Protein AF-0000000084488620 (afdb_homodimer)

Solvent-accessible surface area (backbone atoms only — not comparable to full-atom values): 46274 Å² total; per-residue (Å²): 108,64,58,58,51,51,50,51,43,54,19,39,55,40,74,36,52,63,47,24,88,81,45,62,66,43,64,34,74,31,69,89,40,56,80,92,70,37,57,90,45,51,56,57,44,77,42,56,80,78,36,83,65,42,43,78,69,72,46,50,58,40,67,31,62,44,63,39,71,42,82,42,85,89,68,52,88,70,80,76,39,71,24,59,72,49,39,42,39,83,68,44,23,36,60,42,26,84,44,70,53,58,30,36,53,45,35,49,75,50,63,23,26,62,51,59,29,59,86,39,43,91,76,74,44,73,65,43,52,24,52,28,49,60,54,46,61,38,39,30,64,65,91,48,94,80,49,62,27,62,42,62,24,28,73,62,37,23,47,30,38,66,44,34,50,50,46,35,51,54,46,50,48,27,35,52,45,6,50,53,48,43,71,76,35,73,83,59,50,34,63,56,29,26,52,53,18,48,51,50,44,30,49,50,53,50,45,46,42,55,69,49,49,42,40,53,43,41,6,66,67,52,27,54,75,51,67,48,66,74,73,93,70,87,82,87,78,66,59,34,93,84,42,71,24,59,75,47,65,61,32,73,37,23,42,65,50,49,54,64,28,33,52,60,58,53,49,48,28,16,41,96,84,72,39,83,73,51,70,42,48,40,45,68,24,41,22,35,55,63,65,56,76,40,87,68,39,58,57,18,41,53,36,13,68,73,65,55,78,78,54,65,78,39,82,61,59,44,56,41,38,48,41,25,27,82,34,52,90,91,50,93,53,38,38,40,50,63,60,49,41,54,48,44,26,56,73,62,60,55,66,30,28,42,58,46,25,45,74,65,72,40,81,68,47,87,42,56,74,59,44,57,83,48,26,54,64,69,55,43,53,50,46,57,74,74,38,93,45,46,66,66,35,45,36,46,65,45,35,53,40,29,46,50,37,88,68,21,65,32,9,66,52,30,36,46,47,48,43,49,48,54,32,27,23,55,25,31,38,91,120,107,66,59,58,52,52,52,50,42,53,20,39,54,40,75,36,52,64,48,25,88,82,44,61,67,42,64,37,74,33,68,88,40,57,80,93,69,38,57,89,47,53,58,58,47,78,42,58,80,78,37,83,66,43,44,79,70,72,48,51,58,40,68,31,65,45,63,39,71,44,82,42,84,90,67,52,89,71,81,79,37,71,25,60,72,49,38,43,40,83,68,43,23,39,59,42,26,84,44,70,52,58,31,37,54,44,35,50,75,48,64,22,24,61,51,60,30,58,85,39,44,90,76,73,44,73,64,42,52,26,52,28,49,61,54,48,61,39,39,32,64,63,92,46,93,79,50,63,27,64,42,64,25,27,73,63,38,24,48,29,38,66,45,34,50,52,46,36,51,55,47,50,48,27,35,51,44,5,50,53,49,42,70,77,37,74,84,60,50,34,63,55,30,27,52,54,18,49,51,50,46,29,49,48,55,50,46,46,42,54,68,51,50,42,43,56,43,43,6,66,67,54,29,54,76,52,69,49,66,75,73,92,71,87,84,87,80,66,60,35,93,83,44,70,24,61,77,47,64,60,35,73,38,24,44,66,51,51,52,64,28,34,53,60,60,52,48,46,29,16,41,97,83,72,40,84,73,51,71,43,49,38,45,67,25,43,22,36,53,64,67,56,76,41,88,66,41,57,56,18,42,54,38,13,67,73,67,53,78,76,55,65,79,40,81,62,59,45,58,42,38,49,40,26,27,82,34,52,91,89,50,93,52,37,38,39,50,63,60,49,42,54,50,46,26,57,74,63,60,56,69,30,28,44,58,46,26,46,74,65,74,40,82,71,49,87,43,59,73,59,45,60,85,50,28,55,65,68,54,47,55,52,45,60,74,74,38,94,46,49,69,67,36,47,38,47,65,45,36,55,42,30,48,53,38,88,70,21,66,31,9,67,54,32,38,47,47,50,46,49,48,54,35,28,24,57,25,32,38,90,120

Secondary structure (DSSP, 8-state):
-HHHHHHHHHHH--B---B-TTTSSSBPP-TTS-GGGS-TTB-PEEPPTT-TTGGGGT--EE--BPPPBPPPGGG---S--BPBSS-SS-S-HHHH-SSHHHHHHTB-SSTTPBP-B-TTGGGTPPPBPPB--SSTTSSS--SSTT---B--SSGGGGSBHHHHHHHHHHHHHHHHHHHHHHHH-TT--HHHHHHHHHHHHHHHHHHHIIIIIHHHHHHHHHHHHTT-PPPSSS------TT---SPPHHHHHTGGGGGGGS--SEEEEE-TTS-EEEEEEGGGTBT-GGGGGSTTHHHHHHHHHHHSPPPP--SPPPHHHHT-BTPPTT-S--B-HHHHHHHHHHHHT---HHHHHHHTTPPP-SSGGGGBTTB-HHHHHHHHHH-SSGGG--HHHHHHHSPPPTT-SS-HHHHHHHHHHHHHHHHH---/-HHHHHHHHHHH--B---B-TTTSSSBPP-TTS-GGGS-TTB-PEEPPTT-TTGGGGT--EE--BPPPBPPPGGG---S--BPBSS-SS-S-HHHH-SSHHHHHHTB-SSTTPBP-B-TTGGGTPPPBPPB--SSTTSSS--SSTT---B--SSGGGGSBHHHHHHHHHHHHHHHHHHHHHHHH-TT--HHHHHHHHHHHHHHHHHHHIIIIIHHHHHHHHHHHHTT-PPPSSS------TT---SPPHHHHHTGGGGGGGS--SEEEEE-TTS-EEEEEEGGGTBT-GGGGGSTTHHHHHHHHHHHSPPPP--SPPPHHHHT-BTPPTT-S--B-HHHHHHHHHHHHT---HHHHHHHTTPPP-SSGGGGBTTB-HHHHHHHHHH-SSGGG--HHHHHHHSPPPTT-SS-HHHHHHHHHHHHHHHHH---

Foldseek 3Di:
DLLLLVQQLLQAFDFAWDADPQQRAHHDDAPPDDPVPHDPFWDKDAADCVDPFCVVVPDGIGTDGFTDFDQDVVNDDDAGDTDGPHHLFQQNLQAQAHDPVVNVVQPPQFLLAGDFACPCVVVVDDTAAAFDDVNFSFQFDDPDPVDGHGDHSGRNCQQFQSSVLVSRVLNSQLRVQSNVVCVVCVPDTNVRSNVVSSVVSSVVSLCCCLPPVLCQAQNDVLCVVLVSDDDPDDDDDLADQVFDSHFDLCCSLALSCLSQQFDDQWFWFADPVGHTDDIDGRLCRGRCNCLVVDPPRSVRSVSRVVNPDIGAQDPDGDCSQQFRNPNDVPGPTDHGVVVSSQVSLVSSVHFAQQVLCVVLVHDGDFALVVCPPQFDPVLSVVCVVVDVTNRPHHNRSSFSRGDADVSHSGGSSSSSSVSNSVSSNVNNDPD/DLLLLVQQLLQAFDFAWDADPQQRAHHDDAPPDDPVPHDPFWDKDAADCVDPFCVVVPDGIGTDGFTDFDQDVVNDDDAGDTDGPHHLAQQNLQAQAHDPVVNVVQPPQFLLAGDWACPCVVVVDDTAAAFDDVNFSYQFDDPDPVDGHGDHSGRNCQQFQSSVLVSRVLNSQLRVQSNVVCVVCVPDTNVRSNVVSSVVSSVVSVCCCLPPVLCQAQNDVLCVVLVSDDDPDDDDDLADQVFDSHFDLCCSLALSCLSQQFDDQWFWFADPVRHTDDIDGRLCRGRCNCLVVDPPRSVRSVSSVVNPDIGAQDPDGDCSQQWRNPNDVPHPTDHGVVVSSQVSCVSSVHFAQQVLCVVLVHDGDFALVVCPPQFDPVLSVVCVVVDVTNRPHHNRSSFSRGDADVSHSGGSSSSSSVSNSVSSNVNNDPD

Organism: NCBI:txid1629725

Nearest PDB structures (foldseek):
  7oih-assembly3_E  TM=9.020E-01  e=3.795E-30  Homo sapiens
  6azp-assembly1_A  TM=8.711E-01  e=2.900E-30  Homo sapiens
  7qzr-assembly1_B  TM=9.041E-01  e=2.496E-29  Homo sapiens
  4c1m-assembly1_D  TM=8.986E-01  e=1.555E-28  Homo sapiens
  7qzr-assembly2_D  TM=8.890E-01  e=2.811E-28  Homo sapiens

Radius of gyration: 33.89 Å; Cα contacts (8 Å, |Δi|>4): 1562; chains: 2; bounding box: 60×106×75 Å

Sequence (862 aa):
IIAWGQFIDHDFTLTGTPLDAINRNDPEECCHRPAHLKHPYCNEILIPEDDYFYRLFHVRCMDFVRAFPAVRPGCRLGSRVPFNTLTGVLDANTVYGVTEKFARKLRTGYGGLLRMNSVFRDYGLKDLLPLKLDVPDEGCTRPNSSMYCFEAGEIRVNEQLVLTCMHTLTAREHNRAAEALAQINPHWDDETLFQEARRINIAEIQHVTYNEFLPILLGKDVMQKFGLLLQKDGYWDGYDSTVNPNVIDAFAAAAYRFGHSLLPTAVERWSKAHKFIASKRLSDLIRRPYDLYRAGVLDEYFMGLMNQVAQAMDDSITQEVTNHLFKKAKARYGMDLVSFNMQRGREFGLPGYMEFRKFCGLPDAHTFDGLFGSMPNETVRKYSTIFEHPLDVDLWSGGVSERPLPGSMLGPTFACIIATQFSYARRGDRFIIAWGQFIDHDFTLTGTPLDAINRNDPEECCHRPAHLKHPYCNEILIPEDDYFYRLFHVRCMDFVRAFPAVRPGCRLGSRVPFNTLTGVLDANTVYGVTEKFARKLRTGYGGLLRMNSVFRDYGLKDLLPLKLDVPDEGCTRPNSSMYCFEAGEIRVNEQLVLTCMHTLTAREHNRAAEALAQINPHWDDETLFQEARRINIAEIQHVTYNEFLPILLGKDVMQKFGLLLQKDGYWDGYDSTVNPNVIDAFAAAAYRFGHSLLPTAVERWSKAHKFIASKRLSDLIRRPYDLYRAGVLDEYFMGLMNQVAQAMDDSITQEVTNHLFKKAKARYGMDLVSFNMQRGREFGLPGYMEFRKFCGLPDAHTFDGLFGSMPNETVRKYSTIFEHPLDVDLWSGGVSERPLPGSMLGPTFACIIATQFSYARRGDRF

InterPro domains:
  IPR010255 Haem peroxidase superfamily [SSF48113] (2-431)
  IPR019791 Haem peroxidase, animal-type [PF03098] (2-431)
  IPR019791 Haem peroxidase, animal-type [PR00457] (150-168)
  IPR019791 Haem peroxidase, animal-type [PR00457] (168-188)
  IPR019791 Haem peroxidase, animal-type [PR00457] (193-219)
  IPR019791 Haem peroxidase, animal-type [PR00457] (253-263)
  IPR019791 Haem peroxidase, animal-type [PR00457] (376-396)
  IPR019791 Haem peroxidase, animal-type [PS50292] (1-431)
  IPR037120 Haem peroxidase domain superfamily, animal type [G3DSA:1.10.640.10] (1-431)

pLDDT: mean 92.04, std 6.62, range [63.59, 98.81]

Structure (mmCIF, N/CA/C/O backbone):
data_AF-0000000084488620-model_v1
#
loop_
_entity.id
_entity.type
_entity.pdbx_description
1 polymer Peroxidase
#
loop_
_atom_site.group_PDB
_atom_site.id
_atom_site.type_symbol
_atom_site.label_atom_id
_atom_site.label_alt_id
_atom_site.label_comp_id
_atom_site.label_asym_id
_atom_site.label_entity_id
_atom_site.label_seq_id
_atom_site.pdbx_PDB_ins_code
_atom_site.Cartn_x
_atom_site.Cartn_y
_atom_site.Cartn_z
_atom_site.occupancy
_atom_site.B_iso_or_equiv
_atom_site.auth_seq_id
_atom_site.auth_comp_id
_atom_site.auth_asym_id
_atom_site.auth_atom_id
_atom_site.pdbx_PDB_model_num
ATOM 1 N N . ILE A 1 1 ? 3.27 -32.125 -4.273 1 88 1 ILE A N 1
ATOM 2 C CA . ILE A 1 1 ? 3.895 -31.984 -5.582 1 88 1 ILE A CA 1
ATOM 3 C C . ILE A 1 1 ? 3.158 -30.906 -6.383 1 88 1 ILE A C 1
ATOM 5 O O . ILE A 1 1 ? 3.779 -29.984 -6.918 1 88 1 ILE A O 1
ATOM 9 N N . ILE A 1 2 ? 1.864 -30.953 -6.367 1 88.88 2 ILE A N 1
ATOM 10 C CA . ILE A 1 2 ? 1.102 -29.984 -7.152 1 88.88 2 ILE A CA 1
ATOM 11 C C . ILE A 1 2 ? 1.21 -28.594 -6.512 1 88.88 2 ILE A C 1
ATOM 13 O O . ILE A 1 2 ? 1.305 -27.594 -7.211 1 88.88 2 ILE A O 1
ATOM 17 N N . ALA A 1 3 ? 1.218 -28.625 -5.227 1 93.62 3 ALA A N 1
ATOM 18 C CA . ALA A 1 3 ? 1.299 -27.344 -4.52 1 93.62 3 ALA A CA 1
ATOM 19 C C . ALA A 1 3 ? 2.611 -26.625 -4.828 1 93.62 3 ALA A C 1
ATOM 21 O O . ALA A 1 3 ? 2.611 -25.453 -5.184 1 93.62 3 ALA A O 1
ATOM 22 N N . TRP A 1 4 ? 3.689 -27.344 -4.742 1 95.88 4 TRP A N 1
ATOM 23 C CA . TRP A 1 4 ? 4.988 -26.734 -5.016 1 95.88 4 TRP A CA 1
ATOM 24 C C . TRP A 1 4 ? 5.137 -26.406 -6.496 1 95.88 4 TRP A C 1
ATOM 26 O O . TRP A 1 4 ? 5.699 -25.359 -6.848 1 95.88 4 TRP A O 1
ATOM 36 N N . GLY A 1 5 ? 4.664 -27.281 -7.32 1 95.56 5 GLY A N 1
ATOM 37 C CA . GLY A 1 5 ? 4.703 -27.016 -8.75 1 95.56 5 GLY A CA 1
ATOM 38 C C . GLY A 1 5 ? 4.004 -25.734 -9.148 1 95.56 5 GLY A C 1
ATOM 39 O O . GLY A 1 5 ? 4.535 -24.953 -9.938 1 95.56 5 GLY A O 1
ATOM 40 N N . GLN A 1 6 ? 2.855 -25.578 -8.594 1 95.88 6 GLN A N 1
ATOM 41 C CA . GLN A 1 6 ? 2.105 -24.359 -8.898 1 95.88 6 GLN A CA 1
ATOM 42 C C . GLN A 1 6 ? 2.803 -23.125 -8.328 1 95.88 6 GLN A C 1
ATOM 44 O O . GLN A 1 6 ? 2.836 -22.078 -8.969 1 95.88 6 GLN A O 1
ATOM 49 N N . PHE A 1 7 ? 3.332 -23.281 -7.125 1 97 7 PHE A N 1
ATOM 50 C CA . PHE A 1 7 ? 4.059 -22.188 -6.484 1 97 7 PHE A CA 1
ATOM 51 C C . PHE A 1 7 ? 5.227 -21.734 -7.352 1 97 7 PHE A C 1
ATOM 53 O O . PHE A 1 7 ? 5.445 -20.531 -7.523 1 97 7 PHE A O 1
ATOM 60 N N . ILE A 1 8 ? 5.93 -22.656 -7.953 1 97.06 8 ILE A N 1
ATOM 61 C CA . ILE A 1 8 ? 7.086 -22.375 -8.797 1 97.06 8 ILE A CA 1
ATOM 62 C C . ILE A 1 8 ? 6.629 -21.781 -10.125 1 97.06 8 ILE A C 1
ATOM 64 O O . ILE A 1 8 ? 7.281 -20.875 -10.664 1 97.06 8 ILE A O 1
ATOM 68 N N . ASP A 1 9 ? 5.547 -22.297 -10.594 1 96.31 9 ASP A N 1
ATOM 69 C CA . ASP A 1 9 ? 5.004 -21.719 -11.82 1 96.31 9 ASP A CA 1
ATOM 70 C C . ASP A 1 9 ? 4.703 -20.234 -11.633 1 96.31 9 ASP A C 1
ATOM 72 O O . ASP A 1 9 ? 4.984 -19.422 -12.523 1 96.31 9 ASP A O 1
ATOM 76 N N . HIS A 1 10 ? 4.188 -19.922 -10.469 1 95.81 10 HIS A N 1
ATOM 77 C CA . HIS A 1 10 ? 3.795 -18.547 -10.18 1 95.81 10 HIS A CA 1
ATOM 78 C C . HIS A 1 10 ? 5.016 -17.672 -9.93 1 95.81 10 HIS A C 1
ATOM 80 O O . HIS A 1 10 ? 4.898 -16.438 -9.875 1 95.81 10 HIS A O 1
ATOM 86 N N . ASP A 1 11 ? 6.113 -18.297 -9.805 1 96.19 11 ASP A N 1
ATOM 87 C CA . ASP A 1 11 ? 7.363 -17.547 -9.711 1 96.19 11 ASP A CA 1
ATOM 88 C C . ASP A 1 11 ? 7.922 -17.234 -11.102 1 96.19 11 ASP A C 1
ATOM 90 O O . ASP A 1 11 ? 8.562 -16.203 -11.305 1 96.19 11 ASP A O 1
ATOM 94 N N . PHE A 1 12 ? 7.59 -18.109 -12.109 1 91.38 12 PHE A N 1
ATOM 95 C CA . PHE A 1 12 ? 8.211 -18.078 -13.43 1 91.38 12 PHE A CA 1
ATOM 96 C C . PHE A 1 12 ? 7.355 -17.297 -14.414 1 91.38 12 PHE A C 1
ATOM 98 O O . PHE A 1 12 ? 7.875 -16.547 -15.234 1 91.38 12 PHE A O 1
ATOM 105 N N . THR A 1 13 ? 6.074 -17.641 -14.266 1 93.25 13 THR A N 1
ATOM 106 C CA . THR A 1 13 ? 5.348 -17.281 -15.477 1 93.25 13 THR A CA 1
ATOM 107 C C . THR A 1 13 ? 4.031 -16.594 -15.141 1 93.25 13 THR A C 1
ATOM 109 O O . THR A 1 13 ? 3.309 -17.016 -14.242 1 93.25 13 THR A O 1
ATOM 112 N N . LEU A 1 14 ? 3.799 -15.531 -15.742 1 93.19 14 LEU A N 1
ATOM 113 C CA . LEU A 1 14 ? 2.506 -14.867 -15.852 1 93.19 14 LEU A CA 1
ATOM 114 C C . LEU A 1 14 ? 2.379 -14.156 -17.188 1 93.19 14 LEU A C 1
ATOM 116 O O . LEU A 1 14 ? 2.975 -13.094 -17.391 1 93.19 14 LEU A O 1
ATOM 120 N N . THR A 1 15 ? 1.613 -14.758 -18.016 1 92.69 15 THR A N 1
ATOM 121 C CA . THR A 1 15 ? 1.463 -14.195 -19.359 1 92.69 15 THR A CA 1
ATOM 122 C C . THR A 1 15 ? 0.667 -12.898 -19.312 1 92.69 15 THR A C 1
ATOM 124 O O . THR A 1 15 ? -0.415 -12.844 -18.719 1 92.69 15 THR A O 1
ATOM 127 N N . GLY A 1 16 ? 1.222 -11.844 -19.922 1 91.94 16 GLY A N 1
ATOM 128 C CA . GLY A 1 16 ? 0.491 -10.586 -20.016 1 91.94 16 GLY A CA 1
ATOM 129 C C . GLY A 1 16 ? -0.674 -10.648 -21 1 91.94 16 GLY A C 1
ATOM 130 O O . GLY A 1 16 ? -0.499 -11.008 -22.156 1 91.94 16 GLY A O 1
ATOM 131 N N . THR A 1 17 ? -1.882 -10.367 -20.5 1 93.19 17 THR A N 1
ATOM 132 C CA . THR A 1 17 ? -3.094 -10.359 -21.312 1 93.19 17 THR A CA 1
ATOM 133 C C . THR A 1 17 ? -3.959 -9.148 -20.984 1 93.19 17 THR A C 1
ATOM 135 O O . THR A 1 17 ? -3.768 -8.508 -19.953 1 93.19 17 THR A O 1
ATOM 138 N N . PRO A 1 18 ? -4.848 -8.797 -21.906 1 90.81 18 PRO A N 1
ATOM 139 C CA . PRO A 1 18 ? -5.844 -7.805 -21.516 1 90.81 18 PRO A CA 1
ATOM 140 C C . PRO A 1 18 ? -6.727 -8.281 -20.359 1 90.81 18 PRO A C 1
ATOM 142 O O . PRO A 1 18 ? -7.215 -9.414 -20.391 1 90.81 18 PRO A O 1
ATOM 145 N N . LEU A 1 19 ? -6.793 -7.43 -19.406 1 86.06 19 LEU A N 1
ATOM 146 C CA . LEU A 1 19 ? -7.574 -7.789 -18.234 1 86.06 19 LEU A CA 1
ATOM 147 C C . LEU A 1 19 ? -8.867 -6.98 -18.172 1 86.06 19 LEU A C 1
ATOM 149 O O . LEU A 1 19 ? -8.977 -5.926 -18.797 1 86.06 19 LEU A O 1
ATOM 153 N N . ASP A 1 20 ? -9.789 -7.648 -17.484 1 80.12 20 ASP A N 1
ATOM 154 C CA . ASP A 1 20 ? -11.016 -6.906 -17.188 1 80.12 20 ASP A CA 1
ATOM 155 C C . ASP A 1 20 ? -10.703 -5.582 -16.5 1 80.12 20 ASP A C 1
ATOM 157 O O . ASP A 1 20 ? -9.867 -5.535 -15.594 1 80.12 20 ASP A O 1
ATOM 161 N N . ALA A 1 21 ? -11.328 -4.543 -16.938 1 73 21 ALA A N 1
ATOM 162 C CA . ALA A 1 21 ? -11 -3.199 -16.453 1 73 21 ALA A CA 1
ATOM 163 C C . ALA A 1 21 ? -11.414 -3.02 -15 1 73 21 ALA A C 1
ATOM 165 O O . ALA A 1 21 ? -10.859 -2.184 -14.289 1 73 21 ALA A O 1
ATOM 166 N N . ILE A 1 22 ? -12.352 -3.85 -14.594 1 67.12 22 ILE A N 1
ATOM 167 C CA . ILE A 1 22 ? -12.922 -3.654 -13.258 1 67.12 22 ILE A CA 1
ATOM 168 C C . ILE A 1 22 ? -12.156 -4.496 -12.242 1 67.12 22 ILE A C 1
ATOM 170 O O . ILE A 1 22 ? -11.594 -3.965 -11.281 1 67.12 22 ILE A O 1
ATOM 174 N N . ASN A 1 23 ? -12.039 -5.816 -12.438 1 66.62 23 ASN A N 1
ATOM 175 C CA . ASN A 1 23 ? -11.453 -6.684 -11.422 1 66.62 23 ASN A CA 1
ATOM 176 C C . ASN A 1 23 ? -9.977 -6.938 -11.68 1 66.62 23 ASN A C 1
ATOM 178 O O . ASN A 1 23 ? -9.234 -7.316 -10.773 1 66.62 23 ASN A O 1
ATOM 182 N N . ARG A 1 24 ? -9.531 -6.758 -12.797 1 69.44 24 ARG A N 1
ATOM 183 C CA . ARG A 1 24 ? -8.141 -6.898 -13.219 1 69.44 24 ARG A CA 1
ATOM 184 C C . ARG A 1 24 ? -7.625 -8.305 -12.922 1 69.44 24 ARG A C 1
ATOM 186 O O . ARG A 1 24 ? -6.414 -8.508 -12.82 1 69.44 24 ARG A O 1
ATOM 193 N N . ASN A 1 25 ? -8.531 -9.227 -12.648 1 71.31 25 ASN A N 1
ATOM 194 C CA . ASN A 1 25 ? -8.156 -10.609 -12.375 1 71.31 25 ASN A CA 1
ATOM 195 C C . ASN A 1 25 ? -8.664 -11.555 -13.453 1 71.31 25 ASN A C 1
ATOM 197 O O . ASN A 1 25 ? -8.141 -12.656 -13.617 1 71.31 25 ASN A O 1
ATOM 201 N N . ASP A 1 26 ? -9.664 -11.078 -14.07 1 77.44 26 ASP A N 1
ATOM 202 C CA . ASP A 1 26 ? -10.258 -11.875 -15.141 1 77.44 26 ASP A CA 1
ATOM 203 C C . ASP A 1 26 ? -9.828 -11.367 -16.516 1 77.44 26 ASP A C 1
ATOM 205 O O . ASP A 1 26 ? -9.484 -10.188 -16.672 1 77.44 26 ASP A O 1
ATOM 209 N N . PRO A 1 27 ? -9.812 -12.383 -17.375 1 82.44 27 PRO A N 1
ATOM 210 C CA . PRO A 1 27 ? -9.555 -11.906 -18.734 1 82.44 27 PRO A CA 1
ATOM 211 C C . PRO A 1 27 ? -10.641 -10.969 -19.25 1 82.44 27 PRO A C 1
ATOM 213 O O . PRO A 1 27 ? -11.781 -11.008 -18.766 1 82.44 27 PRO A O 1
ATOM 216 N N . GLU A 1 28 ? -10.258 -10.219 -20.172 1 87.81 28 GLU A N 1
ATOM 217 C CA . GLU A 1 28 ? -11.203 -9.375 -20.891 1 87.81 28 GLU A CA 1
ATOM 218 C C . GLU A 1 28 ? -12.406 -10.18 -21.375 1 87.81 28 GLU A C 1
ATOM 220 O O . GLU A 1 28 ? -12.25 -11.312 -21.828 1 87.81 28 GLU A O 1
ATOM 225 N N . GLU A 1 29 ? -13.586 -9.547 -21.234 1 89.62 29 GLU A N 1
ATOM 226 C CA . GLU A 1 29 ? -14.812 -10.195 -21.719 1 89.62 29 GLU A CA 1
ATOM 227 C C . GLU A 1 29 ? -14.883 -10.164 -23.234 1 89.62 29 GLU A C 1
ATOM 229 O O . GLU A 1 29 ? -14.711 -9.117 -23.859 1 89.62 29 GLU A O 1
ATOM 234 N N . CYS A 1 30 ? -15.141 -11.352 -23.734 1 93.25 30 CYS A N 1
ATOM 235 C CA . CYS A 1 30 ? -15.203 -11.484 -25.188 1 93.25 30 CYS A CA 1
ATOM 236 C C . CYS A 1 30 ? -16.578 -11.984 -25.625 1 93.25 30 CYS A C 1
ATOM 238 O O . CYS A 1 30 ? -17.156 -11.438 -26.562 1 93.25 30 CYS A O 1
ATOM 240 N N . CYS A 1 31 ? -17.125 -12.906 -25 1 93.25 31 CYS A N 1
ATOM 241 C CA . CYS A 1 31 ? -18.281 -13.672 -25.438 1 93.25 31 CYS A CA 1
ATOM 242 C C . CYS A 1 31 ? -19.531 -12.805 -25.469 1 93.25 31 CYS A C 1
ATOM 244 O O . CYS A 1 31 ? -20.375 -12.961 -26.344 1 93.25 31 CYS A O 1
ATOM 246 N N . HIS A 1 32 ? -19.672 -11.836 -24.578 1 89.5 32 HIS A N 1
ATOM 247 C CA . HIS A 1 32 ? -20.906 -11.07 -24.469 1 89.5 32 HIS A CA 1
ATOM 248 C C . HIS A 1 32 ? -20.734 -9.664 -25.031 1 89.5 32 HIS A C 1
ATOM 250 O O . HIS A 1 32 ? -21.547 -8.773 -24.75 1 89.5 32 HIS A O 1
ATOM 256 N N . ARG A 1 33 ? -19.766 -9.508 -25.75 1 90.5 33 ARG A N 1
ATOM 257 C CA . ARG A 1 33 ? -19.547 -8.219 -26.406 1 90.5 33 ARG A CA 1
ATOM 258 C C . ARG A 1 33 ? -19.875 -8.289 -27.891 1 90.5 33 ARG A C 1
ATOM 260 O O . ARG A 1 33 ? -19.547 -9.273 -28.562 1 90.5 33 ARG A O 1
ATOM 267 N N . PRO A 1 34 ? -20.562 -7.211 -28.266 1 92 34 PRO A N 1
ATOM 268 C CA . PRO A 1 34 ? -20.75 -7.156 -29.719 1 92 34 PRO A CA 1
ATOM 269 C C . PRO A 1 34 ? -19.422 -7.039 -30.469 1 92 34 PRO A C 1
ATOM 271 O O . PRO A 1 34 ? -18.438 -6.535 -29.922 1 92 34 PRO A O 1
ATOM 274 N N . ALA A 1 35 ? -19.5 -7.508 -31.719 1 88.5 35 ALA A N 1
ATOM 275 C CA . ALA A 1 35 ? -18.297 -7.637 -32.531 1 88.5 35 ALA A CA 1
ATOM 276 C C . ALA A 1 35 ? -17.531 -6.316 -32.594 1 88.5 35 ALA A C 1
ATOM 278 O O . ALA A 1 35 ? -16.297 -6.301 -32.5 1 88.5 35 ALA A O 1
ATOM 279 N N . HIS A 1 36 ? -18.25 -5.215 -32.688 1 90.88 36 HIS A N 1
ATOM 280 C CA . HIS A 1 36 ? -17.578 -3.93 -32.906 1 90.88 36 HIS A CA 1
ATOM 281 C C . HIS A 1 36 ? -17.016 -3.396 -31.578 1 90.88 36 HIS A C 1
ATOM 283 O O . HIS A 1 36 ? -16.203 -2.467 -31.578 1 90.88 36 HIS A O 1
ATOM 289 N N . LEU A 1 37 ? -17.297 -4.02 -30.484 1 91.25 37 LEU A N 1
ATOM 290 C CA . LEU A 1 37 ? -16.828 -3.578 -29.172 1 91.25 37 LEU A CA 1
ATOM 291 C C . LEU A 1 37 ? -15.883 -4.609 -28.562 1 91.25 37 LEU A C 1
ATOM 293 O O . LEU A 1 37 ? -15.383 -4.422 -27.453 1 91.25 37 LEU A O 1
ATOM 297 N N . LYS A 1 38 ? -15.633 -5.621 -29.281 1 90.69 38 LYS A N 1
ATOM 298 C CA . LYS A 1 38 ? -14.742 -6.668 -28.797 1 90.69 38 LYS A CA 1
ATOM 299 C C . LYS A 1 38 ? -13.281 -6.223 -28.844 1 90.69 38 LYS A C 1
ATOM 301 O O . LYS A 1 38 ? -12.859 -5.594 -29.828 1 90.69 38 LYS A O 1
ATOM 306 N N . HIS A 1 39 ? -12.656 -6.457 -27.75 1 91.38 39 HIS A N 1
ATOM 307 C CA . HIS A 1 39 ? -11.227 -6.18 -27.734 1 91.38 39 HIS A CA 1
ATOM 308 C C . HIS A 1 39 ? -10.516 -6.926 -28.859 1 91.38 39 HIS A C 1
ATOM 310 O O . HIS A 1 39 ? -10.844 -8.078 -29.156 1 91.38 39 HIS A O 1
ATOM 316 N N . PRO A 1 40 ? -9.523 -6.328 -29.5 1 92.38 40 PRO A N 1
ATOM 317 C CA . PRO A 1 40 ? -8.836 -6.953 -30.625 1 92.38 40 PRO A CA 1
ATOM 318 C C . PRO A 1 40 ? -8.109 -8.242 -30.234 1 92.38 40 PRO A C 1
ATOM 320 O O . PRO A 1 40 ? -7.812 -9.07 -31.094 1 92.38 40 PRO A O 1
ATOM 323 N N . TYR A 1 41 ? -7.934 -8.477 -29.047 1 93.75 41 TYR A N 1
ATOM 324 C CA . TYR A 1 41 ? -7.184 -9.648 -28.609 1 93.75 41 TYR A CA 1
ATOM 325 C C . TYR A 1 41 ? -8.117 -10.789 -28.234 1 93.75 41 TYR A C 1
ATOM 327 O O . TYR A 1 41 ? -7.672 -11.852 -27.797 1 93.75 41 TYR A O 1
ATOM 335 N N . CYS A 1 42 ? -9.344 -10.594 -28.422 1 94.38 42 CYS A N 1
ATOM 336 C CA . CYS A 1 42 ? -10.297 -11.664 -28.141 1 94.38 42 CYS A CA 1
ATOM 337 C C . CYS A 1 42 ? -10.07 -12.844 -29.078 1 94.38 42 CYS A C 1
ATOM 339 O O . CYS A 1 42 ? -9.875 -12.672 -30.281 1 94.38 42 CYS A O 1
ATOM 341 N N . ASN A 1 43 ? -9.977 -13.984 -28.547 1 94.25 43 ASN A N 1
ATOM 342 C CA . ASN A 1 43 ? -9.852 -15.281 -29.203 1 94.25 43 ASN A CA 1
ATOM 343 C C . ASN A 1 43 ? -10.688 -16.344 -28.516 1 94.25 43 ASN A C 1
ATOM 345 O O . ASN A 1 43 ? -10.172 -17.391 -28.125 1 94.25 43 ASN A O 1
ATOM 349 N N . GLU A 1 44 ? -11.945 -16.062 -28.453 1 94.81 44 GLU A N 1
ATOM 350 C CA . GLU A 1 44 ? -12.867 -16.859 -27.641 1 94.81 44 GLU A CA 1
ATOM 351 C C . GLU A 1 44 ? -12.953 -18.297 -28.156 1 94.81 44 GLU A C 1
ATOM 353 O O . GLU A 1 44 ? -12.664 -18.562 -29.328 1 94.81 44 GLU A O 1
ATOM 358 N N . ILE A 1 45 ? -13.266 -19.172 -27.234 1 95.38 45 ILE A N 1
ATOM 359 C CA . ILE A 1 45 ? -13.445 -20.594 -27.547 1 95.38 45 ILE A CA 1
ATOM 360 C C . ILE A 1 45 ? -14.93 -20.875 -27.781 1 95.38 45 ILE A C 1
ATOM 362 O O . ILE A 1 45 ? -15.75 -20.75 -26.859 1 95.38 45 ILE A O 1
ATOM 366 N N . LEU A 1 46 ? -15.242 -21.297 -28.984 1 94.88 46 LEU A N 1
ATOM 367 C CA . LEU A 1 46 ? -16.625 -21.641 -29.312 1 94.88 46 LEU A CA 1
ATOM 368 C C . LEU A 1 46 ? -16.969 -23.047 -28.828 1 94.88 46 LEU A C 1
ATOM 370 O O . LEU A 1 46 ? -16.234 -24 -29.094 1 94.88 46 LEU A O 1
ATOM 374 N N . ILE A 1 47 ? -18.062 -23.125 -28.109 1 95.12 47 ILE A N 1
ATOM 375 C CA . ILE A 1 47 ? -18.516 -24.391 -27.562 1 95.12 47 ILE A CA 1
ATOM 376 C C . ILE A 1 47 ? -19.547 -25.016 -28.484 1 95.12 47 ILE A C 1
ATOM 378 O O . ILE A 1 47 ? -20.562 -24.391 -28.812 1 95.12 47 ILE A O 1
ATOM 382 N N . PRO A 1 48 ? -19.281 -26.219 -28.797 1 93.44 48 PRO A N 1
ATOM 383 C CA . PRO A 1 48 ? -20.234 -26.875 -29.688 1 93.44 48 PRO A CA 1
ATOM 384 C C . PRO A 1 48 ? -21.625 -27 -29.078 1 93.44 48 PRO A C 1
ATOM 386 O O . PRO A 1 48 ? -21.75 -27.172 -27.859 1 93.44 48 PRO A O 1
ATOM 389 N N . GLU A 1 49 ? -22.609 -27.047 -29.953 1 92.44 49 GLU A N 1
ATOM 390 C CA . GLU A 1 49 ? -23.984 -27.094 -29.516 1 92.44 49 GLU A CA 1
ATOM 391 C C . GLU A 1 49 ? -24.297 -28.422 -28.812 1 92.44 49 GLU A C 1
ATOM 393 O O . GLU A 1 49 ? -25.156 -28.484 -27.938 1 92.44 49 GLU A O 1
ATOM 398 N N . ASP A 1 50 ? -23.562 -29.359 -29.156 1 92.31 50 ASP A N 1
ATOM 399 C CA . ASP A 1 50 ? -23.859 -30.688 -28.641 1 92.31 50 ASP A CA 1
ATOM 400 C C . ASP A 1 50 ? -22.922 -31.047 -27.484 1 92.31 50 ASP A C 1
ATOM 402 O O . ASP A 1 50 ? -22.766 -32.219 -27.141 1 92.31 50 ASP A O 1
ATOM 406 N N . ASP A 1 51 ? -22.328 -30.047 -27.016 1 92.19 51 ASP A N 1
ATOM 407 C CA . ASP A 1 51 ? -21.5 -30.328 -25.844 1 92.19 51 ASP A CA 1
ATOM 408 C C . ASP A 1 51 ? -22.328 -30.891 -24.703 1 92.19 51 ASP A C 1
ATOM 410 O O . ASP A 1 51 ? -23.391 -30.359 -24.375 1 92.19 51 ASP A O 1
ATOM 414 N N . TYR A 1 52 ? -21.859 -31.891 -24.094 1 90.31 52 TYR A N 1
ATOM 415 C CA . TYR A 1 52 ? -22.656 -32.656 -23.141 1 90.31 52 TYR A CA 1
ATOM 416 C C . TYR A 1 52 ? -22.906 -31.875 -21.875 1 90.31 52 TYR A C 1
ATOM 418 O O . TYR A 1 52 ? -23.953 -32.031 -21.219 1 90.31 52 TYR A O 1
ATOM 426 N N . PHE A 1 53 ? -22.062 -31.094 -21.469 1 92.31 53 PHE A N 1
ATOM 427 C CA . PHE A 1 53 ? -22.172 -30.375 -20.203 1 92.31 53 PHE A CA 1
ATOM 428 C C . PHE A 1 53 ? -22.703 -28.953 -20.422 1 92.31 53 PHE A C 1
ATOM 430 O O . PHE A 1 53 ? -23.719 -28.578 -19.844 1 92.31 53 PHE A O 1
ATOM 437 N N . TYR A 1 54 ? -22.156 -28.188 -21.281 1 93.62 54 TYR A N 1
ATOM 438 C CA . TYR A 1 54 ? -22.422 -26.766 -21.438 1 93.62 54 TYR A CA 1
ATOM 439 C C . TYR A 1 54 ? -23.781 -26.531 -22.094 1 93.62 54 TYR A C 1
ATOM 441 O O . TYR A 1 54 ? -24.391 -25.484 -21.938 1 93.62 54 TYR A O 1
ATOM 449 N N . ARG A 1 55 ? -24.203 -27.578 -22.797 1 93.25 55 ARG A N 1
ATOM 450 C CA . ARG A 1 55 ? -25.516 -27.453 -23.438 1 93.25 55 ARG A CA 1
ATOM 451 C C . ARG A 1 55 ? -26.625 -27.297 -22.406 1 93.25 55 ARG A C 1
ATOM 453 O O . ARG A 1 55 ? -27.625 -26.625 -22.641 1 93.25 55 ARG A O 1
ATOM 460 N N . LEU A 1 56 ? -26.375 -27.891 -21.281 1 93.81 56 LEU A N 1
ATOM 461 C CA . LEU A 1 56 ? -27.375 -27.859 -20.219 1 93.81 56 LEU A CA 1
ATOM 462 C C . LEU A 1 56 ? -27.562 -26.438 -19.703 1 93.81 56 LEU A C 1
ATOM 464 O O . LEU A 1 56 ? -28.609 -26.125 -19.125 1 93.81 56 LEU A O 1
ATOM 468 N N . PHE A 1 57 ? -26.578 -25.656 -19.906 1 93.38 57 PHE A N 1
ATOM 469 C CA . PHE A 1 57 ? -26.625 -24.297 -19.359 1 93.38 57 PHE A CA 1
ATOM 470 C C . PHE A 1 57 ? -26.672 -23.266 -20.484 1 93.38 57 PHE A C 1
ATOM 472 O O . PHE A 1 57 ? -26.531 -22.062 -20.219 1 93.38 57 PHE A O 1
ATOM 479 N N . HIS A 1 58 ? -26.75 -23.656 -21.641 1 92 58 HIS A N 1
ATOM 480 C CA . HIS A 1 58 ? -26.859 -22.812 -22.828 1 92 58 HIS A CA 1
ATOM 481 C C . HIS A 1 58 ? -25.641 -21.922 -22.984 1 92 58 HIS A C 1
ATOM 483 O O . HIS A 1 58 ? -25.766 -20.734 -23.297 1 92 58 HIS A O 1
ATOM 489 N N . VAL A 1 59 ? -24.5 -22.531 -22.641 1 92.38 59 VAL A N 1
ATOM 490 C CA . VAL A 1 59 ? -23.234 -21.828 -22.812 1 92.38 59 VAL A CA 1
ATOM 491 C C . VAL A 1 59 ? -22.594 -22.219 -24.141 1 92.38 59 VAL A C 1
ATOM 493 O O . VAL A 1 59 ? -22.375 -23.391 -24.406 1 92.38 59 VAL A O 1
ATOM 496 N N . ARG A 1 60 ? -22.297 -21.125 -24.953 1 93.88 60 ARG A N 1
ATOM 497 C CA . ARG A 1 60 ? -21.812 -21.422 -26.297 1 93.88 60 ARG A CA 1
ATOM 498 C C . ARG A 1 60 ? -20.453 -20.797 -26.531 1 93.88 60 ARG A C 1
ATOM 500 O O . ARG A 1 60 ? -19.875 -20.938 -27.625 1 93.88 60 ARG A O 1
ATOM 507 N N . CYS A 1 61 ? -20.031 -20.141 -25.562 1 94.44 61 CYS A N 1
ATOM 508 C CA . CYS A 1 61 ? -18.781 -19.391 -25.734 1 94.44 61 CYS A CA 1
ATOM 509 C C . CYS A 1 61 ? -18.031 -19.266 -24.406 1 94.44 61 CYS A C 1
ATOM 511 O O . CYS A 1 61 ? -18.656 -19.125 -23.359 1 94.44 61 CYS A O 1
ATOM 513 N N . MET A 1 62 ? -16.703 -19.422 -24.5 1 93.69 62 MET A N 1
ATOM 514 C CA . MET A 1 62 ? -15.844 -19.188 -23.344 1 93.69 62 MET A CA 1
ATOM 515 C C . MET A 1 62 ? -14.852 -18.062 -23.609 1 93.69 62 MET A C 1
ATOM 517 O O . MET A 1 62 ? -14.203 -18.047 -24.672 1 93.69 62 MET A O 1
ATOM 521 N N . ASP A 1 63 ? -14.734 -17.172 -22.594 1 92.44 63 ASP A N 1
ATOM 522 C CA . ASP A 1 63 ? -13.836 -16.031 -22.75 1 92.44 63 ASP A CA 1
ATOM 523 C C . ASP A 1 63 ? -12.383 -16.484 -22.781 1 92.44 63 ASP A C 1
ATOM 525 O O . ASP A 1 63 ? -11.953 -17.281 -21.953 1 92.44 63 ASP A O 1
ATOM 529 N N . PHE A 1 64 ? -11.688 -16.078 -23.766 1 94.44 64 PHE A N 1
ATOM 530 C CA . PHE A 1 64 ? -10.258 -16.297 -23.953 1 94.44 64 PHE A CA 1
ATOM 531 C C . PHE A 1 64 ? -9.625 -15.141 -24.703 1 94.44 64 PHE A C 1
ATOM 533 O O . PHE A 1 64 ? -10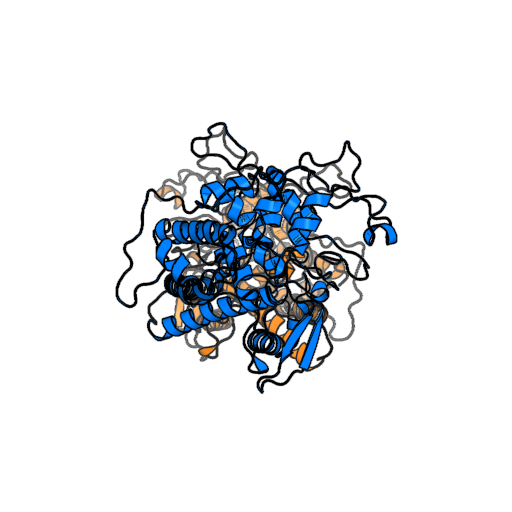.211 -14.602 -25.641 1 94.44 64 PHE A O 1
ATOM 540 N N . VAL A 1 65 ? -8.445 -14.695 -24.172 1 95.19 65 VAL A N 1
ATOM 541 C CA . VAL A 1 65 ? -7.789 -13.555 -24.797 1 95.19 65 VAL A CA 1
ATOM 542 C C . VAL A 1 65 ? -6.348 -13.914 -25.156 1 95.19 65 VAL A C 1
ATOM 544 O O . VAL A 1 65 ? -5.711 -14.711 -24.453 1 95.19 65 VAL A O 1
ATOM 547 N N . ARG A 1 66 ? -5.84 -13.336 -26.172 1 94.62 66 ARG A N 1
ATOM 548 C CA . ARG A 1 66 ? -4.465 -13.523 -26.625 1 94.62 66 ARG A CA 1
ATOM 549 C C . ARG A 1 66 ? -3.484 -12.805 -25.703 1 94.62 66 ARG A C 1
ATOM 551 O O . ARG A 1 66 ? -3.838 -11.805 -25.062 1 94.62 66 ARG A O 1
ATOM 558 N N . ALA A 1 67 ? -2.297 -13.352 -25.734 1 94.69 67 ALA A N 1
ATOM 559 C CA . ALA A 1 67 ? -1.226 -12.727 -24.953 1 94.69 67 ALA A CA 1
ATOM 560 C C . ALA A 1 67 ? -0.684 -11.492 -25.672 1 94.69 67 ALA A C 1
ATOM 562 O O . ALA A 1 67 ? -0.683 -11.422 -26.906 1 94.69 67 ALA A O 1
ATOM 563 N N . PHE A 1 68 ? -0.215 -10.508 -24.875 1 92.25 68 PHE A N 1
ATOM 564 C CA . PHE A 1 68 ? 0.515 -9.383 -25.453 1 92.25 68 PHE A CA 1
ATOM 565 C C . PHE A 1 68 ? 1.843 -9.844 -26.031 1 92.25 68 PHE A C 1
ATOM 567 O O . PHE A 1 68 ? 2.508 -10.719 -25.469 1 92.25 68 PHE A O 1
ATOM 574 N N . PRO A 1 69 ? 2.172 -9.25 -27.156 1 89.25 69 PRO A N 1
ATOM 575 C CA . PRO A 1 69 ? 3.477 -9.586 -27.734 1 89.25 69 PRO A CA 1
ATOM 576 C C . PRO A 1 69 ? 4.633 -8.898 -27 1 89.25 69 PRO A C 1
ATOM 578 O O . PRO A 1 69 ? 4.504 -7.754 -26.578 1 89.25 69 PRO A O 1
ATOM 581 N N . ALA A 1 70 ? 5.68 -9.609 -26.828 1 87.38 70 ALA A N 1
ATOM 582 C CA . ALA A 1 70 ? 6.906 -9.047 -26.266 1 87.38 70 ALA A CA 1
ATOM 583 C C . ALA A 1 70 ? 7.82 -8.523 -27.375 1 87.38 70 ALA A C 1
ATOM 585 O O . ALA A 1 70 ? 7.684 -8.906 -28.531 1 87.38 70 ALA A O 1
ATOM 586 N N . VAL A 1 71 ? 8.695 -7.594 -26.922 1 79.44 71 VAL A N 1
ATOM 587 C CA . VAL A 1 71 ? 9.672 -7.055 -27.859 1 79.44 71 VAL A CA 1
ATOM 588 C C . VAL A 1 71 ? 10.859 -8.008 -27.969 1 79.44 71 VAL A C 1
ATOM 590 O O . VAL A 1 71 ? 11.336 -8.539 -26.969 1 79.44 71 VAL A O 1
ATOM 593 N N . ARG A 1 72 ? 11.172 -8.383 -29.125 1 77.31 72 ARG A N 1
ATOM 594 C CA . ARG A 1 72 ? 12.359 -9.211 -29.344 1 77.31 72 ARG A CA 1
ATOM 595 C C . ARG A 1 72 ? 13.633 -8.398 -29.156 1 77.31 72 ARG A C 1
ATOM 597 O O . ARG A 1 72 ? 13.641 -7.184 -29.359 1 77.31 72 ARG A O 1
ATOM 604 N N . PRO A 1 73 ? 14.602 -9.18 -28.688 1 69.44 73 PRO A N 1
ATOM 605 C CA . PRO A 1 73 ? 15.867 -8.445 -28.641 1 69.44 73 PRO A CA 1
ATOM 606 C C . PRO A 1 73 ? 16.188 -7.734 -29.953 1 69.44 73 PRO A C 1
ATOM 608 O O . PRO A 1 73 ? 16.047 -8.32 -31.031 1 69.44 73 PRO A O 1
ATOM 611 N N . GLY A 1 74 ? 16.516 -6.496 -29.859 1 72.69 74 GLY A N 1
ATOM 612 C CA . GLY A 1 74 ? 16.891 -5.711 -31.031 1 72.69 74 GLY A CA 1
ATOM 613 C C . GLY A 1 74 ? 15.695 -5.242 -31.844 1 72.69 74 GLY A C 1
ATOM 614 O O . GLY A 1 74 ? 15.859 -4.754 -32.969 1 72.69 74 GLY A O 1
ATOM 615 N N . CYS A 1 75 ? 14.547 -5.523 -31.297 1 72.31 75 CYS A N 1
ATOM 616 C CA . CYS A 1 75 ? 13.297 -5.102 -31.922 1 72.31 75 CYS A CA 1
ATOM 617 C C . CYS A 1 75 ? 13.141 -5.715 -33.312 1 72.31 75 CYS A C 1
ATOM 619 O O . CYS A 1 75 ? 12.688 -5.047 -34.25 1 72.31 75 CYS A O 1
ATOM 621 N N . ARG A 1 76 ? 13.672 -6.945 -33.469 1 72.88 76 ARG A N 1
ATOM 622 C CA . ARG A 1 76 ? 13.609 -7.613 -34.781 1 72.88 76 ARG A CA 1
ATOM 623 C C . ARG A 1 76 ? 12.219 -8.188 -35.031 1 72.88 76 ARG A C 1
ATOM 625 O O . ARG A 1 76 ? 11.492 -8.516 -34.094 1 72.88 76 ARG A O 1
ATOM 632 N N . LEU A 1 77 ? 11.898 -8.148 -36.344 1 75.69 77 LEU A N 1
ATOM 633 C CA . LEU A 1 77 ? 10.633 -8.773 -36.719 1 75.69 77 LEU A CA 1
ATOM 634 C C . LEU A 1 77 ? 10.727 -10.297 -36.625 1 75.69 77 LEU A C 1
ATOM 636 O O . LEU A 1 77 ? 11.812 -10.867 -36.688 1 75.69 77 LEU A O 1
ATOM 640 N N . GLY A 1 78 ? 9.742 -10.969 -36.188 1 73.56 78 GLY A N 1
ATOM 641 C CA . GLY A 1 78 ? 9.695 -12.422 -36.094 1 73.56 78 GLY A CA 1
ATOM 642 C C . GLY A 1 78 ? 8.398 -12.93 -35.5 1 73.56 78 GLY A C 1
ATOM 643 O O . GLY A 1 78 ? 7.398 -12.211 -35.438 1 73.56 78 GLY A O 1
ATOM 644 N N . SER A 1 79 ? 8.492 -14.211 -35.188 1 77.25 79 SER A N 1
ATOM 645 C CA . SER A 1 79 ? 7.324 -14.844 -34.594 1 77.25 79 SER A CA 1
ATOM 646 C C . SER A 1 79 ? 6.93 -14.141 -33.281 1 77.25 79 SER A C 1
ATOM 648 O O . SER A 1 79 ? 7.785 -13.602 -32.594 1 77.25 79 SER A O 1
ATOM 650 N N . ARG A 1 80 ? 5.703 -14.172 -33.125 1 83.12 80 ARG A N 1
ATOM 651 C CA . ARG A 1 80 ? 5.145 -13.555 -31.938 1 83.12 80 ARG A CA 1
ATOM 652 C C . ARG A 1 80 ? 5.598 -14.289 -30.672 1 83.12 80 ARG A C 1
ATOM 654 O O . ARG A 1 80 ? 5.586 -15.516 -30.625 1 83.12 80 ARG A O 1
ATOM 661 N N . VAL A 1 81 ? 6.156 -13.492 -29.781 1 85.06 81 VAL A N 1
ATOM 662 C CA . VAL A 1 81 ? 6.562 -14.055 -28.484 1 85.06 81 VAL A CA 1
ATOM 663 C C . VAL A 1 81 ? 5.711 -13.453 -27.375 1 85.06 81 VAL A C 1
ATOM 665 O O . VAL A 1 81 ? 5.57 -12.234 -27.266 1 85.06 81 VAL A O 1
ATOM 668 N N . PRO A 1 82 ? 5.133 -14.344 -26.578 1 91 82 PRO A N 1
ATOM 669 C CA . PRO A 1 82 ? 4.285 -13.82 -25.5 1 91 82 PRO A CA 1
ATOM 670 C C . PRO A 1 82 ? 5.082 -13.078 -24.422 1 91 82 PRO A C 1
ATOM 672 O O . PRO A 1 82 ? 6.215 -13.453 -24.125 1 91 82 PRO A O 1
ATOM 675 N N . PHE A 1 83 ? 4.453 -12.094 -23.875 1 90.62 83 PHE A N 1
ATOM 676 C CA . PHE A 1 83 ? 5.059 -11.281 -22.828 1 90.62 83 PHE A CA 1
ATOM 677 C C . PHE A 1 83 ? 4.879 -11.922 -21.469 1 90.62 83 PHE A C 1
ATOM 679 O O . PHE A 1 83 ? 3.752 -12.172 -21.031 1 90.62 83 PHE A O 1
ATOM 686 N N . ASN A 1 84 ? 5.988 -12.273 -20.859 1 92.31 84 ASN A N 1
ATOM 687 C CA . ASN A 1 84 ? 5.984 -12.758 -19.484 1 92.31 84 ASN A CA 1
ATOM 688 C C . ASN A 1 84 ? 6.195 -11.625 -18.484 1 92.31 84 ASN A C 1
ATOM 690 O O . ASN A 1 84 ? 7.23 -10.953 -18.516 1 92.31 84 ASN A O 1
ATOM 694 N N . THR A 1 85 ? 5.262 -11.391 -17.547 1 91.81 85 THR A N 1
ATOM 695 C CA . THR A 1 85 ? 5.316 -10.25 -16.656 1 91.81 85 THR A CA 1
ATOM 696 C C . THR A 1 85 ? 6.199 -10.547 -15.445 1 91.81 85 THR A C 1
ATOM 698 O O . THR A 1 85 ? 6.465 -9.664 -14.625 1 91.81 85 THR A O 1
ATOM 701 N N . LEU A 1 86 ? 6.66 -11.789 -15.367 1 94.06 86 LEU A N 1
ATOM 702 C CA . LEU A 1 86 ? 7.527 -12.172 -14.258 1 94.06 86 LEU A CA 1
ATOM 703 C C . LEU A 1 86 ? 8.969 -12.344 -14.727 1 94.06 86 LEU A C 1
ATOM 705 O O . LEU A 1 86 ? 9.445 -11.586 -15.57 1 94.06 86 LEU A O 1
ATOM 709 N N . THR A 1 87 ? 9.727 -13.195 -14 1 88.5 87 THR A N 1
ATOM 710 C CA . THR A 1 87 ? 11.133 -13.328 -14.344 1 88.5 87 THR A CA 1
ATOM 711 C C . THR A 1 87 ? 11.453 -14.758 -14.781 1 88.5 87 THR A C 1
ATOM 713 O O . THR A 1 87 ? 10.766 -15.703 -14.383 1 88.5 87 THR A O 1
ATOM 716 N N . GLY A 1 88 ? 12.461 -14.906 -15.586 1 87.06 88 GLY A N 1
ATOM 717 C CA . GLY A 1 88 ? 12.844 -16.219 -16.094 1 87.06 88 GLY A CA 1
ATOM 718 C C . GLY A 1 88 ? 13.703 -17 -15.117 1 87.06 88 GLY A C 1
ATOM 719 O O . GLY A 1 88 ? 14.242 -18.062 -15.469 1 87.06 88 GLY A O 1
ATOM 720 N N . VAL A 1 89 ? 13.828 -16.453 -13.914 1 91.69 89 VAL A N 1
ATOM 721 C CA . VAL A 1 89 ? 14.648 -17.141 -12.914 1 91.69 89 VAL A CA 1
ATOM 722 C C . VAL A 1 89 ? 13.828 -17.359 -11.641 1 91.69 89 VAL A C 1
ATOM 724 O O . VAL A 1 89 ? 12.75 -16.781 -11.484 1 91.69 89 VAL A O 1
ATOM 727 N N . LEU A 1 90 ? 14.352 -18.297 -10.828 1 94.62 90 LEU A N 1
ATOM 728 C CA . LEU A 1 90 ? 13.688 -18.562 -9.555 1 94.62 90 LEU A CA 1
ATOM 729 C C . LEU A 1 90 ? 14.148 -17.578 -8.484 1 94.62 90 LEU A C 1
ATOM 731 O O . LEU A 1 90 ? 15.062 -17.875 -7.719 1 94.62 90 LEU A O 1
ATOM 735 N N . ASP A 1 91 ? 13.5 -16.5 -8.414 1 95 91 ASP A N 1
ATOM 736 C CA . ASP A 1 91 ? 13.922 -15.461 -7.473 1 95 91 ASP A CA 1
ATOM 737 C C . ASP A 1 91 ? 12.781 -15.102 -6.52 1 95 91 ASP A C 1
ATOM 739 O O . ASP A 1 91 ? 12.758 -14 -5.961 1 95 91 ASP A O 1
ATOM 743 N N . ALA A 1 92 ? 11.812 -15.969 -6.406 1 97.06 92 ALA A N 1
ATOM 744 C CA . ALA A 1 92 ? 10.742 -15.891 -5.418 1 97.06 92 ALA A CA 1
ATOM 745 C C . ALA A 1 92 ? 9.883 -14.648 -5.629 1 97.06 92 ALA A C 1
ATOM 747 O O . ALA A 1 92 ? 9.594 -13.922 -4.676 1 97.06 92 ALA A O 1
ATOM 748 N N . ASN A 1 93 ? 9.469 -14.406 -6.832 1 96 93 ASN A N 1
ATOM 749 C CA . ASN A 1 93 ? 8.5 -13.344 -7.109 1 96 93 ASN A CA 1
ATOM 750 C C . ASN A 1 93 ? 7.215 -13.539 -6.316 1 96 93 ASN A C 1
ATOM 752 O O . ASN A 1 93 ? 6.523 -12.562 -6 1 96 93 ASN A O 1
ATOM 756 N N . THR A 1 94 ? 6.938 -14.742 -5.973 1 96.69 94 THR A N 1
ATOM 757 C CA . THR A 1 94 ? 5.738 -15.094 -5.211 1 96.69 94 THR A CA 1
ATOM 758 C C . THR A 1 94 ? 5.758 -14.422 -3.84 1 96.69 94 THR A C 1
ATOM 760 O O . THR A 1 94 ? 4.703 -14.172 -3.25 1 96.69 94 THR A O 1
ATOM 763 N N . VAL A 1 95 ? 6.926 -14.109 -3.387 1 97.19 95 VAL A N 1
ATOM 764 C CA . VAL A 1 95 ? 7.078 -13.531 -2.055 1 97.19 95 VAL A CA 1
ATOM 765 C C . VAL A 1 95 ? 7.422 -12.047 -2.168 1 97.19 95 VAL A C 1
ATOM 767 O O . VAL A 1 95 ? 6.883 -11.219 -1.427 1 97.19 95 VAL A O 1
ATOM 770 N N . TYR A 1 96 ? 8.234 -11.695 -3.164 1 97.19 96 TYR A N 1
ATOM 771 C CA . TYR A 1 96 ? 8.883 -10.391 -3.119 1 97.19 96 TYR A CA 1
ATOM 772 C C . TYR A 1 96 ? 8.359 -9.484 -4.227 1 97.19 96 TYR A C 1
ATOM 774 O O . TYR A 1 96 ? 8.594 -8.273 -4.199 1 97.19 96 TYR A O 1
ATOM 782 N N . GLY A 1 97 ? 7.684 -10.016 -5.148 1 93.81 97 GLY A N 1
ATOM 783 C CA . GLY A 1 97 ? 7.219 -9.234 -6.285 1 93.81 97 GLY A CA 1
ATOM 784 C C . GLY A 1 97 ? 8.281 -9.039 -7.348 1 93.81 97 GLY A C 1
ATOM 785 O O . GLY A 1 97 ? 9.414 -9.5 -7.195 1 93.81 97 GLY A O 1
ATOM 786 N N . VAL A 1 98 ? 7.895 -8.328 -8.43 1 90.75 98 VAL A N 1
ATOM 787 C CA . VAL A 1 98 ? 8.781 -8.188 -9.586 1 90.75 98 VAL A CA 1
ATOM 788 C C . VAL A 1 98 ? 9.406 -6.793 -9.586 1 90.75 98 VAL A C 1
ATOM 790 O O . VAL A 1 98 ? 10.531 -6.613 -10.062 1 90.75 98 VAL A O 1
ATOM 793 N N . THR A 1 99 ? 8.672 -5.844 -9.031 1 91.38 99 THR A N 1
ATOM 794 C CA . THR A 1 99 ? 9.195 -4.48 -9.047 1 91.38 99 THR A CA 1
ATOM 795 C C . THR A 1 99 ? 9.688 -4.074 -7.664 1 91.38 99 THR A C 1
ATOM 797 O O . THR A 1 99 ? 9.148 -4.523 -6.652 1 91.38 99 THR A O 1
ATOM 800 N N . GLU A 1 100 ? 10.602 -3.184 -7.73 1 90.06 100 GLU A N 1
ATOM 801 C CA . GLU A 1 100 ? 11.156 -2.693 -6.473 1 90.06 100 GLU A CA 1
ATOM 802 C C . GLU A 1 100 ? 10.094 -1.961 -5.652 1 90.06 100 GLU A C 1
ATOM 804 O O . GLU A 1 100 ? 10.039 -2.104 -4.43 1 90.06 100 GLU A O 1
ATOM 809 N N . LYS A 1 101 ? 9.297 -1.188 -6.297 1 89.06 101 LYS A N 1
ATOM 810 C CA . LYS A 1 101 ? 8.242 -0.438 -5.621 1 89.06 101 LYS A CA 1
ATOM 811 C C . LYS A 1 101 ? 7.281 -1.374 -4.898 1 89.06 101 LYS A C 1
ATOM 813 O O . LYS A 1 101 ? 6.953 -1.154 -3.73 1 89.06 101 LYS A O 1
ATOM 818 N N . PHE A 1 102 ? 6.895 -2.377 -5.594 1 92.38 102 PHE A N 1
ATOM 819 C CA . PHE A 1 102 ? 5.953 -3.316 -4.992 1 92.38 102 PHE A CA 1
ATOM 820 C C . PHE A 1 102 ? 6.621 -4.102 -3.869 1 92.38 102 PHE A C 1
ATOM 822 O O . PHE A 1 102 ? 6.012 -4.344 -2.826 1 92.38 102 PHE A O 1
ATOM 829 N N . ALA A 1 103 ? 7.852 -4.504 -4.102 1 94.25 103 ALA A N 1
ATOM 830 C CA . ALA A 1 103 ? 8.594 -5.227 -3.072 1 94.25 103 ALA A CA 1
ATOM 831 C C . ALA A 1 103 ? 8.68 -4.41 -1.785 1 94.25 103 ALA A C 1
ATOM 833 O O . ALA A 1 103 ? 8.516 -4.953 -0.688 1 94.25 103 ALA A O 1
ATOM 834 N N . ARG A 1 104 ? 8.914 -3.168 -1.861 1 92.62 104 ARG A N 1
ATOM 835 C CA . ARG A 1 104 ? 9.016 -2.293 -0.698 1 92.62 104 AR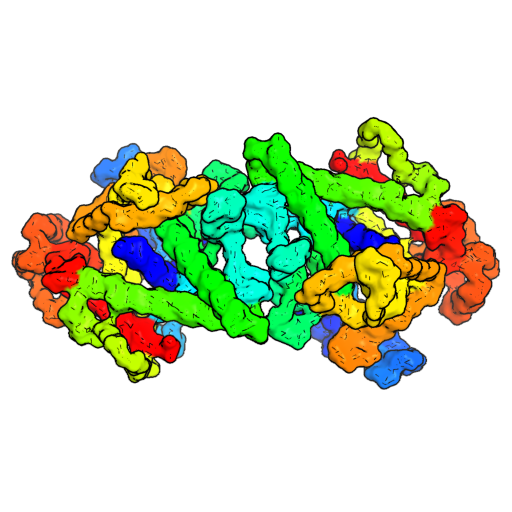G A CA 1
ATOM 836 C C . ARG A 1 104 ? 7.68 -2.203 0.035 1 92.62 104 ARG A C 1
ATOM 838 O O . ARG A 1 104 ? 7.645 -2.17 1.267 1 92.62 104 ARG A O 1
ATOM 845 N N . LYS A 1 105 ? 6.66 -2.152 -0.755 1 91.44 105 LYS A N 1
ATOM 846 C CA . LYS A 1 105 ? 5.316 -2.064 -0.193 1 91.44 105 LYS A CA 1
ATOM 847 C C . LYS A 1 105 ? 5.016 -3.264 0.702 1 91.44 105 LYS A C 1
ATOM 849 O O . LYS A 1 105 ? 4.207 -3.166 1.627 1 91.44 105 LYS A O 1
ATOM 854 N N . LEU A 1 106 ? 5.691 -4.395 0.46 1 95.5 106 LEU A N 1
ATOM 855 C CA . LEU A 1 106 ? 5.418 -5.637 1.174 1 95.5 106 LEU A CA 1
ATOM 856 C C . LEU A 1 106 ? 6.211 -5.699 2.477 1 95.5 106 LEU A C 1
ATOM 858 O O . LEU A 1 106 ? 6.008 -6.605 3.287 1 95.5 106 LEU A O 1
ATOM 862 N N . ARG A 1 107 ? 7.043 -4.734 2.732 1 96 107 ARG A N 1
ATOM 863 C CA . ARG A 1 107 ? 7.945 -4.766 3.881 1 96 107 ARG A CA 1
ATOM 864 C C . ARG A 1 107 ? 7.367 -3.975 5.051 1 96 107 ARG A C 1
ATOM 866 O O . ARG A 1 107 ? 6.469 -3.15 4.863 1 96 107 ARG A O 1
ATOM 873 N N . THR A 1 108 ? 7.906 -4.254 6.207 1 93.81 108 THR A N 1
ATOM 874 C CA . THR A 1 108 ? 7.578 -3.457 7.383 1 93.81 108 THR A CA 1
ATOM 875 C C . THR A 1 108 ? 8.43 -2.189 7.43 1 93.81 108 THR A C 1
ATOM 877 O O . THR A 1 108 ? 8.039 -1.198 8.055 1 93.81 108 THR A O 1
ATOM 880 N N . GLY A 1 109 ? 9.633 -2.295 6.82 1 90.56 109 GLY A N 1
ATOM 881 C CA . GLY A 1 109 ? 10.578 -1.193 6.883 1 90.56 109 GLY A CA 1
ATOM 882 C C . GLY A 1 109 ? 11.523 -1.284 8.07 1 90.56 109 GLY A C 1
ATOM 883 O O . GLY A 1 109 ? 12.383 -0.419 8.258 1 90.56 109 GLY A O 1
ATOM 884 N N . TYR A 1 110 ? 11.344 -2.252 8.922 1 90.38 110 TYR A N 1
ATOM 885 C CA . TYR A 1 110 ? 12.234 -2.504 10.047 1 90.38 110 TYR A CA 1
ATOM 886 C C . TYR A 1 110 ? 12.453 -4 10.242 1 90.38 110 TYR A C 1
ATOM 888 O O . TYR A 1 110 ? 11.555 -4.805 9.984 1 90.38 110 TYR A O 1
ATOM 896 N N . GLY A 1 111 ? 13.68 -4.355 10.664 1 93.12 111 GLY A N 1
ATOM 897 C CA . GLY A 1 111 ? 14.008 -5.73 11.008 1 93.12 111 GLY A CA 1
ATOM 898 C C . GLY A 1 111 ? 14.133 -6.633 9.789 1 93.12 111 GLY A C 1
ATOM 899 O O . GLY A 1 111 ? 14.227 -7.855 9.93 1 93.12 111 GLY A O 1
ATOM 900 N N . GLY A 1 112 ? 14.047 -6.02 8.625 1 96.38 112 GLY A N 1
ATOM 901 C CA . GLY A 1 112 ? 14.109 -6.789 7.391 1 96.38 112 GLY A CA 1
ATOM 902 C C . GLY A 1 112 ? 12.883 -7.648 7.168 1 96.38 112 GLY A C 1
ATOM 903 O O . GLY A 1 112 ? 12.938 -8.648 6.449 1 96.38 112 GLY A O 1
ATOM 904 N N . LEU A 1 113 ? 11.789 -7.266 7.816 1 97.38 113 LEU A N 1
ATOM 905 C CA . LEU A 1 113 ? 10.617 -8.141 7.871 1 97.38 113 LEU A CA 1
ATOM 906 C C . LEU A 1 113 ? 9.625 -7.789 6.77 1 97.38 113 LEU A C 1
ATOM 908 O O . LEU A 1 113 ? 9.531 -6.629 6.363 1 97.38 113 LEU A O 1
ATOM 912 N N . LEU A 1 114 ? 8.906 -8.82 6.293 1 97.88 114 LEU A N 1
ATOM 913 C CA . LEU A 1 114 ? 7.695 -8.625 5.5 1 97.88 114 LEU A CA 1
ATOM 914 C C . LEU A 1 114 ? 6.508 -8.281 6.391 1 97.88 114 LEU A C 1
ATOM 916 O O . LEU A 1 114 ? 6.418 -8.758 7.527 1 97.88 114 LEU A O 1
ATOM 920 N N . ARG A 1 115 ? 5.637 -7.469 5.828 1 94.88 115 ARG A N 1
ATOM 921 C CA . ARG A 1 115 ? 4.383 -7.207 6.523 1 94.88 115 ARG A CA 1
ATOM 922 C C . ARG A 1 115 ? 3.514 -8.461 6.574 1 94.88 115 ARG A C 1
ATOM 924 O O . ARG A 1 115 ? 3.318 -9.133 5.555 1 94.88 115 ARG A O 1
ATOM 931 N N . MET A 1 116 ? 3.02 -8.773 7.746 1 96.25 116 MET A N 1
ATOM 932 C CA . MET A 1 116 ? 2.166 -9.945 7.941 1 96.25 116 MET A CA 1
ATOM 933 C C . MET A 1 116 ? 0.965 -9.602 8.812 1 96.25 116 MET A C 1
ATOM 935 O O . MET A 1 116 ? 0.92 -8.531 9.422 1 96.25 116 MET A O 1
ATOM 939 N N . ASN A 1 117 ? -0.029 -10.43 8.727 1 94.69 117 ASN A N 1
ATOM 940 C CA . ASN A 1 117 ? -1.251 -10.336 9.523 1 94.69 117 ASN A CA 1
ATOM 941 C C . ASN A 1 117 ? -1.172 -11.211 10.773 1 94.69 117 ASN A C 1
ATOM 943 O O . ASN A 1 117 ? -1.243 -12.438 10.688 1 94.69 117 ASN A O 1
ATOM 947 N N . SER A 1 118 ? -1.124 -10.555 11.969 1 92.38 118 SER A N 1
ATOM 948 C CA . SER A 1 118 ? -0.912 -11.281 13.219 1 92.38 118 SER A CA 1
ATOM 949 C C . SER A 1 118 ? -2.225 -11.484 13.969 1 92.38 118 SER A C 1
ATOM 951 O O . SER A 1 118 ? -2.25 -11.484 15.203 1 92.38 118 SER A O 1
ATOM 953 N N . VAL A 1 119 ? -3.277 -11.695 13.297 1 90.5 119 VAL A N 1
ATOM 954 C CA . VAL A 1 119 ? -4.621 -11.75 13.867 1 90.5 119 VAL A CA 1
ATOM 955 C C . VAL A 1 119 ? -4.719 -12.914 14.852 1 90.5 119 VAL A C 1
ATOM 957 O O . VAL A 1 119 ? -5.477 -12.852 15.82 1 90.5 119 VAL A O 1
ATOM 960 N N . PHE A 1 120 ? -3.928 -13.953 14.703 1 92.44 120 PHE A N 1
ATOM 961 C CA . PHE A 1 120 ? -4.051 -15.141 15.531 1 92.44 120 PHE A CA 1
ATOM 962 C C . PHE A 1 120 ? -2.912 -15.219 16.531 1 92.44 120 PHE A C 1
ATOM 964 O O . PHE A 1 120 ? -2.66 -16.281 17.109 1 92.44 120 PHE A O 1
ATOM 971 N N . ARG A 1 121 ? -2.217 -14.156 16.703 1 88.81 121 ARG A N 1
ATOM 972 C CA . ARG A 1 121 ? -1.052 -14.141 17.578 1 88.81 121 ARG A CA 1
ATOM 973 C C . ARG A 1 121 ? -1.437 -14.516 19 1 88.81 121 ARG A C 1
ATOM 975 O O . ARG A 1 121 ? -0.708 -15.25 19.672 1 88.81 121 ARG A O 1
ATOM 982 N N . ASP A 1 122 ? -2.551 -14.047 19.453 1 86.38 122 ASP A N 1
ATOM 983 C CA . ASP A 1 122 ? -2.98 -14.273 20.828 1 86.38 122 ASP A CA 1
ATOM 984 C C . ASP A 1 122 ? -3.342 -15.742 21.062 1 86.38 122 ASP A C 1
ATOM 986 O O . ASP A 1 122 ? -3.428 -16.188 22.203 1 86.38 122 ASP A O 1
ATOM 990 N N . TYR A 1 123 ? -3.586 -16.469 20 1 91.31 123 TYR A N 1
ATOM 991 C CA . TYR A 1 123 ? -3.875 -17.891 20.109 1 91.31 123 TYR A CA 1
ATOM 992 C C . TYR A 1 123 ? -2.6 -18.719 19.984 1 91.31 123 TYR A C 1
ATOM 994 O O . TYR A 1 123 ? -2.652 -19.953 19.922 1 91.31 123 TYR A O 1
ATOM 1002 N N . GLY A 1 124 ? -1.498 -18 19.859 1 93.06 124 GLY A N 1
ATOM 1003 C CA . GLY A 1 124 ? -0.224 -18.688 19.734 1 93.06 124 GLY A CA 1
ATOM 1004 C C . GLY A 1 124 ? 0.028 -19.234 18.344 1 93.06 124 GLY A C 1
ATOM 1005 O O . GLY A 1 124 ? 0.85 -20.125 18.156 1 93.06 124 GLY A O 1
ATOM 1006 N N . LEU A 1 125 ? -0.704 -18.766 17.375 1 94.56 125 LEU A N 1
ATOM 1007 C CA . LEU A 1 125 ? -0.568 -19.219 15.992 1 94.56 125 LEU A CA 1
ATOM 1008 C C . LEU A 1 125 ? 0.279 -18.25 15.172 1 94.56 125 LEU A C 1
ATOM 1010 O O . LEU A 1 125 ? 0.506 -17.125 15.586 1 94.56 125 LEU A O 1
ATOM 1014 N N . LYS A 1 126 ? 0.779 -18.688 14.094 1 95.81 126 LYS A N 1
ATOM 1015 C CA . LYS A 1 126 ? 1.671 -17.906 13.242 1 95.81 126 LYS A CA 1
ATOM 1016 C C . LYS A 1 126 ? 0.885 -16.922 12.375 1 95.81 126 LYS A C 1
ATOM 1018 O O . LYS A 1 126 ? -0.325 -17.078 12.195 1 95.81 126 LYS A O 1
ATOM 1023 N N . ASP A 1 127 ? 1.582 -15.992 11.875 1 96.31 127 ASP A N 1
ATOM 1024 C CA . ASP A 1 127 ? 0.965 -14.906 11.109 1 96.31 127 ASP A CA 1
ATOM 1025 C C . ASP A 1 127 ? 0.424 -15.422 9.773 1 96.31 127 ASP A C 1
ATOM 1027 O O . ASP A 1 127 ? 0.885 -16.438 9.266 1 96.31 127 ASP A O 1
ATOM 1031 N N . LEU A 1 128 ? -0.593 -14.703 9.242 1 97.62 128 LEU A N 1
ATOM 1032 C CA . LEU A 1 128 ? -1.101 -14.891 7.883 1 97.62 128 LEU A CA 1
ATOM 1033 C C . LEU A 1 128 ? -0.564 -13.805 6.953 1 97.62 128 LEU A C 1
ATOM 1035 O O . LEU A 1 128 ? 0.116 -12.875 7.398 1 97.62 128 LEU A O 1
ATOM 1039 N N . LEU A 1 129 ? -0.759 -13.992 5.684 1 97.81 129 LEU A N 1
ATOM 1040 C CA . LEU A 1 129 ? -0.474 -12.922 4.738 1 97.81 129 LEU A CA 1
ATOM 1041 C C . LEU A 1 129 ? -1.337 -11.695 5.031 1 97.81 129 LEU A C 1
ATOM 1043 O O . LEU A 1 129 ? -2.445 -11.828 5.559 1 97.81 129 LEU A O 1
ATOM 1047 N N . PRO A 1 130 ? -0.781 -10.523 4.738 1 95.5 130 PRO A N 1
ATOM 1048 C CA . PRO A 1 130 ? -1.619 -9.328 4.902 1 95.5 130 PRO A CA 1
ATOM 1049 C C . PRO A 1 130 ? -2.799 -9.297 3.934 1 95.5 130 PRO A C 1
ATOM 1051 O O . PRO A 1 130 ? -2.787 -10.008 2.922 1 95.5 130 PRO A O 1
ATOM 1054 N N . LEU A 1 131 ? -3.82 -8.539 4.309 1 94.38 131 LEU A N 1
ATOM 1055 C CA . LEU A 1 131 ? -4.996 -8.398 3.455 1 94.38 131 LEU A CA 1
ATOM 1056 C C . LEU A 1 131 ? -4.781 -7.312 2.406 1 94.38 131 LEU A C 1
ATOM 1058 O O . LEU A 1 131 ? -4.066 -6.336 2.652 1 94.38 131 LEU A O 1
ATOM 1062 N N . LYS A 1 132 ? -5.316 -7.578 1.255 1 93.62 132 LYS A N 1
ATOM 1063 C CA . LYS A 1 132 ? -5.281 -6.578 0.191 1 93.62 132 LYS A CA 1
ATOM 1064 C C . LYS A 1 132 ? -6.391 -5.547 0.364 1 93.62 132 LYS A C 1
ATOM 1066 O O . LYS A 1 132 ? -7.465 -5.676 -0.232 1 93.62 132 LYS A O 1
ATOM 1071 N N . LEU A 1 133 ? -6.059 -4.43 0.971 1 89.5 133 LEU A N 1
ATOM 1072 C CA . LEU A 1 133 ? -7.098 -3.482 1.363 1 89.5 133 LEU A CA 1
ATOM 1073 C C . LEU A 1 133 ? -7.203 -2.342 0.356 1 89.5 133 LEU A C 1
ATOM 1075 O O . LEU A 1 133 ? -8.266 -1.734 0.21 1 89.5 133 LEU A O 1
ATOM 1079 N N . ASP A 1 134 ? -6.168 -2.012 -0.329 1 84.31 134 ASP A N 1
ATOM 1080 C CA . ASP A 1 134 ? -6.137 -0.863 -1.229 1 84.31 134 ASP A CA 1
ATOM 1081 C C . ASP A 1 134 ? -6.887 -1.163 -2.525 1 84.31 134 ASP A C 1
ATOM 1083 O O . ASP A 1 134 ? -7.492 -0.268 -3.119 1 84.31 134 ASP A O 1
ATOM 1087 N N . VAL A 1 135 ? -6.832 -2.418 -2.994 1 85.44 135 VAL A N 1
ATOM 1088 C CA . VAL A 1 135 ? -7.609 -2.873 -4.141 1 85.44 135 VAL A CA 1
ATOM 1089 C C . VAL A 1 135 ? -8.359 -4.156 -3.783 1 85.44 135 VAL A C 1
ATOM 1091 O O . VAL A 1 135 ? -8 -5.242 -4.242 1 85.44 135 VAL A O 1
ATOM 1094 N N . PRO A 1 136 ? -9.438 -3.986 -3.086 1 83.12 136 PRO A N 1
ATOM 1095 C CA . PRO A 1 136 ? -10.062 -5.133 -2.428 1 83.12 136 PRO A CA 1
ATOM 1096 C C . PRO A 1 136 ? -10.57 -6.176 -3.422 1 83.12 136 PRO A C 1
ATOM 1098 O O . PRO A 1 136 ? -10.641 -7.363 -3.094 1 83.12 136 PRO A O 1
ATOM 1101 N N . ASP A 1 137 ? -10.891 -5.789 -4.605 1 79.56 137 ASP A N 1
ATOM 1102 C CA . ASP A 1 137 ? -11.57 -6.699 -5.523 1 79.56 137 ASP A CA 1
ATOM 1103 C C . ASP A 1 137 ? -10.57 -7.422 -6.422 1 79.56 137 ASP A C 1
ATOM 1105 O O . ASP A 1 137 ? -10.961 -8.172 -7.316 1 79.56 137 ASP A O 1
ATOM 1109 N N . GLU A 1 138 ? -9.352 -7.246 -6.109 1 83.81 138 GLU A N 1
ATOM 1110 C CA . GLU A 1 138 ? -8.328 -7.898 -6.926 1 83.81 138 GLU A CA 1
ATOM 1111 C C . GLU A 1 138 ? -7.871 -9.211 -6.293 1 83.81 138 GLU A C 1
ATOM 1113 O O . GLU A 1 138 ? -7.621 -9.266 -5.086 1 83.81 138 GLU A O 1
ATOM 1118 N N . GLY A 1 139 ? -7.855 -10.289 -7.086 1 82.81 139 GLY A N 1
ATOM 1119 C CA . GLY A 1 139 ? -7.148 -11.492 -6.695 1 82.81 139 GLY A CA 1
ATOM 1120 C C . GLY A 1 139 ? -8.078 -12.625 -6.285 1 82.81 139 GLY A C 1
ATOM 1121 O O . GLY A 1 139 ? -7.715 -13.797 -6.391 1 82.81 139 GLY A O 1
ATOM 1122 N N . CYS A 1 140 ? -9.242 -12.273 -5.641 1 89.19 140 CYS A N 1
ATOM 1123 C CA . CYS A 1 140 ? -10.172 -13.312 -5.211 1 89.19 140 CYS A CA 1
ATOM 1124 C C . CYS A 1 140 ? -11.617 -12.812 -5.285 1 89.19 140 CYS A C 1
ATOM 1126 O O . CYS A 1 140 ? -11.859 -11.656 -5.629 1 89.19 140 CYS A O 1
ATOM 1128 N N . THR A 1 141 ? -12.492 -13.742 -5.164 1 87.5 141 THR A N 1
ATOM 1129 C CA . THR A 1 141 ? -13.914 -13.414 -5.113 1 87.5 141 THR A CA 1
ATOM 1130 C C . THR A 1 141 ? -14.359 -13.148 -3.68 1 87.5 141 THR A C 1
ATOM 1132 O O . THR A 1 141 ? -14.391 -14.062 -2.852 1 87.5 141 THR A O 1
ATOM 1135 N N . ARG A 1 142 ? -14.789 -11.961 -3.369 1 87.19 142 ARG A N 1
ATOM 1136 C CA . ARG A 1 142 ? -15.18 -11.594 -2.014 1 87.19 142 ARG A CA 1
ATOM 1137 C C . ARG A 1 142 ? -16.656 -11.883 -1.777 1 87.19 142 ARG A C 1
ATOM 1139 O O . ARG A 1 142 ? -17.516 -11.43 -2.535 1 87.19 142 ARG A O 1
ATOM 1146 N N . PRO A 1 143 ? -16.938 -12.586 -0.727 1 84.75 143 PRO A N 1
ATOM 1147 C CA . PRO A 1 143 ? -18.344 -12.883 -0.435 1 84.75 143 PRO A CA 1
ATOM 1148 C C . PRO A 1 143 ? -19.094 -11.664 0.1 1 84.75 143 PRO A C 1
ATOM 1150 O O . PRO A 1 143 ? -20.328 -11.594 -0.024 1 84.75 143 PRO A O 1
ATOM 1153 N N . ASN A 1 144 ? -18.438 -10.758 0.766 1 84.12 144 ASN A N 1
ATOM 1154 C CA . ASN A 1 144 ? -19 -9.523 1.288 1 84.12 144 ASN A CA 1
ATOM 1155 C C . ASN A 1 144 ? -17.938 -8.43 1.423 1 84.12 144 ASN A C 1
ATOM 1157 O O . ASN A 1 144 ? -16.75 -8.68 1.168 1 84.12 144 ASN A O 1
ATOM 1161 N N . SER A 1 145 ? -18.359 -7.281 1.783 1 78.25 145 SER A N 1
ATOM 1162 C CA . SER A 1 145 ? -17.484 -6.113 1.771 1 78.25 145 SER A CA 1
ATOM 1163 C C . SER A 1 145 ? -16.5 -6.152 2.924 1 78.25 145 SER A C 1
ATOM 1165 O O . SER A 1 145 ? -15.5 -5.426 2.916 1 78.25 145 SER A O 1
ATOM 1167 N N . SER A 1 146 ? -16.656 -7.02 3.873 1 79 146 SER A N 1
ATOM 1168 C CA . SER A 1 146 ? -15.805 -7.051 5.059 1 79 146 SER A CA 1
ATOM 1169 C C . SER A 1 146 ? -14.695 -8.078 4.91 1 79 146 SER A C 1
ATOM 1171 O O . SER A 1 146 ? -13.773 -8.133 5.734 1 79 146 SER A O 1
ATOM 1173 N N . MET A 1 147 ? -14.812 -8.852 3.848 1 87.62 147 MET A N 1
ATOM 1174 C CA . MET A 1 147 ? -13.797 -9.875 3.625 1 87.62 147 MET A CA 1
ATOM 1175 C C . MET A 1 147 ? -12.859 -9.484 2.486 1 87.62 147 MET A C 1
ATOM 1177 O O . MET A 1 147 ? -13.305 -8.93 1.479 1 87.62 147 MET A O 1
ATOM 1181 N N . TYR A 1 148 ? -11.578 -9.672 2.734 1 91.44 148 TYR A N 1
ATOM 1182 C CA . TYR A 1 148 ? -10.57 -9.227 1.773 1 91.44 148 TYR A CA 1
ATOM 1183 C C . TYR A 1 148 ? -9.68 -10.391 1.345 1 91.44 148 TYR A C 1
ATOM 1185 O O . TYR A 1 148 ? -9.539 -11.375 2.078 1 91.44 148 TYR A O 1
ATOM 1193 N N . CYS A 1 149 ? -9.148 -10.273 0.115 1 93.81 149 CYS A N 1
ATOM 1194 C CA . CYS A 1 149 ? -8.133 -11.211 -0.362 1 93.81 149 CYS A CA 1
ATOM 1195 C C . CYS A 1 149 ? -6.805 -10.984 0.348 1 93.81 149 CYS A C 1
ATOM 1197 O O . CYS A 1 149 ? -6.586 -9.93 0.946 1 93.81 149 CYS A O 1
ATOM 1199 N N . PHE A 1 150 ? -5.996 -12.016 0.35 1 96.19 150 PHE A N 1
ATOM 1200 C CA . PHE A 1 150 ? -4.645 -11.867 0.877 1 96.19 150 PHE A CA 1
ATOM 1201 C C . PHE A 1 150 ? -3.736 -11.188 -0.14 1 96.19 150 PHE A C 1
ATOM 1203 O O . PHE A 1 150 ? -4.016 -11.211 -1.341 1 96.19 150 PHE A O 1
ATOM 1210 N N . GLU A 1 151 ? -2.727 -10.523 0.376 1 94.88 151 GLU A N 1
ATOM 1211 C CA . GLU A 1 151 ? -1.729 -9.883 -0.475 1 94.88 151 GLU A CA 1
ATOM 1212 C C . GLU A 1 151 ? -0.362 -10.539 -0.314 1 94.88 151 GLU A C 1
ATOM 1214 O O . GLU A 1 151 ? 0.04 -10.883 0.799 1 94.88 151 GLU A O 1
ATOM 1219 N N . ALA A 1 152 ? 0.347 -10.797 -1.381 1 96 152 ALA A N 1
ATOM 1220 C CA . ALA A 1 152 ? 1.708 -11.32 -1.423 1 96 152 ALA A CA 1
ATOM 1221 C C . ALA A 1 152 ? 2.461 -10.805 -2.646 1 96 152 ALA A C 1
ATOM 1223 O O . ALA A 1 152 ? 2.07 -9.797 -3.242 1 96 152 ALA A O 1
ATOM 1224 N N . GLY A 1 153 ? 3.604 -11.367 -2.93 1 95.06 153 GLY A N 1
ATOM 1225 C CA . GLY A 1 153 ? 4.461 -10.883 -4 1 95.06 153 GLY A CA 1
ATOM 1226 C C . GLY A 1 153 ? 3.84 -11.039 -5.379 1 95.06 153 GLY A C 1
ATOM 1227 O O . GLY A 1 153 ? 4.164 -10.281 -6.297 1 95.06 153 GLY A O 1
ATOM 1228 N N . GLU A 1 154 ? 2.953 -11.953 -5.461 1 93.38 154 GLU A N 1
ATOM 1229 C CA . GLU A 1 154 ? 2.373 -12.234 -6.77 1 93.38 154 GLU A CA 1
ATOM 1230 C C . GLU A 1 154 ? 0.849 -12.227 -6.715 1 93.38 154 GLU A C 1
ATOM 1232 O O . GLU A 1 154 ? 0.254 -12.742 -5.766 1 93.38 154 GLU A O 1
ATOM 1237 N N . ILE A 1 155 ? 0.214 -11.68 -7.715 1 89.31 155 ILE A N 1
ATOM 1238 C CA . ILE A 1 155 ? -1.191 -11.289 -7.711 1 89.31 155 ILE A CA 1
ATOM 1239 C C . ILE A 1 155 ? -2.074 -12.531 -7.641 1 89.31 155 ILE A C 1
ATOM 1241 O O . ILE A 1 155 ? -3.219 -12.469 -7.188 1 89.31 155 ILE A O 1
ATOM 1245 N N . ARG A 1 156 ? -1.602 -13.773 -7.965 1 94.38 156 ARG A N 1
ATOM 1246 C CA . ARG A 1 156 ? -2.428 -14.977 -8 1 94.38 156 ARG A CA 1
ATOM 1247 C C . ARG A 1 156 ? -2.352 -15.734 -6.676 1 94.38 156 ARG A C 1
ATOM 1249 O O . ARG A 1 156 ? -2.734 -16.906 -6.598 1 94.38 156 ARG A O 1
ATOM 1256 N N . VAL A 1 157 ? -1.923 -15.047 -5.656 1 96.19 157 VAL A N 1
ATOM 1257 C CA . VAL A 1 157 ? -1.761 -15.648 -4.332 1 96.19 157 VAL A CA 1
ATOM 1258 C C . VAL A 1 157 ? -3.072 -16.297 -3.895 1 96.19 157 VAL A C 1
ATOM 1260 O O . VAL A 1 157 ? -3.068 -17.297 -3.176 1 96.19 157 VAL A O 1
ATOM 1263 N N . ASN A 1 158 ? -4.184 -15.812 -4.387 1 95 158 ASN A N 1
ATOM 1264 C CA . ASN A 1 158 ? -5.488 -16.297 -3.951 1 95 158 ASN A CA 1
ATOM 1265 C C . ASN A 1 158 ? -6.141 -17.188 -5.008 1 95 158 ASN A C 1
ATOM 1267 O O . ASN A 1 158 ? -7.328 -17.5 -4.918 1 95 158 ASN A O 1
ATOM 1271 N N . GLU A 1 159 ? -5.418 -17.578 -6.043 1 93 159 GLU A N 1
ATOM 1272 C CA . GLU A 1 159 ? -5.992 -18.344 -7.137 1 93 159 GLU A CA 1
ATOM 1273 C C . GLU A 1 159 ? -6.566 -19.672 -6.633 1 93 159 GLU A C 1
ATOM 1275 O O . GLU A 1 159 ? -7.59 -20.141 -7.133 1 93 159 GLU A O 1
ATOM 1280 N N . GLN A 1 160 ? -5.914 -20.234 -5.773 1 93.75 160 GLN A N 1
ATOM 1281 C CA . GLN A 1 160 ? -6.352 -21.438 -5.078 1 93.75 160 GLN A CA 1
ATOM 1282 C C . GLN A 1 160 ? -5.816 -21.469 -3.646 1 93.75 160 GLN A C 1
ATOM 1284 O O . GLN A 1 160 ? -4.691 -21.047 -3.391 1 93.75 160 GLN A O 1
ATOM 1289 N N . LEU A 1 161 ? -6.598 -22 -2.773 1 96.44 161 LEU A N 1
ATOM 1290 C CA . LEU A 1 161 ? -6.332 -21.891 -1.346 1 96.44 161 LEU A CA 1
ATOM 1291 C C . LEU A 1 161 ? -4.977 -22.5 -0.994 1 96.44 161 LEU A C 1
ATOM 1293 O O . LEU A 1 161 ? -4.238 -21.953 -0.175 1 96.44 161 LEU A O 1
ATOM 1297 N N . VAL A 1 162 ? -4.645 -23.594 -1.592 1 95.88 162 VAL A N 1
ATOM 1298 C CA . VAL A 1 162 ? -3.385 -24.266 -1.287 1 95.88 162 VAL A CA 1
ATOM 1299 C C . VAL A 1 162 ? -2.213 -23.375 -1.7 1 95.88 162 VAL A C 1
ATOM 1301 O O . VAL A 1 162 ? -1.173 -23.359 -1.036 1 95.88 162 VAL A O 1
ATOM 1304 N N . LEU A 1 163 ? -2.359 -22.672 -2.785 1 96.56 163 LEU A N 1
ATOM 1305 C CA . LEU A 1 163 ? -1.34 -21.719 -3.213 1 96.56 163 LEU A CA 1
ATOM 1306 C C . LEU A 1 163 ? -1.155 -20.625 -2.174 1 96.56 163 LEU A C 1
ATOM 1308 O O . LEU A 1 163 ? -0.028 -20.203 -1.901 1 96.56 163 LEU A O 1
ATOM 1312 N N . THR A 1 164 ? -2.23 -20.141 -1.609 1 97.94 164 THR A N 1
ATOM 1313 C CA . THR A 1 164 ? -2.168 -19.156 -0.543 1 97.94 164 THR A CA 1
ATOM 1314 C C . THR A 1 164 ? -1.354 -19.672 0.636 1 97.94 164 THR A C 1
ATOM 1316 O O . THR A 1 164 ? -0.57 -18.938 1.233 1 97.94 164 THR A O 1
ATOM 1319 N N . CYS A 1 165 ? -1.567 -20.938 0.893 1 98.19 165 CYS A N 1
ATOM 1320 C CA . CYS A 1 165 ? -0.818 -21.562 1.977 1 98.19 165 CYS A CA 1
ATOM 1321 C C . CYS A 1 165 ? 0.677 -21.562 1.681 1 98.19 165 CYS A C 1
ATOM 1323 O O . CYS A 1 165 ? 1.486 -21.266 2.561 1 98.19 165 CYS A O 1
ATOM 1325 N N . MET A 1 166 ? 1.025 -21.828 0.495 1 97.94 166 MET A N 1
ATOM 1326 C CA . MET A 1 166 ? 2.436 -21.891 0.121 1 97.94 166 MET A CA 1
ATOM 1327 C C . MET A 1 166 ? 3.084 -20.516 0.17 1 97.94 166 MET A C 1
ATOM 1329 O O . MET A 1 166 ? 4.219 -20.375 0.628 1 97.94 166 MET A O 1
ATOM 1333 N N . HIS A 1 167 ? 2.34 -19.516 -0.341 1 98.19 167 HIS A N 1
ATOM 1334 C CA . HIS A 1 167 ? 2.828 -18.156 -0.226 1 98.19 167 HIS A CA 1
ATOM 1335 C C . HIS A 1 167 ? 3.057 -17.766 1.232 1 98.19 167 HIS A C 1
ATOM 1337 O O . HIS A 1 167 ? 4.07 -17.156 1.565 1 98.19 167 HIS A O 1
ATOM 1343 N N . THR A 1 168 ? 2.139 -18.141 2.068 1 98.5 168 THR A N 1
ATOM 1344 C CA . THR A 1 168 ? 2.211 -17.828 3.488 1 98.5 168 THR A CA 1
ATOM 1345 C C . THR A 1 168 ? 3.428 -18.484 4.133 1 98.5 168 THR A C 1
ATOM 1347 O O . THR A 1 168 ? 4.16 -17.844 4.887 1 98.5 168 THR A O 1
ATOM 1350 N N . LEU A 1 169 ? 3.619 -19.719 3.803 1 98.31 169 LEU A N 1
ATOM 1351 C CA . LEU A 1 169 ? 4.738 -20.484 4.359 1 98.31 169 LEU A CA 1
ATOM 1352 C C . LEU A 1 169 ? 6.066 -19.812 4.023 1 98.31 169 LEU A C 1
ATOM 1354 O O . LEU A 1 169 ? 6.926 -19.656 4.895 1 98.31 169 LEU A O 1
ATOM 1358 N N . THR A 1 170 ? 6.234 -19.422 2.832 1 98.5 170 THR A N 1
ATOM 1359 C CA . THR A 1 170 ? 7.504 -18.859 2.371 1 98.5 170 THR A CA 1
ATOM 1360 C C . THR A 1 170 ? 7.711 -17.453 2.928 1 98.5 170 THR A C 1
ATOM 1362 O O . THR A 1 170 ? 8.844 -17.062 3.201 1 98.5 170 THR A O 1
ATOM 1365 N N . ALA A 1 171 ? 6.625 -16.75 3.068 1 98.62 171 ALA A N 1
ATOM 1366 C CA . ALA A 1 171 ? 6.719 -15.43 3.707 1 98.62 171 ALA A CA 1
ATOM 1367 C C . ALA A 1 171 ? 7.117 -15.562 5.176 1 98.62 171 ALA A C 1
ATOM 1369 O O . ALA A 1 171 ? 7.941 -14.797 5.672 1 98.62 171 ALA A O 1
ATOM 1370 N N . ARG A 1 172 ? 6.484 -16.547 5.852 1 98.5 172 ARG A N 1
ATOM 1371 C CA . ARG A 1 172 ? 6.867 -16.844 7.23 1 98.5 172 ARG A CA 1
ATOM 1372 C C . ARG A 1 172 ? 8.352 -17.172 7.332 1 98.5 172 ARG A C 1
ATOM 1374 O O . ARG A 1 172 ? 9.023 -16.734 8.273 1 98.5 172 ARG A O 1
ATOM 1381 N N . GLU A 1 173 ? 8.797 -17.938 6.379 1 98.75 173 GLU A N 1
ATOM 1382 C CA . GLU A 1 173 ? 10.203 -18.344 6.383 1 98.75 173 GLU A CA 1
ATOM 1383 C C . GLU A 1 173 ? 11.125 -17.141 6.234 1 98.75 173 GLU A C 1
ATOM 1385 O O . GLU A 1 173 ? 12.156 -17.062 6.906 1 98.75 173 GLU A O 1
ATOM 1390 N N . HIS A 1 174 ? 10.781 -16.266 5.371 1 98.81 174 HIS A N 1
ATOM 1391 C CA . HIS A 1 174 ? 11.57 -15.039 5.262 1 98.81 174 HIS A CA 1
ATOM 1392 C C . HIS A 1 174 ? 11.688 -14.336 6.613 1 98.81 174 HIS A C 1
ATOM 1394 O O . HIS A 1 174 ? 12.789 -13.953 7.023 1 98.81 174 HIS A O 1
ATOM 1400 N N . ASN A 1 175 ? 10.555 -14.094 7.215 1 98.5 175 ASN A N 1
ATOM 1401 C CA . ASN A 1 175 ? 10.555 -13.359 8.477 1 98.5 175 ASN A CA 1
ATOM 1402 C C . ASN A 1 175 ? 11.312 -14.125 9.562 1 98.5 175 ASN A C 1
ATOM 1404 O O . ASN A 1 175 ? 12 -13.516 10.391 1 98.5 175 ASN A O 1
ATOM 1408 N N . ARG A 1 176 ? 11.188 -15.445 9.578 1 98.5 176 ARG A N 1
ATOM 1409 C CA . ARG A 1 176 ? 11.961 -16.266 10.508 1 98.5 176 ARG A CA 1
ATOM 1410 C C . ARG A 1 176 ? 13.453 -16.047 10.312 1 98.5 176 ARG A C 1
ATOM 1412 O O . ARG A 1 176 ? 14.195 -15.844 11.281 1 98.5 176 ARG A O 1
ATOM 1419 N N . ALA A 1 177 ? 13.891 -16.125 9.086 1 98.75 177 ALA A N 1
ATOM 1420 C CA . ALA A 1 177 ? 15.297 -15.938 8.758 1 98.75 177 ALA A CA 1
ATOM 1421 C C . ALA A 1 177 ? 15.766 -14.539 9.141 1 98.75 177 ALA A C 1
ATOM 1423 O O . ALA A 1 177 ? 16.844 -14.367 9.719 1 98.75 177 ALA A O 1
ATOM 1424 N N . ALA A 1 178 ? 14.961 -13.539 8.812 1 98.56 178 ALA A N 1
ATOM 1425 C CA . ALA A 1 178 ? 15.312 -12.148 9.117 1 98.56 178 ALA A CA 1
ATOM 1426 C C . ALA A 1 178 ? 15.477 -11.945 10.617 1 98.56 178 ALA A C 1
ATOM 1428 O O . ALA A 1 178 ? 16.438 -11.312 11.062 1 98.56 178 ALA A O 1
ATOM 1429 N N . GLU A 1 179 ? 14.562 -12.492 11.375 1 97.56 179 GLU A N 1
ATOM 1430 C CA . GLU A 1 179 ? 14.625 -12.375 12.828 1 97.56 179 GLU A CA 1
ATOM 1431 C C . GLU A 1 179 ? 15.883 -13.047 13.375 1 97.56 179 GLU A C 1
ATOM 1433 O O . GLU A 1 179 ? 16.547 -12.5 14.258 1 97.56 179 GLU A O 1
ATOM 1438 N N . ALA A 1 180 ? 16.188 -14.195 12.891 1 98.44 180 ALA A N 1
ATOM 1439 C CA . ALA A 1 180 ? 17.375 -14.922 13.32 1 98.44 180 ALA A CA 1
ATOM 1440 C C . ALA A 1 180 ? 18.641 -14.141 12.984 1 98.44 180 ALA A C 1
ATOM 1442 O O . ALA A 1 180 ? 19.562 -14.039 13.805 1 98.44 180 ALA A O 1
ATOM 1443 N N . LEU A 1 181 ? 18.688 -13.602 11.805 1 98.5 181 LEU A N 1
ATOM 1444 C CA . LEU A 1 181 ? 19.844 -12.828 11.367 1 98.5 181 LEU A CA 1
ATOM 1445 C C . LEU A 1 181 ? 20 -11.562 12.203 1 98.5 181 LEU A C 1
ATOM 1447 O O . LEU A 1 181 ? 21.109 -11.148 12.508 1 98.5 181 LEU A O 1
ATOM 1451 N N . ALA A 1 182 ? 18.859 -10.992 12.523 1 96.56 182 ALA A N 1
ATOM 1452 C CA . ALA A 1 182 ? 18.891 -9.781 13.344 1 96.56 182 ALA A CA 1
ATOM 1453 C C . ALA A 1 182 ? 19.469 -10.062 14.727 1 96.56 182 ALA A C 1
ATOM 1455 O O . ALA A 1 182 ? 20.156 -9.219 15.297 1 96.56 182 ALA A O 1
ATOM 1456 N N . GLN A 1 183 ? 19.219 -11.203 15.258 1 96.38 183 GLN A N 1
ATOM 1457 C CA . GLN A 1 183 ? 19.734 -11.602 16.562 1 96.38 183 GLN A CA 1
ATOM 1458 C C . GLN A 1 183 ? 21.234 -11.828 16.516 1 96.38 183 GLN A C 1
ATOM 1460 O O . GLN A 1 183 ? 21.969 -11.445 17.438 1 96.38 183 GLN A O 1
ATOM 1465 N N . ILE A 1 184 ? 21.719 -12.359 15.469 1 97.31 184 ILE A N 1
ATOM 1466 C CA . ILE A 1 184 ? 23.125 -12.688 15.305 1 97.31 184 ILE A CA 1
ATOM 1467 C C . ILE A 1 184 ? 23.906 -11.438 14.914 1 97.31 184 ILE A C 1
ATOM 1469 O O . ILE A 1 184 ? 25.062 -11.281 15.305 1 97.31 184 ILE A O 1
ATOM 1473 N N . ASN A 1 185 ? 23.234 -10.562 14.141 1 96.81 185 ASN A N 1
ATOM 1474 C CA . ASN A 1 185 ? 23.891 -9.359 13.625 1 96.81 185 ASN A CA 1
ATOM 1475 C C . ASN A 1 185 ? 23.125 -8.102 14.023 1 96.81 185 ASN A C 1
ATOM 1477 O O . ASN A 1 185 ? 22.594 -7.395 13.172 1 96.81 185 ASN A O 1
ATOM 1481 N N . PRO A 1 186 ? 23.219 -7.703 15.242 1 92.75 186 PRO A N 1
ATOM 1482 C CA . PRO A 1 186 ? 22.438 -6.562 15.719 1 92.75 186 PRO A CA 1
ATOM 1483 C C . PRO A 1 186 ? 22.828 -5.25 15.039 1 92.75 186 PRO A C 1
ATOM 1485 O O . PRO A 1 186 ? 22.062 -4.285 15.062 1 92.75 186 PRO A O 1
ATOM 1488 N N . HIS A 1 187 ? 23.969 -5.258 14.344 1 93.81 187 HIS A N 1
ATOM 1489 C CA . HIS A 1 187 ? 24.453 -4.035 13.711 1 93.81 187 HIS A CA 1
ATOM 1490 C C . HIS A 1 187 ? 23.922 -3.908 12.289 1 93.81 187 HIS A C 1
ATOM 1492 O O . HIS A 1 187 ? 24.094 -2.863 11.648 1 93.81 187 HIS A O 1
ATOM 1498 N N . TRP A 1 188 ? 23.297 -4.965 11.711 1 95 188 TRP A N 1
ATOM 1499 C CA . TRP A 1 188 ? 22.766 -4.895 10.352 1 95 188 TRP A CA 1
ATOM 1500 C C . TRP A 1 188 ? 21.547 -3.979 10.297 1 95 188 TRP A C 1
ATOM 1502 O O . TRP A 1 188 ? 20.703 -3.99 11.211 1 95 188 TRP A O 1
ATOM 1512 N N . ASP A 1 189 ? 21.5 -3.156 9.211 1 92.25 189 ASP A N 1
ATOM 1513 C CA . ASP A 1 189 ? 20.328 -2.307 9.023 1 92.25 189 ASP A CA 1
ATOM 1514 C C . ASP A 1 189 ? 19.188 -3.076 8.352 1 92.25 189 ASP A C 1
ATOM 1516 O O . ASP A 1 189 ? 19.344 -4.246 8 1 92.25 189 ASP A O 1
ATOM 1520 N N . ASP A 1 190 ? 18.078 -2.48 8.266 1 93.38 190 ASP A N 1
ATOM 1521 C CA . ASP A 1 190 ? 16.859 -3.092 7.73 1 93.38 190 ASP A CA 1
ATOM 1522 C C . ASP A 1 190 ? 17.109 -3.664 6.336 1 93.38 190 ASP A C 1
ATOM 1524 O O . ASP A 1 190 ? 16.703 -4.797 6.047 1 93.38 190 ASP A O 1
ATOM 1528 N N . GLU A 1 191 ? 17.734 -2.883 5.48 1 94.12 191 GLU A N 1
ATOM 1529 C CA . GLU A 1 191 ? 17.984 -3.299 4.102 1 94.12 191 GLU A CA 1
ATOM 1530 C C . GLU A 1 191 ? 18.875 -4.535 4.043 1 94.12 191 GLU A C 1
ATOM 1532 O O . GLU A 1 191 ? 18.594 -5.473 3.295 1 94.12 191 GLU A O 1
ATOM 1537 N N . THR A 1 192 ? 19.875 -4.492 4.863 1 96.94 192 THR A N 1
ATOM 1538 C CA . THR A 1 192 ? 20.797 -5.625 4.891 1 96.94 192 THR A CA 1
ATOM 1539 C C . THR A 1 192 ? 20.078 -6.887 5.371 1 96.94 192 THR A C 1
ATOM 1541 O O . THR A 1 192 ? 20.203 -7.949 4.762 1 96.94 192 THR A O 1
ATOM 1544 N N . LEU A 1 193 ? 19.328 -6.758 6.457 1 97.62 193 LEU A N 1
ATOM 1545 C CA . LEU A 1 193 ? 18.578 -7.895 6.992 1 97.62 193 LEU A CA 1
ATOM 1546 C C . LEU A 1 193 ? 17.609 -8.445 5.957 1 97.62 193 LEU A C 1
ATOM 1548 O O . LEU A 1 193 ? 17.516 -9.664 5.777 1 97.62 193 LEU A O 1
ATOM 1552 N N . PHE A 1 194 ? 16.938 -7.57 5.297 1 97.69 194 PHE A N 1
ATOM 1553 C CA . PHE A 1 194 ? 15.938 -7.969 4.305 1 97.69 194 PHE A CA 1
ATOM 1554 C C . PHE A 1 194 ? 16.594 -8.727 3.156 1 97.69 194 PHE A C 1
ATOM 1556 O O . PHE A 1 194 ? 16.141 -9.805 2.777 1 97.69 194 PHE A O 1
ATOM 1563 N N . GLN A 1 195 ? 17.672 -8.172 2.625 1 97.44 195 GLN A N 1
ATOM 1564 C CA . GLN A 1 195 ? 18.312 -8.766 1.456 1 97.44 195 GLN A CA 1
ATOM 1565 C C . GLN A 1 195 ? 18.969 -10.102 1.801 1 97.44 195 GLN A C 1
ATOM 1567 O O . GLN A 1 195 ? 18.922 -11.039 1.004 1 97.44 195 GLN A O 1
ATOM 1572 N N . GLU A 1 196 ? 19.531 -10.148 2.951 1 98.5 196 GLU A N 1
ATOM 1573 C CA . GLU A 1 196 ? 20.156 -11.414 3.344 1 98.5 196 GLU A CA 1
ATOM 1574 C C . GLU A 1 196 ? 19.094 -12.492 3.584 1 98.5 196 GLU A C 1
ATOM 1576 O O . GLU A 1 196 ? 19.281 -13.648 3.197 1 98.5 196 GLU A O 1
ATOM 1581 N N . ALA A 1 197 ? 18.016 -12.117 4.234 1 98.69 197 ALA A N 1
ATOM 1582 C CA . ALA A 1 197 ? 16.906 -13.062 4.41 1 98.69 197 ALA A CA 1
ATOM 1583 C C . ALA A 1 197 ? 16.344 -13.492 3.064 1 98.69 197 ALA A C 1
ATOM 1585 O O . ALA A 1 197 ? 16.016 -14.672 2.867 1 98.69 197 ALA A O 1
ATOM 1586 N N . ARG A 1 198 ? 16.203 -12.531 2.174 1 98.19 198 ARG A N 1
ATOM 1587 C CA . ARG A 1 198 ? 15.727 -12.797 0.823 1 98.19 198 ARG A CA 1
ATOM 1588 C C . ARG A 1 198 ? 16.625 -13.797 0.105 1 98.19 198 ARG A C 1
ATOM 1590 O O . ARG A 1 198 ? 16.141 -14.734 -0.525 1 98.19 198 ARG A O 1
ATOM 1597 N N . ARG A 1 199 ? 17.922 -13.609 0.265 1 97.44 199 ARG A N 1
ATOM 1598 C CA . ARG A 1 199 ? 18.891 -14.508 -0.352 1 97.44 199 ARG A CA 1
ATOM 1599 C C . ARG A 1 199 ? 18.719 -15.93 0.181 1 97.44 199 ARG A C 1
ATOM 1601 O O . ARG A 1 199 ? 18.75 -16.891 -0.588 1 97.44 199 ARG A O 1
ATOM 1608 N N . ILE A 1 200 ? 18.547 -16.031 1.415 1 98.06 200 ILE A N 1
ATOM 1609 C CA . ILE A 1 200 ? 18.406 -17.328 2.049 1 98.06 200 ILE A CA 1
ATOM 1610 C C . ILE A 1 200 ? 17.109 -17.984 1.6 1 98.06 200 ILE A C 1
ATOM 1612 O O . ILE A 1 200 ? 17.078 -19.172 1.25 1 98.06 200 ILE A O 1
ATOM 1616 N N . ASN A 1 201 ? 16.047 -17.234 1.635 1 98.38 201 ASN A N 1
ATOM 1617 C CA . ASN A 1 201 ? 14.734 -17.75 1.241 1 98.38 201 ASN A CA 1
ATOM 1618 C C . ASN A 1 201 ? 14.734 -18.219 -0.21 1 98.38 201 ASN A C 1
ATOM 1620 O O . ASN A 1 201 ? 14.203 -19.281 -0.521 1 98.38 201 ASN A O 1
ATOM 1624 N N . ILE A 1 202 ? 15.336 -17.391 -1.079 1 97.38 202 ILE A N 1
ATOM 1625 C CA . ILE A 1 202 ? 15.438 -17.766 -2.488 1 97.38 202 ILE A CA 1
ATOM 1626 C C . ILE A 1 202 ? 16.25 -19.047 -2.635 1 97.38 202 ILE A C 1
ATOM 1628 O O . ILE A 1 202 ? 15.875 -19.953 -3.379 1 97.38 202 ILE A O 1
ATOM 1632 N N . ALA A 1 203 ? 17.312 -19.125 -1.9 1 95.94 203 ALA A N 1
ATOM 1633 C CA . ALA A 1 203 ? 18.156 -20.312 -1.943 1 95.94 203 ALA A CA 1
ATOM 1634 C C . ALA A 1 203 ? 17.375 -21.547 -1.481 1 95.94 203 ALA A C 1
ATOM 1636 O O . ALA A 1 203 ? 17.547 -22.641 -2.041 1 95.94 203 ALA A O 1
ATOM 1637 N N . GLU A 1 204 ? 16.609 -21.375 -0.484 1 97.5 204 GLU A N 1
ATOM 1638 C CA . GLU A 1 204 ? 15.789 -22.484 0.005 1 97.5 204 GLU A CA 1
ATOM 1639 C C . GLU A 1 204 ? 14.797 -22.938 -1.054 1 97.5 204 GLU A C 1
ATOM 1641 O O . GLU A 1 204 ? 14.617 -24.141 -1.27 1 97.5 204 GLU A O 1
ATOM 1646 N N . ILE A 1 205 ? 14.172 -22.016 -1.707 1 97.56 205 ILE A N 1
ATOM 1647 C CA . ILE A 1 205 ? 13.203 -22.344 -2.752 1 97.56 205 ILE A CA 1
ATOM 1648 C C . ILE A 1 205 ? 13.898 -23.078 -3.896 1 97.56 205 ILE A C 1
ATOM 1650 O O . ILE A 1 205 ? 13.406 -24.078 -4.391 1 97.56 205 ILE A O 1
ATOM 1654 N N . GLN A 1 206 ? 15.047 -22.562 -4.254 1 96.25 206 GLN A N 1
ATOM 1655 C CA . GLN A 1 206 ? 15.82 -23.203 -5.316 1 96.25 206 GLN A CA 1
ATOM 1656 C C . GLN A 1 206 ? 16.25 -24.609 -4.902 1 96.25 206 GLN A C 1
ATOM 1658 O O . GLN A 1 206 ? 16.141 -25.562 -5.688 1 96.25 206 GLN A O 1
ATOM 1663 N N . HIS A 1 207 ? 16.656 -24.734 -3.693 1 95.56 207 HIS A N 1
ATOM 1664 C CA . HIS A 1 207 ? 17.125 -26.016 -3.211 1 95.56 207 HIS A CA 1
ATOM 1665 C C . HIS A 1 207 ? 16 -27.047 -3.178 1 95.56 207 HIS A C 1
ATOM 1667 O O . HIS A 1 207 ? 16.188 -28.188 -3.6 1 95.56 207 HIS A O 1
ATOM 1673 N N . VAL A 1 208 ? 14.891 -26.641 -2.682 1 97.12 208 VAL A N 1
ATOM 1674 C CA . VAL A 1 208 ? 13.742 -27.547 -2.639 1 97.12 208 VAL A CA 1
ATOM 1675 C C . VAL A 1 208 ? 13.336 -27.938 -4.059 1 97.12 208 VAL A C 1
ATOM 1677 O O . VAL A 1 208 ? 12.992 -29.094 -4.32 1 97.12 208 VAL A O 1
ATOM 1680 N N . THR A 1 209 ? 13.383 -27 -4.98 1 97.56 209 THR A N 1
ATOM 1681 C CA . THR A 1 209 ? 12.977 -27.234 -6.359 1 97.56 209 THR A CA 1
ATOM 1682 C C . THR A 1 209 ? 13.906 -28.25 -7.027 1 97.56 209 THR A C 1
ATOM 1684 O O . THR A 1 209 ? 13.445 -29.25 -7.574 1 97.56 209 THR A O 1
ATOM 1687 N N . TYR A 1 210 ? 15.203 -28.094 -6.887 1 96.56 210 TYR A N 1
ATOM 1688 C CA . TYR A 1 210 ? 16.156 -28.906 -7.641 1 96.56 210 TYR A CA 1
ATOM 1689 C C . TYR A 1 210 ? 16.484 -30.188 -6.895 1 96.56 210 TYR A C 1
ATOM 1691 O O . TYR A 1 210 ? 16.797 -31.203 -7.516 1 96.56 210 TYR A O 1
ATOM 1699 N N . ASN A 1 211 ? 16.328 -30.156 -5.633 1 95.88 211 ASN A N 1
ATOM 1700 C CA . ASN A 1 211 ? 16.766 -31.312 -4.855 1 95.88 211 ASN A CA 1
ATOM 1701 C C . ASN A 1 211 ? 15.602 -32.219 -4.484 1 95.88 211 ASN A C 1
ATOM 1703 O O . ASN A 1 211 ? 15.805 -33.406 -4.184 1 95.88 211 ASN A O 1
ATOM 1707 N N . GLU A 1 212 ? 14.445 -31.672 -4.426 1 95.69 212 GLU A N 1
ATOM 1708 C CA . GLU A 1 212 ? 13.312 -32.469 -3.961 1 95.69 212 GLU A CA 1
ATOM 1709 C C . GLU A 1 212 ? 12.227 -32.562 -5.031 1 95.69 212 GLU A C 1
ATOM 1711 O O . GLU A 1 212 ? 11.836 -33.656 -5.426 1 95.69 212 GLU A O 1
ATOM 1716 N N . PHE A 1 213 ? 11.859 -31.547 -5.617 1 96.69 213 PHE A N 1
ATOM 1717 C CA . PHE A 1 213 ? 10.711 -31.484 -6.508 1 96.69 213 PHE A CA 1
ATOM 1718 C C . PHE A 1 213 ? 11.031 -32.125 -7.855 1 96.69 213 PHE A C 1
ATOM 1720 O O . PHE A 1 213 ? 10.32 -33.031 -8.312 1 96.69 213 PHE A O 1
ATOM 1727 N N . LEU A 1 214 ? 12.117 -31.672 -8.453 1 97.75 214 LEU A N 1
ATOM 1728 C CA . LEU A 1 214 ? 12.43 -32.094 -9.805 1 97.75 214 LEU A CA 1
ATOM 1729 C C . LEU A 1 214 ? 12.797 -33.594 -9.836 1 97.75 214 LEU A C 1
ATOM 1731 O O . LEU A 1 214 ? 12.445 -34.281 -10.781 1 97.75 214 LEU A O 1
ATOM 1735 N N . PRO A 1 215 ? 13.484 -34.094 -8.82 1 96.69 215 PRO A N 1
ATOM 1736 C CA . PRO A 1 215 ? 13.766 -35.531 -8.836 1 96.69 215 PRO A CA 1
ATOM 1737 C C . PRO A 1 215 ? 12.492 -36.375 -8.836 1 96.69 215 PRO A C 1
ATOM 1739 O O . PRO A 1 215 ? 12.461 -37.438 -9.438 1 96.69 215 PRO A O 1
ATOM 1742 N N . ILE A 1 216 ? 11.508 -35.875 -8.195 1 93.31 216 ILE A N 1
ATOM 1743 C CA . ILE A 1 216 ? 10.242 -36.594 -8.188 1 93.31 216 ILE A CA 1
ATOM 1744 C C . ILE A 1 216 ? 9.578 -36.5 -9.562 1 93.31 216 ILE A C 1
ATOM 1746 O O . ILE A 1 216 ? 9.047 -37.469 -10.078 1 93.31 216 ILE A O 1
ATOM 1750 N N . LEU A 1 217 ? 9.688 -35.406 -10.203 1 94.56 217 LEU A N 1
ATOM 1751 C CA . LEU A 1 217 ? 9.008 -35.125 -11.469 1 94.56 217 LEU A CA 1
ATOM 1752 C C . LEU A 1 217 ? 9.742 -35.781 -12.633 1 94.56 217 LEU A C 1
ATOM 1754 O O . LEU A 1 217 ? 9.117 -36.406 -13.5 1 94.56 217 LEU A O 1
ATOM 1758 N N . LEU A 1 218 ? 11.07 -35.688 -12.648 1 97.06 218 LEU A N 1
ATOM 1759 C CA . LEU A 1 218 ? 11.867 -36.031 -13.828 1 97.06 218 LEU A CA 1
ATOM 1760 C C . LEU A 1 218 ? 12.578 -37.344 -13.641 1 97.06 218 LEU A C 1
ATOM 1762 O O . LEU A 1 218 ? 12.938 -38 -14.625 1 97.06 218 LEU A O 1
ATOM 1766 N N . GLY A 1 219 ? 12.789 -37.719 -12.43 1 95.81 219 GLY A N 1
ATOM 1767 C CA . GLY A 1 219 ? 13.648 -38.875 -12.172 1 95.81 219 GLY A CA 1
ATOM 1768 C C . GLY A 1 219 ? 15.125 -38.562 -12.289 1 95.81 219 GLY A C 1
ATOM 1769 O O . GLY A 1 219 ? 15.508 -37.562 -12.945 1 95.81 219 GLY A O 1
ATOM 1770 N N . LYS A 1 220 ? 15.938 -39.438 -11.773 1 95.06 220 LYS A N 1
ATOM 1771 C CA . LYS A 1 220 ? 17.375 -39.188 -11.664 1 95.06 220 LYS A CA 1
ATOM 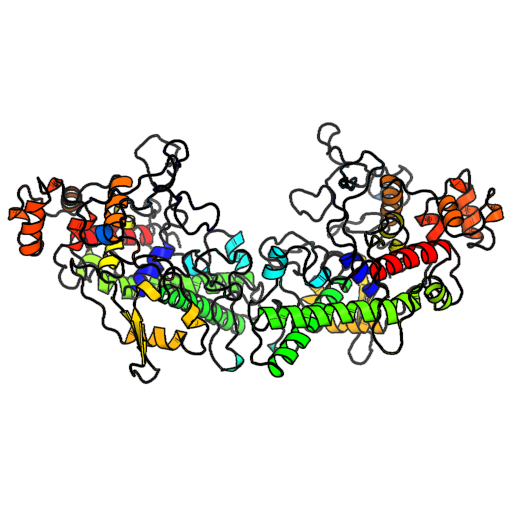1772 C C . LYS A 1 220 ? 18.047 -39.281 -13.023 1 95.06 220 LYS A C 1
ATOM 1774 O O . LYS A 1 220 ? 19 -38.562 -13.305 1 95.06 220 LYS A O 1
ATOM 1779 N N . ASP A 1 221 ? 17.578 -40.125 -13.805 1 95.81 221 ASP A N 1
ATOM 1780 C CA . ASP A 1 221 ? 18.203 -40.344 -15.109 1 95.81 221 ASP A CA 1
ATOM 1781 C C . ASP A 1 221 ? 18.047 -39.094 -15.992 1 95.81 221 ASP A C 1
ATOM 1783 O O . ASP A 1 221 ? 19.031 -38.625 -16.594 1 95.81 221 ASP A O 1
ATOM 1787 N N . VAL A 1 222 ? 16.828 -38.594 -16.047 1 96.75 222 VAL A N 1
ATOM 1788 C CA . VAL A 1 222 ? 16.594 -37.375 -16.828 1 96.75 222 VAL A CA 1
ATOM 1789 C C . VAL A 1 222 ? 17.359 -36.188 -16.234 1 96.75 222 VAL A C 1
ATOM 1791 O O . VAL A 1 222 ? 17.953 -35.406 -16.969 1 96.75 222 VAL A O 1
ATOM 1794 N N . MET A 1 223 ? 17.422 -36.125 -14.961 1 97.44 223 MET A N 1
ATOM 1795 C CA . MET A 1 223 ? 18.141 -35.062 -14.289 1 97.44 223 MET A CA 1
ATOM 1796 C C . MET A 1 223 ? 19.625 -35.094 -14.633 1 97.44 223 MET A C 1
ATOM 1798 O O . MET A 1 223 ? 20.234 -34.062 -14.883 1 97.44 223 MET A O 1
ATOM 1802 N N . GLN A 1 224 ? 20.109 -36.281 -14.648 1 96.06 224 GLN A N 1
ATOM 1803 C CA . GLN A 1 224 ? 21.516 -36.438 -14.992 1 96.06 224 GLN A CA 1
ATOM 1804 C C . GLN A 1 224 ? 21.781 -36.031 -16.438 1 96.06 224 GLN A C 1
ATOM 1806 O O . GLN A 1 224 ? 22.734 -35.312 -16.719 1 96.06 224 GLN A O 1
ATOM 1811 N N . LYS A 1 225 ? 20.969 -36.438 -17.25 1 95.62 225 LYS A N 1
ATOM 1812 C CA . LYS A 1 225 ? 21.109 -36.188 -18.672 1 95.62 225 LYS A CA 1
ATOM 1813 C C . LYS A 1 225 ? 21.125 -34.688 -18.938 1 95.62 225 LYS A C 1
ATOM 1815 O O . LYS A 1 225 ? 21.828 -34.188 -19.828 1 95.62 225 LYS A O 1
ATOM 1820 N N . PHE A 1 226 ? 20.391 -33.938 -18.188 1 96.06 226 PHE A N 1
ATOM 1821 C CA . PHE A 1 226 ? 20.219 -32.5 -18.469 1 96.06 226 PHE A CA 1
ATOM 1822 C C . PHE A 1 226 ? 21.047 -31.672 -17.484 1 96.06 226 PHE A C 1
ATOM 1824 O O . PHE A 1 226 ? 20.891 -30.453 -17.422 1 96.06 226 PHE A O 1
ATOM 1831 N N . GLY A 1 227 ? 21.875 -32.281 -16.656 1 93.31 227 GLY A N 1
ATOM 1832 C CA . GLY A 1 227 ? 22.797 -31.562 -15.781 1 93.31 227 GLY A CA 1
ATOM 1833 C C . GLY A 1 227 ? 22.094 -30.875 -14.625 1 93.31 227 GLY A C 1
ATOM 1834 O O . GLY A 1 227 ? 22.453 -29.766 -14.234 1 93.31 227 GLY A O 1
ATOM 1835 N N . LEU A 1 228 ? 21.062 -31.5 -14.102 1 96 228 LEU A N 1
ATOM 1836 C CA . LEU A 1 228 ? 20.25 -30.859 -13.086 1 96 228 LEU A CA 1
ATOM 1837 C C . LEU A 1 228 ? 20.562 -31.406 -11.695 1 96 228 LEU A C 1
ATOM 1839 O O . LEU A 1 228 ? 20.094 -30.875 -10.695 1 96 228 LEU A O 1
ATOM 1843 N N . LEU A 1 229 ? 21.438 -32.438 -11.648 1 94.12 229 LEU A N 1
ATOM 1844 C CA . LEU A 1 229 ? 21.797 -33 -10.352 1 94.12 229 LEU A CA 1
ATOM 1845 C C . LEU A 1 229 ? 22.688 -32.031 -9.578 1 94.12 229 LEU A C 1
ATOM 1847 O O . LEU A 1 229 ? 23.609 -31.438 -10.141 1 94.12 229 LEU A O 1
ATOM 1851 N N . LEU A 1 230 ? 22.344 -31.891 -8.32 1 91.75 230 LEU A N 1
ATOM 1852 C CA . LEU A 1 230 ? 23.109 -30.984 -7.469 1 91.75 230 LEU A CA 1
ATOM 1853 C C . LEU A 1 230 ? 24.359 -31.672 -6.934 1 91.75 230 LEU A C 1
ATOM 1855 O O . LEU A 1 230 ? 24.344 -32.875 -6.672 1 91.75 230 LEU A O 1
ATOM 1859 N N . GLN A 1 231 ? 25.328 -30.859 -6.781 1 88.5 231 GLN A N 1
ATOM 1860 C CA . GLN A 1 231 ? 26.531 -31.359 -6.137 1 88.5 231 GLN A CA 1
ATOM 1861 C C . GLN A 1 231 ? 26.344 -31.516 -4.633 1 88.5 231 GLN A C 1
ATOM 1863 O O . GLN A 1 231 ? 25.625 -30.719 -4.012 1 88.5 231 GLN A O 1
ATOM 1868 N N . LYS A 1 232 ? 26.969 -32.531 -4.137 1 85.56 232 LYS A N 1
ATOM 1869 C CA . LYS A 1 232 ? 26.828 -32.781 -2.707 1 85.56 232 LYS A CA 1
ATOM 1870 C C . LYS A 1 232 ? 27.562 -31.734 -1.886 1 85.56 232 LYS A C 1
ATOM 1872 O O . LYS A 1 232 ? 27.094 -31.344 -0.809 1 85.56 232 LYS A O 1
ATOM 1877 N N . ASP A 1 233 ? 28.703 -31.344 -2.373 1 86.56 233 ASP A N 1
ATOM 1878 C CA . ASP A 1 233 ? 29.516 -30.359 -1.656 1 86.56 233 ASP A CA 1
ATOM 1879 C C . ASP A 1 233 ? 30.109 -29.328 -2.617 1 86.56 233 ASP A C 1
ATOM 1881 O O . ASP A 1 233 ? 30.125 -29.547 -3.83 1 86.56 233 ASP A O 1
ATOM 1885 N N . GLY A 1 234 ? 30.344 -28.156 -2.041 1 84.5 234 GLY A N 1
ATOM 1886 C CA . GLY A 1 234 ? 31.047 -27.125 -2.805 1 84.5 234 GLY A CA 1
ATOM 1887 C C . GLY A 1 234 ? 30.109 -26.141 -3.482 1 84.5 234 GLY A C 1
ATOM 1888 O O . GLY A 1 234 ? 28.938 -26.031 -3.109 1 84.5 234 GLY A O 1
ATOM 1889 N N . TYR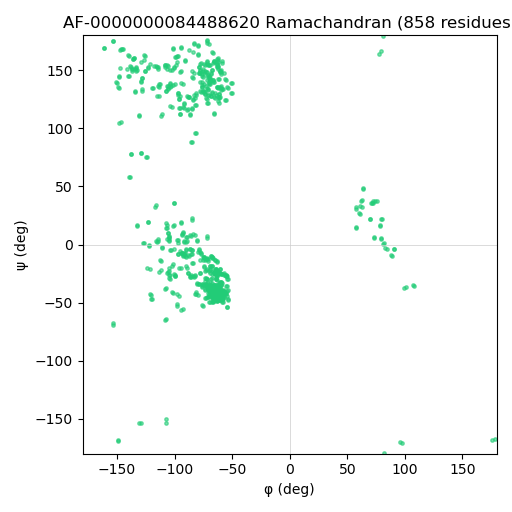 A 1 235 ? 30.734 -25.266 -4.402 1 84.56 235 TYR A N 1
ATOM 1890 C CA . TYR A 1 235 ? 30.031 -24.203 -5.113 1 84.56 235 TYR A CA 1
ATOM 1891 C C . TYR A 1 235 ? 29.781 -24.594 -6.566 1 84.56 235 TYR A C 1
ATOM 1893 O O . TYR A 1 235 ? 30.594 -25.281 -7.18 1 84.56 235 TYR A O 1
ATOM 1901 N N . TRP A 1 236 ? 28.625 -24.281 -7.012 1 87.19 236 TRP A N 1
ATOM 1902 C CA . TRP A 1 236 ? 28.281 -24.516 -8.406 1 87.19 236 TRP A CA 1
ATOM 1903 C C . TRP A 1 236 ? 28.766 -23.375 -9.289 1 87.19 236 TRP A C 1
ATOM 1905 O O . TRP A 1 236 ? 28.516 -22.203 -9 1 87.19 236 TRP A O 1
ATOM 1915 N N . ASP A 1 237 ? 29.547 -23.656 -10.32 1 87.62 237 ASP A N 1
ATOM 1916 C CA . ASP A 1 237 ? 30.109 -22.656 -11.227 1 87.62 237 ASP A CA 1
ATOM 1917 C C . ASP A 1 237 ? 29.594 -22.844 -12.648 1 87.62 237 ASP A C 1
ATOM 1919 O O . ASP A 1 237 ? 30.328 -22.609 -13.617 1 87.62 237 ASP A O 1
ATOM 1923 N N . GLY A 1 238 ? 28.469 -23.266 -12.789 1 89.88 238 GLY A N 1
ATOM 1924 C CA . GLY A 1 238 ? 27.953 -23.625 -14.102 1 89.88 238 GLY A CA 1
ATOM 1925 C C . GLY A 1 238 ? 27.219 -22.484 -14.789 1 89.88 238 GLY A C 1
ATOM 1926 O O . GLY A 1 238 ? 26.547 -22.688 -15.805 1 89.88 238 GLY A O 1
ATOM 1927 N N . TYR A 1 239 ? 27.359 -21.281 -14.203 1 93.12 239 TYR A N 1
ATOM 1928 C CA . TYR A 1 239 ? 26.75 -20.125 -14.867 1 93.12 239 TYR A CA 1
ATOM 1929 C C . TYR A 1 239 ? 27.297 -19.953 -16.281 1 93.12 239 TYR A C 1
ATOM 1931 O O . TYR A 1 239 ? 28.516 -20.062 -16.5 1 93.12 239 TYR A O 1
ATOM 1939 N N . ASP A 1 240 ? 26.406 -19.734 -17.219 1 95.25 240 ASP A N 1
ATOM 1940 C CA . ASP A 1 240 ? 26.734 -19.5 -18.625 1 95.25 240 ASP A CA 1
ATOM 1941 C C . ASP A 1 240 ? 26.016 -18.281 -19.172 1 95.25 240 ASP A C 1
ATOM 1943 O O . ASP A 1 240 ? 24.797 -18.297 -19.391 1 95.25 240 ASP A O 1
ATOM 1947 N N . SER A 1 241 ? 26.781 -17.281 -19.438 1 93.19 241 SER A N 1
ATOM 1948 C CA . SER A 1 241 ? 26.219 -16 -19.859 1 93.19 241 SER A CA 1
ATOM 1949 C C . SER A 1 241 ? 25.562 -16.109 -21.234 1 93.19 241 SER A C 1
ATOM 1951 O O . SER A 1 241 ? 24.812 -15.211 -21.641 1 93.19 241 SER A O 1
ATOM 1953 N N . THR A 1 242 ? 25.781 -17.172 -21.875 1 94.5 242 THR A N 1
ATOM 1954 C CA . THR A 1 242 ? 25.219 -17.312 -23.219 1 94.5 242 THR A CA 1
ATOM 1955 C C . THR A 1 242 ? 23.859 -18 -23.172 1 94.5 242 THR A C 1
ATOM 1957 O O . THR A 1 242 ? 23.141 -18.047 -24.172 1 94.5 242 THR A O 1
ATOM 1960 N N . VAL A 1 243 ? 23.531 -18.5 -22.016 1 94.62 243 VAL A N 1
ATOM 1961 C CA . VAL A 1 243 ? 22.25 -19.203 -21.859 1 94.62 243 VAL A CA 1
ATOM 1962 C C . VAL A 1 243 ? 21.156 -18.203 -21.516 1 94.62 243 VAL A C 1
ATOM 1964 O O . VAL A 1 243 ? 21.297 -17.406 -20.594 1 94.62 243 VAL A O 1
ATOM 1967 N N . ASN A 1 244 ? 20.078 -18.219 -22.281 1 91.06 244 ASN A N 1
ATOM 1968 C CA . ASN A 1 244 ? 18.906 -17.406 -22.016 1 91.06 244 ASN A CA 1
ATOM 1969 C C . ASN A 1 244 ? 17.938 -18.094 -21.062 1 91.06 244 ASN A C 1
ATOM 1971 O O . ASN A 1 244 ? 17.312 -19.094 -21.422 1 91.06 244 ASN A O 1
ATOM 1975 N N . PRO A 1 245 ? 17.828 -17.547 -19.875 1 92.81 245 PRO A N 1
ATOM 1976 C CA . PRO A 1 245 ? 16.984 -18.219 -18.891 1 92.81 245 PRO A CA 1
ATOM 1977 C C . PRO A 1 245 ? 15.492 -17.938 -19.078 1 92.81 245 PRO A C 1
ATOM 1979 O O . PRO A 1 245 ? 14.656 -18.438 -18.328 1 92.81 245 PRO A O 1
ATOM 1982 N N . ASN A 1 246 ? 15.141 -17.219 -20.094 1 90.88 246 ASN A N 1
ATOM 1983 C CA . ASN A 1 246 ? 13.734 -16.875 -20.297 1 90.88 246 ASN A CA 1
ATOM 1984 C C . ASN A 1 246 ? 12.859 -18.109 -20.438 1 90.88 246 ASN A C 1
ATOM 1986 O O . ASN A 1 246 ? 13.344 -19.172 -20.812 1 90.88 246 ASN A O 1
ATOM 1990 N N . VAL A 1 247 ? 11.609 -17.969 -20.156 1 93.81 247 VAL A N 1
ATOM 1991 C CA . VAL A 1 247 ? 10.68 -19.094 -20.141 1 93.81 247 VAL A CA 1
ATOM 1992 C C . VAL A 1 247 ? 10.367 -19.531 -21.562 1 93.81 247 VAL A C 1
ATOM 1994 O O . VAL A 1 247 ? 9.977 -18.719 -22.391 1 93.81 247 VAL A O 1
ATOM 1997 N N . ILE A 1 248 ? 10.492 -20.781 -21.781 1 94.06 248 ILE A N 1
ATOM 1998 C CA . ILE A 1 248 ? 10.164 -21.375 -23.062 1 94.06 248 ILE A CA 1
ATOM 1999 C C . ILE A 1 248 ? 8.648 -21.438 -23.234 1 94.06 248 ILE A C 1
ATOM 2001 O O . ILE A 1 248 ? 7.93 -21.812 -22.312 1 94.06 248 ILE A O 1
ATOM 2005 N N . ASP A 1 249 ? 8.203 -21.109 -24.422 1 94.69 249 ASP A N 1
ATOM 2006 C CA . ASP A 1 249 ? 6.766 -21.094 -24.672 1 94.69 249 ASP A CA 1
ATOM 2007 C C . ASP A 1 249 ? 6.145 -22.469 -24.438 1 94.69 249 ASP A C 1
ATOM 2009 O O . ASP A 1 249 ? 5.066 -22.578 -23.859 1 94.69 249 ASP A O 1
ATOM 2013 N N . ALA A 1 250 ? 6.848 -23.484 -24.891 1 97 250 ALA A N 1
ATOM 2014 C CA . ALA A 1 250 ? 6.32 -24.844 -24.766 1 97 250 ALA A CA 1
ATOM 2015 C C . ALA A 1 250 ? 6.262 -25.266 -23.297 1 97 250 ALA A C 1
ATOM 2017 O O . ALA A 1 250 ? 5.414 -26.078 -22.906 1 97 250 ALA A O 1
ATOM 2018 N N . PHE A 1 251 ? 7.148 -24.719 -22.531 1 96.94 251 PHE A N 1
ATOM 2019 C CA . PHE A 1 251 ? 7.125 -24.953 -21.094 1 96.94 251 PHE A CA 1
ATOM 2020 C C . PHE A 1 251 ? 5.895 -24.328 -20.453 1 96.94 251 PHE A C 1
ATOM 2022 O O . PHE A 1 251 ? 5.148 -24.984 -19.734 1 96.94 251 PHE A O 1
ATOM 2029 N N . ALA A 1 252 ? 5.668 -23.094 -20.766 1 96.19 252 ALA A N 1
ATOM 2030 C CA . ALA A 1 252 ? 4.629 -22.312 -20.109 1 96.19 252 ALA A CA 1
ATOM 2031 C C . ALA A 1 252 ? 3.244 -22.688 -20.625 1 96.19 252 ALA A C 1
ATOM 2033 O O . ALA A 1 252 ? 2.273 -22.688 -19.859 1 96.19 252 ALA A O 1
ATOM 2034 N N . ALA A 1 253 ? 3.146 -22.984 -21.891 1 96.69 253 ALA A N 1
ATOM 2035 C CA . ALA A 1 253 ? 1.824 -23.125 -22.484 1 96.69 253 ALA A CA 1
ATOM 2036 C C . ALA A 1 253 ? 1.465 -24.594 -22.719 1 96.69 253 ALA A C 1
ATOM 2038 O O . ALA A 1 253 ? 0.4 -24.906 -23.25 1 96.69 253 ALA A O 1
ATOM 2039 N N . ALA A 1 254 ? 2.371 -25.5 -22.219 1 97.19 254 ALA A N 1
ATOM 2040 C CA . ALA A 1 254 ? 2.01 -26.906 -22.406 1 97.19 254 ALA A CA 1
ATOM 2041 C C . ALA A 1 254 ? 2.645 -27.781 -21.328 1 97.19 254 ALA A C 1
ATOM 2043 O O . ALA A 1 254 ? 1.967 -28.219 -20.391 1 97.19 254 ALA A O 1
ATOM 2044 N N . ALA A 1 255 ? 3.928 -27.922 -21.375 1 97.62 255 ALA A N 1
ATOM 2045 C CA . ALA A 1 255 ? 4.602 -28.969 -20.609 1 97.62 255 ALA A CA 1
ATOM 2046 C C . ALA A 1 255 ? 4.359 -28.812 -19.125 1 97.62 255 ALA A C 1
ATOM 2048 O O . ALA A 1 255 ? 4.027 -29.781 -18.438 1 97.62 255 ALA A O 1
ATOM 2049 N N . TYR A 1 256 ? 4.512 -27.609 -18.625 1 97 256 TYR A N 1
ATOM 2050 C CA . TYR A 1 256 ? 4.418 -27.438 -17.188 1 97 256 TYR A CA 1
ATOM 2051 C C . TYR A 1 256 ? 2.965 -27.422 -16.734 1 97 256 TYR A C 1
ATOM 2053 O O . TYR A 1 256 ? 2.684 -27.453 -15.531 1 97 256 TYR A O 1
ATOM 2061 N N . ARG A 1 257 ? 2.098 -27.469 -17.656 1 94.81 257 ARG A N 1
ATOM 2062 C CA . ARG A 1 257 ? 0.676 -27.594 -17.344 1 94.81 257 ARG A CA 1
ATOM 2063 C C . ARG A 1 257 ? 0.273 -29.047 -17.156 1 94.81 257 ARG A C 1
ATOM 2065 O O . ARG A 1 257 ? -0.914 -29.359 -17.031 1 94.81 257 ARG A O 1
ATOM 2072 N N . PHE A 1 258 ? 1.237 -29.906 -17.141 1 92.5 258 PHE A N 1
ATOM 2073 C CA . PHE A 1 258 ? 0.974 -31.312 -16.812 1 92.5 258 PHE A CA 1
ATOM 2074 C C . PHE A 1 258 ? 0.26 -31.422 -15.469 1 92.5 258 PHE A C 1
ATOM 2076 O O . PHE A 1 258 ? -0.524 -32.344 -15.25 1 92.5 258 PHE A O 1
ATOM 2083 N N . GLY A 1 259 ? 0.54 -30.453 -14.602 1 90.56 259 GLY A N 1
ATOM 2084 C CA . GLY A 1 259 ? -0.013 -30.438 -13.258 1 90.56 259 GLY A CA 1
ATOM 2085 C C . GLY A 1 259 ? -1.528 -30.391 -13.234 1 90.56 259 GLY A C 1
ATOM 2086 O O . GLY A 1 259 ? -2.156 -30.812 -12.266 1 90.56 259 GLY A O 1
ATOM 2087 N N . HIS A 1 260 ? -2.072 -29.891 -14.266 1 89.12 260 HIS A N 1
ATOM 2088 C CA . HIS A 1 260 ? -3.525 -29.797 -14.352 1 89.12 260 HIS A CA 1
ATOM 2089 C C . HIS A 1 260 ? -4.176 -31.172 -14.367 1 89.12 260 HIS A C 1
ATOM 2091 O O . HIS A 1 260 ? -5.344 -31.312 -14 1 89.12 260 HIS A O 1
ATOM 2097 N N . SER A 1 261 ? -3.449 -32.156 -14.719 1 86.25 261 SER A N 1
ATOM 2098 C CA . SER A 1 261 ? -3.957 -33.531 -14.742 1 86.25 261 SER A CA 1
ATOM 2099 C C . SER A 1 261 ? -3.834 -34.188 -13.367 1 86.25 261 SER A C 1
ATOM 2101 O O . SER A 1 261 ? -4.402 -35.25 -13.133 1 86.25 261 SER A O 1
ATOM 2103 N N . LEU A 1 262 ? -3.168 -33.5 -12.469 1 87.06 262 LEU A N 1
ATOM 2104 C CA . LEU A 1 262 ? -2.898 -34.094 -11.156 1 87.06 262 LEU A CA 1
ATOM 2105 C C . LEU A 1 262 ? -3.789 -33.438 -10.094 1 87.06 262 LEU A C 1
ATOM 2107 O O . LEU A 1 262 ? -3.74 -33.844 -8.922 1 87.06 262 LEU A O 1
ATOM 2111 N N . LEU A 1 263 ? -4.609 -32.625 -10.484 1 87.69 263 LEU A N 1
ATOM 2112 C CA . LEU A 1 263 ? -5.422 -31.891 -9.516 1 87.69 263 LEU A CA 1
ATOM 2113 C C . LEU A 1 263 ? -6.449 -32.812 -8.867 1 87.69 263 LEU A C 1
ATOM 2115 O O . LEU A 1 263 ? -7.133 -33.562 -9.555 1 87.69 263 LEU A O 1
ATOM 2119 N N . PRO A 1 264 ? -6.539 -32.719 -7.578 1 87.56 264 PRO A N 1
ATOM 2120 C CA . PRO A 1 264 ? -7.555 -33.531 -6.898 1 87.56 264 PRO A CA 1
ATOM 2121 C C . PRO A 1 264 ? -8.953 -32.938 -7.016 1 87.56 264 PRO A C 1
ATOM 2123 O O . PRO A 1 264 ? -9.102 -31.734 -7.27 1 87.56 264 PRO A O 1
ATOM 2126 N N . THR A 1 265 ? -9.898 -33.844 -6.887 1 88.44 265 THR A N 1
ATOM 2127 C CA . THR A 1 265 ? -11.273 -33.375 -6.859 1 88.44 265 THR A CA 1
ATOM 2128 C C . THR A 1 265 ? -11.555 -32.562 -5.59 1 88.44 265 THR A C 1
ATOM 2130 O O . THR A 1 265 ? -12.297 -31.578 -5.617 1 88.44 265 THR A O 1
ATOM 2133 N N . ALA A 1 266 ? -10.906 -33.062 -4.57 1 92.56 266 ALA A N 1
ATOM 2134 C CA . ALA A 1 266 ? -11.109 -32.406 -3.285 1 92.56 266 ALA A CA 1
ATOM 2135 C C . ALA A 1 266 ? -9.789 -32.25 -2.533 1 92.56 266 ALA A C 1
ATOM 2137 O O . ALA A 1 266 ? -8.867 -33.062 -2.709 1 92.56 266 ALA A O 1
ATOM 2138 N N . VAL A 1 267 ? -9.75 -31.203 -1.723 1 94.44 267 VAL A N 1
ATOM 2139 C CA . VAL A 1 267 ? -8.602 -30.953 -0.864 1 94.44 267 VAL A CA 1
ATOM 2140 C C . VAL A 1 267 ? -8.961 -31.25 0.588 1 94.44 267 VAL A C 1
ATOM 2142 O O . VAL A 1 267 ? -10.008 -30.812 1.076 1 94.44 267 VAL A O 1
ATOM 2145 N N . GLU A 1 268 ? -8.086 -31.969 1.161 1 96.19 268 GLU A N 1
ATOM 2146 C CA . GLU A 1 268 ? -8.398 -32.469 2.498 1 96.19 268 GLU A CA 1
ATOM 2147 C C . GLU A 1 268 ? -7.715 -31.625 3.572 1 96.19 268 GLU A C 1
ATOM 2149 O O . GLU A 1 268 ? -6.637 -31.078 3.344 1 96.19 268 GLU A O 1
ATOM 2154 N N . ARG A 1 269 ? -8.328 -31.594 4.754 1 97.5 269 ARG A N 1
ATOM 2155 C CA . ARG A 1 269 ? -7.781 -31.047 5.992 1 97.5 269 ARG A CA 1
ATOM 2156 C C . ARG A 1 269 ? -7.551 -32.156 7.02 1 97.5 269 ARG A C 1
ATOM 2158 O O . ARG A 1 269 ? -8.367 -33.062 7.145 1 97.5 269 ARG A O 1
ATOM 2165 N N . TRP A 1 270 ? -6.426 -32 7.645 1 97.62 270 TRP A N 1
ATOM 2166 C CA . TRP A 1 270 ? -6.055 -33 8.641 1 97.62 270 TRP A CA 1
ATOM 2167 C C . TRP A 1 270 ? -5.566 -32.312 9.922 1 97.62 270 TRP A C 1
ATOM 2169 O O . TRP A 1 270 ? -5.082 -31.188 9.891 1 97.62 270 TRP A O 1
ATOM 2179 N N . SER A 1 271 ? -5.746 -33.031 11.07 1 96.56 271 SER A N 1
ATOM 2180 C CA . SER A 1 271 ? -5.285 -32.531 12.352 1 96.56 271 SER A CA 1
ATOM 2181 C C . SER A 1 271 ? -3.787 -32.75 12.539 1 96.56 271 SER A C 1
ATOM 2183 O O . SER A 1 271 ? -3.17 -33.5 11.766 1 96.56 271 SER A O 1
ATOM 2185 N N . LYS A 1 272 ? -3.232 -32.188 13.562 1 93.75 272 LYS A N 1
ATOM 2186 C CA . LYS A 1 272 ? -1.822 -32.375 13.891 1 93.75 272 LYS A CA 1
ATOM 2187 C C . LYS A 1 272 ? -1.519 -33.812 14.227 1 93.75 272 LYS A C 1
ATOM 2189 O O . LYS A 1 272 ? -0.383 -34.281 14.078 1 93.75 272 LYS A O 1
ATOM 2194 N N . ALA A 1 273 ? -2.508 -34.5 14.633 1 96.25 273 ALA A N 1
ATOM 2195 C CA . ALA A 1 273 ? -2.369 -35.906 14.977 1 96.25 273 ALA A CA 1
ATOM 2196 C C . ALA A 1 273 ? -2.598 -36.812 13.758 1 96.25 273 ALA A C 1
ATOM 2198 O O . ALA A 1 273 ? -2.75 -38.031 13.891 1 96.25 273 ALA A O 1
ATOM 2199 N N . HIS A 1 274 ? -2.748 -36.25 12.625 1 95.81 274 HIS A N 1
ATOM 2200 C CA . HIS A 1 274 ? -2.902 -36.969 11.359 1 95.81 274 HIS A CA 1
ATOM 2201 C C . HIS A 1 274 ? -4.266 -37.656 11.273 1 95.81 274 HIS A C 1
ATOM 2203 O O . HIS A 1 274 ? -4.363 -38.781 10.836 1 95.81 274 HIS A O 1
ATOM 2209 N N . LYS A 1 275 ? -5.148 -36.938 11.836 1 97 275 LYS A N 1
ATOM 2210 C CA . LYS A 1 275 ? -6.527 -37.375 11.695 1 97 275 LYS A CA 1
ATOM 2211 C C . LYS A 1 275 ? -7.285 -36.531 10.672 1 97 275 LYS A C 1
ATOM 2213 O O . LYS A 1 275 ? -7.191 -35.312 10.68 1 97 275 LYS A O 1
ATOM 2218 N N . PHE A 1 276 ? -8.031 -37.312 9.836 1 96.38 276 PHE A N 1
ATOM 2219 C CA . PHE A 1 276 ? -8.852 -36.625 8.836 1 96.38 276 PHE A CA 1
ATOM 2220 C C . PHE A 1 276 ? -9.898 -35.75 9.492 1 96.38 276 PHE A C 1
ATOM 2222 O O . PHE A 1 276 ? -10.57 -36.156 10.445 1 96.38 276 PHE A O 1
ATOM 2229 N N . ILE A 1 277 ? -10.094 -34.5 9.047 1 96.62 277 ILE A N 1
ATOM 2230 C CA . ILE A 1 277 ? -11.086 -33.562 9.578 1 96.62 277 ILE A CA 1
ATOM 2231 C C . ILE A 1 277 ? -12.234 -33.406 8.586 1 96.62 277 ILE A C 1
ATOM 2233 O O . ILE A 1 277 ? -13.383 -33.719 8.906 1 96.62 277 ILE A O 1
ATOM 2237 N N . ALA A 1 278 ? -11.867 -32.844 7.383 1 96.5 278 ALA A N 1
ATOM 2238 C CA . ALA A 1 278 ? -12.867 -32.594 6.352 1 96.5 278 ALA A CA 1
ATOM 2239 C C . ALA A 1 278 ? -12.211 -32.406 4.988 1 96.5 278 ALA A C 1
ATOM 2241 O O . ALA A 1 278 ? -10.984 -32.469 4.867 1 96.5 278 ALA A O 1
ATOM 2242 N N . SER A 1 279 ? -13.023 -32.406 3.969 1 95 279 SER A N 1
ATOM 2243 C CA . SER A 1 279 ? -12.547 -32.094 2.627 1 95 279 SER A CA 1
ATOM 2244 C C . SER A 1 279 ? -13.469 -31.094 1.929 1 95 279 SER A C 1
ATOM 2246 O O . SER A 1 279 ? -14.641 -30.953 2.293 1 95 279 SER A O 1
ATOM 2248 N N . LYS A 1 280 ? -12.898 -30.344 1.082 1 94.75 280 LYS A N 1
ATOM 2249 C CA . LYS A 1 280 ? -13.641 -29.406 0.257 1 94.75 280 LYS A CA 1
ATOM 2250 C C . LYS A 1 280 ? -13.305 -29.578 -1.221 1 94.75 280 LYS A C 1
ATOM 2252 O O . LYS A 1 280 ? -12.164 -29.875 -1.572 1 94.75 280 LYS A O 1
ATOM 2257 N N . ARG A 1 281 ? -14.344 -29.406 -2.029 1 92.38 281 ARG A N 1
ATOM 2258 C CA . ARG A 1 281 ? -14.133 -29.5 -3.471 1 92.38 281 ARG A CA 1
ATOM 2259 C C . ARG A 1 281 ? -13.164 -28.422 -3.949 1 92.38 281 ARG A C 1
ATOM 2261 O O . ARG A 1 281 ? -13.188 -27.297 -3.459 1 92.38 281 ARG A O 1
ATOM 2268 N N . LEU A 1 282 ? -12.359 -28.797 -4.879 1 91.44 282 LEU A N 1
ATOM 2269 C CA . LEU A 1 282 ? -11.359 -27.875 -5.414 1 91.44 282 LEU A CA 1
ATOM 2270 C C . LEU A 1 282 ? -12.023 -26.609 -5.969 1 91.44 282 LEU A C 1
ATOM 2272 O O . LEU A 1 282 ? -11.539 -25.5 -5.746 1 91.44 282 LEU A O 1
ATOM 2276 N N . SER A 1 283 ? -13.133 -26.781 -6.664 1 90.12 283 SER A N 1
ATOM 2277 C CA . SER A 1 283 ? -13.836 -25.656 -7.27 1 90.12 283 SER A CA 1
ATOM 2278 C C . SER A 1 283 ? -14.289 -24.656 -6.215 1 90.12 283 SER A C 1
ATOM 2280 O O . SER A 1 283 ? -14.422 -23.453 -6.504 1 90.12 283 SER A O 1
ATOM 2282 N N . ASP A 1 284 ? -14.383 -25.141 -4.969 1 91.31 284 ASP A N 1
ATOM 2283 C CA . ASP A 1 284 ? -14.828 -24.266 -3.881 1 91.31 284 ASP A CA 1
ATOM 2284 C C . ASP A 1 284 ? -13.648 -23.562 -3.217 1 91.31 284 ASP A C 1
ATOM 2286 O O . ASP A 1 284 ? -13.844 -22.703 -2.35 1 91.31 284 ASP A O 1
ATOM 2290 N N . LEU A 1 285 ? -12.508 -23.906 -3.646 1 93.25 285 LEU A N 1
ATOM 2291 C CA . LEU A 1 285 ? -11.305 -23.328 -3.049 1 93.25 285 LEU A CA 1
ATOM 2292 C C . LEU A 1 285 ? -10.609 -22.391 -4.031 1 93.25 285 LEU A C 1
ATOM 2294 O O . LEU A 1 285 ? -9.609 -21.766 -3.686 1 93.25 285 LEU A O 1
ATOM 2298 N N . ILE A 1 286 ? -11.141 -22.312 -5.184 1 92.12 286 ILE A N 1
ATOM 2299 C CA . ILE A 1 286 ? -10.555 -21.453 -6.211 1 92.12 286 ILE A CA 1
ATOM 2300 C C . ILE A 1 286 ? -11 -20 -5.992 1 92.12 286 ILE A C 1
ATOM 2302 O O . ILE A 1 286 ? -12.195 -19.719 -5.938 1 92.12 286 ILE A O 1
ATOM 2306 N N . ARG A 1 287 ? -10.086 -19.125 -5.793 1 91.88 287 ARG A N 1
ATOM 2307 C CA . ARG A 1 287 ? -10.281 -17.703 -5.566 1 91.88 287 ARG A CA 1
ATOM 2308 C C . ARG A 1 287 ? -11.125 -17.453 -4.32 1 91.88 287 ARG A C 1
ATOM 2310 O O . ARG A 1 287 ? -11.891 -16.484 -4.262 1 91.88 287 ARG A O 1
ATOM 2317 N N . ARG A 1 288 ? -11.086 -18.359 -3.387 1 93.12 288 ARG A N 1
ATOM 2318 C CA . ARG A 1 288 ? -11.82 -18.281 -2.127 1 93.12 288 ARG A CA 1
ATOM 2319 C C . ARG A 1 288 ? -10.953 -18.734 -0.959 1 93.12 288 ARG A C 1
ATOM 2321 O O . ARG A 1 288 ? -11.188 -19.812 -0.392 1 93.12 288 ARG A O 1
ATOM 2328 N N . PRO A 1 289 ? -10.047 -17.828 -0.528 1 95 289 PRO A N 1
ATOM 2329 C CA . PRO A 1 289 ? -9.094 -18.234 0.506 1 95 289 PRO A CA 1
ATOM 2330 C C . PRO A 1 289 ? -9.656 -18.094 1.918 1 95 289 PRO A C 1
ATOM 2332 O O . PRO A 1 289 ? -8.906 -18.188 2.896 1 95 289 PRO A O 1
ATOM 2335 N N . TYR A 1 290 ? -10.93 -18.062 2.141 1 94.25 290 TYR A N 1
ATOM 2336 C CA . TYR A 1 290 ? -11.539 -17.516 3.346 1 94.25 290 TYR A CA 1
ATOM 2337 C C . TYR A 1 290 ? -11.562 -18.547 4.469 1 94.25 290 TYR A C 1
ATOM 2339 O O . TYR A 1 290 ? -11.773 -18.203 5.633 1 94.25 290 TYR A O 1
ATOM 2347 N N . ASP A 1 291 ? -11.352 -19.859 4.102 1 96.06 291 ASP A N 1
ATOM 2348 C CA . ASP A 1 291 ? -11.156 -20.828 5.172 1 96.06 291 ASP A CA 1
ATOM 2349 C C . ASP A 1 291 ? -10.008 -20.422 6.09 1 96.06 291 ASP A C 1
ATOM 2351 O O . ASP A 1 291 ? -10.016 -20.734 7.281 1 96.06 291 ASP A O 1
ATOM 2355 N N . LEU A 1 292 ? -9.133 -19.703 5.547 1 97 292 LEU A N 1
ATOM 2356 C CA . LEU A 1 292 ? -7.914 -19.359 6.273 1 97 292 LEU A CA 1
ATOM 2357 C C . LEU A 1 292 ? -8.18 -18.266 7.293 1 97 292 LEU A C 1
ATOM 2359 O O . LEU A 1 292 ? -7.32 -17.969 8.125 1 97 292 LEU A O 1
ATOM 2363 N N . TYR A 1 293 ? -9.352 -17.719 7.266 1 93.75 293 TYR A N 1
ATOM 2364 C CA . TYR A 1 293 ? -9.734 -16.719 8.258 1 93.75 293 TYR A CA 1
ATOM 2365 C C . TYR A 1 293 ? -9.984 -17.375 9.609 1 93.75 293 TYR A C 1
ATOM 2367 O O . TYR A 1 293 ? -10.07 -16.672 10.633 1 93.75 293 TYR A O 1
ATOM 2375 N N . ARG A 1 294 ? -10.094 -18.641 9.641 1 94.94 294 ARG A N 1
ATOM 2376 C CA . ARG A 1 294 ? -10.312 -19.375 10.891 1 94.94 294 ARG A CA 1
ATOM 2377 C C . ARG A 1 294 ? -9 -19.828 11.508 1 94.94 294 ARG A C 1
ATOM 2379 O O . ARG A 1 294 ? -8.117 -20.328 10.797 1 94.94 294 ARG A O 1
ATOM 2386 N N . ALA A 1 295 ? -8.898 -19.703 12.789 1 95.06 295 ALA A N 1
ATOM 2387 C CA . ALA A 1 295 ? -7.68 -20.031 13.523 1 95.06 295 ALA A CA 1
ATOM 2388 C C . ALA A 1 295 ? -7.32 -21.5 13.359 1 95.06 295 ALA A C 1
ATOM 2390 O O . ALA A 1 295 ? -8.172 -22.375 13.516 1 95.06 295 ALA A O 1
ATOM 2391 N N . GLY A 1 296 ? -6.129 -21.703 12.961 1 95.69 296 GLY A N 1
ATOM 2392 C CA . GLY A 1 296 ? -5.598 -23.062 12.938 1 95.69 296 GLY A CA 1
ATOM 2393 C C . GLY A 1 296 ? -5.887 -23.797 11.633 1 95.69 296 GLY A C 1
ATOM 2394 O O . GLY A 1 296 ? -5.297 -24.828 11.359 1 95.69 296 GLY A O 1
ATOM 2395 N N . VAL A 1 297 ? -6.691 -23.266 10.773 1 97.25 297 VAL A N 1
ATOM 2396 C CA . VAL A 1 297 ? -7.145 -23.969 9.578 1 97.25 297 VAL A CA 1
ATOM 2397 C C . VAL A 1 297 ? -5.996 -24.078 8.578 1 97.25 297 VAL A C 1
ATOM 2399 O O . VAL A 1 297 ? -5.875 -25.094 7.871 1 97.25 297 VAL A O 1
ATOM 2402 N N . LEU A 1 298 ? -5.164 -23.031 8.531 1 97.88 298 LEU A N 1
ATOM 2403 C CA . LEU A 1 298 ? -4.012 -23.094 7.637 1 97.88 298 LEU A CA 1
ATOM 2404 C C . LEU A 1 298 ? -3.146 -24.312 7.949 1 97.88 298 LEU A C 1
ATOM 2406 O O . LEU A 1 298 ? -2.691 -25.016 7.039 1 97.88 298 LEU A O 1
ATOM 2410 N N . ASP A 1 299 ? -2.965 -24.594 9.195 1 97.5 299 ASP A N 1
ATOM 2411 C CA . ASP A 1 299 ? -2.18 -25.75 9.609 1 97.5 299 ASP A CA 1
ATOM 2412 C C . ASP A 1 299 ? -2.855 -27.062 9.188 1 97.5 299 ASP A C 1
ATOM 2414 O O . ASP A 1 299 ? -2.18 -28.031 8.836 1 97.5 299 ASP A O 1
ATOM 2418 N N . GLU A 1 300 ? -4.141 -27.047 9.234 1 97.94 300 GLU A N 1
ATOM 2419 C CA . GLU A 1 300 ? -4.887 -28.234 8.82 1 97.94 300 GLU A CA 1
ATOM 2420 C C . GLU A 1 300 ? -4.691 -28.516 7.332 1 97.94 300 GLU A C 1
ATOM 2422 O O . GLU A 1 300 ? -4.645 -29.688 6.914 1 97.94 300 GLU A O 1
ATOM 2427 N N . TYR A 1 301 ? -4.652 -27.469 6.551 1 97.88 301 TYR A N 1
ATOM 2428 C CA . TYR A 1 301 ? -4.402 -27.656 5.125 1 97.88 301 TYR A CA 1
ATOM 2429 C C . TYR A 1 301 ? -2.984 -28.156 4.879 1 97.88 301 TYR A C 1
ATOM 2431 O O . TYR A 1 301 ? -2.756 -29 4.012 1 97.88 301 TYR A O 1
ATOM 2439 N N . PHE A 1 302 ? -1.971 -27.656 5.688 1 97.25 302 PHE A N 1
ATOM 2440 C CA . PHE A 1 302 ? -0.612 -28.172 5.578 1 97.25 302 PHE A CA 1
ATOM 2441 C C . PHE A 1 302 ? -0.576 -29.672 5.879 1 97.25 302 PHE A C 1
ATOM 2443 O O . PHE A 1 302 ? 0.051 -30.438 5.152 1 97.25 302 PHE A O 1
ATOM 2450 N N . MET A 1 303 ? -1.294 -30.016 6.898 1 97.06 303 MET A N 1
ATOM 2451 C CA . MET A 1 303 ? -1.359 -31.422 7.254 1 97.06 303 MET A CA 1
ATOM 2452 C C . MET A 1 303 ? -2.061 -32.219 6.164 1 97.06 303 MET A C 1
ATOM 2454 O O . MET A 1 303 ? -1.699 -33.375 5.91 1 97.06 303 MET A O 1
ATOM 2458 N N . GLY A 1 304 ? -3.02 -31.594 5.566 1 96.06 304 GLY A N 1
ATOM 2459 C CA . GLY A 1 304 ? -3.67 -32.219 4.438 1 96.06 304 GLY A CA 1
ATOM 2460 C C . GLY A 1 304 ? -2.729 -32.5 3.275 1 96.06 304 GLY A C 1
ATOM 2461 O O . GLY A 1 304 ? -2.748 -33.562 2.682 1 96.06 304 GLY A O 1
ATOM 2462 N N . LEU A 1 305 ? -1.867 -31.547 2.984 1 94.06 305 LEU A N 1
ATOM 2463 C CA . LEU A 1 305 ? -0.913 -31.672 1.888 1 94.06 305 LEU A CA 1
ATOM 2464 C C . LEU A 1 305 ? 0.103 -32.781 2.176 1 94.06 305 LEU A C 1
ATOM 2466 O O . LEU A 1 305 ? 0.619 -33.406 1.251 1 94.06 305 LEU A O 1
ATOM 2470 N N . MET A 1 306 ? 0.293 -33.094 3.439 1 93.06 306 MET A N 1
ATOM 2471 C CA . MET A 1 306 ? 1.257 -34.125 3.842 1 93.06 306 MET A CA 1
ATOM 2472 C C . MET A 1 306 ? 0.622 -35.5 3.822 1 93.06 306 MET A C 1
ATOM 2474 O O . MET A 1 306 ? 1.301 -36.5 3.564 1 93.06 306 MET A O 1
ATOM 2478 N N . ASN A 1 307 ? -0.68 -35.5 4.027 1 93.38 307 ASN A N 1
ATOM 2479 C CA . ASN A 1 307 ? -1.317 -36.781 4.258 1 93.38 307 ASN A CA 1
ATOM 2480 C C . ASN A 1 307 ? -2.096 -37.25 3.029 1 93.38 307 ASN A C 1
ATOM 2482 O O . ASN A 1 307 ? -2.289 -38.438 2.828 1 93.38 307 ASN A O 1
ATOM 2486 N N . GLN A 1 308 ? -2.512 -36.312 2.25 1 90.25 308 GLN A N 1
ATOM 2487 C CA . GLN A 1 308 ? -3.307 -36.688 1.083 1 90.25 308 GLN A CA 1
ATOM 2488 C C . GLN A 1 308 ? -2.422 -37.219 -0.039 1 90.25 308 GLN A C 1
ATOM 2490 O O . GLN A 1 308 ? -1.436 -36.562 -0.416 1 90.25 308 GLN A O 1
ATOM 2495 N N . VAL A 1 309 ? -2.82 -38.312 -0.564 1 79.81 309 VAL A N 1
ATOM 2496 C CA . VAL A 1 309 ? -2.039 -38.969 -1.619 1 79.81 309 VAL A CA 1
ATOM 2497 C C . VAL A 1 309 ? -2.244 -38.219 -2.936 1 79.81 309 VAL A C 1
ATOM 2499 O O . VAL A 1 309 ? -3.369 -37.844 -3.279 1 79.81 309 VAL A O 1
ATOM 2502 N N . ALA A 1 310 ? -1.147 -38.031 -3.57 1 75.88 310 ALA A N 1
ATOM 2503 C CA . ALA A 1 310 ? -1.201 -37.344 -4.863 1 75.88 310 ALA A CA 1
ATOM 2504 C C . ALA A 1 310 ? -1.878 -38.219 -5.914 1 75.88 310 ALA A C 1
ATOM 2506 O O . ALA A 1 310 ? -1.705 -39.438 -5.918 1 75.88 310 ALA A O 1
ATOM 2507 N N . GLN A 1 311 ? -2.625 -37.5 -6.691 1 71.12 311 GLN A N 1
ATOM 2508 C CA . GLN A 1 311 ? -3.23 -38.219 -7.809 1 71.12 311 GLN A CA 1
ATOM 2509 C C . GLN A 1 311 ? -2.182 -38.625 -8.844 1 71.12 311 GLN A C 1
ATOM 2511 O O . GLN A 1 311 ? -1.177 -37.938 -9.008 1 71.12 311 GLN A O 1
ATOM 2516 N N . ALA A 1 312 ? -2.439 -39.75 -9.398 1 66.75 312 ALA A N 1
ATOM 2517 C CA . ALA A 1 312 ? -1.555 -40.156 -10.477 1 66.75 312 ALA A CA 1
ATOM 2518 C C . ALA A 1 312 ? -1.845 -39.375 -11.758 1 66.75 312 ALA A C 1
ATOM 2520 O O . ALA A 1 312 ? -2.961 -38.906 -11.953 1 66.75 312 ALA A O 1
ATOM 2521 N N . MET A 1 313 ? -0.777 -39.219 -12.461 1 65.31 313 MET A N 1
ATOM 2522 C CA . MET A 1 313 ? -0.946 -38.594 -13.766 1 65.31 313 MET A CA 1
ATOM 2523 C C . MET A 1 313 ? -1.767 -39.469 -14.695 1 65.31 313 MET A C 1
ATOM 2525 O O . MET A 1 313 ? -1.484 -40.656 -14.836 1 65.31 313 MET A O 1
ATOM 2529 N N . ASP A 1 314 ? -2.91 -39.031 -15.016 1 63.72 314 ASP A N 1
ATOM 2530 C CA . ASP A 1 314 ? -3.662 -39.688 -16.062 1 63.72 314 ASP A CA 1
ATOM 2531 C C . ASP A 1 314 ? -4.383 -38.688 -16.969 1 63.72 314 ASP A C 1
ATOM 2533 O O . ASP A 1 314 ? -4.293 -37.5 -16.75 1 63.72 314 ASP A O 1
ATOM 2537 N N . ASP A 1 315 ? -4.742 -39.219 -18.078 1 65.94 315 ASP A N 1
ATOM 2538 C CA . ASP A 1 315 ? -5.355 -38.375 -19.094 1 65.94 315 ASP A CA 1
ATOM 2539 C C . ASP A 1 315 ? -6.773 -37.969 -18.688 1 65.94 315 ASP A C 1
ATOM 2541 O O . ASP A 1 315 ? -7.477 -37.312 -19.453 1 65.94 315 ASP A O 1
ATOM 2545 N N . SER A 1 316 ? -7.09 -38.312 -17.484 1 70.12 316 SER A N 1
ATOM 2546 C CA . SER A 1 316 ? -8.406 -37.875 -17.031 1 70.12 316 SER A CA 1
ATOM 2547 C C . SER A 1 316 ? -8.297 -36.688 -16.078 1 70.12 316 SER A C 1
ATOM 2549 O O . SER A 1 316 ? -7.527 -36.75 -15.109 1 70.12 316 SER A O 1
ATOM 2551 N N . ILE A 1 317 ? -8.891 -35.656 -16.5 1 76.25 317 ILE A N 1
ATOM 2552 C CA . ILE A 1 317 ? -8.852 -34.438 -15.711 1 76.25 317 ILE A CA 1
ATOM 2553 C C . ILE A 1 317 ? -10.172 -34.281 -14.953 1 76.25 317 ILE A C 1
ATOM 2555 O O . ILE A 1 317 ? -11.25 -34.531 -15.5 1 76.25 317 ILE A O 1
ATOM 2559 N N . THR A 1 318 ? -10.102 -33.906 -13.75 1 79.5 318 THR A N 1
ATOM 2560 C CA . THR A 1 318 ? -11.281 -33.75 -12.898 1 79.5 318 THR A CA 1
ATOM 2561 C C . THR A 1 318 ? -12.234 -32.719 -13.461 1 79.5 318 THR A C 1
ATOM 2563 O O . THR A 1 318 ? -11.805 -31.703 -14 1 79.5 318 THR A O 1
ATOM 2566 N N . GLN A 1 319 ? -13.469 -32.938 -13.188 1 82.62 319 GLN A N 1
ATOM 2567 C CA . GLN A 1 319 ? -14.508 -32 -13.625 1 82.62 319 GLN A CA 1
ATOM 2568 C C . GLN A 1 319 ? -14.438 -30.703 -12.844 1 82.62 319 GLN A C 1
ATOM 2570 O O . GLN A 1 319 ? -15.023 -29.688 -13.258 1 82.62 319 GLN A O 1
ATOM 2575 N N . GLU A 1 320 ? -13.688 -30.719 -11.797 1 82.56 320 GLU A N 1
ATOM 2576 C CA . GLU A 1 320 ? -13.523 -29.516 -10.984 1 82.56 320 GLU A CA 1
ATOM 2577 C C . GLU A 1 320 ? -12.828 -28.406 -11.781 1 82.56 320 GLU A C 1
ATOM 2579 O O . GLU A 1 320 ? -13.023 -27.219 -11.5 1 82.56 320 GLU A O 1
ATOM 2584 N N . VAL A 1 321 ? -12.109 -28.828 -12.836 1 85 321 VAL A N 1
ATOM 2585 C CA . VAL A 1 321 ? -11.398 -27.812 -13.602 1 85 321 VAL A CA 1
ATOM 2586 C C . VAL A 1 321 ? -11.758 -27.922 -15.078 1 85 321 VAL A C 1
ATOM 2588 O O . VAL A 1 321 ? -11.273 -27.141 -15.906 1 85 321 VAL A O 1
ATOM 2591 N N . THR A 1 322 ? -12.641 -28.859 -15.422 1 88.25 322 THR A N 1
ATOM 2592 C CA . THR A 1 322 ? -13.086 -28.922 -16.812 1 88.25 322 THR A CA 1
ATOM 2593 C C . THR A 1 322 ? -14.5 -28.359 -16.938 1 88.25 322 THR A C 1
ATOM 2595 O O . THR A 1 322 ? -14.93 -28 -18.047 1 88.25 322 THR A O 1
ATOM 2598 N N . ASN A 1 323 ? -15.188 -28.391 -15.773 1 87.44 323 ASN A N 1
ATOM 2599 C CA . ASN A 1 323 ? -16.578 -27.938 -15.805 1 87.44 323 ASN A CA 1
ATOM 2600 C C . ASN A 1 323 ? -16.812 -26.766 -14.844 1 87.44 323 ASN A C 1
ATOM 2602 O O . ASN A 1 323 ? -17.734 -25.969 -15.039 1 87.44 323 ASN A O 1
ATOM 2606 N N . HIS A 1 324 ? -15.906 -26.641 -13.859 1 83 324 HIS A N 1
ATOM 2607 C CA . HIS A 1 324 ? -16.266 -25.75 -12.773 1 83 324 HIS A CA 1
ATOM 2608 C C . HIS A 1 324 ? -15.117 -24.797 -12.445 1 83 324 HIS A C 1
ATOM 2610 O O . HIS A 1 324 ? -15.094 -24.188 -11.367 1 83 324 HIS A O 1
ATOM 2616 N N . LEU A 1 325 ? -14.211 -24.719 -13.359 1 83.19 325 LEU A N 1
ATOM 2617 C CA . LEU A 1 325 ? -13.094 -23.797 -13.141 1 83.19 325 LEU A CA 1
ATOM 2618 C C . LEU A 1 325 ? -13.594 -22.359 -13.023 1 83.19 325 LEU A C 1
ATOM 2620 O O . LEU A 1 325 ? -14.328 -21.875 -13.898 1 83.19 325 LEU A O 1
ATOM 2624 N N . PHE A 1 326 ? -13.227 -21.656 -11.922 1 76.06 326 PHE A N 1
ATOM 2625 C CA . PHE A 1 326 ? -13.539 -20.25 -11.656 1 76.06 326 PHE A CA 1
ATOM 2626 C C . PHE A 1 326 ? -15.047 -20.031 -11.68 1 76.06 326 PHE A C 1
ATOM 2628 O O . PHE A 1 326 ? -15.523 -19 -12.156 1 76.06 326 PHE A O 1
ATOM 2635 N N . LYS A 1 327 ? -15.719 -20.953 -11.312 1 82 327 LYS A N 1
ATOM 2636 C CA . LYS A 1 327 ? -17.172 -20.781 -11.25 1 82 327 LYS A CA 1
ATOM 2637 C C . LYS A 1 327 ? -17.547 -19.703 -10.234 1 82 327 LYS A C 1
ATOM 2639 O O . LYS A 1 327 ? -16.922 -19.594 -9.172 1 82 327 LYS A O 1
ATOM 2644 N N . LYS A 1 328 ? -18.484 -18.844 -10.656 1 74.5 328 LYS A N 1
ATOM 2645 C CA . LYS A 1 328 ? -19 -17.828 -9.742 1 74.5 328 LYS A CA 1
ATOM 2646 C C . LYS A 1 328 ? -19.797 -18.469 -8.609 1 74.5 328 LYS A C 1
ATOM 2648 O O . LYS A 1 328 ? -20.234 -19.609 -8.719 1 74.5 328 LYS A O 1
ATOM 2653 N N . ALA A 1 329 ? -19.984 -17.609 -7.676 1 70.38 329 ALA A N 1
ATOM 2654 C CA . ALA A 1 329 ? -20.766 -18.109 -6.551 1 70.38 329 ALA A CA 1
ATOM 2655 C C . ALA A 1 329 ? -22.172 -18.5 -6.996 1 70.38 329 ALA A C 1
ATOM 2657 O O . ALA A 1 329 ? -22.828 -17.75 -7.719 1 70.38 329 ALA A O 1
ATOM 2658 N N . LYS A 1 330 ? -22.594 -19.641 -6.797 1 73.25 330 LYS A N 1
ATOM 2659 C CA . LYS A 1 330 ? -23.938 -20.156 -7.051 1 73.25 330 LYS A CA 1
ATOM 2660 C C . LYS A 1 330 ? -24.094 -20.562 -8.508 1 73.25 330 LYS A C 1
ATOM 2662 O O . LYS A 1 330 ? -25.156 -21.078 -8.898 1 73.25 330 LYS A O 1
ATOM 2667 N N . ALA A 1 331 ? -23 -20.312 -9.266 1 81.06 331 ALA A N 1
ATOM 2668 C CA . ALA A 1 331 ? -23.078 -20.766 -10.648 1 81.06 331 ALA A CA 1
ATOM 2669 C C . ALA A 1 331 ? -22.906 -22.266 -10.742 1 81.06 331 ALA A C 1
ATOM 2671 O O . ALA A 1 331 ? -22.281 -22.891 -9.867 1 81.06 331 ALA A O 1
ATOM 2672 N N . ARG A 1 332 ? -23.531 -22.812 -11.766 1 87.06 332 ARG A N 1
ATOM 2673 C CA . ARG A 1 332 ? -23.484 -24.25 -11.914 1 87.06 332 ARG A CA 1
ATOM 2674 C C . ARG A 1 332 ? -22.453 -24.672 -12.953 1 87.06 332 ARG A C 1
ATOM 2676 O O . ARG A 1 332 ? -22.312 -25.859 -13.242 1 87.06 332 ARG A O 1
ATOM 2683 N N . TYR A 1 333 ? -21.844 -23.781 -13.578 1 89.25 333 TYR A N 1
ATOM 2684 C CA . TYR A 1 333 ? -20.797 -24.078 -14.555 1 89.25 333 TYR A CA 1
ATOM 2685 C C . TYR A 1 333 ? -19.656 -23.078 -14.461 1 89.25 333 TYR A C 1
ATOM 2687 O O . TYR A 1 333 ? -19.844 -21.969 -13.977 1 89.25 333 TYR A O 1
ATOM 2695 N N . GLY A 1 334 ? -18.5 -23.531 -14.805 1 90.12 334 GLY A N 1
ATOM 2696 C CA . GLY A 1 334 ? -17.312 -22.703 -14.922 1 90.12 334 GLY A CA 1
ATOM 2697 C C . GLY A 1 334 ? -16.594 -22.891 -16.25 1 90.12 334 GLY A C 1
ATOM 2698 O O . GLY A 1 334 ? -17.234 -23.141 -17.281 1 90.12 334 GLY A O 1
ATOM 2699 N N . MET A 1 335 ? -15.391 -22.641 -16.188 1 90.12 335 MET A N 1
ATOM 2700 C CA . MET A 1 335 ? -14.602 -22.734 -17.406 1 90.12 335 MET A CA 1
ATOM 2701 C C . MET A 1 335 ? -13.953 -24.109 -17.516 1 90.12 335 MET A C 1
ATOM 2703 O O . MET A 1 335 ? -14.07 -24.938 -16.609 1 90.12 335 MET A O 1
ATOM 2707 N N . ASP A 1 336 ? -13.414 -24.312 -18.688 1 92.88 336 ASP A N 1
ATOM 2708 C CA . ASP A 1 336 ? -12.742 -25.578 -18.984 1 92.88 336 ASP A CA 1
ATOM 2709 C C . ASP A 1 336 ? -11.234 -25.375 -19.141 1 92.88 336 ASP A C 1
ATOM 2711 O O . ASP A 1 336 ? -10.773 -24.953 -20.203 1 92.88 336 ASP A O 1
ATOM 2715 N N . LEU A 1 337 ? -10.516 -25.891 -18.172 1 92.5 337 LEU A N 1
ATOM 2716 C CA . LEU A 1 337 ? -9.07 -25.672 -18.125 1 92.5 337 LEU A CA 1
ATOM 2717 C C . LEU A 1 337 ? -8.375 -26.391 -19.281 1 92.5 337 LEU A C 1
ATOM 2719 O O . LEU A 1 337 ? -7.375 -25.891 -19.797 1 92.5 337 LEU A O 1
ATOM 2723 N N . VAL A 1 338 ? -8.852 -27.484 -19.641 1 91.81 338 VAL A N 1
ATOM 2724 C CA . VAL A 1 338 ? -8.227 -28.281 -20.703 1 91.81 338 VAL A CA 1
ATOM 2725 C C . VAL A 1 338 ? -8.328 -27.531 -22.031 1 91.81 338 VAL A C 1
ATOM 2727 O O . VAL A 1 338 ? -7.352 -27.453 -22.781 1 91.81 338 VAL A O 1
ATOM 2730 N N . SER A 1 339 ? -9.5 -27 -22.25 1 93.06 339 SER A N 1
ATOM 2731 C CA . SER A 1 339 ? -9.672 -26.203 -23.453 1 93.06 339 SER A CA 1
ATOM 2732 C C . SER A 1 339 ? -8.742 -24.984 -23.438 1 93.06 339 SER A C 1
ATOM 2734 O O . SER A 1 339 ? -8.195 -24.609 -24.484 1 93.06 339 SER A O 1
ATOM 2736 N N . PHE A 1 340 ? -8.562 -24.422 -22.281 1 93.94 340 PHE A N 1
ATOM 2737 C CA . PHE A 1 340 ? -7.664 -23.281 -22.125 1 93.94 340 PHE A CA 1
ATOM 2738 C C . PHE A 1 340 ? -6.23 -23.688 -22.469 1 93.94 340 PHE A C 1
ATOM 2740 O O . PHE A 1 340 ? -5.512 -22.938 -23.141 1 93.94 340 PHE A O 1
ATOM 2747 N N . ASN A 1 341 ? -5.855 -24.812 -22.016 1 94.44 341 ASN A N 1
ATOM 2748 C CA . ASN A 1 341 ? -4.504 -25.297 -22.266 1 94.44 341 ASN A CA 1
ATOM 2749 C C . ASN A 1 341 ? -4.23 -25.453 -23.75 1 94.44 341 ASN A C 1
ATOM 2751 O O . ASN A 1 341 ? -3.203 -24.984 -24.25 1 94.44 341 ASN A O 1
ATOM 2755 N N . MET A 1 342 ? -5.152 -26.047 -24.375 1 93.38 342 MET A N 1
ATOM 2756 C CA . MET A 1 342 ? -4.98 -26.312 -25.797 1 93.38 342 MET A CA 1
ATOM 2757 C C . MET A 1 342 ? -5.004 -25.016 -26.594 1 93.38 342 MET A C 1
ATOM 2759 O O . MET A 1 342 ? -4.152 -24.797 -27.469 1 93.38 342 MET A O 1
ATOM 2763 N N . GLN A 1 343 ? -5.961 -24.203 -26.219 1 95.38 343 GLN A N 1
ATOM 2764 C CA . GLN A 1 343 ? -6.09 -22.938 -26.938 1 95.38 343 GLN A CA 1
ATOM 2765 C C . GLN A 1 343 ? -4.855 -22.062 -26.75 1 95.38 343 GLN A C 1
ATOM 2767 O O . GLN A 1 343 ? -4.414 -21.391 -27.688 1 95.38 343 GLN A O 1
ATOM 2772 N N . ARG A 1 344 ? -4.328 -22.047 -25.609 1 95.81 344 ARG A N 1
ATOM 2773 C CA . ARG A 1 344 ? -3.139 -21.234 -25.328 1 95.81 344 ARG A CA 1
ATOM 2774 C C . ARG A 1 344 ? -1.944 -21.734 -26.141 1 95.81 344 ARG A C 1
ATOM 2776 O O . ARG A 1 344 ? -1.166 -20.938 -26.672 1 95.81 344 ARG A O 1
ATOM 2783 N N . GLY A 1 345 ? -1.777 -23.062 -26.203 1 95.88 345 GLY A N 1
ATOM 2784 C CA . GLY A 1 345 ? -0.723 -23.609 -27.031 1 95.88 345 GLY A CA 1
ATOM 2785 C C . GLY A 1 345 ? -0.843 -23.203 -28.5 1 95.88 345 GLY A C 1
ATOM 2786 O O . GLY A 1 345 ? 0.152 -22.844 -29.125 1 95.88 345 GLY A O 1
ATOM 2787 N N . ARG A 1 346 ? -2.027 -23.188 -28.984 1 94.19 346 ARG A N 1
ATOM 2788 C CA . ARG A 1 346 ? -2.285 -22.812 -30.359 1 94.19 346 ARG A CA 1
ATOM 2789 C C . ARG A 1 346 ? -2.035 -21.328 -30.578 1 94.19 346 ARG A C 1
ATOM 2791 O O . ARG A 1 346 ? -1.424 -20.938 -31.578 1 94.19 346 ARG A O 1
ATOM 2798 N N . GLU A 1 347 ? -2.564 -20.594 -29.625 1 94.31 347 GLU A N 1
ATOM 2799 C CA . GLU A 1 347 ? -2.398 -19.141 -29.703 1 94.31 347 GLU A CA 1
ATOM 2800 C C . GLU A 1 347 ? -0.924 -18.75 -29.688 1 94.31 347 GLU A C 1
ATOM 2802 O O . GLU A 1 347 ? -0.523 -17.797 -30.344 1 94.31 347 GLU A O 1
ATOM 2807 N N . PHE A 1 348 ? -0.096 -19.516 -28.922 1 94.44 348 PHE A N 1
ATOM 2808 C CA . PHE A 1 348 ? 1.339 -19.266 -28.844 1 94.44 348 PHE A CA 1
ATOM 2809 C C . PHE A 1 348 ? 2.035 -19.75 -30.109 1 94.44 348 PHE A C 1
ATOM 2811 O O . PHE A 1 348 ? 3.201 -19.422 -30.344 1 94.44 348 PHE A O 1
ATOM 2818 N N . GLY A 1 349 ? 1.345 -20.516 -30.906 1 93.5 349 GLY A N 1
ATOM 2819 C CA . GLY A 1 349 ? 1.942 -21.078 -32.094 1 93.5 349 GLY A CA 1
ATOM 2820 C C . GLY A 1 349 ? 2.9 -22.219 -31.812 1 93.5 349 GLY A C 1
ATOM 2821 O O . GLY A 1 349 ? 3.92 -22.375 -32.5 1 93.5 349 GLY A O 1
ATOM 2822 N N . LEU A 1 350 ? 2.586 -23.047 -30.844 1 95.62 350 LEU A N 1
ATOM 2823 C CA . LEU A 1 350 ? 3.459 -24.172 -30.516 1 95.62 350 LEU A CA 1
ATOM 2824 C C . LEU A 1 350 ? 3.426 -25.219 -31.625 1 95.62 350 LEU A C 1
ATOM 2826 O O . LEU A 1 350 ? 2.355 -25.547 -32.156 1 95.62 350 LEU A O 1
ATOM 2830 N N . PRO A 1 351 ? 4.625 -25.719 -31.875 1 95.25 351 PRO A N 1
ATOM 2831 C CA . PRO A 1 351 ? 4.602 -26.906 -32.719 1 95.25 351 PRO A CA 1
ATOM 2832 C C . PRO A 1 351 ? 3.854 -28.078 -32.094 1 95.25 351 PRO A C 1
ATOM 2834 O O . PRO A 1 351 ? 3.686 -28.109 -30.875 1 95.25 351 PRO A O 1
ATOM 2837 N N . GLY A 1 352 ? 3.43 -29 -32.938 1 95.94 352 GLY A N 1
ATOM 2838 C CA . GLY A 1 352 ? 2.66 -30.141 -32.469 1 95.94 352 GLY A CA 1
ATOM 2839 C C . GLY A 1 352 ? 3.492 -31.125 -31.688 1 95.94 352 GLY A C 1
ATOM 2840 O O . GLY A 1 352 ? 4.711 -30.969 -31.562 1 95.94 352 GLY A O 1
ATOM 2841 N N . TYR A 1 353 ? 2.803 -32.125 -31.156 1 97.31 353 TYR A N 1
ATOM 2842 C CA . TYR A 1 353 ? 3.398 -33.156 -30.328 1 97.31 353 TYR A CA 1
ATOM 2843 C C . TYR A 1 353 ? 4.508 -33.875 -31.078 1 97.31 353 TYR A C 1
ATOM 2845 O O . TYR A 1 353 ? 5.609 -34.062 -30.562 1 97.31 353 TYR A O 1
ATOM 2853 N N . MET A 1 354 ? 4.367 -34.156 -32.281 1 97.06 354 MET A N 1
ATOM 2854 C CA . MET A 1 354 ? 5.344 -34.938 -33.062 1 97.06 354 MET A CA 1
ATOM 2855 C C . MET A 1 354 ? 6.609 -34.125 -33.312 1 97.06 354 MET A C 1
ATOM 2857 O O . MET A 1 354 ? 7.711 -34.656 -33.344 1 97.06 354 MET A O 1
ATOM 2861 N N . GLU A 1 355 ? 6.43 -32.875 -33.5 1 96.81 355 GLU A N 1
ATOM 2862 C CA . GLU A 1 355 ? 7.59 -32 -33.719 1 96.81 355 GLU A CA 1
ATOM 2863 C C . GLU A 1 355 ? 8.469 -31.969 -32.469 1 96.81 355 GLU A C 1
ATOM 2865 O O . GLU A 1 355 ? 9.695 -31.938 -32.562 1 96.81 355 GLU A O 1
ATOM 2870 N N . PHE A 1 356 ? 7.855 -32 -31.359 1 97.25 356 PHE A N 1
ATOM 2871 C CA . PHE A 1 356 ? 8.633 -31.938 -30.125 1 97.25 356 PHE A CA 1
ATOM 2872 C C . PHE A 1 356 ? 9.234 -33.312 -29.812 1 97.25 356 PHE A C 1
ATOM 2874 O O . PHE A 1 356 ? 10.305 -33.375 -29.203 1 97.25 356 PHE A O 1
ATOM 2881 N N . ARG A 1 357 ? 8.523 -34.344 -30.141 1 96.88 357 ARG A N 1
ATOM 2882 C CA . ARG A 1 357 ? 9.156 -35.656 -30.016 1 96.88 357 ARG A CA 1
ATOM 2883 C C . ARG A 1 357 ? 10.477 -35.719 -30.781 1 96.88 357 ARG A C 1
ATOM 2885 O O . ARG A 1 357 ? 11.492 -36.156 -30.25 1 96.88 357 ARG A O 1
ATOM 2892 N N . LYS A 1 358 ? 10.43 -35.188 -31.984 1 95.94 358 LYS A N 1
ATOM 2893 C CA . LYS A 1 358 ? 11.641 -35.125 -32.812 1 95.94 358 LYS A CA 1
ATOM 2894 C C . LYS A 1 358 ? 12.719 -34.281 -32.125 1 95.94 358 LYS A C 1
ATOM 2896 O O . LYS A 1 358 ? 13.883 -34.688 -32.062 1 95.94 358 LYS A O 1
ATOM 2901 N N . PHE A 1 359 ? 12.297 -33.188 -31.688 1 95.38 359 PHE A N 1
ATOM 2902 C CA . PHE A 1 359 ? 13.211 -32.281 -30.984 1 95.38 359 PHE A CA 1
ATOM 2903 C C . PHE A 1 359 ? 13.875 -33 -29.812 1 95.38 359 PHE A C 1
ATOM 2905 O O . PHE A 1 359 ? 15.055 -32.781 -29.531 1 95.38 359 PHE A O 1
ATOM 2912 N N . CYS A 1 360 ? 13.156 -33.906 -29.125 1 97 360 CYS A N 1
ATOM 2913 C CA . CYS A 1 360 ? 13.641 -34.594 -27.922 1 97 360 CYS A CA 1
ATOM 2914 C C . CYS A 1 360 ? 14.367 -35.875 -28.281 1 97 360 CYS A C 1
ATOM 2916 O O . CYS A 1 360 ? 14.727 -36.656 -27.406 1 97 360 CYS A O 1
ATOM 2918 N N . GLY A 1 361 ? 14.5 -36.125 -29.578 1 95.81 361 GLY A N 1
ATOM 2919 C CA . GLY A 1 361 ? 15.211 -37.312 -30.031 1 95.81 361 GLY A CA 1
ATOM 2920 C C . GLY A 1 361 ? 14.375 -38.594 -29.953 1 95.81 361 GLY A C 1
ATOM 2921 O O . GLY A 1 361 ? 14.914 -39.688 -29.844 1 95.81 361 GLY A O 1
ATOM 2922 N N . LEU A 1 362 ? 13.109 -38.469 -29.938 1 95.69 362 LEU A N 1
ATOM 2923 C CA . LEU A 1 362 ? 12.18 -39.594 -29.875 1 95.69 362 LEU A CA 1
ATOM 2924 C C . LEU A 1 362 ? 11.648 -39.938 -31.266 1 95.69 362 LEU A C 1
ATOM 2926 O O . LEU A 1 362 ? 11.625 -39.062 -32.156 1 95.69 362 LEU A O 1
ATOM 2930 N N . PRO A 1 363 ? 11.281 -41.125 -31.391 1 92.44 363 PRO A N 1
ATOM 2931 C CA . PRO A 1 363 ? 10.758 -41.469 -32.719 1 92.44 363 PRO A CA 1
ATOM 2932 C C . 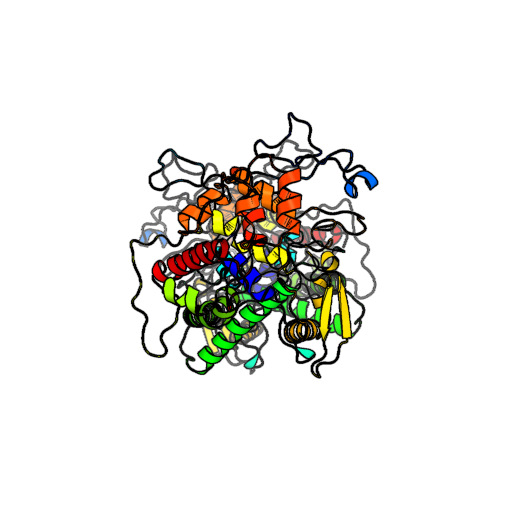PRO A 1 363 ? 9.422 -40.812 -33.031 1 92.44 363 PRO A C 1
ATOM 2934 O O . PRO A 1 363 ? 8.578 -40.656 -32.125 1 92.44 363 PRO A O 1
ATOM 2937 N N . ASP A 1 364 ? 9.367 -40.438 -34.281 1 88.44 364 ASP A N 1
ATOM 2938 C CA . ASP A 1 364 ? 8.086 -39.906 -34.75 1 88.44 364 ASP A CA 1
ATOM 2939 C C . ASP A 1 364 ? 7.137 -41 -35.156 1 88.44 364 ASP A C 1
ATOM 2941 O O . ASP A 1 364 ? 7.516 -42.188 -35.156 1 88.44 364 ASP A O 1
ATOM 2945 N N . ALA A 1 365 ? 5.852 -40.594 -35.312 1 92.88 365 ALA A N 1
ATOM 2946 C CA . ALA A 1 365 ? 4.836 -41.531 -35.781 1 92.88 365 ALA A CA 1
ATOM 2947 C C . ALA A 1 365 ? 4.062 -40.938 -36.969 1 92.88 365 ALA A C 1
ATOM 2949 O O . ALA A 1 365 ? 3.6 -39.812 -36.906 1 92.88 365 ALA A O 1
ATOM 2950 N N . HIS A 1 366 ? 3.936 -41.781 -38 1 93.44 366 HIS A N 1
ATOM 2951 C CA . HIS A 1 366 ? 3.199 -41.344 -39.188 1 93.44 366 HIS A CA 1
ATOM 2952 C C . HIS A 1 366 ? 1.791 -41.906 -39.219 1 93.44 366 HIS A C 1
ATOM 2954 O O . HIS A 1 366 ? 0.942 -41.469 -40 1 93.44 366 HIS A O 1
ATOM 2960 N N . THR A 1 367 ? 1.624 -42.875 -38.438 1 95.56 367 THR A N 1
ATOM 2961 C CA . THR A 1 367 ? 0.299 -43.469 -38.219 1 95.56 367 THR A CA 1
ATOM 2962 C C . THR A 1 367 ? 0.012 -43.562 -36.719 1 95.56 367 THR A C 1
ATOM 2964 O O . THR A 1 367 ? 0.936 -43.562 -35.906 1 95.56 367 THR A O 1
ATOM 2967 N N . PHE A 1 368 ? -1.236 -43.625 -36.438 1 96.25 368 PHE A N 1
ATOM 2968 C CA . PHE A 1 368 ? -1.607 -43.688 -35.031 1 96.25 368 PHE A CA 1
ATOM 2969 C C . PHE A 1 368 ? -1.098 -45 -34.406 1 96.25 368 PHE A C 1
ATOM 2971 O O . PHE A 1 368 ? -0.787 -45.031 -33.219 1 96.25 368 PHE A O 1
ATOM 2978 N N . ASP A 1 369 ? -0.905 -46 -35.156 1 94.69 369 ASP A N 1
ATOM 2979 C CA . ASP A 1 369 ? -0.383 -47.281 -34.656 1 94.69 369 ASP A CA 1
ATOM 2980 C C . ASP A 1 369 ? 1.033 -47.094 -34.125 1 94.69 369 ASP A C 1
ATOM 2982 O O . ASP A 1 369 ? 1.441 -47.812 -33.188 1 94.69 369 ASP A O 1
ATOM 2986 N N . GLY A 1 370 ? 1.669 -46.188 -34.688 1 94.19 370 GLY A N 1
ATOM 2987 C CA . GLY A 1 370 ? 3.031 -45.906 -34.25 1 94.19 370 GLY A CA 1
ATOM 2988 C C . GLY A 1 370 ? 3.107 -45.344 -32.844 1 94.19 370 GLY A C 1
ATOM 2989 O O . GLY A 1 370 ? 4.18 -45.312 -32.25 1 94.19 370 GLY A O 1
ATOM 2990 N N . LEU A 1 371 ? 2.01 -44.969 -32.281 1 94.81 371 LEU A N 1
ATOM 2991 C CA . LEU A 1 371 ? 1.98 -44.375 -30.953 1 94.81 371 LEU A CA 1
ATOM 2992 C C . LEU A 1 371 ? 1.741 -45.406 -29.891 1 94.81 371 LEU A C 1
ATOM 2994 O O . LEU A 1 371 ? 1.854 -45.156 -28.688 1 94.81 371 LEU A O 1
ATOM 2998 N N . PHE A 1 372 ? 1.447 -46.656 -30.375 1 93.31 372 PHE A N 1
ATOM 2999 C CA . PHE A 1 372 ? 1.292 -47.719 -29.422 1 93.31 372 PHE A CA 1
ATOM 3000 C C . PHE A 1 372 ? 2.58 -47.938 -28.625 1 93.31 372 PHE A C 1
ATOM 3002 O O . PHE A 1 372 ? 3.672 -47.938 -29.203 1 93.31 372 PHE A O 1
ATOM 3009 N N . GLY A 1 373 ? 2.484 -48.094 -27.328 1 91.31 373 GLY A N 1
ATOM 3010 C CA . GLY A 1 373 ? 3.646 -48.219 -26.469 1 91.31 373 GLY A CA 1
ATOM 3011 C C . GLY A 1 373 ? 4.027 -46.938 -25.766 1 91.31 373 GLY A C 1
ATOM 3012 O O . GLY A 1 373 ? 4.504 -46.938 -24.641 1 91.31 373 GLY A O 1
ATOM 3013 N N . SER A 1 374 ? 3.861 -45.812 -26.531 1 92.81 374 SER A N 1
ATOM 3014 C CA . SER A 1 374 ? 4.223 -44.531 -25.969 1 92.81 374 SER A CA 1
ATOM 3015 C C . SER A 1 374 ? 3.109 -43.969 -25.078 1 92.81 374 SER A C 1
ATOM 3017 O O . SER A 1 374 ? 3.363 -43.156 -24.188 1 92.81 374 SER A O 1
ATOM 3019 N N . MET A 1 375 ? 1.895 -44.375 -25.375 1 93.38 375 MET A N 1
ATOM 3020 C CA . MET A 1 375 ? 0.715 -44 -24.594 1 93.38 375 MET A CA 1
ATOM 3021 C C . MET A 1 375 ? -0.295 -45.156 -24.547 1 93.38 375 MET A C 1
ATOM 3023 O O . MET A 1 375 ? -0.142 -46.125 -25.25 1 93.38 375 MET A O 1
ATOM 3027 N N . PRO A 1 376 ? -1.309 -45.062 -23.688 1 92.12 376 PRO A N 1
ATOM 3028 C CA . PRO A 1 376 ? -2.295 -46.125 -23.594 1 92.12 376 PRO A CA 1
ATOM 3029 C C . PRO A 1 376 ? -3.02 -46.375 -24.922 1 92.12 376 PRO A C 1
ATOM 3031 O O . PRO A 1 376 ? -3.35 -45.438 -25.625 1 92.12 376 PRO A O 1
ATOM 3034 N N . ASN A 1 377 ? -3.381 -47.625 -25.078 1 94.12 377 ASN A N 1
ATOM 3035 C CA . ASN A 1 377 ? -4.039 -48.031 -26.328 1 94.12 377 ASN A CA 1
ATOM 3036 C C . ASN A 1 377 ? -5.379 -47.312 -26.484 1 94.12 377 ASN A C 1
ATOM 3038 O O . ASN A 1 377 ? -5.746 -46.938 -27.594 1 94.12 377 ASN A O 1
ATOM 3042 N N . GLU A 1 378 ? -6.023 -47.188 -25.453 1 92.62 378 GLU A N 1
ATOM 3043 C CA . GLU A 1 378 ? -7.32 -46.5 -25.5 1 92.62 378 GLU A CA 1
ATOM 3044 C C . GLU A 1 378 ? -7.184 -45.062 -25.969 1 92.62 378 GLU A C 1
ATOM 3046 O O . GLU A 1 378 ? -8.023 -44.562 -26.719 1 92.62 378 GLU A O 1
ATOM 3051 N N . THR A 1 379 ? -6.145 -44.469 -25.562 1 92.88 379 THR A N 1
ATOM 3052 C CA . THR A 1 379 ? -5.883 -43.094 -25.953 1 92.88 379 THR A CA 1
ATOM 3053 C C . THR A 1 379 ? -5.559 -43 -27.453 1 92.88 379 THR A C 1
ATOM 3055 O O . THR A 1 379 ? -6.051 -42.125 -28.141 1 92.88 379 THR A O 1
ATOM 3058 N N . VAL A 1 380 ? -4.809 -43.875 -27.891 1 94.62 380 VAL A N 1
ATOM 3059 C CA . VAL A 1 380 ? -4.445 -43.906 -29.312 1 94.62 380 VAL A CA 1
ATOM 3060 C C . VAL A 1 380 ? -5.699 -44.094 -30.156 1 94.62 380 VAL A C 1
ATOM 3062 O O . VAL A 1 380 ? -5.863 -43.406 -31.172 1 94.62 380 VAL A O 1
ATOM 3065 N N . ARG A 1 381 ? -6.57 -44.938 -29.734 1 94.88 381 ARG A N 1
ATOM 3066 C CA . ARG A 1 381 ? -7.812 -45.156 -30.469 1 94.88 381 ARG A CA 1
ATOM 3067 C C . ARG A 1 381 ? -8.672 -43.906 -30.484 1 94.88 381 ARG A C 1
ATOM 3069 O O . ARG A 1 381 ? -9.242 -43.562 -31.516 1 94.88 381 ARG A O 1
ATOM 3076 N N . LYS A 1 382 ? -8.703 -43.281 -29.406 1 93.06 382 LYS A N 1
ATOM 3077 C CA . LYS A 1 382 ? -9.477 -42.062 -29.328 1 93.06 382 LYS A CA 1
ATOM 3078 C C . LYS A 1 382 ? -8.898 -41 -30.234 1 93.06 382 LYS A C 1
ATOM 3080 O O . LYS A 1 382 ? -9.633 -40.281 -30.922 1 93.06 382 LYS A O 1
ATOM 3085 N N . TYR A 1 383 ? -7.566 -40.844 -30.219 1 94.56 383 TYR A N 1
ATOM 3086 C CA . TYR A 1 383 ? -6.91 -39.875 -31.062 1 94.56 383 TYR A CA 1
ATOM 3087 C C . TYR A 1 383 ? -7.188 -40.125 -32.531 1 94.56 383 TYR A C 1
ATOM 3089 O O . TYR A 1 383 ? -7.359 -39.188 -33.312 1 94.56 383 TYR A O 1
ATOM 3097 N N . SER A 1 384 ? -7.328 -41.344 -32.875 1 94.62 384 SER A N 1
ATOM 3098 C CA . SER A 1 384 ? -7.559 -41.719 -34.25 1 94.62 384 SER A CA 1
ATOM 3099 C C . SER A 1 384 ? -8.961 -41.312 -34.719 1 94.62 384 SER A C 1
ATOM 3101 O O . SER A 1 384 ? -9.219 -41.188 -35.906 1 94.62 384 SER A O 1
ATOM 3103 N N . THR A 1 385 ? -9.797 -41.156 -33.781 1 94.12 385 THR A N 1
ATOM 3104 C CA . THR A 1 385 ? -11.164 -40.75 -34.094 1 94.12 385 THR A CA 1
ATOM 3105 C C . THR A 1 385 ? -11.297 -39.25 -34.125 1 94.12 385 THR A C 1
ATOM 3107 O O . THR A 1 385 ? -12.211 -38.688 -34.75 1 94.12 385 THR A O 1
ATOM 3110 N N . ILE A 1 386 ? -10.375 -38.594 -33.5 1 91.62 386 ILE A N 1
ATOM 3111 C CA . ILE A 1 386 ? -10.477 -37.125 -33.312 1 91.62 386 ILE A CA 1
ATOM 3112 C C . ILE A 1 386 ? -9.578 -36.438 -34.344 1 91.62 386 ILE A C 1
ATOM 3114 O O . ILE A 1 386 ? -9.953 -35.375 -34.875 1 91.62 386 ILE A O 1
ATOM 3118 N N . PHE A 1 387 ? -8.469 -37 -34.5 1 93.75 387 PHE A N 1
ATOM 3119 C CA . PHE A 1 387 ? -7.477 -36.375 -35.344 1 93.75 387 PHE A CA 1
ATOM 3120 C C . PHE A 1 387 ? -7.336 -37.125 -36.656 1 93.75 387 PHE A C 1
ATOM 3122 O O . PHE A 1 387 ? -7.555 -38.344 -36.719 1 93.75 387 PHE A O 1
ATOM 3129 N N . GLU A 1 388 ? -6.957 -36.375 -37.688 1 94.88 388 GLU A N 1
ATOM 3130 C CA . GLU A 1 388 ? -6.746 -37 -39 1 94.88 388 GLU A CA 1
ATOM 3131 C C . GLU A 1 388 ? -5.379 -37.656 -39.094 1 94.88 388 GLU A C 1
ATOM 3133 O O . GLU A 1 388 ? -5.227 -38.688 -39.719 1 94.88 388 GLU A O 1
ATOM 3138 N N . HIS A 1 389 ? -4.414 -36.969 -38.562 1 95.06 389 HIS A N 1
ATOM 3139 C CA . HIS A 1 389 ? -3.029 -37.438 -38.594 1 95.06 389 HIS A CA 1
ATOM 3140 C C . HIS A 1 389 ? -2.355 -37.219 -37.25 1 95.06 389 HIS A C 1
ATOM 3142 O O . HIS A 1 389 ? -2.682 -36.281 -36.531 1 95.06 389 HIS A O 1
ATOM 3148 N N . PRO A 1 390 ? -1.394 -38.094 -36.906 1 94.75 390 PRO A N 1
ATOM 3149 C CA . PRO A 1 390 ? -0.674 -37.906 -35.656 1 94.75 390 PRO A CA 1
ATOM 3150 C C . PRO A 1 390 ? -0.03 -36.5 -35.562 1 94.75 390 PRO A C 1
ATOM 3152 O O . PRO A 1 390 ? 0.134 -35.969 -34.469 1 94.75 390 PRO A O 1
ATOM 3155 N N . LEU A 1 391 ? 0.272 -35.938 -36.688 1 94.62 391 LEU A N 1
ATOM 3156 C CA . LEU A 1 391 ? 0.893 -34.594 -36.719 1 94.62 391 LEU A CA 1
ATOM 3157 C C . LEU A 1 391 ? -0.071 -33.531 -36.25 1 94.62 391 LEU A C 1
ATOM 3159 O O . LEU A 1 391 ? 0.345 -32.406 -35.938 1 94.62 391 LEU A O 1
ATOM 3163 N N . ASP A 1 392 ? -1.298 -33.875 -36.094 1 94.88 392 ASP A N 1
ATOM 3164 C CA . ASP A 1 392 ? -2.326 -32.906 -35.688 1 94.88 392 ASP A CA 1
ATOM 3165 C C . ASP A 1 392 ? -2.479 -32.875 -34.156 1 94.88 392 ASP A C 1
ATOM 3167 O O . ASP A 1 392 ? -3.133 -31.969 -33.625 1 94.88 392 ASP A O 1
ATOM 3171 N N . VAL A 1 393 ? -1.829 -33.781 -33.5 1 95.31 393 VAL A N 1
ATOM 3172 C CA . VAL A 1 393 ? -1.963 -33.844 -32.062 1 95.31 393 VAL A CA 1
ATOM 3173 C C . VAL A 1 393 ? -1.229 -32.656 -31.406 1 95.31 393 VAL A C 1
ATOM 3175 O O . VAL A 1 393 ? -0.041 -32.438 -31.672 1 95.31 393 VAL A O 1
ATOM 3178 N N . ASP A 1 394 ? -1.956 -31.891 -30.578 1 95.44 394 ASP A N 1
ATOM 3179 C CA . ASP A 1 394 ? -1.35 -30.75 -29.875 1 95.44 394 ASP A CA 1
ATOM 3180 C C . ASP A 1 394 ? -0.306 -31.234 -28.859 1 95.44 394 ASP A C 1
ATOM 3182 O O . ASP A 1 394 ? -0.397 -32.344 -28.344 1 95.44 394 ASP A O 1
ATOM 3186 N N . LEU A 1 395 ? 0.572 -30.375 -28.562 1 97.25 395 LEU A N 1
ATOM 3187 C CA . LEU A 1 395 ? 1.66 -30.719 -27.656 1 97.25 395 LEU A CA 1
ATOM 3188 C C . LEU A 1 395 ? 1.12 -31.141 -26.281 1 97.25 395 LEU A C 1
ATOM 3190 O O . LEU A 1 395 ? 1.555 -32.125 -25.719 1 97.25 395 LEU A O 1
ATOM 3194 N N . TRP A 1 396 ? 0.202 -30.375 -25.781 1 95.94 396 TRP A N 1
ATOM 3195 C CA . TRP A 1 396 ? -0.284 -30.656 -24.438 1 95.94 396 TRP A CA 1
ATOM 3196 C C . TRP A 1 396 ? -0.976 -32.031 -24.391 1 95.94 396 TRP A C 1
ATOM 3198 O O . TRP A 1 396 ? -0.703 -32.844 -23.5 1 95.94 396 TRP A O 1
ATOM 3208 N N . SER A 1 397 ? -1.843 -32.312 -25.391 1 93.38 397 SER A N 1
ATOM 3209 C CA . SER A 1 397 ? -2.582 -33.562 -25.438 1 93.38 397 SER A CA 1
ATOM 3210 C C . SER A 1 397 ? -1.636 -34.75 -25.547 1 93.38 397 SER A C 1
ATOM 3212 O O . SER A 1 397 ? -1.796 -35.75 -24.828 1 93.38 397 SER A O 1
ATOM 3214 N N . GLY A 1 398 ? -0.726 -34.594 -26.422 1 94.31 398 GLY A N 1
ATOM 3215 C CA . GLY A 1 398 ? 0.227 -35.656 -26.594 1 94.31 398 GLY A CA 1
ATOM 3216 C C . GLY A 1 398 ? 1.106 -35.875 -25.375 1 94.31 398 GLY A C 1
ATOM 3217 O O . GLY A 1 398 ? 1.3 -37.031 -24.938 1 94.31 398 GLY A O 1
ATOM 3218 N N . GLY A 1 399 ? 1.618 -34.844 -24.828 1 94.75 399 GLY A N 1
ATOM 3219 C CA . GLY A 1 399 ? 2.543 -34.906 -23.703 1 94.75 399 GLY A CA 1
ATOM 3220 C C . GLY A 1 399 ? 1.917 -35.5 -22.453 1 94.75 399 GLY A C 1
ATOM 3221 O O . GLY A 1 399 ? 2.547 -36.281 -21.766 1 94.75 399 GLY A O 1
ATOM 3222 N N . VAL A 1 400 ? 0.711 -35.156 -22.172 1 92.62 400 VAL A N 1
ATOM 3223 C CA . VAL A 1 400 ? 0.054 -35.594 -20.953 1 92.62 400 VAL A CA 1
ATOM 3224 C C . VAL A 1 400 ? -0.324 -37.062 -21.078 1 92.62 400 VAL A C 1
ATOM 3226 O O . VAL A 1 400 ? -0.491 -37.781 -20.078 1 92.62 400 VAL A O 1
ATOM 3229 N N . SER A 1 401 ? -0.382 -37.562 -22.297 1 92.94 401 SER A N 1
ATOM 3230 C CA . SER A 1 401 ? -0.858 -38.938 -22.547 1 92.94 401 SER A CA 1
ATOM 3231 C C . SER A 1 401 ? 0.301 -39.938 -22.609 1 92.94 401 SER A C 1
ATOM 3233 O O . SER A 1 401 ? 0.086 -41.125 -22.641 1 92.94 401 SER A O 1
ATOM 3235 N N . GLU A 1 402 ? 1.485 -39.438 -22.594 1 93.94 402 GLU A N 1
ATOM 3236 C CA . GLU A 1 402 ? 2.641 -40.312 -22.672 1 93.94 402 GLU A CA 1
ATOM 3237 C C . GLU A 1 402 ? 2.803 -41.125 -21.391 1 93.94 402 GLU A C 1
ATOM 3239 O O . GLU A 1 402 ? 2.555 -40.625 -20.297 1 93.94 402 GLU A O 1
ATOM 3244 N N . ARG A 1 403 ? 3.234 -42.312 -21.641 1 92.94 403 ARG A N 1
ATOM 3245 C CA . ARG A 1 403 ? 3.6 -43.094 -20.469 1 92.94 403 ARG A CA 1
ATOM 3246 C C . ARG A 1 403 ? 4.805 -42.5 -19.75 1 92.94 403 ARG A C 1
ATOM 3248 O O . ARG A 1 403 ? 5.754 -42.062 -20.391 1 92.94 403 ARG A O 1
ATOM 3255 N N . PRO A 1 404 ? 4.723 -42.531 -18.438 1 92.75 404 PRO A N 1
ATOM 3256 C CA . PRO A 1 404 ? 5.836 -41.938 -17.688 1 92.75 404 PRO A CA 1
ATOM 3257 C C . PRO A 1 404 ? 7.133 -42.75 -17.859 1 92.75 404 PRO A C 1
ATOM 3259 O O . PRO A 1 404 ? 7.102 -43.969 -18.031 1 92.75 404 PRO A O 1
ATOM 3262 N N . LEU A 1 405 ? 8.211 -42.031 -17.781 1 93.81 405 LEU A N 1
ATOM 3263 C CA . LEU A 1 405 ? 9.523 -42.656 -17.75 1 93.81 405 LEU A CA 1
ATOM 3264 C C . LEU A 1 405 ? 9.758 -43.375 -16.422 1 93.81 405 LEU A C 1
ATOM 3266 O O . LEU A 1 405 ? 9.133 -43 -15.414 1 93.81 405 LEU A O 1
ATOM 3270 N N . PRO A 1 406 ? 10.625 -44.375 -16.484 1 91.5 406 PRO A N 1
ATOM 3271 C CA . PRO A 1 406 ? 10.945 -45 -15.203 1 91.5 406 PRO A CA 1
ATOM 3272 C C . PRO A 1 406 ? 11.453 -44 -14.164 1 91.5 406 PRO A C 1
ATOM 3274 O O . PRO A 1 406 ? 12.414 -43.281 -14.422 1 91.5 406 PRO A O 1
ATOM 3277 N N . GLY A 1 407 ? 10.789 -44 -13.062 1 91.19 407 GLY A N 1
ATOM 3278 C CA . GLY A 1 407 ? 11.203 -43.156 -11.977 1 91.19 407 GLY A CA 1
ATOM 3279 C C . GLY A 1 407 ? 10.727 -41.719 -12.141 1 91.19 407 GLY A C 1
ATOM 3280 O O . GLY A 1 407 ? 11.102 -40.844 -11.359 1 91.19 407 GLY A O 1
ATOM 3281 N N . SER A 1 408 ? 10.047 -41.5 -13.172 1 92.12 408 SER A N 1
ATOM 3282 C CA . SER A 1 408 ? 9.547 -40.156 -13.484 1 92.12 408 SER A CA 1
ATOM 3283 C C . SER A 1 408 ? 8.016 -40.125 -13.453 1 92.12 408 SER A C 1
ATOM 3285 O O . SER A 1 408 ? 7.367 -41.156 -13.633 1 92.12 408 SER A O 1
ATOM 3287 N N . MET A 1 409 ? 7.512 -38.938 -13.156 1 91.94 409 MET A N 1
ATOM 3288 C CA . MET A 1 409 ? 6.066 -38.75 -13.25 1 91.94 409 MET A CA 1
ATOM 3289 C C . MET A 1 409 ? 5.668 -38.344 -14.664 1 91.94 409 MET A C 1
ATOM 3291 O O . MET A 1 409 ? 4.492 -38.406 -15.031 1 91.94 409 MET A O 1
ATOM 3295 N N . LEU A 1 410 ? 6.641 -38.031 -15.477 1 94.38 410 LEU A N 1
ATOM 3296 C CA . LEU A 1 410 ? 6.379 -37.438 -16.797 1 94.38 410 LEU A CA 1
ATOM 3297 C C . LEU A 1 410 ? 6.809 -38.406 -17.906 1 94.38 410 LEU A C 1
ATOM 3299 O O . LEU A 1 410 ? 7.699 -39.25 -17.703 1 94.38 410 LEU A O 1
ATOM 3303 N N . GLY A 1 411 ? 6.098 -38.25 -19 1 95.06 411 GLY A N 1
ATOM 3304 C CA . GLY A 1 411 ? 6.586 -38.875 -20.219 1 95.06 411 GLY A CA 1
ATOM 3305 C C . GLY A 1 411 ? 7.832 -38.219 -20.766 1 95.06 411 GLY A C 1
ATOM 3306 O O . GLY A 1 411 ? 8.25 -37.156 -20.297 1 95.06 411 GLY A O 1
ATOM 3307 N N . PRO A 1 412 ? 8.391 -38.844 -21.766 1 97.06 412 PRO A N 1
ATOM 3308 C CA . PRO A 1 412 ? 9.695 -38.406 -22.25 1 97.06 412 PRO A CA 1
ATOM 3309 C C . PRO A 1 412 ? 9.648 -37 -22.859 1 97.06 412 PRO A C 1
ATOM 3311 O O . PRO A 1 412 ? 10.586 -36.219 -22.703 1 97.06 412 PRO A O 1
ATOM 3314 N N . THR A 1 413 ? 8.594 -36.625 -23.562 1 97.81 413 THR A N 1
ATOM 3315 C CA . THR A 1 413 ? 8.539 -35.344 -24.219 1 97.81 413 THR A CA 1
ATOM 3316 C C . THR A 1 413 ? 8.445 -34.219 -23.203 1 97.81 413 THR A C 1
ATOM 3318 O O . THR A 1 413 ? 9.195 -33.25 -23.266 1 97.81 413 THR A O 1
ATOM 3321 N N . PHE A 1 414 ? 7.523 -34.344 -22.266 1 97.5 414 PHE A N 1
ATOM 3322 C CA . PHE A 1 414 ? 7.375 -33.312 -21.234 1 97.5 414 PHE A CA 1
ATOM 3323 C C . PHE A 1 414 ? 8.609 -33.25 -20.344 1 97.5 414 PHE A C 1
ATOM 3325 O O . PHE A 1 414 ? 9.047 -32.188 -19.938 1 97.5 414 PHE A O 1
ATOM 3332 N N . ALA A 1 415 ? 9.164 -34.438 -20.047 1 98.19 415 ALA A N 1
ATOM 3333 C CA . ALA A 1 415 ? 10.398 -34.469 -19.266 1 98.19 415 ALA A CA 1
ATOM 3334 C C . ALA A 1 415 ? 11.508 -33.688 -19.953 1 98.19 415 ALA A C 1
ATOM 3336 O O . ALA A 1 415 ? 12.242 -32.938 -19.312 1 98.19 415 ALA A O 1
ATOM 3337 N N . CYS A 1 416 ? 11.578 -33.875 -21.219 1 98.31 416 CYS A N 1
ATOM 3338 C CA . CYS A 1 416 ? 12.57 -33.188 -22.047 1 98.31 416 CYS A CA 1
ATOM 3339 C C . CYS A 1 416 ? 12.391 -31.672 -21.984 1 98.31 416 CYS A C 1
ATOM 3341 O O . CYS A 1 416 ? 13.352 -30.938 -21.734 1 98.31 416 CYS A O 1
ATOM 3343 N N . ILE A 1 417 ? 11.234 -31.156 -22.109 1 98.38 417 ILE A N 1
ATOM 3344 C CA . ILE A 1 417 ? 10.953 -29.734 -22.172 1 98.38 417 ILE A CA 1
ATOM 3345 C C . ILE A 1 417 ? 11.164 -29.109 -20.797 1 98.38 417 ILE A C 1
ATOM 3347 O O . ILE A 1 417 ? 11.812 -28.062 -20.672 1 98.38 417 ILE A O 1
ATOM 3351 N N . ILE A 1 418 ? 10.656 -29.75 -19.781 1 98.38 418 ILE A N 1
ATOM 3352 C CA . ILE A 1 418 ? 10.742 -29.234 -18.422 1 98.38 418 ILE A CA 1
ATOM 3353 C C . ILE A 1 418 ? 12.195 -29.25 -17.953 1 98.38 418 ILE A C 1
ATOM 3355 O O . ILE A 1 418 ? 12.672 -28.266 -17.375 1 98.38 418 ILE A O 1
ATOM 3359 N N . ALA A 1 419 ? 12.883 -30.344 -18.266 1 98.56 419 ALA A N 1
ATOM 3360 C CA . ALA A 1 419 ? 14.297 -30.422 -17.906 1 98.56 419 ALA A CA 1
ATOM 3361 C C . ALA A 1 419 ? 15.102 -29.328 -18.609 1 98.56 419 ALA A C 1
ATOM 3363 O O . ALA A 1 419 ? 16 -28.734 -18.016 1 98.56 419 ALA A O 1
ATOM 3364 N N . THR A 1 420 ? 14.781 -29.109 -19.828 1 98.06 420 THR A N 1
ATOM 3365 C CA . THR A 1 420 ? 15.461 -28.062 -20.578 1 98.06 420 THR A CA 1
ATOM 3366 C C . THR A 1 420 ? 15.242 -26.703 -19.938 1 98.06 420 THR A C 1
ATOM 3368 O O . THR A 1 420 ? 16.188 -25.938 -19.75 1 98.06 420 THR A O 1
ATOM 3371 N N . GLN A 1 421 ? 14.016 -26.406 -19.594 1 97.75 421 GLN A N 1
ATOM 3372 C CA . GLN A 1 421 ? 13.688 -25.109 -18.984 1 97.75 421 GLN A CA 1
ATOM 3373 C C . GLN A 1 421 ? 14.453 -24.922 -17.672 1 97.75 421 GLN A C 1
ATOM 3375 O O . GLN A 1 421 ? 15.047 -23.859 -17.453 1 97.75 421 GLN A O 1
ATOM 3380 N N . PHE A 1 422 ? 14.438 -25.906 -16.844 1 97.88 422 PHE A N 1
ATOM 3381 C CA . PHE A 1 422 ? 15.07 -25.766 -15.531 1 97.88 422 PHE A CA 1
ATOM 3382 C C . PHE A 1 422 ? 16.594 -25.75 -15.656 1 97.88 422 PHE A C 1
ATOM 3384 O O . PHE A 1 422 ? 17.281 -25.125 -14.844 1 97.88 422 PHE A O 1
ATOM 3391 N N . SER A 1 423 ? 17.094 -26.422 -16.672 1 97.06 423 SER A N 1
ATOM 3392 C CA . SER A 1 423 ? 18.516 -26.328 -16.953 1 97.06 423 SER A CA 1
ATOM 3393 C C . SER A 1 423 ? 18.906 -24.906 -17.359 1 97.06 423 SER A C 1
ATOM 3395 O O . SER A 1 423 ? 19.906 -24.375 -16.875 1 97.06 423 SER A O 1
ATOM 3397 N N . TYR A 1 424 ? 18.109 -24.359 -18.219 1 96.75 424 TYR A N 1
ATOM 3398 C CA . TYR A 1 424 ? 18.375 -22.984 -18.656 1 96.75 424 TYR A CA 1
ATOM 3399 C C . TYR A 1 424 ? 18.234 -22.016 -17.5 1 96.75 424 TYR A C 1
ATOM 3401 O O . TYR A 1 424 ? 19.047 -21.094 -17.359 1 96.75 424 TYR A O 1
ATOM 3409 N N . ALA A 1 425 ? 17.234 -22.234 -16.672 1 96 425 ALA A N 1
ATOM 3410 C CA . ALA A 1 425 ? 17.016 -21.344 -15.523 1 96 425 ALA A CA 1
ATOM 3411 C C . ALA A 1 425 ? 18.203 -21.375 -14.57 1 96 425 ALA A C 1
ATOM 3413 O O . ALA A 1 425 ? 18.609 -20.344 -14.031 1 96 425 ALA A O 1
ATOM 3414 N N . ARG A 1 426 ? 18.734 -22.531 -14.398 1 94.69 426 ARG A N 1
ATOM 3415 C CA . ARG A 1 426 ? 19.859 -22.688 -13.492 1 94.69 426 ARG A CA 1
ATOM 3416 C C . ARG A 1 426 ? 21.141 -22.109 -14.102 1 94.69 426 ARG A C 1
ATOM 3418 O O . ARG A 1 426 ? 21.844 -21.328 -13.453 1 94.69 426 ARG A O 1
ATOM 3425 N N . ARG A 1 427 ? 21.406 -22.391 -15.312 1 95.31 427 ARG A N 1
ATOM 3426 C CA . ARG A 1 427 ? 22.656 -22 -15.961 1 95.31 427 ARG A CA 1
ATOM 3427 C C . ARG A 1 427 ? 22.625 -20.531 -16.359 1 95.31 427 ARG A C 1
ATOM 3429 O O . ARG A 1 427 ? 23.672 -19.891 -16.5 1 95.31 427 ARG A O 1
ATOM 3436 N N . GLY A 1 428 ? 21.469 -20.062 -16.531 1 94.75 428 GLY A N 1
ATOM 3437 C CA . GLY A 1 428 ? 21.344 -18.688 -16.984 1 94.75 428 GLY A CA 1
ATOM 3438 C C . GLY A 1 428 ? 21.234 -17.688 -15.859 1 94.75 428 GLY A C 1
ATOM 3439 O O . GLY A 1 428 ? 21.234 -16.484 -16.094 1 94.75 428 GLY A O 1
ATOM 3440 N N . ASP A 1 429 ? 21.109 -18.125 -14.68 1 91.25 429 ASP A N 1
ATOM 3441 C CA . ASP A 1 429 ? 21.016 -17.25 -13.508 1 91.25 429 ASP A CA 1
ATOM 3442 C C . ASP A 1 429 ? 22.391 -17 -12.898 1 91.25 429 ASP A C 1
ATOM 3444 O O . ASP A 1 429 ? 23 -17.922 -12.344 1 91.25 429 ASP A O 1
ATOM 3448 N N . ARG A 1 430 ? 22.766 -15.742 -12.914 1 85.31 430 ARG A N 1
ATOM 3449 C CA . ARG A 1 430 ? 24.078 -15.367 -12.391 1 85.31 430 ARG A CA 1
ATOM 3450 C C . ARG A 1 430 ? 24.125 -15.5 -10.875 1 85.31 430 ARG A C 1
ATOM 3452 O O . ARG A 1 430 ? 25.203 -15.578 -10.289 1 85.31 430 ARG A O 1
ATOM 3459 N N . PHE A 1 431 ? 22.984 -15.633 -10.305 1 79.44 431 PHE A N 1
ATOM 3460 C CA . PHE A 1 431 ? 22.922 -15.578 -8.852 1 79.44 431 PHE A CA 1
ATOM 3461 C C . PHE A 1 431 ? 22.484 -16.922 -8.281 1 79.44 431 PHE A C 1
ATOM 3463 O O . PHE A 1 431 ? 22.672 -17.203 -7.098 1 79.44 431 PHE A O 1
ATOM 3470 N N . ILE B 1 1 ? -0.051 23.891 22.844 1 88.06 1 ILE B N 1
ATOM 3471 C CA . ILE B 1 1 ? -1.004 24.703 22.094 1 88.06 1 ILE B CA 1
ATOM 3472 C C . ILE B 1 1 ? -0.636 24.703 20.609 1 88.06 1 ILE B C 1
ATOM 3474 O O . ILE B 1 1 ? -1.485 24.453 19.75 1 88.06 1 ILE B O 1
ATOM 3478 N N . ILE B 1 2 ? 0.619 24.875 20.328 1 88.81 2 ILE B N 1
ATOM 3479 C CA . ILE B 1 2 ? 1.028 24.938 18.922 1 88.81 2 ILE B CA 1
ATOM 3480 C C . ILE B 1 2 ? 0.911 23.547 18.297 1 88.81 2 ILE B C 1
ATOM 3482 O O . ILE B 1 2 ? 0.519 23.422 17.125 1 88.81 2 ILE B O 1
ATOM 3486 N N . ALA B 1 3 ? 1.226 22.594 19.078 1 93.56 3 ALA B N 1
ATOM 3487 C CA . ALA B 1 3 ? 1.164 21.234 18.562 1 93.56 3 ALA B CA 1
ATOM 3488 C C . ALA B 1 3 ? -0.262 20.859 18.172 1 93.56 3 ALA B C 1
ATOM 3490 O O . ALA B 1 3 ? -0.501 20.375 17.062 1 93.56 3 ALA B O 1
ATOM 3491 N N . TRP B 1 4 ? -1.2 21.109 19.031 1 95.94 4 TRP B N 1
ATOM 3492 C CA . TRP B 1 4 ? -2.592 20.781 18.75 1 95.94 4 TRP B CA 1
ATOM 3493 C C . TRP B 1 4 ? -3.146 21.672 17.641 1 95.94 4 TRP B C 1
ATOM 3495 O O . TRP B 1 4 ? -3.908 21.203 16.781 1 95.94 4 TRP B O 1
ATOM 3505 N N . GLY B 1 5 ? -2.795 22.922 17.672 1 95.56 5 GLY B N 1
ATOM 3506 C CA . GLY B 1 5 ? -3.229 23.828 16.625 1 95.56 5 GLY B CA 1
ATOM 3507 C C . GLY B 1 5 ? -2.812 23.391 15.242 1 95.56 5 GLY B C 1
ATOM 3508 O O . GLY B 1 5 ? -3.617 23.422 14.305 1 95.56 5 GLY B O 1
ATOM 3509 N N . GLN B 1 6 ? -1.586 23 15.156 1 95.81 6 GLN B N 1
ATOM 3510 C CA . GLN B 1 6 ? -1.096 22.531 13.859 1 95.81 6 GLN B CA 1
ATOM 3511 C C . GLN B 1 6 ? -1.774 21.234 13.453 1 95.81 6 GLN B C 1
ATOM 3513 O O . GLN B 1 6 ? -2.094 21.031 12.281 1 95.81 6 GLN B O 1
ATOM 3518 N N . PHE B 1 7 ? -1.969 20.359 14.414 1 97 7 PHE B N 1
ATOM 3519 C CA . PHE B 1 7 ? -2.641 19.078 14.164 1 97 7 PHE B CA 1
ATOM 3520 C C . PHE B 1 7 ? -4.039 19.312 13.602 1 97 7 PHE B C 1
ATOM 3522 O O . PHE B 1 7 ? -4.441 18.656 12.641 1 97 7 PHE B O 1
ATOM 3529 N N . ILE B 1 8 ? -4.758 20.281 14.117 1 97.12 8 ILE B N 1
ATOM 3530 C CA . ILE B 1 8 ? -6.117 20.594 13.695 1 97.12 8 ILE B CA 1
ATOM 3531 C C . ILE B 1 8 ? -6.086 21.266 12.328 1 97.12 8 ILE B C 1
ATOM 3533 O O . ILE B 1 8 ? -6.961 21.031 11.492 1 97.12 8 ILE B O 1
ATOM 3537 N N . ASP B 1 9 ? -5.105 22.109 12.156 1 96.38 9 ASP B N 1
ATOM 3538 C CA . ASP B 1 9 ? -4.969 22.719 10.844 1 96.38 9 ASP B CA 1
ATOM 3539 C C . ASP B 1 9 ? -4.816 21.656 9.75 1 96.38 9 ASP B C 1
ATOM 3541 O O . ASP B 1 9 ? -5.41 21.781 8.68 1 96.38 9 ASP B O 1
ATOM 3545 N N . HIS B 1 10 ? -4.074 20.625 10.078 1 95.81 10 HIS B N 1
ATOM 3546 C CA . HIS B 1 10 ? -3.797 19.578 9.109 1 95.81 10 HIS B CA 1
ATOM 3547 C C . HIS B 1 10 ? -5.016 18.688 8.906 1 95.81 10 HIS B C 1
ATOM 3549 O O . HIS B 1 10 ? -5.043 17.859 7.984 1 95.81 10 HIS B O 1
ATOM 3555 N N . ASP B 1 11 ? -5.965 18.844 9.734 1 96.25 11 ASP B N 1
ATOM 3556 C CA . ASP B 1 11 ? -7.234 18.156 9.539 1 96.25 11 ASP B CA 1
ATOM 3557 C C . ASP B 1 11 ? -8.156 18.953 8.617 1 96.25 11 ASP B C 1
ATOM 3559 O O . ASP B 1 11 ? -8.961 18.359 7.887 1 96.25 11 ASP B O 1
ATOM 3563 N N . PHE B 1 12 ? -7.973 20.312 8.57 1 91.62 12 PHE B N 1
ATOM 3564 C CA . PHE B 1 12 ? -8.906 21.219 7.914 1 91.62 12 PHE B CA 1
ATOM 3565 C C . PHE B 1 12 ? -8.422 21.578 6.512 1 91.62 12 PHE B C 1
ATOM 3567 O O . PHE B 1 12 ? -9.227 21.641 5.574 1 91.62 12 PHE B O 1
ATOM 3574 N N . THR B 1 13 ? -7.109 21.828 6.52 1 93.5 13 THR B N 1
ATOM 3575 C CA . THR B 1 13 ? -6.758 22.609 5.336 1 93.5 13 THR B CA 1
ATOM 3576 C C . THR B 1 13 ? -5.504 22.047 4.672 1 93.5 13 THR B C 1
ATOM 3578 O O . THR B 1 13 ? -4.531 21.703 5.355 1 93.5 13 THR B O 1
ATOM 3581 N N . LEU B 1 14 ? -5.562 21.875 3.443 1 93.31 14 LEU B N 1
ATOM 3582 C CA . LEU B 1 14 ? -4.434 21.672 2.537 1 93.31 14 LEU B CA 1
ATOM 3583 C C . LEU B 1 14 ? -4.742 22.25 1.156 1 93.31 14 LEU B C 1
ATOM 3585 O O . LEU B 1 14 ? -5.492 21.641 0.384 1 93.31 14 LEU B O 1
ATOM 3589 N N . THR B 1 15 ? -4.133 23.359 0.912 1 92.81 15 THR B N 1
ATOM 3590 C CA . THR B 1 15 ? -4.398 24.031 -0.357 1 92.81 15 THR B CA 1
ATOM 3591 C C . THR B 1 15 ? -3.783 23.25 -1.517 1 92.81 15 THR B C 1
ATOM 3593 O O . THR B 1 15 ? -2.604 22.906 -1.48 1 92.81 15 THR B O 1
ATOM 3596 N N . GLY B 1 16 ? -4.605 22.969 -2.553 1 92.12 16 GLY B N 1
ATOM 3597 C CA . GLY B 1 16 ? -4.086 22.328 -3.748 1 92.12 16 GLY B CA 1
ATOM 3598 C C . GLY B 1 16 ? -3.203 23.234 -4.582 1 92.12 16 GLY B C 1
ATOM 3599 O O . GLY B 1 16 ? -3.621 24.328 -4.973 1 92.12 16 GLY B O 1
ATOM 3600 N N . THR B 1 17 ? -1.934 22.812 -4.809 1 93.38 17 THR B N 1
ATOM 3601 C CA . THR B 1 17 ? -0.978 23.562 -5.613 1 93.38 17 THR B CA 1
ATOM 3602 C C . THR B 1 17 ? -0.216 22.641 -6.555 1 93.38 17 THR B C 1
ATOM 3604 O O . THR B 1 17 ? -0.225 21.422 -6.375 1 93.38 17 THR B O 1
ATOM 3607 N N . PRO B 1 18 ? 0.365 23.219 -7.602 1 91 18 PRO B N 1
ATOM 3608 C CA . PRO B 1 18 ? 1.297 22.391 -8.367 1 91 18 PRO B CA 1
ATOM 3609 C C . PRO B 1 18 ? 2.49 21.922 -7.531 1 91 18 PRO B C 1
ATOM 3611 O O . PRO B 1 18 ? 3.098 22.719 -6.816 1 91 18 PRO B O 1
ATOM 3614 N N . LEU B 1 19 ? 2.678 20.656 -7.629 1 86.38 19 LEU B N 1
ATOM 3615 C CA . LEU B 1 19 ? 3.764 20.078 -6.848 1 86.38 19 LEU B CA 1
ATOM 3616 C C . LEU B 1 19 ? 4.914 19.656 -7.75 1 86.38 19 LEU B C 1
ATOM 3618 O O . LEU B 1 19 ? 4.727 19.453 -8.953 1 86.38 19 LEU B O 1
ATOM 3622 N N . ASP B 1 20 ? 6.066 19.656 -7.062 1 80.38 20 ASP B N 1
ATOM 3623 C CA . ASP B 1 20 ? 7.211 19.078 -7.758 1 80.38 20 ASP B CA 1
ATOM 3624 C C . ASP B 1 20 ? 6.91 17.672 -8.234 1 80.38 20 ASP B C 1
ATOM 3626 O O . ASP B 1 20 ? 6.324 16.875 -7.5 1 80.38 20 ASP B O 1
ATOM 3630 N N . ALA B 1 21 ? 7.273 17.375 -9.445 1 73.56 21 ALA B N 1
ATOM 3631 C CA . ALA B 1 21 ? 6.902 16.109 -10.062 1 73.56 21 ALA B CA 1
ATOM 3632 C C . ALA B 1 21 ? 7.637 14.938 -9.414 1 73.56 21 ALA B C 1
ATOM 3634 O O . ALA B 1 21 ? 7.164 13.797 -9.461 1 73.56 21 ALA B O 1
ATOM 3635 N N . ILE B 1 22 ? 8.727 15.258 -8.766 1 67.5 22 ILE B N 1
ATOM 3636 C CA . ILE B 1 22 ? 9.578 14.195 -8.25 1 67.5 22 ILE B CA 1
ATOM 3637 C C . ILE B 1 22 ? 9.211 13.906 -6.793 1 67.5 22 ILE B C 1
ATOM 3639 O O . ILE B 1 22 ? 8.844 12.781 -6.453 1 67.5 22 ILE B O 1
ATOM 3643 N N . ASN B 1 23 ? 9.25 14.906 -5.891 1 67.44 23 ASN B N 1
ATOM 3644 C CA . ASN B 1 23 ? 9.055 14.648 -4.465 1 67.44 23 ASN B CA 1
ATOM 3645 C C . ASN B 1 23 ? 7.605 14.859 -4.047 1 67.44 23 ASN B C 1
ATOM 3647 O O . ASN B 1 23 ? 7.168 14.344 -3.018 1 67.44 23 ASN B O 1
ATOM 3651 N N . ARG B 1 24 ? 6.883 15.539 -4.742 1 69.69 24 ARG B N 1
ATOM 3652 C CA . ARG B 1 24 ? 5.465 15.805 -4.527 1 69.69 24 ARG B CA 1
ATOM 3653 C C . ARG B 1 24 ? 5.23 16.438 -3.156 1 69.69 24 ARG B C 1
ATOM 3655 O O . ARG B 1 24 ? 4.125 16.359 -2.619 1 69.69 24 ARG B O 1
ATOM 3662 N N . ASN B 1 25 ? 6.309 16.906 -2.533 1 71.31 25 ASN B N 1
ATOM 3663 C CA . ASN B 1 25 ? 6.207 17.562 -1.231 1 71.31 25 ASN B CA 1
ATOM 3664 C C . ASN B 1 25 ? 6.539 19.047 -1.321 1 71.31 25 ASN B C 1
ATOM 36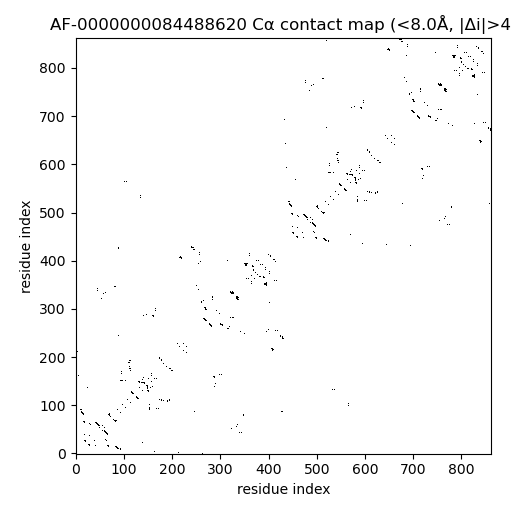66 O O . ASN B 1 25 ? 6.152 19.828 -0.449 1 71.31 25 ASN B O 1
ATOM 3670 N N . ASP B 1 26 ? 7.25 19.312 -2.35 1 77.56 26 ASP B N 1
ATOM 3671 C CA . ASP B 1 26 ? 7.652 20.703 -2.564 1 77.56 26 ASP B CA 1
ATOM 3672 C C . ASP B 1 26 ? 6.824 21.359 -3.674 1 77.56 26 ASP B C 1
ATOM 3674 O O . ASP B 1 26 ? 6.32 20.656 -4.559 1 77.56 26 ASP B O 1
ATOM 3678 N N . PRO B 1 27 ? 6.715 22.641 -3.447 1 82.69 27 PRO B N 1
ATOM 3679 C CA . PRO B 1 27 ? 6.059 23.328 -4.562 1 82.69 27 PRO B CA 1
ATOM 3680 C C . PRO B 1 27 ? 6.859 23.234 -5.859 1 82.69 27 PRO B C 1
ATOM 3682 O O . PRO B 1 27 ? 8.078 23.031 -5.828 1 82.69 27 PRO B O 1
ATOM 3685 N N . GLU B 1 28 ? 6.18 23.438 -6.895 1 87.75 28 GLU B N 1
ATOM 3686 C CA . GLU B 1 28 ? 6.801 23.562 -8.211 1 87.75 28 GLU B CA 1
ATOM 3687 C C . GLU B 1 28 ? 7.934 24.578 -8.195 1 87.75 28 GLU B C 1
ATOM 3689 O O . GLU B 1 28 ? 7.812 25.641 -7.57 1 87.75 28 GLU B O 1
ATOM 3694 N N . GLU B 1 29 ? 9.023 24.219 -8.898 1 89.56 29 GLU B N 1
ATOM 3695 C CA . GLU B 1 29 ? 10.148 25.141 -9.008 1 89.56 29 GLU B CA 1
ATOM 3696 C C . GLU B 1 29 ? 9.836 26.297 -9.961 1 89.56 29 GLU B C 1
ATOM 3698 O O . GLU B 1 29 ? 9.375 26.062 -11.086 1 89.56 29 GLU B O 1
ATOM 3703 N N . CYS B 1 30 ? 10.133 27.453 -9.438 1 93.25 30 CYS B N 1
ATOM 3704 C CA . CYS B 1 30 ? 9.844 28.656 -10.227 1 93.25 30 CYS B CA 1
ATOM 3705 C C . CYS B 1 30 ? 11.102 29.469 -10.469 1 93.25 30 CYS B C 1
ATOM 3707 O O . CYS B 1 30 ? 11.367 29.891 -11.594 1 93.25 30 CYS B O 1
ATOM 3709 N N . CYS B 1 31 ? 11.922 29.641 -9.531 1 93.25 31 CYS B N 1
ATOM 3710 C CA . CYS B 1 31 ? 13.016 30.609 -9.516 1 93.25 31 CYS B CA 1
ATOM 3711 C C . CYS B 1 31 ? 14.102 30.219 -10.508 1 93.25 31 CYS B C 1
ATOM 3713 O O . CYS B 1 31 ? 14.711 31.078 -11.141 1 93.25 31 CYS B O 1
ATOM 3715 N N . HIS B 1 32 ? 14.328 28.922 -10.75 1 89.38 32 HIS B N 1
ATOM 3716 C CA . HIS B 1 32 ? 15.445 28.5 -11.586 1 89.38 32 HIS B CA 1
ATOM 3717 C C . HIS B 1 32 ? 14.961 28 -12.945 1 89.38 32 HIS B C 1
ATOM 3719 O O . HIS B 1 32 ? 15.695 27.312 -13.656 1 89.38 32 HIS B O 1
ATOM 3725 N N . ARG B 1 33 ? 13.828 28.344 -13.258 1 90.56 33 ARG B N 1
ATOM 3726 C CA . ARG B 1 33 ? 13.281 27.984 -14.562 1 90.56 33 ARG B CA 1
ATOM 3727 C C . ARG B 1 33 ? 13.234 29.188 -15.484 1 90.56 33 ARG B C 1
ATOM 3729 O O . ARG B 1 33 ? 12.867 30.281 -15.062 1 90.56 33 ARG B O 1
ATOM 3736 N N . PRO B 1 34 ? 13.664 28.859 -16.719 1 91.88 34 PRO B N 1
ATOM 3737 C CA . PRO B 1 34 ? 13.461 29.953 -17.688 1 91.88 34 PRO B CA 1
ATOM 3738 C C . PRO B 1 34 ? 11.984 30.297 -17.891 1 91.88 34 PRO B C 1
ATOM 3740 O O . PRO B 1 34 ? 11.117 29.438 -17.688 1 91.88 34 PRO B O 1
ATOM 3743 N N . ALA B 1 35 ? 11.797 31.531 -18.312 1 88.31 35 ALA B N 1
ATOM 3744 C CA . ALA B 1 35 ? 10.445 32.094 -18.391 1 88.31 35 ALA B CA 1
ATOM 3745 C C . ALA B 1 35 ? 9.531 31.203 -19.219 1 88.31 35 ALA B C 1
ATOM 3747 O O . ALA B 1 35 ? 8.367 31 -18.859 1 88.31 35 ALA B O 1
ATOM 3748 N N . HIS B 1 36 ? 10.062 30.656 -20.312 1 90.81 36 HIS B N 1
ATOM 3749 C CA . HIS B 1 36 ? 9.211 29.891 -21.219 1 90.81 36 HIS B CA 1
ATOM 3750 C C . HIS B 1 36 ? 8.938 28.5 -20.688 1 90.81 36 HIS B C 1
ATOM 3752 O O . HIS B 1 36 ? 8.039 27.812 -21.188 1 90.81 36 HIS B O 1
ATOM 3758 N N . LEU B 1 37 ? 9.555 28.094 -19.625 1 91.19 37 LEU B N 1
ATOM 3759 C CA . LEU B 1 37 ? 9.375 26.766 -19.047 1 91.19 37 LEU B CA 1
ATOM 3760 C C . LEU B 1 37 ? 8.758 26.859 -17.656 1 91.19 37 LEU B C 1
ATOM 3762 O O . LEU B 1 37 ? 8.547 25.828 -17 1 91.19 37 LEU B O 1
ATOM 3766 N N . LYS B 1 38 ? 8.453 28.031 -17.266 1 90.69 38 LYS B N 1
ATOM 3767 C CA . LYS B 1 38 ? 7.859 28.234 -15.938 1 90.69 38 LYS B CA 1
ATOM 3768 C C . LYS B 1 38 ? 6.391 27.812 -15.938 1 90.69 38 LYS B C 1
ATOM 3770 O O . LYS B 1 38 ? 5.656 28.109 -16.891 1 90.69 38 LYS B O 1
ATOM 3775 N N . HIS B 1 39 ? 6.098 27.062 -14.93 1 91.38 39 HIS B N 1
ATOM 3776 C CA . HIS B 1 39 ? 4.691 26.719 -14.766 1 91.38 39 HIS B CA 1
ATOM 3777 C C . HIS B 1 39 ? 3.82 27.969 -14.688 1 91.38 39 HIS B C 1
ATOM 3779 O O . HIS B 1 39 ? 4.211 28.969 -14.07 1 91.38 39 HIS B O 1
ATOM 3785 N N . PRO B 1 40 ? 2.648 27.969 -15.25 1 92.5 40 PRO B N 1
ATOM 3786 C CA . PRO B 1 40 ? 1.781 29.141 -15.281 1 92.5 40 PRO B CA 1
ATOM 3787 C C . PRO B 1 40 ? 1.342 29.594 -13.883 1 92.5 40 PRO B C 1
ATOM 3789 O O . PRO B 1 40 ? 0.947 30.75 -13.695 1 92.5 40 PRO B O 1
ATOM 3792 N N . TYR B 1 41 ? 1.501 28.812 -12.945 1 93.81 41 TYR B N 1
ATOM 3793 C CA . TYR B 1 41 ? 1.034 29.156 -11.609 1 93.81 41 TYR B CA 1
ATOM 3794 C C . TYR B 1 41 ? 2.17 29.719 -10.758 1 93.81 41 TYR B C 1
ATOM 3796 O O . TYR B 1 41 ? 1.978 30.031 -9.578 1 93.81 41 TYR B O 1
ATOM 3804 N N . CYS B 1 42 ? 3.283 29.875 -11.336 1 94.44 42 CYS B N 1
ATOM 3805 C CA . CYS B 1 42 ? 4.402 30.469 -10.602 1 94.44 42 CYS B CA 1
ATOM 3806 C C . CYS B 1 42 ? 4.105 31.906 -10.203 1 94.44 42 CYS B C 1
ATOM 3808 O O . CYS B 1 42 ? 3.596 32.688 -11.016 1 94.44 42 CYS B O 1
ATOM 3810 N N . ASN B 1 43 ? 4.281 32.219 -8.984 1 94.25 43 ASN B N 1
ATOM 3811 C CA . ASN B 1 43 ? 4.16 33.562 -8.375 1 94.25 43 ASN B CA 1
ATOM 3812 C C . ASN B 1 43 ? 5.277 33.812 -7.367 1 94.25 43 ASN B C 1
ATOM 3814 O O . ASN B 1 43 ? 5.012 34.125 -6.207 1 94.25 43 ASN B O 1
ATOM 3818 N N . GLU B 1 44 ? 6.477 33.719 -7.863 1 94.88 44 GLU B N 1
ATOM 3819 C CA . GLU B 1 44 ? 7.668 33.719 -7.02 1 94.88 44 GLU B CA 1
ATOM 3820 C C . GLU B 1 44 ? 7.801 35.031 -6.262 1 94.88 44 GLU B C 1
ATOM 3822 O O . GLU B 1 44 ? 7.262 36.062 -6.688 1 94.88 44 GLU B O 1
ATOM 3827 N N . ILE B 1 45 ? 8.469 34.969 -5.113 1 95.31 45 ILE B N 1
ATOM 3828 C CA . ILE B 1 45 ? 8.75 36.125 -4.273 1 95.31 45 ILE B CA 1
ATOM 3829 C C . ILE B 1 45 ? 10.148 36.656 -4.578 1 95.31 45 ILE B C 1
ATOM 3831 O O . ILE B 1 45 ? 11.141 35.969 -4.336 1 95.31 45 ILE B O 1
ATOM 3835 N N . LEU B 1 46 ? 10.211 37.875 -5.055 1 94.81 46 LEU B N 1
ATOM 3836 C CA . LEU B 1 46 ? 11.5 38.5 -5.348 1 94.81 46 LEU B CA 1
ATOM 3837 C C . LEU B 1 46 ? 12.133 39.062 -4.082 1 94.81 46 LEU B C 1
ATOM 3839 O O . LEU B 1 46 ? 11.477 39.812 -3.336 1 94.81 46 LEU B O 1
ATOM 3843 N N . ILE B 1 47 ? 13.383 38.719 -3.885 1 95 47 ILE B N 1
ATOM 3844 C CA . ILE B 1 47 ? 14.125 39.188 -2.707 1 95 47 ILE B CA 1
ATOM 3845 C C . ILE B 1 47 ? 14.969 40.406 -3.057 1 95 47 ILE B C 1
ATOM 3847 O O . ILE B 1 47 ? 15.773 40.375 -3.99 1 95 47 ILE B O 1
ATOM 3851 N N . PRO B 1 48 ? 14.797 41.375 -2.27 1 93.31 48 PRO B N 1
ATOM 3852 C CA . PRO B 1 48 ? 15.578 42.594 -2.557 1 93.31 48 PRO B CA 1
ATOM 3853 C C . PRO B 1 48 ? 17.078 42.375 -2.457 1 93.31 48 PRO B C 1
ATOM 3855 O O . PRO B 1 48 ? 17.531 41.562 -1.629 1 93.31 48 PRO B O 1
ATOM 3858 N N . GLU B 1 49 ? 17.812 43.188 -3.197 1 92.38 49 GLU B N 1
ATOM 3859 C CA . GLU B 1 49 ? 19.25 43.031 -3.238 1 92.38 49 GLU B CA 1
ATOM 3860 C C . GLU B 1 49 ? 19.891 43.406 -1.897 1 92.38 49 GLU B C 1
ATOM 3862 O O . GLU B 1 49 ? 20.938 42.875 -1.54 1 92.38 49 GLU B O 1
ATOM 3867 N N . ASP B 1 50 ? 19.234 44.188 -1.205 1 92.12 50 ASP B N 1
ATOM 3868 C CA . ASP B 1 50 ? 19.812 44.656 0.039 1 92.12 50 ASP B CA 1
ATOM 3869 C C . ASP B 1 50 ? 19.25 43.906 1.243 1 92.12 50 ASP B C 1
ATOM 3871 O O . ASP B 1 50 ? 19.344 44.375 2.377 1 92.12 50 ASP B O 1
ATOM 3875 N N . ASP B 1 51 ? 18.672 42.844 0.93 1 91.94 51 ASP B N 1
ATOM 3876 C CA . ASP B 1 51 ? 18.203 42.031 2.057 1 91.94 51 ASP B CA 1
ATOM 3877 C C . ASP B 1 51 ? 19.375 41.625 2.959 1 91.94 51 ASP B C 1
ATOM 3879 O O . ASP B 1 51 ? 20.406 41.156 2.477 1 91.94 51 ASP B O 1
ATOM 3883 N N . TYR B 1 52 ? 19.203 41.719 4.195 1 90.12 52 TYR B N 1
ATOM 3884 C CA . TYR B 1 52 ? 20.312 41.594 5.125 1 90.12 52 TYR B CA 1
ATOM 3885 C C . TYR B 1 52 ? 20.766 40.156 5.238 1 90.12 52 TYR B C 1
ATOM 3887 O O . TYR B 1 52 ? 21.938 39.875 5.484 1 90.12 52 TYR B O 1
ATOM 3895 N N . PHE B 1 53 ? 19.938 39.25 5.094 1 92.12 53 PHE B N 1
ATOM 3896 C CA . PHE B 1 53 ? 20.25 37.844 5.289 1 92.12 53 PHE B CA 1
ATOM 3897 C C . PHE B 1 53 ? 20.531 37.156 3.953 1 92.12 53 PHE B C 1
ATOM 3899 O O . PHE B 1 53 ? 21.594 36.594 3.748 1 92.12 53 PHE B O 1
ATOM 3906 N N . TYR B 1 54 ? 19.672 37.25 2.992 1 93.5 54 TYR B N 1
ATOM 3907 C CA . TYR B 1 54 ? 19.719 36.5 1.756 1 93.5 54 TYR B CA 1
ATOM 3908 C C . TYR B 1 54 ? 20.828 37 0.837 1 93.5 54 TYR B C 1
ATOM 3910 O O . TYR B 1 54 ? 21.328 36.25 -0.019 1 93.5 54 TYR B O 1
ATOM 3918 N N . ARG B 1 55 ? 21.219 38.25 1.077 1 93.12 55 ARG B N 1
ATOM 3919 C CA . ARG B 1 55 ? 22.297 38.781 0.263 1 93.12 55 ARG B CA 1
ATOM 3920 C C . ARG B 1 55 ? 23.594 38.031 0.483 1 93.12 55 ARG B C 1
ATOM 3922 O O . ARG B 1 55 ? 24.406 37.875 -0.438 1 93.12 55 ARG B O 1
ATOM 3929 N N . LEU B 1 56 ? 23.719 37.531 1.667 1 93.62 56 LEU B N 1
ATOM 3930 C CA . LEU B 1 56 ? 24.922 36.812 2.029 1 93.62 56 LEU B CA 1
ATOM 3931 C C . LEU B 1 56 ? 25.062 35.531 1.213 1 93.62 56 LEU B C 1
ATOM 3933 O O . LEU B 1 56 ? 26.172 35 1.034 1 93.62 56 LEU B O 1
ATOM 3937 N N . PHE B 1 57 ? 23.969 35.062 0.746 1 93.25 57 PHE B N 1
ATOM 3938 C CA . PHE B 1 57 ? 23.969 33.781 0.046 1 93.25 57 PHE B CA 1
ATOM 3939 C C . PHE B 1 57 ? 23.609 33.969 -1.422 1 93.25 57 PHE B C 1
ATOM 3941 O O . PHE B 1 57 ? 23.406 33 -2.145 1 93.25 57 PHE B O 1
ATOM 3948 N N . HIS B 1 58 ? 23.422 35.125 -1.85 1 91.94 58 HIS B N 1
ATOM 3949 C CA . HIS B 1 58 ? 23.125 35.5 -3.229 1 91.94 58 HIS B CA 1
ATOM 3950 C C . HIS B 1 58 ? 21.797 34.906 -3.686 1 91.94 58 HIS B C 1
ATOM 3952 O O . HIS B 1 58 ? 21.703 34.375 -4.801 1 91.94 58 HIS B O 1
ATOM 3958 N N . VAL B 1 59 ? 20.859 34.906 -2.721 1 92.25 59 VAL B N 1
ATOM 3959 C CA . VAL B 1 59 ? 19.516 34.406 -3.029 1 92.25 59 VAL B CA 1
ATOM 3960 C C . VAL B 1 59 ? 18.609 35.594 -3.377 1 92.25 59 VAL B C 1
ATOM 3962 O O . VAL B 1 59 ? 18.484 36.562 -2.59 1 92.25 59 VAL B O 1
ATOM 3965 N N . ARG B 1 60 ? 17.969 35.5 -4.613 1 93.81 60 ARG B N 1
ATOM 3966 C CA . ARG B 1 60 ? 17.203 36.656 -5.074 1 93.81 60 ARG B CA 1
ATOM 3967 C C . ARG B 1 60 ? 15.75 36.281 -5.34 1 93.81 60 ARG B C 1
ATOM 3969 O O . ARG B 1 60 ? 14.945 37.125 -5.73 1 93.81 60 ARG B O 1
ATOM 3976 N N . CYS B 1 61 ? 15.492 35.062 -5.129 1 94.38 61 CYS B N 1
ATOM 3977 C CA . CYS B 1 61 ? 14.156 34.562 -5.469 1 94.38 61 CYS B CA 1
ATOM 3978 C C . CYS B 1 61 ? 13.758 33.406 -4.57 1 94.38 61 CYS B C 1
ATOM 3980 O O . CYS B 1 61 ? 14.602 32.562 -4.211 1 94.38 61 CYS B O 1
ATOM 3982 N N . MET B 1 62 ? 12.477 33.406 -4.164 1 93.69 62 MET B N 1
ATOM 3983 C CA . MET B 1 62 ? 11.906 32.281 -3.418 1 93.69 62 MET B CA 1
ATOM 3984 C C . MET B 1 62 ? 10.742 31.656 -4.176 1 93.69 62 MET B C 1
ATOM 3986 O O . MET B 1 62 ? 9.852 32.344 -4.652 1 93.69 62 MET B O 1
ATOM 3990 N N . ASP B 1 63 ? 10.766 30.281 -4.211 1 92.38 63 ASP B N 1
ATOM 3991 C CA . ASP B 1 63 ? 9.719 29.562 -4.934 1 92.38 63 ASP B CA 1
ATOM 3992 C C . ASP B 1 63 ? 8.367 29.719 -4.234 1 92.38 63 ASP B C 1
ATOM 3994 O O . ASP B 1 63 ? 8.273 29.562 -3.016 1 92.38 63 ASP B O 1
ATOM 3998 N N . PHE B 1 64 ? 7.398 30.125 -4.984 1 94.38 64 PHE B N 1
ATOM 3999 C CA . PHE B 1 64 ? 6.008 30.234 -4.555 1 94.38 64 PHE B CA 1
ATOM 4000 C C . PHE B 1 64 ? 5.059 29.984 -5.719 1 94.38 64 PHE B C 1
ATOM 4002 O O . PHE B 1 64 ? 5.32 30.438 -6.844 1 94.38 64 PHE B O 1
ATOM 4009 N N . VAL B 1 65 ? 3.998 29.156 -5.43 1 95.19 65 VAL B N 1
ATOM 4010 C CA . VAL B 1 65 ? 3.066 28.812 -6.5 1 95.19 65 VAL B CA 1
ATOM 4011 C C . VAL B 1 65 ? 1.641 29.156 -6.07 1 95.19 65 VAL B C 1
ATOM 4013 O O . VAL B 1 65 ? 1.302 29.062 -4.891 1 95.19 65 VAL B O 1
ATOM 4016 N N . ARG B 1 66 ? 0.817 29.5 -6.996 1 94.69 66 ARG B N 1
ATOM 4017 C CA . ARG B 1 66 ? -0.591 29.812 -6.77 1 94.69 66 ARG B CA 1
ATOM 4018 C C . ARG B 1 66 ? -1.396 28.531 -6.516 1 94.69 66 ARG B C 1
ATOM 4020 O O . ARG B 1 66 ? -1.023 27.453 -6.98 1 94.69 66 ARG B O 1
ATOM 4027 N N . ALA B 1 67 ? -2.484 28.75 -5.816 1 94.75 67 ALA B N 1
ATOM 4028 C CA . ALA B 1 67 ? -3.395 27.641 -5.547 1 94.75 67 ALA B CA 1
ATOM 4029 C C . ALA B 1 67 ? -4.25 27.328 -6.77 1 94.75 67 ALA B C 1
ATOM 4031 O O . ALA B 1 67 ? -4.57 28.219 -7.559 1 94.75 67 ALA B O 1
ATOM 4032 N N . PHE B 1 68 ? -4.641 26.047 -6.914 1 92.38 68 PHE B N 1
ATOM 4033 C CA . PHE B 1 68 ? -5.633 25.672 -7.918 1 92.38 68 PHE B CA 1
ATOM 4034 C C . PHE B 1 68 ? -6.996 26.266 -7.578 1 92.38 68 PHE B C 1
ATOM 4036 O O . PHE B 1 68 ? -7.379 26.328 -6.406 1 92.38 68 PHE B O 1
ATOM 4043 N N . PRO B 1 69 ? -7.676 26.688 -8.625 1 89.38 69 PRO B N 1
ATOM 4044 C CA . PRO B 1 69 ? -9.031 27.188 -8.375 1 89.38 69 PRO B CA 1
ATOM 4045 C C . PRO B 1 69 ? -10.047 26.078 -8.164 1 89.38 69 PRO B C 1
ATOM 4047 O O . PRO B 1 69 ? -9.961 25.031 -8.812 1 89.38 69 PRO B O 1
ATOM 4050 N N . ALA B 1 70 ? -10.93 26.266 -7.246 1 87.5 70 ALA B N 1
ATOM 4051 C CA . ALA B 1 70 ? -12.031 25.344 -7.027 1 87.5 70 ALA B CA 1
ATOM 4052 C C . ALA B 1 70 ? -13.258 25.75 -7.855 1 87.5 70 ALA B C 1
ATOM 4054 O O . ALA B 1 70 ? -13.367 26.891 -8.297 1 87.5 70 ALA B O 1
ATOM 4055 N N . VAL B 1 71 ? -14.109 24.719 -8.047 1 79.75 71 VAL B N 1
ATOM 4056 C CA . VAL B 1 71 ? -15.352 24.984 -8.766 1 79.75 71 VAL B CA 1
ATOM 4057 C C . VAL B 1 71 ? -16.391 25.547 -7.809 1 79.75 71 VAL B C 1
ATOM 4059 O O . VAL B 1 71 ? -16.531 25.062 -6.676 1 79.75 71 VAL B O 1
ATOM 4062 N N . ARG B 1 72 ? -16.953 26.609 -8.164 1 77.81 72 ARG B N 1
ATOM 4063 C CA . ARG B 1 72 ? -18.031 27.172 -7.367 1 77.81 72 ARG B CA 1
ATOM 4064 C C . ARG B 1 72 ? -19.312 26.359 -7.539 1 77.81 72 ARG B C 1
ATOM 4066 O O . ARG B 1 72 ? -19.531 25.734 -8.578 1 77.81 72 ARG B O 1
ATOM 4073 N N . PRO B 1 73 ? -20.031 26.406 -6.418 1 70.12 73 PRO B N 1
ATOM 4074 C CA . PRO B 1 73 ? -21.328 25.75 -6.621 1 70.12 73 PRO B CA 1
ATOM 4075 C C . PRO B 1 73 ? -22.062 26.25 -7.863 1 70.12 73 PRO B C 1
ATOM 4077 O O . PRO B 1 73 ? -22.109 27.469 -8.102 1 70.12 73 PRO B O 1
ATOM 4080 N N . GLY B 1 74 ? -22.5 25.359 -8.656 1 72.81 74 GLY B N 1
ATOM 4081 C CA . GLY B 1 74 ? -23.25 25.688 -9.852 1 72.81 74 GLY B CA 1
ATOM 4082 C C . GLY B 1 74 ? -22.375 26.141 -11.008 1 72.81 74 GLY B C 1
ATOM 4083 O O . GLY B 1 74 ? -22.875 26.641 -12.016 1 72.81 74 GLY B O 1
ATOM 4084 N N . CYS B 1 75 ? -21.094 26.062 -10.75 1 73.12 75 CYS B N 1
ATOM 4085 C CA . CYS B 1 75 ? -20.109 26.391 -11.766 1 73.12 75 CYS B CA 1
ATOM 4086 C C . CYS B 1 75 ? -20.219 27.859 -12.188 1 73.12 75 CYS B C 1
ATOM 4088 O O . CYS B 1 75 ? -20.109 28.172 -13.375 1 73.12 75 CYS B O 1
ATOM 4090 N N . ARG B 1 76 ? -20.609 28.703 -11.234 1 73.06 76 ARG B N 1
ATOM 4091 C CA . ARG B 1 76 ? -20.781 30.125 -11.523 1 73.06 76 ARG B CA 1
ATOM 4092 C C . ARG B 1 76 ? -19.438 30.844 -11.609 1 73.06 76 ARG B C 1
ATOM 4094 O O . ARG B 1 76 ? -18.469 30.422 -10.969 1 73.06 76 ARG B O 1
ATOM 4101 N N . LEU B 1 77 ? -19.469 31.844 -12.516 1 76.38 77 LEU B N 1
ATOM 4102 C CA . LEU B 1 77 ? -18.266 32.688 -12.602 1 76.38 77 LEU B CA 1
ATOM 4103 C C . LEU B 1 77 ? -18.125 33.562 -11.375 1 76.38 77 LEU B C 1
ATOM 4105 O O . LEU B 1 77 ? -19.125 33.875 -10.719 1 76.38 77 LEU B O 1
ATOM 4109 N N . GLY B 1 78 ? -17 33.812 -10.859 1 74.25 78 GLY B N 1
ATOM 4110 C CA . GLY B 1 78 ? -16.734 34.688 -9.719 1 74.25 78 GLY B CA 1
ATOM 4111 C C . GLY B 1 78 ? -15.281 34.688 -9.297 1 74.25 78 GLY B C 1
ATOM 4112 O O . GLY B 1 78 ? -14.406 34.312 -10.078 1 74.25 78 GLY B O 1
ATOM 4113 N N . SER B 1 79 ? -15.133 35.281 -8.125 1 77.75 79 SER B N 1
ATOM 4114 C CA . SER B 1 79 ? -13.781 35.344 -7.578 1 77.75 79 SER B CA 1
ATOM 4115 C C . SER B 1 79 ? -13.164 33.969 -7.426 1 77.75 79 SER B C 1
ATOM 4117 O O . SER B 1 79 ? -13.875 32.969 -7.184 1 77.75 79 SER B O 1
ATOM 4119 N N . ARG B 1 80 ? -11.945 34 -7.594 1 83.5 80 ARG B N 1
ATOM 4120 C CA . ARG B 1 80 ? -11.18 32.75 -7.48 1 83.5 80 ARG B CA 1
ATOM 4121 C C . ARG B 1 80 ? -11.211 32.219 -6.055 1 83.5 80 ARG B C 1
ATOM 4123 O O . ARG B 1 80 ? -11.031 32.969 -5.098 1 83.5 80 ARG B O 1
ATOM 4130 N N . VAL B 1 81 ? -11.602 30.953 -5.969 1 85.38 81 VAL B N 1
ATOM 4131 C CA . VAL B 1 81 ? -11.602 30.297 -4.664 1 85.38 81 VAL B CA 1
ATOM 4132 C C . VAL B 1 81 ? -10.578 29.156 -4.66 1 85.38 81 VAL B C 1
ATOM 4134 O O . VAL B 1 81 ? -10.578 28.312 -5.559 1 85.38 81 VAL B O 1
ATOM 4137 N N . PRO B 1 82 ? -9.711 29.188 -3.652 1 91.06 82 PRO B N 1
ATOM 4138 C CA . PRO B 1 82 ? -8.695 28.125 -3.615 1 91.06 82 PRO B CA 1
ATOM 4139 C C . PRO B 1 82 ? -9.289 26.75 -3.328 1 91.06 82 PRO B C 1
ATOM 4141 O O . PRO B 1 82 ? -10.234 26.641 -2.553 1 91.06 82 PRO B O 1
ATOM 4144 N N . PHE B 1 83 ? -8.672 25.766 -3.898 1 90.69 83 PHE B N 1
ATOM 4145 C CA . PHE B 1 83 ? -9.094 24.391 -3.729 1 90.69 83 PHE B CA 1
ATOM 4146 C C . PHE B 1 83 ? -8.492 23.781 -2.461 1 90.69 83 PHE B C 1
ATOM 4148 O O . PHE B 1 83 ? -7.273 23.766 -2.297 1 90.69 83 PHE B O 1
ATOM 4155 N N . ASN B 1 84 ? -9.375 23.406 -1.547 1 92.31 84 ASN B N 1
ATOM 4156 C CA . ASN B 1 84 ? -8.969 22.672 -0.35 1 92.31 84 ASN B CA 1
ATOM 4157 C C . ASN B 1 84 ? -9.055 21.172 -0.553 1 92.31 84 ASN B C 1
ATOM 4159 O O . ASN B 1 84 ? -10.141 20.641 -0.8 1 92.31 84 ASN B O 1
ATOM 4163 N N . THR B 1 85 ? -7.953 20.406 -0.397 1 91.81 85 THR B N 1
ATOM 4164 C CA . THR B 1 85 ? -7.922 18.984 -0.708 1 91.81 85 THR B CA 1
ATOM 4165 C C . THR B 1 85 ? -8.43 18.156 0.472 1 91.81 85 THR B C 1
ATOM 4167 O O . THR B 1 85 ? -8.602 16.938 0.362 1 91.81 85 THR B O 1
ATOM 4170 N N . LEU B 1 86 ? -8.711 18.828 1.58 1 94.06 86 LEU B N 1
ATOM 4171 C CA . LEU B 1 86 ? -9.211 18.125 2.758 1 94.06 86 LEU B CA 1
ATOM 4172 C C . LEU B 1 86 ? -10.688 18.422 2.975 1 94.06 86 LEU B C 1
ATOM 4174 O O . LEU B 1 86 ? -11.461 18.5 2.014 1 94.06 86 LEU B O 1
ATOM 4178 N N . THR B 1 87 ? -11.141 18.391 4.27 1 88.56 87 THR B N 1
ATOM 4179 C CA . THR B 1 87 ? -12.562 18.578 4.523 1 88.56 87 THR B CA 1
ATOM 4180 C C . THR B 1 87 ? -12.797 19.781 5.43 1 88.56 87 THR B C 1
ATOM 4182 O O . THR B 1 87 ? -11.914 20.172 6.199 1 88.56 87 THR B O 1
ATOM 4185 N N . GLY B 1 88 ? -13.961 20.344 5.336 1 87.38 88 GLY B N 1
ATOM 4186 C CA . GLY B 1 88 ? -14.297 21.516 6.125 1 87.38 88 GLY B CA 1
ATOM 4187 C C . GLY B 1 88 ? -14.781 21.188 7.523 1 87.38 88 GLY B C 1
ATOM 4188 O O . GLY B 1 88 ? -15.242 22.062 8.258 1 87.38 88 GLY B O 1
ATOM 4189 N N . VAL B 1 89 ? -14.641 19.891 7.871 1 91.94 89 VAL B N 1
ATOM 4190 C CA . VAL B 1 89 ? -15.086 19.469 9.195 1 91.94 89 VAL B CA 1
ATOM 4191 C C . VAL B 1 89 ? -13.953 18.734 9.914 1 91.94 89 VAL B C 1
ATOM 4193 O O . VAL B 1 89 ? -12.945 18.375 9.297 1 91.94 89 VAL B O 1
ATOM 4196 N N . LEU B 1 90 ? -14.141 18.641 11.234 1 94.75 90 LEU B N 1
ATOM 4197 C CA . LEU B 1 90 ? -13.148 17.938 12.031 1 94.75 90 LEU B CA 1
ATOM 4198 C C . LEU B 1 90 ? -13.445 16.438 12.047 1 94.75 90 LEU B C 1
ATOM 4200 O O . LEU B 1 90 ? -14.094 15.93 12.969 1 94.75 90 LEU B O 1
ATOM 4204 N N . ASP B 1 91 ? -12.93 15.758 11.102 1 95.06 91 ASP B N 1
ATOM 4205 C CA . ASP B 1 91 ? -13.211 14.328 10.992 1 95.06 91 ASP B CA 1
ATOM 4206 C C . ASP B 1 91 ? -11.922 13.508 11 1 95.06 91 ASP B C 1
ATOM 4208 O O . ASP B 1 91 ? -11.891 12.391 10.484 1 95.06 91 ASP B O 1
ATOM 4212 N N . ALA B 1 92 ? -10.859 14.086 11.484 1 97.06 92 ALA B N 1
ATOM 4213 C CA . ALA B 1 92 ? -9.586 13.414 11.75 1 97.06 92 ALA B CA 1
ATOM 4214 C C . ALA B 1 92 ? -8.969 12.883 10.461 1 97.06 92 ALA B C 1
ATOM 4216 O O . ALA B 1 92 ? -8.539 11.727 10.406 1 97.06 92 ALA B O 1
ATOM 4217 N N . ASN B 1 93 ? -8.898 13.695 9.445 1 96.06 93 ASN B N 1
ATOM 4218 C CA . ASN B 1 93 ? -8.18 13.336 8.227 1 96.06 93 ASN B CA 1
ATOM 4219 C C . ASN B 1 93 ? -6.715 13.016 8.523 1 96.06 93 ASN B C 1
ATOM 4221 O O . ASN B 1 93 ? -6.094 12.234 7.797 1 96.06 93 ASN B O 1
ATOM 4225 N N . THR B 1 94 ? -6.203 13.555 9.57 1 96.69 94 THR B N 1
ATOM 4226 C CA . THR B 1 94 ? -4.82 13.336 9.977 1 96.69 94 THR B CA 1
ATOM 4227 C C . THR B 1 94 ? -4.574 11.867 10.297 1 96.69 94 THR B C 1
ATOM 4229 O O . THR B 1 94 ? -3.445 11.383 10.18 1 96.69 94 THR B O 1
ATOM 4232 N N . VAL B 1 95 ? -5.625 11.18 10.617 1 97.12 95 VAL B N 1
ATOM 4233 C CA . VAL B 1 95 ? -5.5 9.781 11.016 1 97.12 95 VAL B CA 1
ATOM 4234 C C . VAL B 1 95 ? -6.047 8.883 9.914 1 97.12 95 VAL B C 1
ATOM 4236 O O . VAL B 1 95 ? -5.445 7.852 9.594 1 97.12 95 VAL B O 1
ATOM 4239 N N . TYR B 1 96 ? -7.129 9.305 9.273 1 97.19 96 TYR B N 1
ATOM 4240 C CA . TYR B 1 96 ? -7.906 8.367 8.477 1 97.19 96 TYR B CA 1
ATOM 4241 C C . TYR B 1 96 ? -7.797 8.688 6.988 1 97.19 96 TYR B C 1
ATOM 4243 O O . TYR B 1 96 ? -8.164 7.867 6.141 1 97.19 96 TYR B O 1
ATOM 4251 N N . GLY B 1 97 ? -7.324 9.812 6.656 1 93.75 97 GLY B N 1
ATOM 4252 C CA . GLY B 1 97 ? -7.258 10.234 5.262 1 93.75 97 GLY B CA 1
ATOM 4253 C C . GLY B 1 97 ? -8.57 10.789 4.742 1 93.75 97 GLY B C 1
ATOM 4254 O O . GLY B 1 97 ? -9.562 10.836 5.473 1 93.75 97 GLY B O 1
ATOM 4255 N N . VAL B 1 98 ? -8.562 11.188 3.447 1 90.56 98 VAL B N 1
ATOM 4256 C CA . VAL B 1 98 ? -9.719 11.867 2.877 1 90.56 98 VAL B CA 1
ATOM 4257 C C . VAL B 1 98 ? -10.492 10.906 1.975 1 90.56 98 VAL B C 1
ATOM 4259 O O . VAL B 1 98 ? -11.711 11.023 1.831 1 90.56 98 VAL B O 1
ATOM 4262 N N . THR B 1 99 ? -9.766 9.953 1.405 1 91.56 99 THR B N 1
ATOM 4263 C CA . THR B 1 99 ? -10.438 9.031 0.496 1 91.56 99 THR B CA 1
ATOM 4264 C C . THR B 1 99 ? -10.602 7.656 1.143 1 91.56 99 THR B C 1
ATOM 4266 O O . THR B 1 99 ? -9.773 7.246 1.958 1 91.56 99 THR B O 1
ATOM 4269 N N . GLU B 1 100 ? -11.594 7.023 0.649 1 90.19 100 GLU B N 1
ATOM 4270 C CA . GLU B 1 100 ? -11.859 5.684 1.17 1 90.19 100 GLU B CA 1
ATOM 4271 C C . GLU B 1 100 ? -10.719 4.727 0.832 1 90.19 100 GLU B C 1
ATOM 4273 O O . GLU B 1 100 ? -10.344 3.893 1.657 1 90.19 100 GLU B O 1
ATOM 4278 N N . LYS B 1 101 ? -10.219 4.816 -0.342 1 89.19 101 LYS B N 1
ATOM 4279 C CA . LYS B 1 101 ? -9.117 3.955 -0.776 1 89.19 101 LYS B CA 1
ATOM 4280 C C . LYS B 1 101 ? -7.898 4.121 0.125 1 89.19 101 LYS B C 1
ATOM 4282 O O . LYS B 1 101 ? -7.312 3.133 0.57 1 89.19 101 LYS B O 1
ATOM 4287 N N . PHE B 1 102 ? -7.578 5.344 0.383 1 92.5 102 PHE B N 1
ATOM 4288 C CA . PHE B 1 102 ? -6.414 5.598 1.221 1 92.5 102 PHE B CA 1
ATOM 4289 C C . PHE B 1 102 ? -6.676 5.168 2.658 1 92.5 102 PHE B C 1
ATOM 4291 O O . PHE B 1 102 ? -5.797 4.605 3.314 1 92.5 102 PHE B O 1
ATOM 4298 N N . ALA B 1 103 ? -7.875 5.445 3.133 1 94.31 103 ALA B N 1
ATOM 4299 C CA . ALA B 1 103 ? -8.234 5.035 4.488 1 94.31 103 ALA B CA 1
ATOM 4300 C C . ALA B 1 103 ? -8.086 3.527 4.66 1 94.31 103 ALA B C 1
ATOM 4302 O O . ALA B 1 103 ? -7.59 3.059 5.688 1 94.31 103 ALA B O 1
ATOM 4303 N N . ARG B 1 104 ? -8.477 2.764 3.729 1 92.75 104 ARG B N 1
ATOM 4304 C CA . ARG B 1 104 ? -8.383 1.31 3.785 1 92.75 104 ARG B CA 1
ATOM 4305 C C . ARG B 1 104 ? -6.926 0.859 3.818 1 92.75 104 ARG B C 1
ATOM 4307 O O . ARG B 1 104 ? -6.578 -0.09 4.523 1 92.75 104 ARG B O 1
ATOM 4314 N N . LYS B 1 105 ? -6.145 1.546 3.051 1 91.44 105 LYS B N 1
ATOM 4315 C CA . LYS B 1 105 ? -4.723 1.227 2.98 1 91.44 105 LYS B CA 1
ATOM 4316 C C . LYS B 1 105 ? -4.062 1.352 4.352 1 91.44 105 LYS B C 1
ATOM 4318 O O . LYS B 1 105 ? -3.062 0.686 4.629 1 91.44 105 LYS B O 1
ATOM 4323 N N . LEU B 1 106 ? -4.641 2.182 5.238 1 95.56 106 LEU B N 1
ATOM 4324 C CA . LEU B 1 106 ? -4.047 2.469 6.543 1 95.56 106 LEU B CA 1
ATOM 4325 C C . LEU B 1 106 ? -4.469 1.427 7.574 1 95.56 106 LEU B C 1
ATOM 4327 O O . LEU B 1 106 ? -3.959 1.417 8.695 1 95.56 106 LEU B O 1
ATOM 4331 N N . ARG B 1 107 ? -5.309 0.517 7.199 1 96 107 ARG B N 1
ATOM 4332 C CA . ARG B 1 107 ? -5.879 -0.444 8.141 1 96 107 ARG B CA 1
ATOM 4333 C C . ARG B 1 107 ? -5.121 -1.768 8.094 1 96 107 ARG B C 1
ATOM 4335 O O . ARG B 1 107 ? -4.406 -2.047 7.129 1 96 107 ARG B O 1
ATOM 4342 N N . THR B 1 108 ? -5.328 -2.535 9.148 1 93.81 108 THR B N 1
ATOM 4343 C CA . THR B 1 108 ? -4.805 -3.896 9.164 1 93.81 108 THR B CA 1
ATOM 4344 C C . THR B 1 108 ? -5.758 -4.852 8.453 1 93.81 108 THR B C 1
ATOM 4346 O O . THR B 1 108 ? -5.344 -5.914 7.98 1 93.81 108 THR B O 1
ATOM 4349 N N . GLY B 1 109 ? -7.055 -4.473 8.469 1 90.56 109 GLY B N 1
ATOM 4350 C CA . GLY B 1 109 ? -8.078 -5.348 7.914 1 90.56 109 GLY B CA 1
ATOM 4351 C C . GLY B 1 109 ? -8.664 -6.305 8.938 1 90.56 109 GLY B C 1
ATOM 4352 O O . GLY B 1 109 ? -9.547 -7.102 8.609 1 90.56 109 GLY B O 1
ATOM 4353 N N . TYR B 1 110 ? -8.148 -6.289 10.133 1 90.31 110 TYR B N 1
ATOM 4354 C CA . TYR B 1 110 ? -8.688 -7.09 11.227 1 90.31 110 TYR B CA 1
ATOM 4355 C C . TYR B 1 110 ? -8.664 -6.305 12.531 1 90.31 110 TYR B C 1
ATOM 4357 O O . TYR B 1 110 ? -7.773 -5.48 12.758 1 90.31 110 TYR B O 1
ATOM 4365 N N . GLY B 1 111 ? -9.695 -6.531 13.375 1 93.12 111 GLY B N 1
ATOM 4366 C CA . GLY B 1 111 ? -9.758 -5.949 14.703 1 93.12 111 GLY B CA 1
ATOM 4367 C C . GLY B 1 111 ? -10.078 -4.465 14.695 1 93.12 111 GLY B C 1
ATOM 4368 O O . GLY B 1 111 ? -9.992 -3.799 15.727 1 93.12 111 GLY B O 1
ATOM 4369 N N . GLY B 1 112 ? -10.375 -3.977 13.508 1 96.38 112 GLY B N 1
ATOM 4370 C CA . GLY B 1 112 ? -10.656 -2.557 13.367 1 96.38 112 GLY B CA 1
ATOM 4371 C C . GLY B 1 112 ? -9.43 -1.683 13.57 1 96.38 112 GLY B C 1
ATOM 4372 O O . GLY B 1 112 ? -9.555 -0.507 13.922 1 96.38 112 GLY B O 1
ATOM 4373 N N . LEU B 1 113 ? -8.258 -2.283 13.398 1 97.38 113 LEU B N 1
ATOM 4374 C CA . LEU B 1 113 ? -7.023 -1.622 13.797 1 97.38 113 LEU B CA 1
ATOM 4375 C C . LEU B 1 113 ? -6.391 -0.891 12.617 1 97.38 113 LEU B C 1
ATOM 4377 O O . LEU B 1 113 ? -6.535 -1.316 11.469 1 97.38 113 LEU B O 1
ATOM 4381 N N . LEU B 1 114 ? -5.691 0.214 12.914 1 97.88 114 LEU B N 1
ATOM 4382 C CA . LEU B 1 114 ? -4.762 0.839 11.984 1 97.88 114 LEU B CA 1
ATOM 4383 C C . LEU B 1 114 ? -3.434 0.086 11.961 1 97.88 114 LEU B C 1
ATOM 4385 O O . LEU B 1 114 ? -3.002 -0.458 12.977 1 97.88 114 LEU B O 1
ATOM 4389 N N . ARG B 1 115 ? -2.844 0.102 10.789 1 94.81 115 ARG B N 1
ATOM 4390 C CA . ARG B 1 115 ? -1.494 -0.443 10.68 1 94.81 115 ARG B CA 1
ATOM 4391 C C . ARG B 1 115 ? -0.492 0.424 11.438 1 94.81 115 ARG B C 1
ATOM 4393 O O . ARG B 1 115 ? -0.476 1.646 11.273 1 94.81 115 ARG B O 1
ATOM 4400 N N . MET B 1 116 ? 0.316 -0.202 12.258 1 96.31 116 MET B N 1
ATOM 4401 C CA . MET B 1 116 ? 1.327 0.503 13.047 1 96.31 116 MET B CA 1
ATOM 4402 C C . MET B 1 116 ? 2.66 -0.235 13 1 96.31 116 MET B C 1
ATOM 4404 O O . MET B 1 116 ? 2.729 -1.377 12.547 1 96.31 116 MET B O 1
ATOM 4408 N N . ASN B 1 117 ? 3.707 0.484 13.328 1 94.75 117 ASN B N 1
ATOM 4409 C CA . ASN B 1 117 ? 5.07 -0.03 13.414 1 94.75 117 ASN B CA 1
ATOM 4410 C C . ASN B 1 117 ? 5.422 -0.434 14.844 1 94.75 117 ASN B C 1
ATOM 4412 O O . ASN B 1 117 ? 5.625 0.424 15.703 1 94.75 117 ASN B O 1
ATOM 4416 N N . SER B 1 118 ? 5.602 -1.76 15.086 1 92.38 118 SER B N 1
ATOM 4417 C CA . SER B 1 118 ? 5.809 -2.273 16.438 1 92.38 118 SER B CA 1
ATOM 4418 C C . SER B 1 118 ? 7.281 -2.553 16.703 1 92.38 118 SER B C 1
ATOM 4420 O O . SER B 1 118 ? 7.621 -3.486 17.438 1 92.38 118 SER B O 1
ATOM 4422 N N . VAL B 1 119 ? 8.156 -1.787 16.188 1 90.5 119 VAL B N 1
ATOM 4423 C CA . VAL B 1 119 ? 9.602 -2.025 16.219 1 90.5 119 VAL B CA 1
ATOM 4424 C C . VAL B 1 119 ? 10.086 -2.014 17.672 1 90.5 119 VAL B C 1
ATOM 4426 O O . VAL B 1 119 ? 11.055 -2.699 18 1 90.5 119 VAL B O 1
ATOM 4429 N N . PHE B 1 120 ? 9.414 -1.335 18.578 1 92.38 120 PHE B N 1
ATOM 4430 C CA . PHE B 1 120 ? 9.891 -1.189 19.938 1 92.38 120 PHE B CA 1
ATOM 4431 C C . PHE B 1 120 ? 9.062 -2.039 20.906 1 92.38 120 PHE B C 1
ATOM 4433 O O . PHE B 1 120 ? 9.102 -1.827 22.109 1 92.38 120 PHE B O 1
ATOM 4440 N N . ARG B 1 121 ? 8.312 -2.93 20.375 1 88.75 121 ARG B N 1
ATOM 4441 C CA . ARG B 1 121 ? 7.418 -3.744 21.188 1 88.75 121 ARG B CA 1
ATOM 4442 C C . ARG B 1 121 ? 8.203 -4.543 22.234 1 88.75 121 ARG B C 1
ATOM 4444 O O . ARG B 1 121 ? 7.762 -4.668 23.375 1 88.75 121 ARG B O 1
ATOM 4451 N N . ASP B 1 122 ? 9.32 -5.039 21.844 1 86.44 122 ASP B N 1
ATOM 4452 C CA . ASP B 1 122 ? 10.109 -5.891 22.734 1 86.44 122 ASP B CA 1
ATOM 4453 C C . ASP B 1 122 ? 10.695 -5.086 23.891 1 86.44 122 ASP B C 1
ATOM 4455 O O . ASP B 1 122 ? 11.133 -5.66 24.891 1 86.44 122 ASP B O 1
ATOM 4459 N N . TYR B 1 123 ? 10.75 -3.787 23.75 1 91.19 123 TYR B N 1
ATOM 4460 C CA . TYR B 1 123 ? 11.227 -2.918 24.812 1 91.19 123 TYR B CA 1
ATOM 4461 C C . TYR B 1 123 ? 10.078 -2.445 25.688 1 91.19 123 TYR B C 1
ATOM 4463 O O . TYR B 1 123 ? 10.266 -1.605 26.578 1 91.19 123 TYR B O 1
ATOM 4471 N N . GLY B 1 124 ? 8.898 -2.949 25.375 1 93.06 124 GLY B N 1
ATOM 4472 C CA . GLY B 1 124 ? 7.73 -2.564 26.156 1 93.06 124 GLY B CA 1
ATOM 4473 C C . GLY B 1 124 ? 7.195 -1.192 25.781 1 93.06 124 GLY B C 1
ATOM 4474 O O . GLY B 1 124 ? 6.469 -0.576 26.562 1 93.06 124 GLY B O 1
ATOM 4475 N N . LEU B 1 125 ? 7.582 -0.672 24.656 1 94.56 125 LEU B N 1
ATOM 4476 C CA . LEU B 1 125 ? 7.156 0.654 24.219 1 94.56 125 LEU B CA 1
ATOM 4477 C C . LEU B 1 125 ? 6.016 0.557 23.219 1 94.56 125 LEU B C 1
ATOM 4479 O O . LEU B 1 125 ? 5.766 -0.513 22.656 1 94.56 125 LEU B O 1
ATOM 4483 N N . LYS B 1 126 ? 5.312 1.59 23.031 1 95.88 126 LYS B N 1
ATOM 4484 C CA . LYS B 1 126 ? 4.148 1.62 22.141 1 95.88 126 LYS B CA 1
ATOM 4485 C C . LYS B 1 126 ? 4.562 1.751 20.688 1 95.88 126 LYS B C 1
ATOM 4487 O O . LYS B 1 126 ? 5.699 2.131 20.391 1 95.88 126 LYS B O 1
ATOM 4492 N N . ASP B 1 127 ? 3.643 1.458 19.844 1 96.38 127 ASP B N 1
ATOM 4493 C CA . ASP B 1 127 ? 3.91 1.425 18.406 1 96.38 127 ASP B CA 1
ATOM 4494 C C . ASP B 1 127 ? 4.148 2.83 17.859 1 96.38 127 ASP B C 1
ATOM 4496 O O . ASP B 1 127 ? 3.701 3.816 18.453 1 96.38 127 ASP B O 1
ATOM 4500 N N . LEU B 1 128 ? 4.906 2.896 16.734 1 97.69 128 LEU B N 1
ATOM 4501 C CA . LEU B 1 128 ? 5.07 4.102 15.93 1 97.69 128 LEU B CA 1
ATOM 4502 C C . LEU B 1 128 ? 4.184 4.051 14.688 1 97.69 128 LEU B C 1
ATOM 4504 O O . LEU B 1 128 ? 3.533 3.037 14.43 1 97.69 128 LEU B O 1
ATOM 4508 N N . LEU B 1 129 ? 4.066 5.156 14.016 1 97.81 129 LEU B N 1
ATOM 4509 C CA . LEU B 1 129 ? 3.418 5.148 12.703 1 97.81 129 LEU B CA 1
ATOM 4510 C C . LEU B 1 129 ? 4.172 4.246 11.734 1 97.81 129 LEU B C 1
ATOM 4512 O O . LEU B 1 129 ? 5.383 4.066 11.859 1 97.81 129 LEU B O 1
ATOM 4516 N N . PRO B 1 130 ? 3.42 3.652 10.805 1 95.56 130 PRO B N 1
ATOM 4517 C CA . PRO B 1 130 ? 4.117 2.863 9.781 1 95.56 130 PRO B CA 1
ATOM 4518 C C . PRO B 1 130 ? 5 3.719 8.875 1 95.56 130 PRO B C 1
ATOM 4520 O O . PRO B 1 130 ? 4.816 4.938 8.805 1 95.56 130 PRO B O 1
ATOM 4523 N N . LEU B 1 131 ? 5.984 3.064 8.25 1 94.38 131 LEU B N 1
ATOM 4524 C CA . LEU B 1 131 ? 6.875 3.762 7.336 1 94.38 131 LEU B CA 1
ATOM 4525 C C . LEU B 1 131 ? 6.27 3.838 5.938 1 94.38 131 LEU B C 1
ATOM 4527 O O . LEU B 1 131 ? 5.523 2.943 5.531 1 94.38 131 LEU B O 1
ATOM 4531 N N . LYS B 1 132 ? 6.531 4.934 5.305 1 93.56 132 LYS B N 1
ATOM 4532 C CA . LYS B 1 132 ? 6.105 5.098 3.918 1 93.56 132 LYS B CA 1
ATOM 4533 C C . LYS B 1 132 ? 7.09 4.438 2.959 1 93.56 132 LYS B C 1
ATOM 4535 O O . LYS B 1 132 ? 7.988 5.098 2.432 1 93.56 132 LYS B O 1
ATOM 4540 N N . LEU B 1 133 ? 6.793 3.221 2.559 1 89.44 133 LEU B N 1
ATOM 4541 C CA . LEU B 1 133 ? 7.773 2.438 1.812 1 89.44 133 LEU B CA 1
ATOM 4542 C C . LEU B 1 133 ? 7.48 2.48 0.317 1 89.44 133 LEU B C 1
ATOM 4544 O O . LEU B 1 133 ? 8.383 2.326 -0.503 1 89.44 133 LEU B O 1
ATOM 4548 N N . ASP B 1 134 ? 6.262 2.662 -0.086 1 84.31 134 ASP B N 1
ATOM 4549 C CA . ASP B 1 134 ? 5.863 2.604 -1.489 1 84.31 134 ASP B CA 1
ATOM 4550 C C . ASP B 1 134 ? 6.289 3.863 -2.236 1 84.31 134 ASP B C 1
ATOM 4552 O O . ASP B 1 134 ? 6.613 3.809 -3.424 1 84.31 134 ASP B O 1
ATOM 4556 N N . VAL B 1 135 ? 6.277 5.016 -1.556 1 85.5 135 VAL B N 1
ATOM 4557 C CA . VAL B 1 135 ? 6.793 6.27 -2.102 1 85.5 135 VAL B CA 1
ATOM 4558 C C . VAL B 1 135 ? 7.758 6.91 -1.106 1 85.5 135 VAL B C 1
ATOM 4560 O O . VAL B 1 135 ? 7.426 7.918 -0.473 1 85.5 135 VAL B O 1
ATOM 4563 N N . PRO B 1 136 ? 8.945 6.391 -1.083 1 83.19 136 PRO B N 1
ATOM 4564 C CA . PRO B 1 136 ? 9.859 6.703 0.022 1 83.19 136 PRO B CA 1
ATOM 4565 C C . PRO B 1 136 ? 10.219 8.188 0.087 1 83.19 136 PRO B C 1
ATOM 4567 O O . PRO B 1 136 ? 10.5 8.711 1.167 1 83.19 136 PRO B O 1
ATOM 4570 N N . ASP B 1 137 ? 10.18 8.875 -0.998 1 79.62 137 ASP B N 1
ATOM 4571 C CA . ASP B 1 137 ? 10.711 10.242 -1.033 1 79.62 137 ASP B CA 1
ATOM 4572 C C . ASP B 1 137 ? 9.609 11.266 -0.777 1 79.62 137 ASP B C 1
ATOM 4574 O O . ASP B 1 137 ? 9.852 12.469 -0.85 1 79.62 137 ASP B O 1
ATOM 4578 N N . GLU B 1 138 ? 8.5 10.766 -0.408 1 84.19 138 GLU B N 1
ATOM 4579 C CA . GLU B 1 138 ? 7.391 11.68 -0.147 1 84.19 138 GLU B CA 1
ATOM 4580 C C . GLU B 1 138 ? 7.266 11.984 1.344 1 84.19 138 GLU B C 1
ATOM 4582 O O . GLU B 1 138 ? 7.336 11.07 2.174 1 84.19 138 GLU B O 1
ATOM 4587 N N . GLY B 1 139 ? 7.18 13.266 1.684 1 82.94 139 GLY B N 1
ATOM 4588 C CA . GLY B 1 139 ? 6.75 13.648 3.018 1 82.94 139 GLY B CA 1
ATOM 4589 C C . GLY B 1 139 ? 7.879 14.188 3.877 1 82.94 139 GLY B C 1
ATOM 4590 O O . GLY B 1 139 ? 7.652 14.992 4.781 1 82.94 139 GLY B O 1
ATOM 4591 N N . CYS B 1 140 ? 9.133 13.609 3.711 1 89.31 140 CYS B N 1
ATOM 4592 C CA . CYS B 1 140 ? 10.266 14.062 4.52 1 89.31 140 CYS B CA 1
ATOM 4593 C C . CYS B 1 140 ? 11.57 13.977 3.736 1 89.31 140 CYS B C 1
ATOM 4595 O O . CYS B 1 140 ? 11.578 13.516 2.592 1 89.31 140 CYS B O 1
ATOM 4597 N N . THR B 1 141 ? 12.562 14.586 4.293 1 87.62 141 THR B N 1
ATOM 4598 C CA . THR B 1 141 ? 13.898 14.508 3.709 1 87.62 141 THR B CA 1
ATOM 4599 C C . THR B 1 141 ? 14.656 13.305 4.254 1 87.62 141 THR B C 1
ATOM 4601 O O . THR B 1 141 ? 15.008 13.266 5.434 1 87.62 141 THR B O 1
ATOM 4604 N N . ARG B 1 142 ? 14.992 12.352 3.422 1 87.19 142 ARG B N 1
ATOM 4605 C CA . ARG B 1 142 ? 15.672 11.133 3.854 1 87.19 142 ARG B CA 1
ATOM 4606 C C . ARG B 1 142 ? 17.188 11.32 3.844 1 87.19 142 ARG B C 1
ATOM 4608 O O . ARG B 1 142 ? 17.766 11.703 2.824 1 87.19 142 ARG B O 1
ATOM 4615 N N . PRO B 1 143 ? 17.797 11.023 4.945 1 84.75 143 PRO B N 1
ATOM 4616 C CA . PRO B 1 143 ? 19.266 11.156 4.984 1 84.75 143 PRO B CA 1
ATOM 4617 C C . PRO B 1 143 ? 19.969 10.062 4.195 1 84.75 143 PRO B C 1
ATOM 4619 O O . PRO B 1 143 ? 21.109 10.258 3.75 1 84.75 143 PRO B O 1
ATOM 4622 N N . ASN B 1 144 ? 19.391 8.906 4.086 1 84.06 144 ASN B N 1
ATOM 4623 C CA . ASN B 1 144 ? 19.906 7.781 3.32 1 84.06 144 ASN B CA 1
ATOM 4624 C C . ASN B 1 144 ? 18.797 6.852 2.855 1 84.06 144 ASN B C 1
ATOM 4626 O O . ASN B 1 144 ? 17.625 7.059 3.191 1 84.06 144 ASN B O 1
ATOM 4630 N N . SER B 1 145 ? 19.156 5.887 2.094 1 78.12 145 SER B N 1
ATOM 4631 C CA . SER B 1 145 ? 18.172 5.043 1.424 1 78.12 145 SER B CA 1
ATOM 4632 C C . SER B 1 145 ? 17.516 4.074 2.402 1 78.12 145 SER B C 1
ATOM 4634 O O . SER B 1 145 ? 16.469 3.498 2.102 1 78.12 145 SER B O 1
ATOM 4636 N N . SER B 1 146 ? 18.016 3.932 3.59 1 78.69 146 SER B N 1
ATOM 4637 C CA . SER B 1 146 ? 17.5 2.955 4.543 1 78.69 146 SER B CA 1
ATOM 4638 C C . SER B 1 146 ? 16.516 3.6 5.516 1 78.69 146 SER B C 1
ATOM 4640 O O . SER B 1 146 ? 15.852 2.902 6.289 1 78.69 146 SER B O 1
ATOM 4642 N N . MET B 1 147 ? 16.453 4.914 5.43 1 87.5 147 MET B N 1
ATOM 4643 C CA . MET B 1 147 ? 15.555 5.625 6.328 1 87.5 147 MET B CA 1
ATOM 4644 C C . MET B 1 147 ? 14.32 6.121 5.578 1 87.5 147 MET B C 1
ATOM 4646 O O . MET B 1 147 ? 14.43 6.582 4.441 1 87.5 147 MET B O 1
ATOM 4650 N N . TYR B 1 148 ? 13.164 5.895 6.195 1 91.38 148 TYR B N 1
ATOM 4651 C CA . TYR B 1 148 ? 11.906 6.227 5.543 1 91.38 148 TYR B CA 1
ATOM 4652 C C . TYR B 1 148 ? 11.086 7.188 6.391 1 91.38 148 TYR B C 1
ATOM 4654 O O . TYR B 1 148 ? 11.242 7.238 7.613 1 91.38 148 TYR B O 1
ATOM 4662 N N . CYS B 1 149 ? 10.242 7.98 5.691 1 93.75 149 CYS B N 1
ATOM 4663 C CA . CYS B 1 149 ? 9.266 8.82 6.375 1 93.75 149 CYS B CA 1
ATOM 4664 C C . CYS B 1 149 ? 8.141 7.984 6.973 1 93.75 149 CYS B C 1
ATOM 4666 O O . CYS B 1 149 ? 7.957 6.828 6.59 1 93.75 149 CYS B O 1
ATOM 4668 N N . PHE B 1 150 ? 7.492 8.547 7.953 1 96.19 150 PHE B N 1
ATOM 4669 C CA . PHE B 1 150 ? 6.309 7.895 8.508 1 96.19 150 PHE B CA 1
ATOM 4670 C C . PHE B 1 150 ? 5.098 8.117 7.609 1 96.19 150 PHE B C 1
ATOM 4672 O O . PHE B 1 150 ? 5.062 9.07 6.828 1 96.19 150 PHE B O 1
ATOM 4679 N N . GLU B 1 151 ? 4.172 7.18 7.676 1 94.94 151 GLU B N 1
ATOM 4680 C CA . GLU B 1 151 ? 2.92 7.297 6.938 1 94.94 151 GLU B CA 1
ATOM 4681 C C . GLU B 1 151 ? 1.732 7.438 7.887 1 94.94 151 GLU B C 1
ATOM 4683 O O . GLU B 1 151 ? 1.673 6.766 8.922 1 94.94 151 GLU B O 1
ATOM 4688 N N . ALA B 1 152 ? 0.802 8.32 7.621 1 96.12 152 ALA B N 1
ATOM 4689 C CA . ALA B 1 152 ? -0.447 8.531 8.352 1 96.12 152 ALA B CA 1
ATOM 4690 C C . ALA B 1 152 ? -1.547 9.031 7.418 1 96.12 152 ALA B C 1
ATOM 4692 O O . ALA B 1 152 ? -1.451 8.891 6.199 1 96.12 152 ALA B O 1
ATOM 4693 N N . GLY B 1 153 ? -2.645 9.492 7.969 1 95.12 153 GLY B N 1
ATOM 4694 C CA . GLY B 1 153 ? -3.801 9.891 7.18 1 95.12 153 GLY B CA 1
ATOM 4695 C C . GLY B 1 153 ? -3.537 11.102 6.309 1 95.12 153 GLY B C 1
ATOM 4696 O O . GLY B 1 153 ? -4.172 11.273 5.262 1 95.12 153 GLY B O 1
ATOM 4697 N N . GLU B 1 154 ? -2.592 11.867 6.727 1 93.38 154 GLU B N 1
ATOM 4698 C CA . GLU B 1 154 ? -2.338 13.109 5.996 1 93.38 154 GLU B CA 1
ATOM 4699 C C . GLU B 1 154 ? -0.861 13.242 5.637 1 93.38 154 GLU B C 1
ATOM 4701 O O . GLU B 1 154 ? 0.012 12.93 6.449 1 93.38 154 GLU B O 1
ATOM 4706 N N . ILE B 1 155 ? -0.564 13.727 4.473 1 89.44 155 ILE B N 1
ATOM 4707 C CA . ILE B 1 155 ? 0.735 13.641 3.816 1 89.44 155 ILE B CA 1
ATOM 4708 C C . ILE B 1 155 ? 1.755 14.484 4.578 1 89.44 155 ILE B C 1
ATOM 4710 O O . ILE B 1 155 ? 2.959 14.234 4.504 1 89.44 155 ILE B O 1
ATOM 4714 N N . ARG B 1 156 ? 1.377 15.469 5.457 1 94.31 156 ARG B N 1
ATOM 4715 C CA . ARG B 1 156 ? 2.311 16.359 6.137 1 94.31 156 ARG B CA 1
ATOM 4716 C C . ARG B 1 156 ? 2.67 15.828 7.52 1 94.31 156 ARG B C 1
ATOM 4718 O O . ARG B 1 156 ? 3.207 16.562 8.352 1 94.31 156 ARG B O 1
ATOM 4725 N N . VAL B 1 157 ? 2.441 14.562 7.719 1 96.19 157 VAL B N 1
ATOM 4726 C CA . VAL B 1 157 ? 2.697 13.922 9.008 1 96.19 157 VAL B CA 1
ATOM 4727 C C . VAL B 1 157 ? 4.148 14.156 9.422 1 96.19 157 VAL B C 1
ATOM 4729 O O . VAL B 1 157 ? 4.457 14.242 10.609 1 96.19 157 VAL B O 1
ATOM 4732 N N . ASN B 1 158 ? 5.039 14.359 8.461 1 95 158 ASN B N 1
ATOM 4733 C CA . ASN B 1 158 ? 6.465 14.484 8.75 1 95 158 ASN B CA 1
ATOM 4734 C C . ASN B 1 158 ? 6.934 15.93 8.625 1 95 158 ASN B C 1
ATOM 4736 O O . ASN B 1 158 ? 8.133 16.203 8.625 1 95 158 ASN B O 1
ATOM 4740 N N . GLU B 1 159 ? 6.039 16.891 8.492 1 93 159 GLU B N 1
ATOM 4741 C CA . GLU B 1 159 ? 6.414 18.281 8.273 1 93 159 GLU B CA 1
ATOM 4742 C C . GLU B 1 159 ? 7.254 18.812 9.43 1 93 159 GLU B C 1
ATOM 4744 O O . GLU B 1 159 ? 8.172 19.609 9.227 1 93 159 GLU B O 1
ATOM 4749 N N . GLN B 1 160 ? 6.914 18.438 10.547 1 93.69 160 GLN B N 1
ATOM 4750 C CA . GLN B 1 160 ? 7.652 18.734 11.773 1 93.69 160 GLN B CA 1
ATOM 4751 C C . GLN B 1 160 ? 7.508 17.609 12.789 1 93.69 160 GLN B C 1
ATOM 4753 O O . GLN B 1 160 ? 6.441 17 12.906 1 93.69 160 GLN B O 1
ATOM 4758 N N . LEU B 1 161 ? 8.547 17.375 13.508 1 96.38 161 LEU B N 1
ATOM 4759 C CA . LEU B 1 161 ? 8.633 16.188 14.344 1 96.38 161 LEU B CA 1
ATOM 4760 C C . LEU B 1 161 ? 7.5 16.156 15.367 1 96.38 161 LEU B C 1
ATOM 4762 O O . LEU B 1 161 ? 6.93 15.094 15.633 1 96.38 161 LEU B O 1
ATOM 4766 N N . VAL B 1 162 ? 7.152 17.281 15.922 1 95.81 162 VAL B N 1
ATOM 4767 C CA . VAL B 1 162 ? 6.105 17.328 16.938 1 95.81 162 VAL B CA 1
ATOM 4768 C C . VAL B 1 162 ? 4.766 16.938 16.328 1 95.81 162 VAL B C 1
ATOM 4770 O O . VAL B 1 162 ? 3.936 16.297 16.984 1 95.81 162 VAL B O 1
ATOM 4773 N N . LEU B 1 163 ? 4.531 17.328 15.109 1 96.62 163 LEU B N 1
ATOM 4774 C CA . LEU B 1 163 ? 3.326 16.922 14.398 1 96.62 163 LEU B CA 1
ATOM 4775 C C . LEU B 1 163 ? 3.271 15.398 14.234 1 96.62 163 LEU B C 1
ATOM 4777 O O . LEU B 1 163 ? 2.207 14.797 14.375 1 96.62 163 LEU B O 1
ATOM 4781 N N . THR B 1 164 ? 4.387 14.789 13.93 1 97.94 164 THR B N 1
ATOM 4782 C CA . THR B 1 164 ? 4.473 13.336 13.836 1 97.94 164 THR B CA 1
ATOM 4783 C C . THR B 1 164 ? 4.055 12.688 15.148 1 97.94 164 THR B C 1
ATOM 4785 O O . THR B 1 164 ? 3.361 11.664 15.148 1 97.94 164 THR B O 1
ATOM 4788 N N . CYS B 1 165 ? 4.488 13.328 16.203 1 98.25 165 CYS B N 1
ATOM 4789 C CA . CYS B 1 165 ? 4.121 12.82 17.531 1 98.25 165 CYS B CA 1
ATOM 4790 C C . CYS B 1 165 ? 2.609 12.867 17.734 1 98.25 165 CYS B C 1
ATOM 4792 O O . CYS B 1 165 ? 2.018 11.922 18.234 1 98.25 165 CYS B O 1
ATOM 4794 N N . MET B 1 166 ? 1.992 13.891 17.297 1 97.94 166 MET B N 1
ATOM 4795 C CA . MET B 1 166 ? 0.555 14.062 17.5 1 97.94 166 MET B CA 1
ATOM 4796 C C . MET B 1 166 ? -0.228 13.062 16.656 1 97.94 166 MET B C 1
ATOM 4798 O O . MET B 1 166 ? -1.22 12.5 17.109 1 97.94 166 MET B O 1
ATOM 4802 N N . HIS B 1 167 ? 0.227 12.891 15.398 1 98.19 167 HIS B N 1
ATOM 4803 C CA . HIS B 1 167 ? -0.384 11.875 14.555 1 98.19 167 HIS B CA 1
ATOM 4804 C C . HIS B 1 167 ? -0.281 10.492 15.195 1 98.19 167 HIS B C 1
ATOM 4806 O O . HIS B 1 167 ? -1.247 9.727 15.188 1 98.19 167 HIS B O 1
ATOM 4812 N N . THR B 1 168 ? 0.873 10.211 15.742 1 98.5 168 THR B N 1
ATOM 4813 C CA . THR B 1 168 ? 1.123 8.914 16.375 1 98.5 168 THR B CA 1
ATOM 4814 C C . THR B 1 168 ? 0.201 8.703 17.562 1 98.5 168 THR B C 1
ATOM 4816 O O . THR B 1 168 ? -0.392 7.637 17.719 1 98.5 168 THR B O 1
ATOM 4819 N N . LEU B 1 169 ? 0.08 9.734 18.359 1 98.31 169 LEU B N 1
ATOM 4820 C CA . LEU B 1 169 ? -0.757 9.664 19.562 1 98.31 169 LEU B CA 1
ATOM 4821 C C . LEU B 1 169 ? -2.199 9.336 19.188 1 98.31 169 LEU B C 1
ATOM 4823 O O . LEU B 1 169 ? -2.824 8.477 19.812 1 98.31 169 LEU B O 1
ATOM 4827 N N . THR B 1 170 ? -2.719 9.969 18.25 1 98.5 170 THR B N 1
ATOM 4828 C CA . THR B 1 170 ? -4.121 9.812 17.875 1 98.5 170 THR B CA 1
ATOM 4829 C C . THR B 1 170 ? -4.355 8.469 17.188 1 98.5 170 THR B C 1
ATOM 4831 O O . THR B 1 170 ? -5.422 7.867 17.344 1 98.5 170 THR B O 1
ATOM 4834 N N . ALA B 1 171 ? -3.371 8.023 16.438 1 98.62 171 ALA B N 1
ATOM 4835 C CA . ALA B 1 171 ? -3.461 6.691 15.852 1 98.62 171 ALA B CA 1
ATOM 4836 C C . ALA B 1 171 ? -3.453 5.613 16.938 1 98.62 171 ALA B C 1
ATOM 4838 O O . ALA B 1 171 ? -4.211 4.645 16.859 1 98.62 171 ALA B O 1
ATOM 4839 N N . ARG B 1 172 ? -2.543 5.797 17.922 1 98.5 172 ARG B N 1
ATOM 4840 C CA . ARG B 1 172 ? -2.521 4.895 19.078 1 98.5 172 ARG B CA 1
ATOM 4841 C C . ARG B 1 172 ? -3.881 4.852 19.766 1 98.5 172 ARG B C 1
ATOM 4843 O O . ARG B 1 172 ? -4.34 3.783 20.172 1 98.5 172 ARG B O 1
ATOM 4850 N N . GLU B 1 173 ? -4.469 6.012 19.891 1 98.75 173 GLU B N 1
ATOM 4851 C CA . GLU B 1 173 ? -5.762 6.102 20.562 1 98.75 173 GLU B CA 1
ATOM 4852 C C . GLU B 1 173 ? -6.836 5.336 19.797 1 98.75 173 GLU B C 1
ATOM 4854 O O . GLU B 1 173 ? -7.664 4.648 20.406 1 98.75 173 GLU B O 1
ATOM 4859 N N . HIS B 1 174 ? -6.844 5.465 18.531 1 98.81 174 HIS B N 1
ATOM 4860 C CA . HIS B 1 174 ? -7.773 4.672 17.734 1 98.81 174 HIS B CA 1
ATOM 4861 C C . HIS B 1 174 ? -7.629 3.186 18.031 1 98.81 174 HIS B C 1
ATOM 4863 O O . HIS B 1 174 ? -8.625 2.496 18.281 1 98.81 174 HIS B O 1
ATOM 4869 N N . ASN B 1 175 ? -6.406 2.703 17.922 1 98.5 175 ASN B N 1
ATOM 4870 C CA . ASN B 1 175 ? -6.176 1.277 18.125 1 98.5 175 ASN B CA 1
ATOM 4871 C C . ASN B 1 175 ? -6.539 0.85 19.547 1 98.5 175 ASN B C 1
ATOM 4873 O O . ASN B 1 175 ? -7.062 -0.246 19.75 1 98.5 175 ASN B O 1
ATOM 4877 N N . ARG B 1 176 ? -6.25 1.698 20.516 1 98.5 176 ARG B N 1
ATOM 4878 C CA . ARG B 1 176 ? -6.656 1.417 21.891 1 98.5 176 ARG B CA 1
ATOM 4879 C C . ARG B 1 176 ? -8.164 1.252 22 1 98.5 176 ARG B C 1
ATOM 4881 O O . ARG B 1 176 ? -8.656 0.297 22.609 1 98.5 176 ARG B O 1
ATOM 4888 N N . ALA B 1 177 ? -8.891 2.189 21.453 1 98.75 177 ALA B N 1
ATOM 4889 C CA . ALA B 1 177 ? -10.352 2.145 21.469 1 98.75 177 ALA B CA 1
ATOM 4890 C C . ALA B 1 177 ? -10.867 0.902 20.75 1 98.75 177 ALA B C 1
ATOM 4892 O O . ALA B 1 177 ? -11.781 0.229 21.25 1 98.75 177 ALA B O 1
ATOM 4893 N N . ALA B 1 178 ? -10.305 0.605 19.578 1 98.56 178 ALA B N 1
ATOM 4894 C CA . ALA B 1 178 ? -10.727 -0.556 18.812 1 98.56 178 ALA B CA 1
ATOM 4895 C C . ALA B 1 178 ? -10.531 -1.847 19.594 1 98.56 178 ALA B C 1
ATOM 4897 O O . ALA B 1 178 ? -11.414 -2.707 19.625 1 98.56 178 ALA B O 1
ATOM 4898 N N . GLU B 1 179 ? -9.383 -1.961 20.219 1 97.56 179 GLU B N 1
ATOM 4899 C CA . GLU B 1 179 ? -9.094 -3.148 21.016 1 97.56 179 GLU B CA 1
ATOM 4900 C C . GLU B 1 179 ? -10.07 -3.287 22.172 1 97.56 179 GLU B C 1
ATOM 4902 O O . GLU B 1 179 ? -10.547 -4.387 22.469 1 97.56 179 GLU B O 1
ATOM 4907 N N . ALA B 1 180 ? -10.344 -2.203 22.844 1 98.44 180 ALA B N 1
ATOM 4908 C CA . ALA B 1 180 ? -11.297 -2.217 23.953 1 98.44 180 ALA B CA 1
ATOM 4909 C C . ALA B 1 180 ? -12.688 -2.613 23.484 1 98.44 180 ALA B C 1
ATOM 4911 O O . ALA B 1 180 ? -13.367 -3.41 24.125 1 98.44 180 ALA B O 1
ATOM 4912 N N . LEU B 1 181 ? -13.102 -2.068 22.391 1 98.5 181 LEU B N 1
ATOM 4913 C CA . LEU B 1 181 ? -14.414 -2.373 21.828 1 98.5 181 LEU B CA 1
ATOM 4914 C C . LEU B 1 181 ? -14.5 -3.838 21.406 1 98.5 181 LEU B C 1
ATOM 4916 O O . LEU B 1 181 ? -15.547 -4.469 21.562 1 98.5 181 LEU B O 1
ATOM 4920 N N . ALA B 1 182 ? -13.398 -4.316 20.859 1 96.69 182 ALA B N 1
ATOM 4921 C CA . ALA B 1 182 ? -13.367 -5.711 20.438 1 96.69 182 ALA B CA 1
ATOM 4922 C C . ALA B 1 182 ? -13.531 -6.648 21.641 1 96.69 182 ALA B C 1
ATOM 4924 O O . ALA B 1 182 ? -14.148 -7.711 21.516 1 96.69 182 ALA B O 1
ATOM 4925 N N . GLN B 1 183 ? -13.008 -6.289 22.766 1 96.44 183 GLN B N 1
ATOM 4926 C CA . GLN B 1 183 ? -13.125 -7.086 23.969 1 96.44 183 GLN B CA 1
ATOM 4927 C C . GLN B 1 183 ? -14.562 -7.086 24.5 1 96.44 183 GLN B C 1
ATOM 4929 O O . GLN B 1 183 ? -15.062 -8.117 24.953 1 96.44 183 GLN B O 1
ATOM 4934 N N . ILE B 1 184 ? -15.227 -6.004 24.391 1 97.38 184 ILE B N 1
ATOM 4935 C CA . ILE B 1 184 ? -16.578 -5.844 24.906 1 97.38 184 ILE B CA 1
ATOM 4936 C C . ILE B 1 184 ? -17.578 -6.445 23.938 1 97.38 184 ILE B C 1
ATOM 4938 O O . ILE B 1 184 ? -18.609 -6.98 24.344 1 97.38 184 ILE B O 1
ATOM 4942 N N . ASN B 1 185 ? -17.25 -6.352 22.641 1 96.88 185 ASN B N 1
ATOM 4943 C CA . ASN B 1 185 ? -18.156 -6.809 21.578 1 96.88 185 ASN B CA 1
ATOM 4944 C C . ASN B 1 185 ? -17.469 -7.824 20.672 1 96.88 185 ASN B C 1
ATOM 4946 O O . ASN B 1 185 ? -17.25 -7.559 19.484 1 96.88 185 ASN B O 1
ATOM 4950 N N . PRO B 1 186 ? -17.297 -9.023 21.109 1 92.81 186 PRO B N 1
ATOM 4951 C CA . PRO B 1 186 ? -16.562 -10.023 20.328 1 92.81 186 PRO B CA 1
ATOM 4952 C C . PRO B 1 186 ? -17.266 -10.391 19.016 1 92.81 186 PRO B C 1
ATOM 4954 O O . PRO B 1 186 ? -16.641 -10.938 18.109 1 92.81 186 PRO B O 1
ATOM 4957 N N . HIS B 1 187 ? -18.531 -10 18.891 1 93.81 187 HIS B N 1
ATOM 4958 C CA . HIS B 1 187 ? -19.297 -10.367 17.719 1 93.81 187 HIS B CA 1
ATOM 4959 C C . HIS B 1 187 ? -19.172 -9.297 16.625 1 93.81 187 HIS B C 1
ATOM 4961 O O . HIS B 1 187 ? -19.625 -9.508 15.492 1 93.81 187 HIS B O 1
ATOM 4967 N N . TRP B 1 188 ? -18.594 -8.125 16.922 1 95.06 188 TRP B N 1
ATOM 4968 C CA . TRP B 1 188 ? -18.422 -7.078 15.914 1 95.06 188 TRP B CA 1
ATOM 4969 C C . TRP B 1 188 ? -17.391 -7.477 14.883 1 95.06 188 TRP B C 1
ATOM 4971 O O . TRP B 1 188 ? -16.344 -8.055 15.227 1 95.06 188 TRP B O 1
ATOM 4981 N N . ASP B 1 189 ? -17.719 -7.164 13.594 1 92.44 189 ASP B N 1
ATOM 4982 C CA . ASP B 1 189 ? -16.734 -7.422 12.539 1 92.44 189 ASP B CA 1
ATOM 4983 C C . ASP B 1 189 ? -15.734 -6.281 12.438 1 92.44 189 ASP B C 1
ATOM 4985 O O . ASP B 1 189 ? -15.836 -5.285 13.156 1 92.44 189 ASP B O 1
ATOM 4989 N N . ASP B 1 190 ? -14.75 -6.469 11.641 1 93.5 190 ASP B N 1
ATOM 4990 C CA . ASP B 1 190 ? -13.656 -5.523 11.477 1 93.5 190 ASP B CA 1
ATOM 4991 C C . ASP B 1 190 ? -14.172 -4.129 11.141 1 93.5 190 ASP B C 1
ATOM 4993 O O . ASP B 1 190 ? -13.727 -3.137 11.719 1 93.5 190 ASP B O 1
ATOM 4997 N N . GLU B 1 191 ? -15.102 -4.051 10.195 1 94.19 191 GLU B N 1
ATOM 4998 C CA . GLU B 1 191 ? -15.641 -2.77 9.75 1 94.19 191 GLU B CA 1
ATOM 4999 C C . GLU B 1 191 ? -16.359 -2.045 10.883 1 94.19 191 GLU B C 1
ATOM 5001 O O . GLU B 1 191 ? -16.172 -0.841 11.07 1 94.19 191 GLU B O 1
ATOM 5006 N N . THR B 1 192 ? -17.109 -2.811 11.594 1 96.94 192 THR B N 1
ATOM 5007 C CA . THR B 1 192 ? -17.859 -2.219 12.711 1 96.94 192 THR B CA 1
ATOM 5008 C C . THR B 1 192 ? -16.891 -1.685 13.766 1 96.94 192 THR B C 1
ATOM 5010 O O . THR B 1 192 ? -17.047 -0.558 14.242 1 96.94 192 THR B O 1
ATOM 5013 N N . LEU B 1 193 ? -15.906 -2.49 14.125 1 97.69 193 LEU B N 1
ATOM 5014 C CA . LEU B 1 193 ? -14.922 -2.076 15.117 1 97.69 193 LEU B CA 1
ATOM 5015 C C . LEU B 1 193 ? -14.188 -0.817 14.664 1 97.69 193 LEU B C 1
ATOM 5017 O O . LEU B 1 193 ? -13.992 0.111 15.461 1 97.69 193 LEU B O 1
ATOM 5021 N N . PHE B 1 194 ? -13.82 -0.8 13.43 1 97.69 194 PHE B N 1
ATOM 5022 C CA . PHE B 1 194 ? -13.07 0.326 12.883 1 97.69 194 PHE B CA 1
ATOM 5023 C C . PHE B 1 194 ? -13.898 1.604 12.938 1 97.69 194 PHE B C 1
ATOM 5025 O O . PHE B 1 194 ? -13.43 2.637 13.414 1 97.69 194 PHE B O 1
ATOM 5032 N N . GLN B 1 195 ? -15.141 1.524 12.492 1 97.44 195 GLN B N 1
ATOM 5033 C CA . GLN B 1 195 ? -15.984 2.709 12.406 1 97.44 195 GLN B CA 1
ATOM 5034 C C . GLN B 1 195 ? -16.359 3.225 13.789 1 97.44 195 GLN B C 1
ATOM 5036 O O . GLN B 1 195 ? -16.422 4.438 14.016 1 97.44 195 GLN B O 1
ATOM 5041 N N . GLU B 1 196 ? -16.609 2.324 14.672 1 98.44 196 GLU B N 1
ATOM 5042 C CA . GLU B 1 196 ? -16.953 2.76 16.016 1 98.44 196 GLU B CA 1
ATOM 5043 C C . GLU B 1 196 ? -15.75 3.398 16.719 1 98.44 196 GLU B C 1
ATOM 5045 O O . GLU B 1 196 ? -15.891 4.406 17.406 1 98.44 196 GLU B O 1
ATOM 5050 N N . ALA B 1 197 ? -14.578 2.814 16.531 1 98.69 197 ALA B N 1
ATOM 5051 C CA . ALA B 1 197 ? -13.367 3.42 17.078 1 98.69 197 ALA B CA 1
ATOM 5052 C C . ALA B 1 197 ? -13.109 4.785 16.453 1 98.69 197 ALA B C 1
ATOM 5054 O O . ALA B 1 197 ? -12.703 5.727 17.141 1 98.69 197 ALA B O 1
ATOM 5055 N N . ARG B 1 198 ? -13.336 4.852 15.156 1 98.19 198 ARG B N 1
ATOM 5056 C CA . ARG B 1 198 ? -13.188 6.105 14.422 1 98.19 198 ARG B CA 1
ATOM 5057 C C . ARG B 1 198 ? -14.109 7.18 14.977 1 98.19 198 ARG B C 1
ATOM 5059 O O . ARG B 1 198 ? -13.688 8.32 15.188 1 98.19 198 ARG B O 1
ATOM 5066 N N . ARG B 1 199 ? -15.32 6.797 15.273 1 97.44 199 ARG B N 1
ATOM 5067 C CA . ARG B 1 199 ? -16.297 7.723 15.836 1 97.44 199 ARG B CA 1
ATOM 5068 C C . ARG B 1 199 ? -15.828 8.25 17.188 1 97.44 199 ARG B C 1
ATOM 5070 O O . ARG B 1 199 ? -15.93 9.445 17.469 1 97.44 199 ARG B O 1
ATOM 5077 N N . ILE B 1 200 ? -15.336 7.402 17.969 1 98.06 200 ILE B N 1
ATOM 5078 C CA . ILE B 1 200 ? -14.883 7.773 19.297 1 98.06 200 ILE B CA 1
ATOM 5079 C C . ILE B 1 200 ? -13.664 8.695 19.188 1 98.06 200 ILE B C 1
ATOM 5081 O O . ILE B 1 200 ? -13.594 9.719 19.875 1 98.06 200 ILE B O 1
ATOM 5085 N N . ASN B 1 201 ? -12.727 8.312 18.359 1 98.38 201 ASN B N 1
ATOM 5086 C CA . ASN B 1 201 ? -11.508 9.094 18.188 1 98.38 201 ASN B CA 1
ATOM 5087 C C . ASN B 1 201 ? -11.812 10.492 17.672 1 98.38 201 ASN B C 1
ATOM 5089 O O . ASN B 1 201 ? -11.25 11.477 18.156 1 98.38 201 ASN B O 1
ATOM 5093 N N . ILE B 1 202 ? -12.727 10.562 16.688 1 97.38 202 ILE B N 1
ATOM 5094 C CA . ILE B 1 202 ? -13.133 11.852 16.141 1 97.38 202 ILE B CA 1
ATOM 5095 C C . ILE B 1 202 ? -13.797 12.688 17.234 1 97.38 202 ILE B C 1
ATOM 5097 O O . ILE B 1 202 ? -13.508 13.883 17.375 1 97.38 202 ILE B O 1
ATOM 5101 N N . ALA B 1 203 ? -14.609 12.078 18.016 1 95.88 203 ALA B N 1
ATOM 5102 C CA . ALA B 1 203 ? -15.281 12.781 19.109 1 95.88 203 ALA B CA 1
ATOM 5103 C C . ALA B 1 203 ? -14.273 13.312 20.125 1 95.88 203 ALA B C 1
ATOM 5105 O O . ALA B 1 203 ? -14.438 14.414 20.641 1 95.88 203 ALA B O 1
ATOM 5106 N N . GLU B 1 204 ? -13.289 12.531 20.391 1 97.5 204 GLU B N 1
ATOM 5107 C CA . GLU B 1 204 ? -12.258 12.969 21.312 1 97.5 204 GLU B CA 1
ATOM 5108 C C . GLU B 1 204 ? -11.508 14.188 20.781 1 97.5 204 GLU B C 1
ATOM 5110 O O . GLU B 1 204 ? -11.25 15.141 21.516 1 97.5 204 GLU B O 1
ATOM 5115 N N . ILE B 1 205 ? -11.188 14.172 19.531 1 97.56 205 ILE B N 1
ATOM 5116 C CA . ILE B 1 205 ? -10.484 15.281 18.906 1 97.56 205 ILE B CA 1
ATOM 5117 C C . ILE B 1 205 ? -11.352 16.531 18.938 1 97.56 205 ILE B C 1
ATOM 5119 O O . ILE B 1 205 ? -10.875 17.609 19.281 1 97.56 205 ILE B O 1
ATOM 5123 N N . GLN B 1 206 ? -12.609 16.359 18.625 1 96.31 206 GLN B N 1
ATOM 5124 C CA . GLN B 1 206 ? -13.531 17.484 18.688 1 96.31 206 GLN B CA 1
ATOM 5125 C C . GLN B 1 206 ? -13.672 18.016 20.109 1 96.31 206 GLN B C 1
ATOM 5127 O O . GLN B 1 206 ? -13.656 19.234 20.312 1 96.31 206 GLN B O 1
ATOM 5132 N N . HIS B 1 207 ? -13.742 17.141 21.031 1 95.56 207 HIS B N 1
ATOM 5133 C CA . HIS B 1 207 ? -13.914 17.547 22.422 1 95.56 207 HIS B CA 1
ATOM 5134 C C . HIS B 1 207 ? -12.695 18.312 22.922 1 95.56 207 HIS B C 1
ATOM 5136 O O . HIS B 1 207 ? -12.836 19.344 23.594 1 95.56 207 HIS B O 1
ATOM 5142 N N . VAL B 1 208 ? -11.539 17.812 22.641 1 97.12 208 VAL B N 1
ATOM 5143 C CA . VAL B 1 208 ? -10.32 18.484 23.062 1 97.12 208 VAL B CA 1
ATOM 5144 C C . VAL B 1 208 ? -10.234 19.859 22.391 1 97.12 208 VAL B C 1
ATOM 5146 O O . VAL B 1 208 ? -9.836 20.828 23.016 1 97.12 208 VAL B O 1
ATOM 5149 N N . THR B 1 209 ? -10.641 19.953 21.141 1 97.62 209 THR B N 1
ATOM 5150 C CA . THR B 1 209 ? -10.562 21.203 20.406 1 97.62 209 THR B CA 1
ATOM 5151 C C . THR B 1 209 ? -11.5 22.25 21 1 97.62 209 THR B C 1
ATOM 5153 O O . THR B 1 209 ? -11.07 23.375 21.312 1 97.62 209 THR B O 1
ATOM 5156 N N . TYR B 1 210 ? -12.727 21.906 21.297 1 96.56 210 TYR B N 1
ATOM 5157 C CA . TYR B 1 210 ? -13.727 22.875 21.703 1 96.56 210 TYR B CA 1
ATOM 5158 C C . TYR B 1 210 ? -13.695 23.094 23.219 1 96.56 210 TYR B C 1
ATOM 5160 O O . TYR B 1 210 ? -14.023 24.188 23.703 1 96.56 210 TYR B O 1
ATOM 5168 N N . ASN B 1 211 ? -13.227 22.141 23.922 1 95.94 211 ASN B N 1
ATOM 5169 C CA . ASN B 1 211 ? -13.312 22.219 25.375 1 95.94 211 ASN B CA 1
ATOM 5170 C C . ASN B 1 211 ? -11.984 22.672 25.984 1 95.94 211 ASN B C 1
ATOM 5172 O O . ASN B 1 211 ? -11.961 23.172 27.109 1 95.94 211 ASN B O 1
ATOM 5176 N N . GLU B 1 212 ? -10.922 22.406 25.297 1 95.62 212 GLU B N 1
ATOM 5177 C CA . GLU B 1 212 ? -9.617 22.703 25.891 1 95.62 212 GLU B CA 1
ATOM 5178 C C . GLU B 1 212 ? -8.836 23.703 25.047 1 95.62 212 GLU B C 1
ATOM 5180 O O . GLU B 1 212 ? -8.422 24.75 25.547 1 95.62 212 GLU B O 1
ATOM 5185 N N . PHE B 1 213 ? -8.75 23.547 23.844 1 96.69 213 PHE B N 1
ATOM 5186 C CA . PHE B 1 213 ? -7.879 24.312 22.969 1 96.69 213 PHE B CA 1
ATOM 5187 C C . PHE B 1 213 ? -8.445 25.703 22.719 1 96.69 213 PHE B C 1
ATOM 5189 O O . PHE B 1 213 ? -7.766 26.719 22.938 1 96.69 213 PHE B O 1
ATOM 5196 N N . LEU B 1 214 ? -9.703 25.766 22.297 1 97.75 214 LEU B N 1
ATOM 5197 C CA . LEU B 1 214 ? -10.297 27.031 21.891 1 97.75 214 LEU B CA 1
ATOM 5198 C C . LEU B 1 214 ? -10.469 27.953 23.094 1 97.75 214 LEU B C 1
ATOM 5200 O O . LEU B 1 214 ? -10.289 29.172 22.969 1 97.75 214 LEU B O 1
ATOM 5204 N N . PRO B 1 215 ? -10.805 27.422 24.25 1 96.69 215 PRO B N 1
ATOM 5205 C CA . PRO B 1 215 ? -10.891 28.328 25.406 1 96.69 215 PRO B CA 1
ATOM 5206 C C . PRO B 1 215 ? -9.562 29.016 25.719 1 96.69 215 PRO B C 1
ATOM 5208 O O . PRO B 1 215 ? -9.555 30.172 26.172 1 96.69 215 PRO B O 1
ATOM 5211 N N . ILE B 1 216 ? -8.508 28.344 25.469 1 93.31 216 ILE B N 1
ATOM 5212 C CA . ILE B 1 216 ? -7.199 28.938 25.703 1 93.31 216 ILE B CA 1
ATOM 5213 C C . ILE B 1 216 ? -6.922 29.984 24.625 1 93.31 216 ILE B C 1
ATOM 5215 O O . ILE B 1 216 ? -6.41 31.062 24.938 1 93.31 216 ILE B O 1
ATOM 5219 N N . LEU B 1 217 ? -7.336 29.797 23.453 1 94.56 217 LEU B N 1
ATOM 5220 C CA . LEU B 1 217 ? -7.035 30.641 22.312 1 94.56 217 LEU B CA 1
ATOM 5221 C C . LEU B 1 217 ? -7.949 31.859 22.281 1 94.56 217 LEU B C 1
ATOM 5223 O O . LEU B 1 217 ? -7.488 33 22.078 1 94.56 217 LEU B O 1
ATOM 5227 N N . LEU B 1 218 ? -9.242 31.672 22.547 1 97 218 LEU B N 1
ATOM 5228 C CA . LEU B 1 218 ? -10.258 32.688 22.297 1 97 218 LEU B CA 1
ATOM 5229 C C . LEU B 1 218 ? -10.734 33.312 23.609 1 97 218 LEU B C 1
ATOM 5231 O O . LEU B 1 218 ? -11.227 34.438 23.609 1 97 218 LEU B O 1
ATOM 5235 N N . GLY B 1 219 ? -10.602 32.625 24.672 1 95.75 219 GLY B N 1
ATOM 5236 C CA . GLY B 1 219 ? -11.219 33.062 25.906 1 95.75 219 GLY B CA 1
ATOM 5237 C C . GLY B 1 219 ? -12.703 32.75 25.969 1 95.75 219 GLY B C 1
ATOM 5238 O O . GLY B 1 219 ? -13.352 32.594 24.938 1 95.75 219 GLY B O 1
ATOM 5239 N N . LYS B 1 220 ? -13.25 32.875 27.156 1 95.06 220 LYS B N 1
ATOM 5240 C CA . LYS B 1 220 ? -14.633 32.469 27.406 1 95.06 220 LYS B CA 1
ATOM 5241 C C . LYS B 1 220 ? -15.617 33.469 26.828 1 95.06 220 LYS B C 1
ATOM 5243 O O . LYS B 1 220 ? -16.688 33.125 26.359 1 95.06 220 LYS B O 1
ATOM 5248 N N . ASP B 1 221 ? -15.258 34.656 26.875 1 95.69 221 ASP B N 1
ATOM 5249 C CA . ASP B 1 221 ? -16.156 35.719 26.406 1 95.69 221 ASP B CA 1
ATOM 5250 C C . ASP B 1 221 ? -16.391 35.594 24.906 1 95.69 221 ASP B C 1
ATOM 5252 O O . ASP B 1 221 ? -17.531 35.656 24.438 1 95.69 221 ASP B O 1
ATOM 5256 N N . VAL B 1 222 ? -15.305 35.438 24.156 1 96.69 222 VAL B N 1
ATOM 5257 C CA . VAL B 1 222 ? -15.414 35.312 22.719 1 96.69 222 VAL B CA 1
ATOM 5258 C C . VAL B 1 222 ? -16.156 34 22.391 1 96.69 222 VAL B C 1
ATOM 5260 O O . VAL B 1 222 ? -17.016 33.969 21.5 1 96.69 222 VAL B O 1
ATOM 5263 N N . MET B 1 223 ? -15.898 32.969 23.094 1 97.44 223 MET B N 1
ATOM 5264 C CA . MET B 1 223 ? -16.547 31.703 22.875 1 97.44 223 MET B CA 1
ATOM 5265 C C . MET B 1 223 ? -18.062 31.812 23.078 1 97.44 223 MET B C 1
ATOM 5267 O O . MET B 1 223 ? -18.844 31.266 22.297 1 97.44 223 MET B O 1
ATOM 5271 N N . GLN B 1 224 ? -18.375 32.531 24.109 1 96 224 GLN B N 1
ATOM 5272 C CA . GLN B 1 224 ? -19.797 32.75 24.375 1 96 224 GLN B CA 1
ATOM 5273 C C . GLN B 1 224 ? -20.453 33.531 23.25 1 96 224 GLN B C 1
ATOM 5275 O O . GLN B 1 224 ? -21.531 33.188 22.781 1 96 224 GLN B O 1
ATOM 5280 N N . LYS B 1 225 ? -19.844 34.5 22.875 1 95.62 225 LYS B N 1
ATOM 5281 C CA . LYS B 1 225 ? -20.391 35.375 21.844 1 95.62 225 LYS B CA 1
ATOM 5282 C C . LYS B 1 225 ? -20.641 34.625 20.547 1 95.62 225 LYS B C 1
ATOM 5284 O O . LYS B 1 225 ? -21.609 34.906 19.828 1 95.62 225 LYS B O 1
ATOM 5289 N N . PHE B 1 226 ? -19.859 33.656 20.25 1 96 226 PHE B N 1
ATOM 5290 C CA . PHE B 1 226 ? -19.938 32.969 18.969 1 96 226 PHE B CA 1
ATOM 5291 C C . PHE B 1 226 ? -20.594 31.609 19.125 1 96 226 PHE B C 1
ATOM 5293 O O . PHE B 1 226 ? -20.578 30.781 18.203 1 96 226 PHE B O 1
ATOM 5300 N N . GLY B 1 227 ? -21.109 31.25 20.297 1 93.25 227 GLY B N 1
ATOM 5301 C CA . GLY B 1 227 ? -21.844 30.016 20.531 1 93.25 227 GLY B CA 1
ATOM 5302 C C . GLY B 1 227 ? -20.969 28.781 20.531 1 93.25 227 GLY B C 1
ATOM 5303 O O . GLY B 1 227 ? -21.359 27.734 20.016 1 93.25 227 GLY B O 1
ATOM 5304 N N . LEU B 1 228 ? -19.781 28.906 21.062 1 95.94 228 LEU B N 1
ATOM 5305 C CA . LEU B 1 228 ? -18.812 27.812 20.984 1 95.94 228 LEU B CA 1
ATOM 5306 C C . LEU B 1 228 ? -18.703 27.094 22.312 1 95.94 228 LEU B C 1
ATOM 5308 O O . LEU B 1 228 ? -18.062 26.031 22.406 1 95.94 228 LEU B O 1
ATOM 5312 N N . LEU B 1 229 ? -19.406 27.609 23.344 1 94.06 229 LEU B N 1
ATOM 5313 C CA . LEU B 1 229 ? -19.344 26.938 24.641 1 94.06 229 LEU B CA 1
ATOM 5314 C C . LEU B 1 229 ? -20.125 25.625 24.609 1 94.06 229 LEU B C 1
ATOM 5316 O O . LEU B 1 229 ? -21.234 25.578 24.062 1 94.06 229 LEU B O 1
ATOM 5320 N N . LEU B 1 230 ? -19.516 24.609 25.188 1 91.75 230 LEU B N 1
ATOM 5321 C CA . LEU B 1 230 ? -20.156 23.297 25.203 1 91.75 230 LEU B CA 1
ATOM 5322 C C . LEU B 1 230 ? -21.125 23.203 26.375 1 91.75 230 LEU B C 1
ATOM 5324 O O . LEU B 1 230 ? -20.891 23.781 27.438 1 91.75 230 LEU B O 1
ATOM 5328 N N . GLN B 1 231 ? -22.109 22.438 26.109 1 88.38 231 GLN B N 1
ATOM 5329 C CA . GLN B 1 231 ? -23.047 22.125 27.172 1 88.38 231 GLN B CA 1
ATOM 5330 C C . GLN B 1 231 ? -22.469 21.094 28.141 1 88.38 231 GLN B C 1
ATOM 5332 O O . GLN B 1 231 ? -21.719 20.203 27.719 1 88.38 231 GLN B O 1
ATOM 5337 N N . LYS B 1 232 ? -22.844 21.297 29.359 1 85.62 232 LYS B N 1
ATOM 5338 C CA . LYS B 1 232 ? -22.312 20.375 30.375 1 85.62 232 LYS B CA 1
ATOM 5339 C C . LYS B 1 232 ? -22.938 18.984 30.234 1 85.62 232 LYS B C 1
ATOM 5341 O O . LYS B 1 232 ? -22.266 17.984 30.453 1 85.62 232 LYS B O 1
ATOM 5346 N N . ASP B 1 233 ? -24.219 18.969 29.938 1 86.5 233 ASP B N 1
ATOM 5347 C CA . ASP B 1 233 ? -24.906 17.688 29.812 1 86.5 233 ASP B CA 1
ATOM 5348 C C . ASP B 1 233 ? -25.859 17.703 28.625 1 86.5 233 ASP B C 1
ATOM 5350 O O . ASP B 1 233 ? -26.156 18.766 28.062 1 86.5 233 ASP B O 1
ATOM 5354 N N . GLY B 1 234 ? -26.062 16.469 28.125 1 84.44 234 GLY B N 1
ATOM 5355 C CA . GLY B 1 234 ? -27.062 16.328 27.078 1 84.44 234 GLY B CA 1
ATOM 5356 C C . GLY B 1 234 ? -26.469 16.312 25.688 1 84.44 234 GLY B C 1
ATOM 5357 O O . GLY B 1 234 ? -25.266 16.109 25.516 1 84.44 234 GLY B O 1
ATOM 5358 N N . TYR B 1 235 ? -27.422 16.391 24.625 1 84.62 235 TYR B N 1
ATOM 5359 C CA . TYR B 1 235 ? -27.062 16.344 23.203 1 84.62 235 TYR B CA 1
ATOM 5360 C C . TYR B 1 235 ? -27.141 17.719 22.578 1 84.62 235 TYR B C 1
ATOM 5362 O O . TYR B 1 235 ? -27.969 18.547 22.969 1 84.62 235 TYR B O 1
ATOM 5370 N N . TRP B 1 236 ? -26.188 18 21.766 1 87.19 236 TRP B N 1
ATOM 5371 C CA . TRP B 1 236 ? -26.172 19.25 21.016 1 87.19 236 TRP B CA 1
ATOM 5372 C C . TRP B 1 236 ? -27 19.141 19.75 1 87.19 236 TRP B C 1
ATOM 5374 O O . TRP B 1 236 ? -26.828 18.203 18.969 1 87.19 236 TRP B O 1
ATOM 5384 N N . ASP B 1 237 ? -27.969 20.016 19.547 1 87.5 237 ASP B N 1
ATOM 5385 C CA . ASP B 1 237 ? -28.859 20 18.391 1 87.5 237 ASP B CA 1
ATOM 5386 C C . ASP B 1 237 ? -28.688 21.25 17.547 1 87.5 237 ASP B C 1
ATOM 5388 O O . ASP B 1 237 ? -29.656 21.766 16.984 1 87.5 237 ASP B O 1
ATOM 5392 N N . GLY B 1 238 ? -27.594 21.75 17.469 1 89.88 238 GLY B N 1
ATOM 5393 C CA . GLY B 1 238 ? -27.359 23.031 16.812 1 89.88 238 GLY B CA 1
ATOM 5394 C C . GLY B 1 238 ? -26.984 22.891 15.352 1 89.88 238 GLY B C 1
ATOM 5395 O O . GLY B 1 238 ? -26.562 23.875 14.727 1 89.88 238 GLY B O 1
ATOM 5396 N N . TYR B 1 239 ? -27.125 21.672 14.812 1 93.12 239 TYR B N 1
ATOM 5397 C CA . TYR B 1 239 ? -26.859 21.5 13.383 1 93.12 239 TYR B CA 1
ATOM 5398 C C . TYR B 1 239 ? -27.766 22.406 12.555 1 93.12 239 TYR B C 1
ATOM 5400 O O . TYR B 1 239 ? -28.969 22.5 12.812 1 93.12 239 TYR B O 1
ATOM 5408 N N . ASP B 1 240 ? -27.156 23.078 11.586 1 95.31 240 ASP B N 1
ATOM 5409 C CA . ASP B 1 240 ? -27.859 23.969 10.656 1 95.31 240 ASP B CA 1
ATOM 5410 C C . ASP B 1 240 ? -27.469 23.656 9.211 1 95.31 240 ASP B C 1
ATOM 5412 O O . ASP B 1 240 ? -26.344 23.984 8.789 1 95.31 240 ASP B O 1
ATOM 5416 N N . SER B 1 241 ? -28.406 23.141 8.484 1 93.31 241 SER B N 1
ATOM 5417 C CA . SER B 1 241 ? -28.125 22.703 7.121 1 93.31 241 SER B CA 1
ATOM 5418 C C . SER B 1 241 ? -27.828 23.891 6.207 1 93.31 241 SER B C 1
ATOM 5420 O O . SER B 1 241 ? -27.328 23.703 5.094 1 93.31 241 SER B O 1
ATOM 5422 N N . THR B 1 242 ? -28.047 25.047 6.684 1 94.5 242 THR B N 1
ATOM 5423 C CA . THR B 1 242 ? -27.828 26.219 5.84 1 94.5 242 THR B CA 1
ATOM 5424 C C . THR B 1 242 ? -26.422 26.766 6.031 1 94.5 242 THR B C 1
ATOM 5426 O O . THR B 1 242 ? -26 27.641 5.281 1 94.5 242 THR B O 1
ATOM 5429 N N . VAL B 1 243 ? -25.75 26.266 7.012 1 94.69 243 VAL B N 1
ATOM 5430 C CA . VAL B 1 243 ? -24.406 26.75 7.309 1 94.69 243 VAL B CA 1
ATOM 5431 C C . VAL B 1 243 ? -23.391 25.969 6.473 1 94.69 243 VAL B C 1
ATOM 5433 O O . VAL B 1 243 ? -23.391 24.734 6.461 1 94.69 243 VAL B O 1
ATOM 5436 N N . ASN B 1 244 ? -22.547 26.688 5.75 1 91.25 244 ASN B N 1
ATOM 5437 C CA . ASN B 1 244 ? -21.453 26.094 4.988 1 91.25 244 ASN B CA 1
ATOM 5438 C C . ASN B 1 244 ? -20.203 25.922 5.84 1 91.25 244 ASN B C 1
ATOM 5440 O O . ASN B 1 244 ? -19.562 26.906 6.207 1 91.25 244 ASN B O 1
ATOM 5444 N N . PRO B 1 245 ? -19.859 24.688 6.105 1 92.94 245 PRO B N 1
ATOM 5445 C CA . PRO B 1 245 ? -18.703 24.469 6.992 1 92.94 245 PRO B CA 1
ATOM 5446 C C . PRO B 1 245 ? -17.375 24.609 6.273 1 92.94 245 PRO B C 1
ATOM 5448 O O . PRO B 1 245 ? -16.312 24.453 6.891 1 92.94 245 PRO B O 1
ATOM 5451 N N . ASN B 1 246 ? -17.375 24.953 5.023 1 91.06 246 ASN B N 1
ATOM 5452 C CA . ASN B 1 246 ? -16.125 25.047 4.277 1 91.06 246 ASN B CA 1
ATOM 5453 C C . ASN B 1 246 ? -15.164 26.047 4.91 1 91.06 246 ASN B C 1
ATOM 5455 O O . ASN B 1 246 ? -15.594 26.969 5.605 1 91.06 246 ASN B O 1
ATOM 5459 N N . VAL B 1 247 ? -13.898 25.922 4.641 1 94 247 VAL B N 1
ATOM 5460 C CA . VAL B 1 247 ? -12.859 26.734 5.273 1 94 247 VAL B CA 1
ATOM 5461 C C . VAL B 1 247 ? -12.859 28.141 4.672 1 94 247 VAL B C 1
ATOM 5463 O O . VAL B 1 247 ? -12.805 28.297 3.449 1 94 247 VAL B O 1
ATOM 5466 N N . ILE B 1 248 ? -12.852 29.078 5.516 1 94.12 248 ILE B N 1
ATOM 5467 C CA . ILE B 1 248 ? -12.789 30.469 5.109 1 94.12 248 ILE B CA 1
ATOM 5468 C C . ILE B 1 248 ? -11.375 30.828 4.668 1 94.12 248 ILE B C 1
ATOM 5470 O O . ILE B 1 248 ? -10.398 30.438 5.324 1 94.12 248 ILE B O 1
ATOM 5474 N N . ASP B 1 249 ? -11.273 31.562 3.594 1 94.81 249 ASP B N 1
ATOM 5475 C CA . ASP B 1 249 ? -9.961 31.906 3.057 1 94.81 249 ASP B CA 1
ATOM 5476 C C . ASP B 1 249 ? -9.133 32.688 4.078 1 94.81 249 ASP B C 1
ATOM 5478 O O . ASP B 1 249 ? -7.938 32.438 4.234 1 94.81 249 ASP B O 1
ATOM 5482 N N . ALA B 1 250 ? -9.789 33.594 4.762 1 97 250 ALA B N 1
ATOM 5483 C CA . ALA B 1 250 ? -9.078 34.438 5.734 1 97 250 ALA B CA 1
ATOM 5484 C C . ALA B 1 250 ? -8.602 33.594 6.922 1 97 250 ALA B C 1
ATOM 5486 O O . ALA B 1 250 ? -7.598 33.938 7.551 1 97 250 ALA B O 1
ATOM 5487 N N . PHE B 1 251 ? -9.328 32.562 7.199 1 96.94 251 PHE B N 1
ATOM 5488 C CA . PHE B 1 251 ? -8.914 31.625 8.242 1 96.94 251 PHE B CA 1
ATOM 5489 C C . PHE B 1 251 ? -7.648 30.875 7.832 1 96.94 251 PHE B C 1
ATOM 5491 O O . PHE B 1 251 ? -6.672 30.844 8.578 1 96.94 251 PHE B O 1
ATOM 5498 N N . ALA B 1 252 ? -7.66 30.344 6.641 1 96.25 252 ALA B N 1
ATOM 5499 C CA . ALA B 1 252 ? -6.594 29.469 6.172 1 96.25 252 ALA B CA 1
ATOM 5500 C C . ALA B 1 252 ? -5.348 30.266 5.801 1 96.25 252 ALA B C 1
ATOM 5502 O O . ALA B 1 252 ? -4.223 29.797 6.016 1 96.25 252 ALA B O 1
ATOM 5503 N N . ALA B 1 253 ? -5.523 31.438 5.262 1 96.69 253 ALA B N 1
ATOM 5504 C CA . ALA B 1 253 ? -4.391 32.156 4.656 1 96.69 253 ALA B CA 1
ATOM 5505 C C . ALA B 1 253 ? -3.92 33.281 5.539 1 96.69 253 ALA B C 1
ATOM 5507 O O . ALA B 1 253 ? -2.994 34.031 5.176 1 96.69 253 ALA B O 1
ATOM 5508 N N . ALA B 1 254 ? -4.543 33.406 6.77 1 97.19 254 ALA B N 1
ATOM 5509 C CA . ALA B 1 254 ? -4.07 34.5 7.621 1 97.19 254 ALA B CA 1
ATOM 5510 C C . ALA B 1 254 ? -4.297 34.188 9.094 1 97.19 254 ALA B C 1
ATOM 5512 O O . ALA B 1 254 ? -3.357 33.844 9.812 1 97.19 254 ALA B O 1
ATOM 5513 N N . ALA B 1 255 ? -5.531 34.125 9.516 1 97.62 255 ALA B N 1
ATOM 5514 C CA . ALA B 1 255 ? -5.855 34.156 10.938 1 97.62 255 ALA B CA 1
ATOM 5515 C C . ALA B 1 255 ? -5.27 32.969 11.664 1 97.62 255 ALA B C 1
ATOM 5517 O O . ALA B 1 255 ? -4.66 33.094 12.727 1 97.62 255 ALA B O 1
ATOM 5518 N N . TYR B 1 256 ? -5.445 31.797 11.086 1 97 256 TYR B N 1
ATOM 5519 C CA . TYR B 1 256 ? -5.016 30.594 11.797 1 97 256 TYR B CA 1
ATOM 5520 C C . TYR B 1 256 ? -3.506 30.406 11.688 1 97 256 TYR B C 1
ATOM 5522 O O . TYR B 1 256 ? -2.932 29.547 12.367 1 97 256 TYR B O 1
ATOM 5530 N N . ARG B 1 257 ? -2.883 31.25 10.945 1 94.81 257 ARG B N 1
ATOM 5531 C CA . ARG B 1 257 ? -1.426 31.25 10.852 1 94.81 257 ARG B CA 1
ATOM 5532 C C . ARG B 1 257 ? -0.805 32.094 11.969 1 94.81 257 ARG B C 1
ATOM 5534 O O . ARG B 1 257 ? 0.403 32.312 11.969 1 94.81 257 ARG B O 1
ATOM 5541 N N . PHE B 1 258 ? -1.611 32.531 12.891 1 92.44 258 PHE B N 1
ATOM 5542 C CA . PHE B 1 258 ? -1.095 33.188 14.078 1 92.44 258 PHE B CA 1
ATOM 5543 C C . PHE B 1 258 ? -0.063 32.344 14.789 1 92.44 258 PHE B C 1
ATOM 5545 O O . PHE B 1 258 ? 0.865 32.844 15.414 1 92.44 258 PHE B O 1
ATOM 5552 N N . GLY B 1 259 ? -0.225 31.016 14.648 1 90.44 259 GLY B N 1
ATOM 5553 C CA . GLY B 1 259 ? 0.642 30.047 15.305 1 90.44 259 GLY B CA 1
ATOM 5554 C C . GLY B 1 259 ? 2.096 30.172 14.883 1 90.44 259 GLY B C 1
ATOM 5555 O O . GLY B 1 259 ? 2.996 29.781 15.633 1 90.44 259 GLY B O 1
ATOM 5556 N N . HIS B 1 260 ? 2.305 30.688 13.75 1 89 260 HIS B N 1
ATOM 5557 C CA . HIS B 1 260 ? 3.664 30.859 13.242 1 89 260 HIS B CA 1
ATOM 5558 C C . HIS B 1 260 ? 4.461 31.828 14.109 1 89 260 HIS B C 1
ATOM 5560 O O . HIS B 1 260 ? 5.695 31.766 14.133 1 89 260 HIS B O 1
ATOM 5566 N N . SER B 1 261 ? 3.816 32.656 14.844 1 85.94 261 SER B N 1
ATOM 5567 C CA . SER B 1 261 ? 4.477 33.594 15.742 1 85.94 261 SER B CA 1
ATOM 5568 C C . SER B 1 261 ? 4.785 32.938 17.094 1 85.94 261 SER B C 1
ATOM 5570 O O . SER B 1 261 ? 5.531 33.5 17.891 1 85.94 261 SER B O 1
ATOM 5572 N N . LEU B 1 262 ? 4.266 31.75 17.281 1 86.94 262 LEU B N 1
ATOM 5573 C CA . LEU B 1 262 ? 4.41 31.094 18.578 1 86.94 262 LEU B CA 1
ATOM 5574 C C . LEU B 1 262 ? 5.457 29.984 18.516 1 86.94 262 LEU B C 1
ATOM 5576 O O . LEU B 1 262 ? 5.754 29.344 19.531 1 86.94 262 LEU B O 1
ATOM 5580 N N . LEU B 1 263 ? 6.055 29.828 17.453 1 87.44 263 LEU B N 1
ATOM 5581 C CA . LEU B 1 263 ? 6.984 28.719 17.266 1 87.44 263 LEU B CA 1
ATOM 5582 C C . LEU B 1 263 ? 8.25 28.938 18.094 1 87.44 263 LEU B C 1
ATOM 5584 O O . LEU B 1 263 ? 8.828 30.031 18.078 1 87.44 263 LEU B O 1
ATOM 5588 N N . PRO B 1 264 ? 8.648 27.922 18.781 1 87.38 264 PRO B N 1
ATOM 5589 C CA . PRO B 1 264 ? 9.898 28.031 19.531 1 87.38 264 PRO B CA 1
ATOM 5590 C C . PRO B 1 264 ? 11.141 27.906 18.641 1 87.38 264 PRO B C 1
ATOM 5592 O O . PRO B 1 264 ? 11.062 27.328 17.547 1 87.38 264 PRO B O 1
ATOM 5595 N N . THR B 1 265 ? 12.188 28.484 19.172 1 88.25 265 THR B N 1
ATOM 5596 C CA . THR B 1 265 ? 13.461 28.312 18.469 1 88.25 265 THR B CA 1
ATOM 5597 C C . THR B 1 265 ? 13.945 26.875 18.562 1 88.25 265 THR B C 1
ATOM 5599 O O . THR B 1 265 ? 14.516 26.344 17.609 1 88.25 265 THR B O 1
ATOM 5602 N N . ALA B 1 266 ? 13.641 26.344 19.719 1 92.44 266 ALA B N 1
ATOM 5603 C CA . ALA B 1 266 ? 14.07 24.969 19.938 1 92.44 266 ALA B CA 1
ATOM 5604 C C . ALA B 1 266 ? 12.977 24.141 20.609 1 92.44 266 ALA B C 1
ATOM 5606 O O . ALA B 1 266 ? 12.148 24.688 21.344 1 92.44 266 ALA B O 1
ATOM 5607 N N . VAL B 1 267 ? 13.008 22.859 20.312 1 94.44 267 VAL B N 1
ATOM 5608 C CA . VAL B 1 267 ? 12.086 21.906 20.938 1 94.44 267 VAL B CA 1
ATOM 5609 C C . VAL B 1 267 ? 12.836 21.047 21.938 1 94.44 267 VAL B C 1
ATOM 5611 O O . VAL B 1 267 ? 13.914 20.516 21.641 1 94.44 267 VAL B O 1
ATOM 5614 N N . GLU B 1 268 ? 12.227 20.969 23.078 1 96.12 268 GLU B N 1
ATOM 5615 C CA . GLU B 1 268 ? 12.93 20.297 24.172 1 96.12 268 GLU B CA 1
ATOM 5616 C C . GLU B 1 268 ? 12.438 18.875 24.359 1 96.12 268 GLU B C 1
ATOM 5618 O O . GLU B 1 268 ? 11.281 18.562 24.078 1 96.12 268 GLU B O 1
ATOM 5623 N N . ARG B 1 269 ? 13.328 18.016 24.875 1 97.44 269 ARG B N 1
ATOM 5624 C CA . ARG B 1 269 ? 13.047 16.656 25.344 1 97.44 269 ARG B CA 1
ATOM 5625 C C . ARG B 1 269 ? 13.227 16.562 26.859 1 97.44 269 ARG B C 1
ATOM 5627 O O . ARG B 1 269 ? 14.148 17.141 27.422 1 97.44 269 ARG B O 1
ATOM 5634 N N . TRP B 1 270 ? 12.289 15.859 27.406 1 97.62 270 TRP B N 1
ATOM 5635 C CA . TRP B 1 270 ? 12.305 15.695 28.859 1 97.62 270 TRP B CA 1
ATOM 5636 C C . TRP B 1 270 ? 12.07 14.234 29.234 1 97.62 270 TRP B C 1
ATOM 5638 O O . TRP B 1 270 ? 11.453 13.477 28.484 1 97.62 270 TRP B O 1
ATOM 5648 N N . SER B 1 271 ? 12.633 13.844 30.422 1 96.5 271 SER B N 1
ATOM 5649 C CA . SER B 1 271 ? 12.445 12.484 30.922 1 96.5 271 SER B CA 1
ATOM 5650 C C . SER B 1 271 ? 11.086 12.32 31.594 1 96.5 271 SER B C 1
ATOM 5652 O O . SER B 1 271 ? 10.398 13.305 31.844 1 96.5 271 SER B O 1
ATOM 5654 N N . LYS B 1 272 ? 10.75 11.109 31.922 1 93.75 272 LYS B N 1
ATOM 5655 C CA . LYS B 1 272 ? 9.5 10.805 32.625 1 93.75 272 LYS B CA 1
ATOM 5656 C C . LYS B 1 272 ? 9.477 11.445 34 1 93.75 272 LYS B C 1
ATOM 5658 O O . LYS B 1 272 ? 8.406 11.719 34.562 1 93.75 272 LYS B O 1
ATOM 5663 N N . ALA B 1 273 ? 10.609 11.695 34.5 1 96.19 273 ALA B N 1
ATOM 5664 C CA . ALA B 1 273 ? 10.742 12.32 35.844 1 96.19 273 ALA B CA 1
ATOM 5665 C C . ALA B 1 273 ? 10.766 13.844 35.719 1 96.19 273 ALA B C 1
ATOM 5667 O O . ALA B 1 273 ? 11.094 14.539 36.688 1 96.19 273 ALA B O 1
ATOM 5668 N N . HIS B 1 274 ? 10.547 14.367 34.562 1 95.81 274 HIS B N 1
ATOM 5669 C CA . HIS B 1 274 ? 10.469 15.805 34.312 1 95.81 274 HIS B CA 1
ATOM 5670 C C . HIS B 1 274 ? 11.836 16.453 34.438 1 95.81 274 HIS B C 1
ATOM 5672 O O . HIS B 1 274 ? 11.969 17.547 35 1 95.81 274 HIS B O 1
ATOM 5678 N N . LYS B 1 275 ? 12.742 15.672 34 1 96.94 275 LYS B N 1
ATOM 5679 C CA . LYS B 1 275 ? 14.086 16.234 33.906 1 96.94 275 LYS B CA 1
ATOM 5680 C C . LYS B 1 275 ? 14.445 16.578 32.469 1 96.94 275 LYS B C 1
ATOM 5682 O O . LYS B 1 275 ? 14.211 15.766 31.562 1 96.94 275 LYS B O 1
ATOM 5687 N N . PHE B 1 276 ? 15.055 17.766 32.344 1 96.31 276 PHE B N 1
ATOM 5688 C CA . PHE B 1 276 ? 15.5 18.188 31.016 1 96.31 276 PHE B CA 1
ATOM 5689 C C . PHE B 1 276 ? 16.562 17.25 30.469 1 96.31 276 PHE B C 1
ATOM 5691 O O . PHE B 1 276 ? 17.5 16.875 31.188 1 96.31 276 PHE B O 1
ATOM 5698 N N . ILE B 1 277 ? 16.484 16.844 29.188 1 96.56 277 ILE B N 1
ATOM 5699 C CA . ILE B 1 277 ? 17.453 15.953 28.531 1 96.56 277 ILE B CA 1
ATOM 5700 C C . ILE B 1 277 ? 18.281 16.75 27.531 1 96.56 277 ILE B C 1
ATOM 5702 O O . ILE B 1 277 ? 19.5 16.828 27.656 1 96.56 277 ILE B O 1
ATOM 5706 N N . ALA B 1 278 ? 17.562 17.25 26.484 1 96.44 278 ALA B N 1
ATOM 5707 C CA . ALA B 1 278 ? 18.219 17.984 25.406 1 96.44 278 ALA B CA 1
ATOM 5708 C C . ALA B 1 278 ? 17.219 18.828 24.609 1 96.44 278 ALA B C 1
ATOM 5710 O O . ALA B 1 278 ? 16.016 18.797 24.906 1 96.44 278 ALA B O 1
ATOM 5711 N N . SER B 1 279 ? 17.75 19.688 23.781 1 94.88 279 SER B N 1
ATOM 5712 C CA . SER B 1 279 ? 16.906 20.453 22.859 1 94.88 279 SER B CA 1
ATOM 5713 C C . SER B 1 279 ? 17.5 20.453 21.453 1 94.88 279 SER B C 1
ATOM 5715 O O . SER B 1 279 ? 18.688 20.234 21.266 1 94.88 279 SER B O 1
ATOM 5717 N N . LYS B 1 280 ? 16.625 20.562 20.531 1 94.69 280 LYS B N 1
ATOM 5718 C CA . LYS B 1 280 ? 17 20.672 19.125 1 94.69 280 LYS B CA 1
ATOM 5719 C C . LYS B 1 280 ? 16.328 21.859 18.469 1 94.69 280 LYS B C 1
ATOM 5721 O O . LYS B 1 280 ? 15.18 22.188 18.766 1 94.69 280 LYS B O 1
ATOM 5726 N N . ARG B 1 281 ? 17.109 22.484 17.578 1 92.38 281 ARG B N 1
ATOM 5727 C CA . ARG B 1 281 ? 16.547 23.609 16.828 1 92.38 281 ARG B CA 1
ATOM 5728 C C . ARG B 1 281 ? 15.359 23.172 15.984 1 92.38 281 ARG B C 1
ATOM 5730 O O . ARG B 1 281 ? 15.359 22.078 15.422 1 92.38 281 ARG B O 1
ATOM 5737 N N . LEU B 1 282 ? 14.398 24.016 15.906 1 91.38 282 LEU B N 1
ATOM 5738 C CA . LEU B 1 282 ? 13.195 23.719 15.141 1 91.38 282 LEU B CA 1
ATOM 5739 C C . LEU B 1 282 ? 13.539 23.406 13.688 1 91.38 282 LEU B C 1
ATOM 5741 O O . LEU B 1 282 ? 12.984 22.469 13.102 1 91.38 282 LEU B O 1
ATOM 5745 N N . SER B 1 283 ? 14.453 24.156 13.117 1 89.88 283 SER B N 1
ATOM 5746 C CA . SER B 1 283 ? 14.836 23.969 11.719 1 89.88 283 SER B CA 1
ATOM 5747 C C . SER B 1 283 ? 15.406 22.578 11.477 1 89.88 283 SER B C 1
ATOM 5749 O O . SER B 1 283 ? 15.328 22.062 10.367 1 89.88 283 SER B O 1
ATOM 5751 N N . ASP B 1 284 ? 15.859 21.953 12.562 1 91.25 284 ASP B N 1
ATOM 5752 C CA . ASP B 1 284 ? 16.453 20.625 12.445 1 91.25 284 ASP B CA 1
ATOM 5753 C C . ASP B 1 284 ? 15.398 19.531 12.609 1 91.25 284 ASP B C 1
ATOM 5755 O O . ASP B 1 284 ? 15.695 18.344 12.438 1 91.25 284 ASP B O 1
ATOM 5759 N N . LEU B 1 285 ? 14.227 19.953 12.906 1 93.19 285 LEU B N 1
ATOM 5760 C CA . LEU B 1 285 ? 13.156 19 13.133 1 93.19 285 LEU B CA 1
ATOM 5761 C C . LEU B 1 285 ? 12.125 19.062 12.0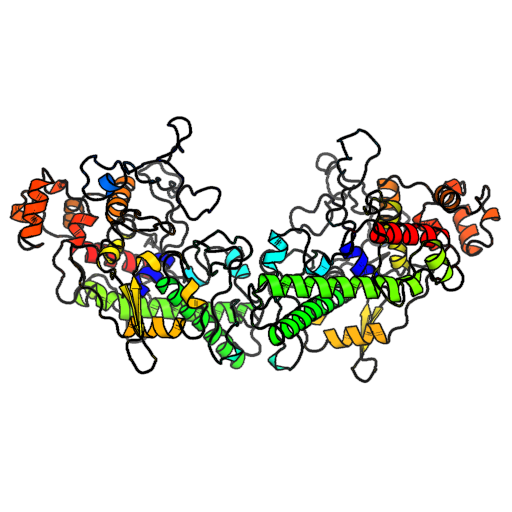16 1 93.19 285 LEU B C 1
ATOM 5763 O O . LEU B 1 285 ? 11.172 18.266 11.992 1 93.19 285 LEU B O 1
ATOM 5767 N N . ILE B 1 286 ? 12.328 19.922 11.117 1 92.06 286 ILE B N 1
ATOM 5768 C CA . ILE B 1 286 ? 11.406 20.094 10 1 92.06 286 ILE B CA 1
ATOM 5769 C C . ILE B 1 286 ? 11.711 19.047 8.922 1 92.06 286 ILE B C 1
ATOM 5771 O O . ILE B 1 286 ? 12.836 18.969 8.43 1 92.06 286 ILE B O 1
ATOM 5775 N N . ARG B 1 287 ? 10.766 18.234 8.625 1 91.75 287 ARG B N 1
ATOM 5776 C CA . ARG B 1 287 ? 10.828 17.172 7.625 1 91.75 287 ARG B CA 1
ATOM 5777 C C . ARG B 1 287 ? 11.922 16.156 7.973 1 91.75 287 ARG B C 1
ATOM 5779 O O . ARG B 1 287 ? 12.555 15.586 7.078 1 91.75 287 ARG B O 1
ATOM 5786 N N . ARG B 1 288 ? 12.242 16.031 9.227 1 93.19 288 ARG B N 1
ATOM 5787 C CA . ARG B 1 288 ? 13.258 15.117 9.734 1 93.19 288 ARG B CA 1
ATOM 5788 C C . ARG B 1 288 ? 12.781 14.43 11.008 1 93.19 288 ARG B C 1
ATOM 5790 O O . ARG B 1 288 ? 13.273 14.719 12.102 1 93.19 288 ARG B O 1
ATOM 5797 N N . PRO B 1 289 ? 11.898 13.406 10.82 1 94.94 289 PRO B N 1
ATOM 5798 C CA . PRO B 1 289 ? 11.305 12.773 11.992 1 94.94 289 PRO B CA 1
ATOM 5799 C C . PRO B 1 289 ? 12.18 11.672 12.586 1 94.94 289 PRO B C 1
ATOM 5801 O O . PRO B 1 289 ? 11.727 10.898 13.422 1 94.94 289 PRO B O 1
ATOM 5804 N N . TYR B 1 290 ? 13.461 11.641 12.375 1 94.19 290 TYR B N 1
ATOM 5805 C CA . TYR B 1 290 ? 14.289 10.445 12.523 1 94.19 290 TYR B CA 1
ATOM 5806 C C . TYR B 1 290 ? 14.719 10.258 13.969 1 94.19 290 TYR B C 1
ATOM 5808 O O . TYR B 1 290 ? 15.172 9.18 14.352 1 94.19 290 TYR B O 1
ATOM 5816 N N . ASP B 1 291 ? 14.586 11.359 14.805 1 96.06 291 ASP B N 1
ATOM 5817 C CA . ASP B 1 291 ? 14.789 11.148 16.234 1 96.06 291 ASP B CA 1
ATOM 5818 C C . ASP B 1 291 ? 13.867 10.055 16.766 1 96.06 291 ASP B C 1
ATOM 5820 O O . ASP B 1 291 ? 14.211 9.344 17.719 1 96.06 291 ASP B O 1
ATOM 5824 N N . LEU B 1 292 ? 12.805 9.906 16.125 1 97 292 LEU B N 1
ATOM 5825 C CA . LEU B 1 292 ? 11.773 8.992 16.609 1 97 292 LEU B CA 1
ATOM 5826 C C . LEU B 1 292 ? 12.148 7.543 16.328 1 97 292 LEU B C 1
ATOM 5828 O O . LEU B 1 292 ? 11.5 6.617 16.828 1 97 292 LEU B O 1
ATOM 5832 N N . TYR B 1 293 ? 13.188 7.348 15.586 1 93.69 293 TYR B N 1
ATOM 5833 C CA . TYR B 1 293 ? 13.688 6.004 15.328 1 93.69 293 TYR B CA 1
ATOM 5834 C C . TYR B 1 293 ? 14.359 5.418 16.562 1 93.69 293 TYR B C 1
ATOM 5836 O O . TYR B 1 293 ? 14.617 4.215 16.625 1 93.69 293 TYR B O 1
ATOM 5844 N N . ARG B 1 294 ? 14.617 6.242 17.531 1 94.88 294 ARG B N 1
ATOM 5845 C CA . ARG B 1 294 ? 15.242 5.781 18.766 1 94.88 294 ARG B CA 1
ATOM 5846 C C . ARG B 1 294 ? 14.188 5.449 19.828 1 94.88 294 ARG B C 1
ATOM 5848 O O . ARG B 1 294 ? 13.234 6.203 20.016 1 94.88 294 ARG B O 1
ATOM 5855 N N . ALA B 1 295 ? 14.414 4.371 20.531 1 95.06 295 ALA B N 1
ATOM 5856 C CA . ALA B 1 295 ? 13.477 3.879 21.531 1 95.06 295 ALA B CA 1
ATOM 5857 C C . ALA B 1 295 ? 13.266 4.906 22.641 1 95.06 295 ALA B C 1
ATOM 5859 O O . ALA B 1 295 ? 14.234 5.445 23.188 1 95.06 295 ALA B O 1
ATOM 5860 N N . GLY B 1 296 ? 12.047 5.203 22.859 1 95.62 296 GLY B N 1
ATOM 5861 C CA . GLY B 1 296 ? 11.695 6.027 24.016 1 95.62 296 GLY B CA 1
ATOM 5862 C C . GLY B 1 296 ? 11.734 7.516 23.703 1 95.62 296 GLY B C 1
ATOM 5863 O O . GLY B 1 296 ? 11.234 8.328 24.484 1 95.62 296 GLY B O 1
ATOM 5864 N N . VAL B 1 297 ? 12.227 7.941 22.594 1 97.19 297 VAL B N 1
ATOM 5865 C CA . VAL B 1 297 ? 12.445 9.352 22.297 1 97.19 297 VAL B CA 1
ATOM 5866 C C . VAL B 1 297 ? 11.102 10.047 22.078 1 97.19 297 VAL B C 1
ATOM 5868 O O . VAL B 1 297 ? 10.93 11.211 22.438 1 97.19 297 VAL B O 1
ATOM 5871 N N . LEU B 1 298 ? 10.156 9.297 21.484 1 97.88 298 LEU B N 1
ATOM 5872 C CA . LEU B 1 298 ? 8.836 9.883 21.281 1 97.88 298 LEU B CA 1
ATOM 5873 C C . LEU B 1 298 ? 8.242 10.328 22.609 1 97.88 298 LEU B C 1
ATOM 5875 O O . LEU B 1 298 ? 7.66 11.406 22.719 1 97.88 298 LEU B O 1
ATOM 5879 N N . ASP B 1 299 ? 8.414 9.539 23.625 1 97.5 299 ASP B N 1
ATOM 5880 C CA . ASP B 1 299 ? 7.918 9.883 24.953 1 97.5 299 ASP B CA 1
ATOM 5881 C C . ASP B 1 299 ? 8.625 11.117 25.516 1 97.5 299 ASP B C 1
ATOM 5883 O O . ASP B 1 299 ? 8.008 11.93 26.203 1 97.5 299 ASP B O 1
ATOM 5887 N N . GLU B 1 300 ? 9.859 11.242 25.203 1 97.94 300 GLU B N 1
ATOM 5888 C CA . GLU B 1 300 ? 10.625 12.398 25.656 1 97.94 300 GLU B CA 1
ATOM 5889 C C . GLU B 1 300 ? 10.094 13.688 25.031 1 97.94 300 GLU B C 1
ATOM 5891 O O . GLU B 1 300 ? 10.094 14.742 25.672 1 97.94 300 GLU B O 1
ATOM 5896 N N . TYR B 1 301 ? 9.719 13.602 23.781 1 97.88 301 TYR B N 1
ATOM 5897 C CA . TYR B 1 301 ? 9.141 14.766 23.125 1 97.88 301 TYR B CA 1
ATOM 5898 C C . TYR B 1 301 ? 7.781 15.109 23.719 1 97.88 301 TYR B C 1
ATOM 5900 O O . TYR B 1 301 ? 7.449 16.281 23.891 1 97.88 301 TYR B O 1
ATOM 5908 N N . PHE B 1 302 ? 6.945 14.07 24.094 1 97.25 302 PHE B N 1
ATOM 5909 C CA . PHE B 1 302 ? 5.68 14.328 24.766 1 97.25 302 PHE B CA 1
ATOM 5910 C C . PHE B 1 302 ? 5.914 15.047 26.094 1 97.25 302 PHE B C 1
ATOM 5912 O O . PHE B 1 302 ? 5.223 16.016 26.406 1 97.25 302 PHE B O 1
ATOM 5919 N N . MET B 1 303 ? 6.902 14.586 26.781 1 97 303 MET B N 1
ATOM 5920 C CA . MET B 1 303 ? 7.238 15.227 28.047 1 97 303 MET B CA 1
ATOM 5921 C C . MET B 1 303 ? 7.738 16.641 27.828 1 97 303 MET B C 1
ATOM 5923 O O . MET B 1 303 ? 7.477 17.531 28.641 1 97 303 MET B O 1
ATOM 5927 N N . GLY B 1 304 ? 8.43 16.797 26.734 1 96 304 GLY B N 1
ATOM 5928 C CA . GLY B 1 304 ? 8.852 18.156 26.375 1 96 304 GLY B CA 1
ATOM 5929 C C . GLY B 1 304 ? 7.688 19.094 26.125 1 96 304 GLY B C 1
ATOM 5930 O O . GLY B 1 304 ? 7.695 20.234 26.578 1 96 304 GLY B O 1
ATOM 5931 N N . LEU B 1 305 ? 6.668 18.609 25.453 1 94 305 LEU B N 1
ATOM 5932 C CA . LEU B 1 305 ? 5.492 19.406 25.141 1 94 305 LEU B CA 1
ATOM 5933 C C . LEU B 1 305 ? 4.73 19.781 26.406 1 94 305 LEU B C 1
ATOM 5935 O O . LEU B 1 305 ? 4.082 20.828 26.469 1 94 305 LEU B O 1
ATOM 5939 N N . MET B 1 306 ? 4.891 19 27.453 1 93 306 MET B N 1
ATOM 5940 C CA . MET B 1 306 ? 4.195 19.234 28.719 1 93 306 MET B CA 1
ATOM 5941 C C . MET B 1 306 ? 4.977 20.219 29.594 1 93 306 MET B C 1
ATOM 5943 O O . MET B 1 306 ? 4.383 20.969 30.375 1 93 306 MET B O 1
ATOM 5947 N N . ASN B 1 307 ? 6.273 20.203 29.375 1 93.25 307 ASN B N 1
ATOM 5948 C CA . ASN B 1 307 ? 7.105 20.938 30.328 1 93.25 307 ASN B CA 1
ATOM 5949 C C . ASN B 1 307 ? 7.598 22.266 29.75 1 93.25 307 ASN B C 1
ATOM 5951 O O . ASN B 1 307 ? 7.883 23.203 30.484 1 93.25 307 ASN B O 1
ATOM 5955 N N . GLN B 1 308 ? 7.684 22.297 28.438 1 90.06 308 GLN B N 1
ATOM 5956 C CA . GLN B 1 308 ? 8.195 23.516 27.812 1 90.06 308 GLN B CA 1
ATOM 5957 C C . GLN B 1 308 ? 7.129 24.609 27.781 1 90.06 308 GLN B C 1
ATOM 5959 O O . GLN B 1 308 ? 6.008 24.375 27.328 1 90.06 308 GLN B O 1
ATOM 5964 N N . VAL B 1 309 ? 7.523 25.766 28.203 1 79.44 309 VAL B N 1
ATOM 5965 C CA . VAL B 1 309 ? 6.586 26.891 28.25 1 79.44 309 VAL B CA 1
ATOM 5966 C C . VAL B 1 309 ? 6.363 27.438 26.844 1 79.44 309 VAL B C 1
ATOM 5968 O O . VAL B 1 309 ? 7.312 27.594 26.062 1 79.44 309 VAL B O 1
ATOM 5971 N N . ALA B 1 310 ? 5.129 27.672 26.594 1 75.75 310 ALA B N 1
ATOM 5972 C CA . ALA B 1 310 ? 4.773 28.234 25.297 1 75.75 310 ALA B C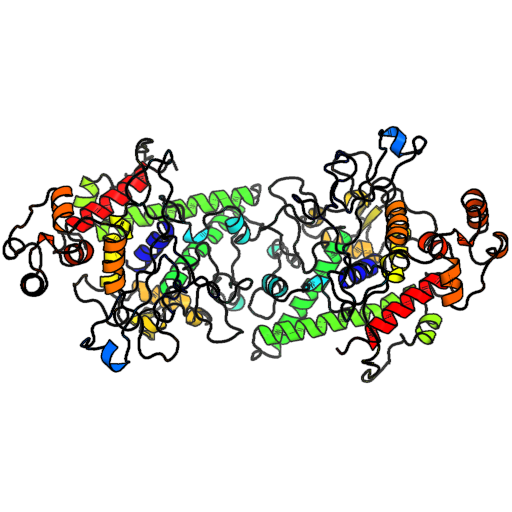A 1
ATOM 5973 C C . ALA B 1 310 ? 5.266 29.672 25.156 1 75.75 310 ALA B C 1
ATOM 5975 O O . ALA B 1 310 ? 5.254 30.438 26.141 1 75.75 310 ALA B O 1
ATOM 5976 N N . GLN B 1 311 ? 5.699 29.891 23.953 1 70.75 311 GLN B N 1
ATOM 5977 C CA . GLN B 1 311 ? 6.094 31.281 23.688 1 70.75 311 GLN B CA 1
ATOM 5978 C C . GLN B 1 311 ? 4.875 32.188 23.625 1 70.75 311 GLN B C 1
ATOM 5980 O O . GLN B 1 311 ? 3.779 31.766 23.266 1 70.75 311 GLN B O 1
ATOM 5985 N N . ALA B 1 312 ? 5.133 33.344 24.094 1 66.5 312 ALA B N 1
ATOM 5986 C CA . ALA B 1 312 ? 4.066 34.344 23.984 1 66.5 312 ALA B CA 1
ATOM 5987 C C . ALA B 1 312 ? 3.924 34.844 22.562 1 66.5 312 ALA B C 1
ATOM 5989 O O . ALA B 1 312 ? 4.887 34.812 21.781 1 66.5 312 ALA B O 1
ATOM 5990 N N . MET B 1 313 ? 2.711 35.156 22.266 1 65 313 MET B N 1
ATOM 5991 C CA . MET B 1 313 ? 2.471 35.75 20.953 1 65 313 MET B CA 1
ATOM 5992 C C . MET B 1 313 ? 3.139 37.125 20.859 1 65 313 MET B C 1
ATOM 5994 O O . MET B 1 313 ? 2.971 37.969 21.734 1 65 313 MET B O 1
ATOM 5998 N N . ASP B 1 314 ? 4.121 37.219 20.031 1 63.59 314 ASP B N 1
ATOM 5999 C CA . ASP B 1 314 ? 4.668 38.531 19.734 1 63.59 314 ASP B CA 1
ATOM 6000 C C . ASP B 1 314 ? 5.02 38.656 18.25 1 63.59 314 ASP B C 1
ATOM 6002 O O . ASP B 1 314 ? 4.859 37.719 17.484 1 63.59 314 ASP B O 1
ATOM 6006 N N . ASP B 1 315 ? 5.172 39.875 17.891 1 64.69 315 ASP B N 1
ATOM 6007 C CA . ASP B 1 315 ? 5.398 40.188 16.469 1 64.69 315 ASP B CA 1
ATOM 6008 C C . ASP B 1 315 ? 6.801 39.75 16.047 1 64.69 315 ASP B C 1
ATOM 6010 O O . ASP B 1 315 ? 7.188 39.938 14.883 1 64.69 315 ASP B O 1
ATOM 6014 N N . SER B 1 316 ? 7.453 39.125 16.922 1 69.88 316 SER B N 1
ATOM 6015 C CA . SER B 1 316 ? 8.773 38.625 16.516 1 69.88 316 SER B CA 1
ATOM 6016 C C . SER B 1 316 ? 8.758 37.156 16.219 1 69.88 316 SER B C 1
ATOM 6018 O O . SER B 1 316 ? 8.297 36.344 17.047 1 69.88 316 SER B O 1
ATOM 6020 N N . ILE B 1 317 ? 9.062 36.875 15.008 1 75.75 317 ILE B N 1
ATOM 6021 C CA . ILE B 1 317 ? 9.078 35.5 14.57 1 75.75 317 ILE B CA 1
ATOM 6022 C C . ILE B 1 317 ? 10.508 34.969 14.555 1 75.75 317 ILE B C 1
ATOM 6024 O O . ILE B 1 317 ? 11.43 35.656 14.148 1 75.75 317 ILE B O 1
ATOM 6028 N N . THR B 1 318 ? 10.68 33.781 15.008 1 79.69 318 THR B N 1
ATOM 6029 C CA . THR B 1 318 ? 12.008 33.188 15.109 1 79.69 318 THR B CA 1
ATOM 6030 C C . THR B 1 318 ? 12.656 33.062 13.734 1 79.69 318 THR B C 1
ATOM 6032 O O . THR B 1 318 ? 11.969 32.781 12.75 1 79.69 318 THR B O 1
ATOM 6035 N N . GLN B 1 319 ? 13.93 33.125 13.75 1 82.12 319 GLN B N 1
ATOM 6036 C CA . GLN B 1 319 ? 14.703 33 12.523 1 82.12 319 GLN B CA 1
ATOM 6037 C C . GLN B 1 319 ? 14.664 31.547 12.016 1 82.12 319 GLN B C 1
ATOM 6039 O O . GLN B 1 319 ? 14.992 31.281 10.852 1 82.12 319 GLN B O 1
ATOM 6044 N N . GLU B 1 320 ? 14.195 30.672 12.836 1 81.88 320 GLU B N 1
ATOM 6045 C CA . GLU B 1 320 ? 14.086 29.266 12.453 1 81.88 320 GLU B CA 1
ATOM 6046 C C . GLU B 1 320 ? 13.078 29.078 11.32 1 81.88 320 GLU B C 1
ATOM 6048 O O . GLU B 1 320 ? 13.188 28.141 10.531 1 81.88 320 GLU B O 1
ATOM 6053 N N . VAL B 1 321 ? 12.188 30.094 11.203 1 84.5 321 VAL B N 1
ATOM 6054 C CA . VAL B 1 321 ? 11.18 29.938 10.164 1 84.5 321 VAL B CA 1
ATOM 6055 C C . VAL B 1 321 ? 11.172 31.172 9.258 1 84.5 321 VAL B C 1
ATOM 6057 O O . VAL B 1 321 ? 10.406 31.234 8.297 1 84.5 321 VAL B O 1
ATOM 6060 N N . THR B 1 322 ? 12.062 32.125 9.539 1 87.88 322 THR B N 1
ATOM 6061 C CA . THR B 1 322 ? 12.156 33.281 8.633 1 87.88 322 THR B CA 1
ATOM 6062 C C . THR B 1 322 ? 13.406 33.188 7.762 1 87.88 322 THR B C 1
ATOM 6064 O O . THR B 1 322 ? 13.5 33.812 6.719 1 87.88 322 THR B O 1
ATOM 6067 N N . ASN B 1 323 ? 14.359 32.344 8.297 1 86.75 323 ASN B N 1
ATOM 6068 C CA . ASN B 1 323 ? 15.625 32.25 7.578 1 86.75 323 ASN B CA 1
ATOM 6069 C C . ASN B 1 323 ? 15.938 30.797 7.211 1 86.75 323 ASN B C 1
ATOM 6071 O O . ASN B 1 323 ? 16.672 30.547 6.258 1 86.75 323 ASN B O 1
ATOM 6075 N N . HIS B 1 324 ? 15.297 29.859 7.938 1 82.12 324 HIS B N 1
ATOM 6076 C CA . HIS B 1 324 ? 15.797 28.5 7.816 1 82.12 324 HIS B CA 1
ATOM 6077 C C . HIS B 1 324 ? 14.656 27.516 7.59 1 82.12 324 HIS B C 1
ATOM 6079 O O . HIS B 1 324 ? 14.828 26.297 7.777 1 82.12 324 HIS B O 1
ATOM 6085 N N . LEU B 1 325 ? 13.555 28.062 7.211 1 82.75 325 LEU B N 1
ATOM 6086 C CA . LEU B 1 325 ? 12.43 27.172 6.934 1 82.75 325 LEU B CA 1
ATOM 6087 C C . LEU B 1 325 ? 12.75 26.219 5.785 1 82.75 325 LEU B C 1
ATOM 6089 O O . LEU B 1 325 ? 13.172 26.656 4.711 1 82.75 325 LEU B O 1
ATOM 6093 N N . PHE B 1 326 ? 12.578 24.891 6.008 1 76.06 326 PHE B N 1
ATOM 6094 C CA . PHE B 1 326 ? 12.766 23.828 5.031 1 76.06 326 PHE B CA 1
ATOM 6095 C C . PHE B 1 326 ? 14.18 23.859 4.461 1 76.06 326 PHE B C 1
ATOM 6097 O O . PHE B 1 326 ? 14.383 23.625 3.27 1 76.06 326 PHE B O 1
ATOM 6104 N N . LYS B 1 327 ? 15.039 24.266 5.207 1 81.5 327 LYS B N 1
ATOM 6105 C CA . LYS B 1 327 ? 16.422 24.266 4.742 1 81.5 327 LYS B CA 1
ATOM 6106 C C . LYS B 1 327 ? 16.906 22.844 4.453 1 81.5 327 LYS B C 1
ATOM 6108 O O . LYS B 1 327 ? 16.547 21.906 5.164 1 81.5 327 LYS B O 1
ATOM 6113 N N . LYS B 1 328 ? 17.578 22.719 3.322 1 74.56 328 LYS B N 1
ATOM 6114 C CA . LYS B 1 328 ? 18.172 21.422 2.982 1 74.56 328 LYS B CA 1
ATOM 6115 C C . LYS B 1 328 ? 19.297 21.062 3.957 1 74.56 328 LYS B C 1
ATOM 6117 O O . LYS B 1 328 ? 19.844 21.938 4.637 1 74.56 328 LYS B O 1
ATOM 6122 N N . ALA B 1 329 ? 19.594 19.828 3.852 1 70.44 329 ALA B N 1
ATOM 6123 C CA . ALA B 1 329 ? 20.672 19.391 4.723 1 70.44 329 ALA B CA 1
ATOM 6124 C C . ALA B 1 329 ? 21.969 20.125 4.406 1 70.44 329 ALA B C 1
ATOM 6126 O O . ALA B 1 329 ? 22.359 20.25 3.24 1 70.44 329 ALA B O 1
ATOM 6127 N N . LYS B 1 330 ? 22.547 20.797 5.289 1 72.44 330 LYS B N 1
ATOM 6128 C CA . LYS B 1 330 ? 23.844 21.469 5.203 1 72.44 330 LYS B CA 1
ATOM 6129 C C . LYS B 1 330 ? 23.703 22.859 4.57 1 72.44 330 LYS B C 1
ATOM 6131 O O . LYS B 1 330 ? 24.672 23.594 4.457 1 72.44 330 LYS B O 1
ATOM 6136 N N . ALA B 1 331 ? 22.422 23.125 4.145 1 80.19 331 ALA B N 1
ATOM 6137 C CA . ALA B 1 331 ? 22.219 24.469 3.623 1 80.19 331 ALA B CA 1
ATOM 6138 C C . ALA B 1 331 ? 22.234 25.5 4.746 1 80.19 331 ALA B C 1
ATOM 6140 O O . ALA B 1 331 ? 21.906 25.172 5.895 1 80.19 331 ALA B O 1
ATOM 6141 N N . ARG B 1 332 ? 22.734 26.703 4.34 1 84.75 332 ARG B N 1
ATOM 6142 C CA . ARG B 1 332 ? 22.859 27.75 5.344 1 84.75 332 ARG B CA 1
ATOM 6143 C C . ARG B 1 332 ? 21.656 28.703 5.297 1 84.75 332 ARG B C 1
ATOM 6145 O O . ARG B 1 332 ? 21.578 29.641 6.086 1 84.75 332 ARG B O 1
ATOM 6152 N N . TYR B 1 333 ? 20.703 28.453 4.426 1 88.25 333 TYR B N 1
ATOM 6153 C CA . TYR B 1 333 ? 19.5 29.281 4.324 1 88.25 333 TYR B CA 1
ATOM 6154 C C . TYR B 1 333 ? 18.297 28.438 3.914 1 88.25 333 TYR B C 1
ATOM 6156 O O . TYR B 1 333 ? 18.453 27.359 3.32 1 88.25 333 TYR B O 1
ATOM 6164 N N . GLY B 1 334 ? 17.156 28.891 4.344 1 89.81 334 GLY B N 1
ATOM 6165 C CA . GLY B 1 334 ? 15.883 28.312 3.953 1 89.81 334 GLY B CA 1
ATOM 6166 C C . GLY B 1 334 ? 14.883 29.359 3.48 1 89.81 334 GLY B C 1
ATOM 6167 O O . GLY B 1 334 ? 15.273 30.375 2.891 1 89.81 334 GLY B O 1
ATOM 6168 N N . MET B 1 335 ? 13.711 29.016 3.641 1 89.88 335 MET B N 1
ATOM 6169 C CA . MET B 1 335 ? 12.664 29.922 3.188 1 89.88 335 MET B CA 1
ATOM 6170 C C . MET B 1 335 ? 12.18 30.812 4.328 1 89.88 335 MET B C 1
ATOM 6172 O O . MET B 1 335 ? 12.617 30.656 5.473 1 89.88 335 MET B O 1
ATOM 6176 N N . ASP B 1 336 ? 11.414 31.781 3.908 1 92.62 336 ASP B N 1
ATOM 6177 C CA . ASP B 1 336 ? 10.859 32.719 4.867 1 92.62 336 ASP B CA 1
ATOM 6178 C C . ASP B 1 336 ? 9.352 32.562 5 1 92.62 336 ASP B C 1
ATOM 6180 O O . ASP B 1 336 ? 8.586 33.031 4.156 1 92.62 336 ASP B O 1
ATOM 6184 N N . LEU B 1 337 ? 8.945 32.094 6.164 1 92.31 337 LEU B N 1
ATOM 6185 C CA . LEU B 1 337 ? 7.547 31.734 6.398 1 92.31 337 LEU B CA 1
ATOM 6186 C C . LEU B 1 337 ? 6.676 33 6.418 1 92.31 337 LEU B C 1
ATOM 6188 O O . LEU B 1 337 ? 5.523 32.969 5.98 1 92.31 337 LEU B O 1
ATOM 6192 N N . VAL B 1 338 ? 7.184 34.031 6.902 1 91.62 338 VAL B N 1
ATOM 6193 C CA . VAL B 1 338 ? 6.422 35.281 7.02 1 91.62 338 VAL B CA 1
ATOM 6194 C C . VAL B 1 338 ? 6.09 35.812 5.629 1 91.62 338 VAL B C 1
ATOM 6196 O O . VAL B 1 338 ? 4.957 36.219 5.375 1 91.62 338 VAL B O 1
ATOM 6199 N N . SER B 1 339 ? 7.086 35.781 4.785 1 93 339 SER B N 1
ATOM 6200 C CA . SER B 1 339 ? 6.848 36.188 3.406 1 93 339 SER B CA 1
ATOM 6201 C C . SER B 1 339 ? 5.801 35.281 2.738 1 93 339 SER B C 1
ATOM 6203 O O . SER B 1 339 ? 4.977 35.781 1.962 1 93 339 SER B O 1
ATOM 6205 N N . PHE B 1 340 ? 5.828 34.031 3.064 1 93.88 340 PHE B N 1
ATOM 6206 C CA . PHE B 1 340 ? 4.855 33.094 2.527 1 93.88 340 PHE B CA 1
ATOM 6207 C C . PHE B 1 340 ? 3.449 33.438 3 1 93.88 340 PHE B C 1
ATOM 6209 O O . PHE B 1 340 ? 2.496 33.375 2.221 1 93.88 340 PHE B O 1
ATOM 6216 N N . ASN B 1 341 ? 3.348 33.781 4.227 1 94.44 341 ASN B N 1
ATOM 6217 C CA . ASN B 1 341 ? 2.049 34.125 4.793 1 94.44 341 ASN B CA 1
ATOM 6218 C C . ASN B 1 341 ? 1.428 35.312 4.078 1 94.44 341 ASN B C 1
ATOM 6220 O O . ASN B 1 341 ? 0.258 35.281 3.691 1 94.44 341 ASN B O 1
ATOM 6224 N N . MET B 1 342 ? 2.24 36.281 3.906 1 93.38 342 MET B N 1
ATOM 6225 C CA . MET B 1 342 ? 1.746 37.5 3.287 1 93.38 342 MET B CA 1
ATOM 6226 C C . MET B 1 342 ? 1.401 37.281 1.819 1 93.38 342 MET B C 1
ATOM 6228 O O . MET B 1 342 ? 0.342 37.688 1.352 1 93.38 342 MET B O 1
ATOM 6232 N N . GLN B 1 343 ? 2.303 36.562 1.169 1 95.38 343 GLN B N 1
ATOM 6233 C CA . GLN B 1 343 ? 2.088 36.312 -0.251 1 95.38 343 GLN B CA 1
ATOM 6234 C C . GLN B 1 343 ? 0.839 35.469 -0.473 1 95.38 343 GLN B C 1
ATOM 6236 O O . GLN B 1 343 ? 0.097 35.688 -1.434 1 95.38 343 GLN B O 1
ATOM 6241 N N . ARG B 1 344 ? 0.607 34.5 0.342 1 95.88 344 ARG B N 1
ATOM 6242 C CA . ARG B 1 344 ? -0.565 33.656 0.207 1 95.88 344 ARG B CA 1
ATOM 6243 C C . ARG B 1 344 ? -1.852 34.438 0.403 1 95.88 344 ARG B C 1
ATOM 6245 O O . ARG B 1 344 ? -2.832 34.25 -0.313 1 95.88 344 ARG B O 1
ATOM 6252 N N . GLY B 1 345 ? -1.863 35.344 1.399 1 95.94 345 GLY B N 1
ATOM 6253 C CA . GLY B 1 345 ? -3.018 36.188 1.581 1 95.94 345 GLY B CA 1
ATOM 6254 C C . GLY B 1 345 ? -3.318 37.062 0.365 1 95.94 345 GLY B C 1
ATOM 6255 O O . GLY B 1 345 ? -4.477 37.188 -0.034 1 95.94 345 GLY B O 1
ATOM 6256 N N . ARG B 1 346 ? -2.295 37.562 -0.24 1 94.19 346 ARG B N 1
ATOM 6257 C CA . ARG B 1 346 ? -2.443 38.406 -1.425 1 94.19 346 ARG B CA 1
ATOM 6258 C C . ARG B 1 346 ? -2.922 37.562 -2.619 1 94.19 346 ARG B C 1
ATOM 6260 O O . ARG B 1 346 ? -3.807 38 -3.361 1 94.19 346 ARG B O 1
ATOM 6267 N N . GLU B 1 347 ? -2.285 36.406 -2.734 1 94.38 347 GLU B N 1
ATOM 6268 C CA . GLU B 1 347 ? -2.646 35.531 -3.836 1 94.38 347 GLU B CA 1
ATOM 6269 C C . GLU B 1 347 ? -4.109 35.094 -3.742 1 94.38 347 GLU B C 1
ATOM 6271 O O . GLU B 1 347 ? -4.777 34.938 -4.762 1 94.38 347 GLU B O 1
ATOM 6276 N N . PHE B 1 348 ? -4.609 34.938 -2.484 1 94.56 348 PHE B N 1
ATOM 6277 C CA . PHE B 1 348 ? -6 34.531 -2.26 1 94.56 348 PHE B CA 1
ATOM 6278 C C . PHE B 1 348 ? -6.926 35.75 -2.477 1 94.56 348 PHE B C 1
ATOM 6280 O O . PHE B 1 348 ? -8.141 35.562 -2.566 1 94.56 348 PHE B O 1
ATOM 6287 N N . GLY B 1 349 ? -6.371 36.938 -2.537 1 93.56 349 GLY B N 1
ATOM 6288 C CA . GLY B 1 349 ? -7.176 38.125 -2.688 1 93.56 349 GLY B CA 1
ATOM 6289 C C . GLY B 1 349 ? -7.879 38.531 -1.408 1 93.56 349 GLY B C 1
ATOM 6290 O O . GLY B 1 349 ? -9.008 39.031 -1.444 1 93.56 349 GLY B O 1
ATOM 6291 N N . LEU B 1 350 ? -7.242 38.375 -0.282 1 95.62 350 LEU B N 1
ATOM 6292 C CA . LEU B 1 350 ? -7.859 38.75 0.984 1 95.62 350 LEU B CA 1
ATOM 6293 C C . LEU B 1 350 ? -7.969 40.281 1.102 1 95.62 350 LEU B C 1
ATOM 6295 O O . LEU B 1 350 ? -7.031 41 0.763 1 95.62 350 LEU B O 1
ATOM 6299 N N . PRO B 1 351 ? -9.109 40.656 1.641 1 95.25 351 PRO B N 1
ATOM 6300 C CA . PRO B 1 351 ? -9.148 42.062 2.023 1 95.25 351 PRO B CA 1
ATOM 6301 C C . PRO B 1 351 ? -8.117 42.406 3.098 1 95.25 351 PRO B C 1
ATOM 6303 O O . PRO B 1 351 ? -7.648 41.531 3.814 1 95.25 351 PRO B O 1
ATOM 6306 N N . GLY B 1 352 ? -7.82 43.719 3.182 1 95.94 352 GLY B N 1
ATOM 6307 C CA . GLY B 1 352 ? -6.816 44.188 4.133 1 95.94 352 GLY B CA 1
ATOM 6308 C C . GLY B 1 352 ? -7.293 44.125 5.57 1 95.94 352 GLY B C 1
ATOM 6309 O O . GLY B 1 352 ? -8.453 43.812 5.836 1 95.94 352 GLY B O 1
ATOM 6310 N N . TYR B 1 353 ? -6.379 44.469 6.469 1 97.25 353 TYR B N 1
ATOM 6311 C CA . TYR B 1 353 ? -6.613 44.438 7.91 1 97.25 353 TYR B CA 1
ATOM 6312 C C . TYR B 1 353 ? -7.773 45.344 8.289 1 97.25 353 TYR B C 1
ATOM 6314 O O . TYR B 1 353 ? -8.68 44.938 9.023 1 97.25 353 TYR B O 1
ATOM 6322 N N . MET B 1 354 ? -7.914 46.438 7.727 1 97.06 354 MET B N 1
ATOM 6323 C CA . MET B 1 354 ? -8.945 47.406 8.086 1 97.06 354 MET B CA 1
ATOM 6324 C C . MET B 1 354 ? -10.328 46.938 7.652 1 97.06 354 MET B C 1
ATOM 6326 O O . MET B 1 354 ? -11.32 47.188 8.328 1 97.06 354 MET B O 1
ATOM 6330 N N . GLU B 1 355 ? -10.383 46.281 6.547 1 96.81 355 GLU B N 1
ATOM 6331 C CA . GLU B 1 355 ? -11.656 45.75 6.074 1 96.81 355 GLU B CA 1
ATOM 6332 C C . GLU B 1 355 ? -12.188 44.688 7.016 1 96.81 355 GLU B C 1
ATOM 6334 O O . GLU B 1 355 ? -13.391 44.594 7.254 1 96.81 355 GLU B O 1
ATOM 6339 N N . PHE B 1 356 ? -11.32 43.938 7.555 1 97.25 356 PHE B N 1
ATOM 6340 C CA . PHE B 1 356 ? -11.758 42.875 8.453 1 97.25 356 PHE B CA 1
ATOM 6341 C C . PHE B 1 356 ? -12.094 43.438 9.828 1 97.25 356 PHE B C 1
ATOM 6343 O O . PHE B 1 356 ? -12.953 42.906 10.531 1 97.25 356 PHE B O 1
ATOM 6350 N N . ARG B 1 357 ? -11.367 44.469 10.258 1 96.88 357 ARG B N 1
ATOM 6351 C CA . ARG B 1 357 ? -11.773 45.125 11.484 1 96.88 357 ARG B CA 1
ATOM 6352 C C . ARG B 1 357 ? -13.227 45.594 11.398 1 96.88 357 ARG B C 1
ATOM 6354 O O . ARG B 1 357 ? -14.016 45.375 12.32 1 96.88 357 ARG B O 1
ATOM 6361 N N . LYS B 1 358 ? -13.562 46.156 10.258 1 95.88 358 LYS B N 1
ATOM 6362 C CA . LYS B 1 358 ? -14.938 46.594 10.031 1 95.88 358 LYS B CA 1
ATOM 6363 C C . LYS B 1 358 ? -15.906 45.406 10.086 1 95.88 358 LYS B C 1
ATOM 6365 O O . LYS B 1 358 ? -16.969 45.5 10.719 1 95.88 358 LYS B O 1
ATOM 6370 N N . PHE B 1 359 ? -15.531 44.438 9.422 1 95.38 359 PHE B N 1
ATOM 6371 C CA . PHE B 1 359 ? -16.344 43.219 9.398 1 95.38 359 PHE B CA 1
ATOM 6372 C C . PHE B 1 359 ? -16.609 42.719 10.805 1 95.38 359 PHE B C 1
ATOM 6374 O O . PHE B 1 359 ? -17.688 42.219 11.109 1 95.38 359 PHE B O 1
ATOM 6381 N N . CYS B 1 360 ? -15.617 42.875 11.727 1 96.94 360 CYS B N 1
ATOM 6382 C CA . CYS B 1 360 ? -15.695 42.344 13.086 1 96.94 360 CYS B CA 1
ATOM 6383 C C . CYS B 1 360 ? -16.328 43.375 14.031 1 96.94 360 CYS B C 1
ATOM 6385 O O . CYS B 1 360 ? -16.359 43.156 15.242 1 96.94 360 CYS B O 1
ATOM 6387 N N . GLY B 1 361 ? -16.734 44.5 13.5 1 95.69 361 GLY B N 1
ATOM 6388 C CA . GLY B 1 361 ? -17.391 45.531 14.297 1 95.69 361 GLY B CA 1
ATOM 6389 C C . GLY B 1 361 ? -16.406 46.375 15.086 1 95.69 361 GLY B C 1
ATOM 6390 O O . GLY B 1 361 ? -16.766 46.938 16.125 1 95.69 361 GLY B O 1
ATOM 6391 N N . LEU B 1 362 ? -15.203 46.406 14.672 1 95.56 362 LEU B N 1
ATOM 6392 C CA . LEU B 1 362 ? -14.164 47.219 15.32 1 95.56 362 LEU B CA 1
ATOM 6393 C C . LEU B 1 362 ? -13.961 48.531 14.609 1 95.56 362 LEU B C 1
ATOM 6395 O O . LEU B 1 362 ? -14.258 48.656 13.422 1 95.56 362 LEU B O 1
ATOM 6399 N N . PRO B 1 363 ? -13.453 49.469 15.32 1 92.44 363 PRO B N 1
ATOM 6400 C CA . PRO B 1 363 ? -13.234 50.75 14.664 1 92.44 363 PRO B CA 1
ATOM 6401 C C . PRO B 1 363 ? -12.117 50.688 13.625 1 92.44 363 PRO B C 1
ATOM 6403 O O . PRO B 1 363 ? -11.109 50.031 13.828 1 92.44 363 PRO B O 1
ATOM 6406 N N . ASP B 1 364 ? -12.414 51.469 12.562 1 88.5 364 ASP B N 1
ATOM 6407 C CA . ASP B 1 364 ? -11.367 51.594 11.562 1 88.5 364 ASP B CA 1
ATOM 6408 C C . ASP B 1 364 ? -10.422 52.75 11.914 1 88.5 364 ASP B C 1
ATOM 6410 O O . ASP B 1 364 ? -10.641 53.469 12.898 1 88.5 364 ASP B O 1
ATOM 6414 N N . ALA B 1 365 ? -9.258 52.75 11.172 1 92.88 365 ALA B N 1
ATOM 6415 C CA . ALA B 1 365 ? -8.281 53.844 11.336 1 92.88 365 ALA B CA 1
ATOM 6416 C C . ALA B 1 365 ? -7.91 54.438 9.984 1 92.88 365 ALA B C 1
ATOM 6418 O O . ALA B 1 365 ? -7.59 53.719 9.039 1 92.88 365 ALA B O 1
ATOM 6419 N N . HIS B 1 366 ? -7.918 55.812 9.945 1 93.44 366 HIS B N 1
ATOM 6420 C CA . HIS B 1 366 ? -7.559 56.5 8.703 1 93.44 366 HIS B CA 1
ATOM 6421 C C . HIS B 1 366 ? -6.137 57.031 8.773 1 93.44 366 HIS B C 1
ATOM 6423 O O . HIS B 1 366 ? -5.57 57.438 7.746 1 93.44 366 HIS B O 1
ATOM 6429 N N . THR B 1 367 ? -5.648 57.125 9.938 1 95.56 367 THR B N 1
ATOM 6430 C CA . THR B 1 367 ? -4.246 57.438 10.164 1 95.56 367 THR B CA 1
ATOM 6431 C C . THR B 1 367 ? -3.584 56.406 11.078 1 95.56 367 THR B C 1
ATOM 6433 O O . THR B 1 367 ? -4.266 55.719 11.812 1 95.56 367 THR B O 1
ATOM 6436 N N . PHE B 1 368 ? -2.295 56.375 10.977 1 96.25 368 PHE B N 1
ATOM 6437 C CA . PHE B 1 368 ? -1.581 55.406 11.781 1 96.25 368 PHE B CA 1
ATOM 6438 C C . PHE B 1 368 ? -1.752 55.688 13.266 1 96.25 368 PHE B C 1
ATOM 6440 O O . PHE B 1 368 ? -1.754 54.781 14.094 1 96.25 368 PHE B O 1
ATOM 6447 N N . ASP B 1 369 ? -2.023 56.906 13.633 1 94.69 369 ASP B N 1
ATOM 6448 C CA . ASP B 1 369 ? -2.242 57.281 15.023 1 94.69 369 ASP B CA 1
ATOM 6449 C C . ASP B 1 369 ? -3.488 56.594 15.586 1 94.69 369 ASP B C 1
ATOM 6451 O O . ASP B 1 369 ? -3.564 56.312 16.781 1 94.69 369 ASP B O 1
ATOM 6455 N N . GLY B 1 370 ? -4.375 56.344 14.703 1 94.06 370 GLY B N 1
ATOM 6456 C CA . GLY B 1 370 ? -5.609 55.688 15.109 1 94.06 370 GLY B CA 1
ATOM 6457 C C . GLY B 1 370 ? -5.402 54.25 15.555 1 94.06 370 GLY B C 1
ATOM 6458 O O . GLY B 1 370 ? -6.281 53.656 16.172 1 94.06 370 GLY B O 1
ATOM 6459 N N . LEU B 1 371 ? -4.246 53.688 15.344 1 94.75 371 LEU B N 1
ATOM 6460 C CA . LEU B 1 371 ? -3.959 52.312 15.688 1 94.75 371 LEU B CA 1
ATOM 6461 C C . LEU B 1 371 ? -3.328 52.219 17.078 1 94.75 371 LEU B C 1
ATOM 6463 O O . LEU B 1 371 ? -3.174 51.125 17.609 1 94.75 371 LEU B O 1
ATOM 6467 N N . PHE B 1 372 ? -3.016 53.406 17.641 1 93.19 372 PHE B N 1
ATOM 6468 C CA . PHE B 1 372 ? -2.488 53.406 19 1 93.19 372 PHE B CA 1
ATOM 6469 C C . PHE B 1 372 ? -3.5 52.781 19.969 1 93.19 372 PHE B C 1
ATOM 6471 O O . PHE B 1 372 ? -4.695 53.094 19.906 1 93.19 372 PHE B O 1
ATOM 6478 N N . GLY B 1 373 ? -3.068 51.875 20.828 1 91.12 373 GLY B N 1
ATOM 6479 C CA . GLY B 1 373 ? -3.947 51.188 21.75 1 91.12 373 GLY B CA 1
ATOM 6480 C C . GLY B 1 373 ? -4.301 49.781 21.281 1 91.12 373 GLY B C 1
ATOM 6481 O O . GLY B 1 373 ? -4.477 48.875 22.109 1 91.12 373 GLY B O 1
ATOM 6482 N N . SER B 1 374 ? -4.465 49.656 19.953 1 92.75 374 SER B N 1
ATOM 6483 C CA . SER B 1 374 ? -4.832 48.344 19.406 1 92.75 374 SER B CA 1
ATOM 6484 C C . SER B 1 374 ? -3.607 47.438 19.234 1 92.75 374 SER B C 1
ATOM 6486 O O . SER B 1 374 ? -3.727 46.219 19.234 1 92.75 374 SER B O 1
ATOM 6488 N N . MET B 1 375 ? -2.451 48.062 19.062 1 93.38 375 MET B N 1
ATOM 6489 C CA . MET B 1 375 ? -1.173 47.375 18.938 1 93.38 375 MET B CA 1
ATOM 6490 C C . MET B 1 375 ? -0.048 48.188 19.562 1 93.38 375 MET B C 1
ATOM 6492 O O . MET B 1 375 ? -0.245 49.344 19.938 1 93.38 375 MET B O 1
ATOM 6496 N N . PRO B 1 376 ? 1.153 47.625 19.75 1 92 376 PRO B N 1
ATOM 6497 C CA . PRO B 1 376 ? 2.26 48.344 20.359 1 92 376 PRO B CA 1
ATOM 6498 C C . PRO B 1 376 ? 2.658 49.594 19.578 1 92 376 PRO B C 1
ATOM 6500 O O . PRO B 1 376 ? 2.676 49.562 18.344 1 92 376 PRO B O 1
ATOM 6503 N N . ASN B 1 377 ? 3.152 50.562 20.312 1 94 377 ASN B N 1
ATOM 6504 C CA . ASN B 1 377 ? 3.523 51.812 19.688 1 94 377 ASN B CA 1
ATOM 6505 C C . ASN B 1 377 ? 4.68 51.656 18.719 1 94 377 ASN B C 1
ATOM 6507 O O . ASN B 1 377 ? 4.707 52.281 17.656 1 94 377 ASN B O 1
ATOM 6511 N N . GLU B 1 378 ? 5.547 50.844 19.078 1 92.56 378 GLU B N 1
ATOM 6512 C CA . GLU B 1 378 ? 6.695 50.594 18.203 1 92.56 378 GLU B CA 1
ATOM 6513 C C . GLU B 1 378 ? 6.258 50 16.875 1 92.56 378 GLU B C 1
ATOM 6515 O O . GLU B 1 378 ? 6.812 50.344 15.828 1 92.56 378 GLU B O 1
ATOM 6520 N N . THR B 1 379 ? 5.262 49.219 16.922 1 92.81 379 THR B N 1
ATOM 6521 C CA . THR B 1 379 ? 4.738 48.594 15.711 1 92.81 379 THR B CA 1
ATOM 6522 C C . THR B 1 379 ? 4.043 49.625 14.828 1 92.81 379 THR B C 1
ATOM 6524 O O . THR B 1 379 ? 4.227 49.625 13.609 1 92.81 379 THR B O 1
ATOM 6527 N N . VAL B 1 380 ? 3.338 50.438 15.414 1 94.56 380 VAL B N 1
ATOM 6528 C CA . VAL B 1 380 ? 2.641 51.5 14.68 1 94.56 380 VAL B CA 1
ATOM 6529 C C . VAL B 1 380 ? 3.654 52.406 13.969 1 94.56 380 VAL B C 1
ATOM 6531 O O . VAL B 1 380 ? 3.471 52.75 12.805 1 94.56 380 VAL B O 1
ATOM 6534 N N . ARG B 1 381 ? 4.723 52.719 14.633 1 94.75 381 ARG B N 1
ATOM 6535 C CA . ARG B 1 381 ? 5.77 53.562 14.055 1 94.75 381 ARG B CA 1
ATOM 6536 C C . ARG B 1 381 ? 6.43 52.844 12.867 1 94.75 381 ARG B C 1
ATOM 6538 O O . ARG B 1 381 ? 6.668 53.469 11.828 1 94.75 381 ARG B O 1
ATOM 6545 N N . LYS B 1 382 ? 6.648 51.656 13.039 1 93 382 LYS B N 1
ATOM 6546 C CA . LYS B 1 382 ? 7.254 50.875 11.953 1 93 382 LYS B CA 1
ATOM 6547 C C . LYS B 1 382 ? 6.332 50.812 10.742 1 93 382 LYS B C 1
ATOM 6549 O O . LYS B 1 382 ? 6.781 50.969 9.609 1 93 382 LYS B O 1
ATOM 6554 N N . TYR B 1 383 ? 5.051 50.562 10.992 1 94.5 383 TYR B N 1
ATOM 6555 C CA . TYR B 1 383 ? 4.082 50.5 9.906 1 94.5 383 TYR B CA 1
ATOM 6556 C C . TYR B 1 383 ? 4.012 51.812 9.148 1 94.5 383 TYR B C 1
ATOM 6558 O O . TYR B 1 383 ? 3.857 51.844 7.93 1 94.5 383 TYR B O 1
ATOM 6566 N N . SER B 1 384 ? 4.23 52.875 9.836 1 94.62 384 SER B N 1
ATOM 6567 C CA . SER B 1 384 ? 4.145 54.188 9.211 1 94.62 384 SER B CA 1
ATOM 6568 C C . SER B 1 384 ? 5.328 54.438 8.273 1 94.62 384 SER B C 1
ATOM 6570 O O . SER B 1 384 ? 5.262 55.312 7.391 1 94.62 384 SER B O 1
ATOM 6572 N N . THR B 1 385 ? 6.355 53.719 8.477 1 94.12 385 THR B N 1
ATOM 6573 C CA . THR B 1 385 ? 7.531 53.875 7.625 1 94.12 385 THR B CA 1
ATOM 6574 C C . THR B 1 385 ? 7.457 52.938 6.426 1 94.12 385 THR B C 1
ATOM 6576 O O . THR B 1 385 ? 8.117 53.156 5.41 1 94.12 385 THR B O 1
ATOM 6579 N N . ILE B 1 386 ? 6.621 51.938 6.539 1 91.62 386 ILE B N 1
ATOM 6580 C CA . ILE B 1 386 ? 6.578 50.875 5.531 1 91.62 386 ILE B CA 1
ATOM 6581 C C . ILE B 1 386 ? 5.371 51.094 4.621 1 91.62 386 ILE B C 1
ATOM 6583 O O . ILE B 1 386 ? 5.461 50.875 3.408 1 91.62 386 ILE B O 1
ATOM 6587 N N . PHE B 1 387 ? 4.332 51.469 5.258 1 93.75 387 PHE B N 1
ATOM 6588 C CA . PHE B 1 387 ? 3.084 51.594 4.516 1 93.75 387 PHE B CA 1
ATOM 6589 C C . PHE B 1 387 ? 2.715 53.062 4.332 1 93.75 387 PHE B C 1
ATOM 6591 O O . PHE B 1 387 ? 3.066 53.906 5.16 1 93.75 387 PHE B O 1
ATOM 6598 N N . GLU B 1 388 ? 1.983 53.344 3.262 1 94.94 388 GLU B N 1
ATOM 6599 C CA . GLU B 1 388 ? 1.537 54.719 3 1 94.94 388 GLU B CA 1
ATOM 6600 C C . GLU B 1 388 ? 0.281 55.031 3.801 1 94.94 388 GLU B C 1
ATOM 6602 O O . GLU B 1 388 ? 0.095 56.188 4.227 1 94.94 388 GLU B O 1
ATOM 6607 N N . HIS B 1 389 ? -0.616 54.094 3.822 1 95 389 HIS B N 1
ATOM 6608 C CA . HIS B 1 389 ? -1.895 54.219 4.508 1 95 389 HIS B CA 1
ATOM 6609 C C . HIS B 1 389 ? -2.229 53 5.332 1 95 389 HIS B C 1
ATOM 6611 O O . HIS B 1 389 ? -1.851 51.875 4.969 1 95 389 HIS B O 1
ATOM 6617 N N . PRO B 1 390 ? -2.969 53.188 6.43 1 94.75 390 PRO B N 1
ATOM 6618 C CA . PRO B 1 390 ? -3.371 52 7.215 1 94.75 390 PRO B CA 1
ATOM 6619 C C . PRO B 1 390 ? -4.141 51 6.387 1 94.75 390 PRO B C 1
ATOM 6621 O O . PRO B 1 390 ? -4.094 49.781 6.688 1 94.75 390 PRO B O 1
ATOM 6624 N N . LEU B 1 391 ? -4.781 51.406 5.34 1 94.69 391 LEU B N 1
ATOM 6625 C CA . LEU B 1 391 ? -5.555 50.531 4.473 1 94.69 391 LEU B CA 1
ATOM 6626 C C . LEU B 1 391 ? -4.641 49.562 3.713 1 94.69 391 LEU B C 1
ATOM 6628 O O . LEU B 1 391 ? -5.105 48.562 3.164 1 94.69 391 LEU B O 1
ATOM 6632 N N . ASP B 1 392 ? -3.375 49.812 3.76 1 94.88 392 ASP B N 1
ATOM 6633 C CA . ASP B 1 392 ? -2.41 49 3.008 1 94.88 392 ASP B CA 1
ATOM 6634 C C . ASP B 1 392 ? -1.896 47.844 3.844 1 94.88 392 ASP B C 1
ATOM 6636 O O . ASP B 1 392 ? -1.251 46.938 3.316 1 94.88 392 ASP B O 1
ATOM 6640 N N . VAL B 1 393 ? -2.258 47.844 5.109 1 95.31 393 VAL B N 1
ATOM 6641 C CA . VAL B 1 393 ? -1.758 46.781 5.996 1 95.31 393 VAL B CA 1
ATOM 6642 C C . VAL B 1 393 ? -2.449 45.469 5.676 1 95.31 393 VAL B C 1
ATOM 6644 O O . VAL B 1 393 ? -3.68 45.375 5.664 1 95.31 393 VAL B O 1
ATOM 6647 N N . ASP B 1 394 ? -1.654 44.406 5.418 1 95.44 394 ASP B N 1
ATOM 6648 C CA . ASP B 1 394 ? -2.199 43.062 5.148 1 95.44 394 ASP B CA 1
ATOM 6649 C C . ASP B 1 394 ? -2.893 42.5 6.383 1 95.44 394 ASP B C 1
ATOM 6651 O O . ASP B 1 394 ? -2.539 42.844 7.512 1 95.44 394 ASP B O 1
ATOM 6655 N N . LEU B 1 395 ? -3.773 41.594 6.156 1 97.25 395 LEU B N 1
ATOM 6656 C CA . LEU B 1 395 ? -4.547 41 7.246 1 97.25 395 LEU B CA 1
ATOM 6657 C C . LEU B 1 395 ? -3.633 40.281 8.242 1 97.25 395 LEU B C 1
ATOM 6659 O O . LEU B 1 395 ? -3.785 40.469 9.453 1 97.25 395 LEU B O 1
ATOM 6663 N N . TRP B 1 396 ? -2.715 39.531 7.734 1 95.88 396 TRP B N 1
ATOM 6664 C CA . TRP B 1 396 ? -1.871 38.781 8.641 1 95.88 396 TRP B CA 1
ATOM 6665 C C . TRP B 1 396 ? -1.026 39.688 9.516 1 95.88 396 TRP B C 1
ATOM 6667 O O . TRP B 1 396 ? -0.954 39.5 10.734 1 95.88 396 TRP B O 1
ATOM 6677 N N . SER B 1 397 ? -0.409 40.75 8.914 1 93.25 397 SER B N 1
ATOM 6678 C CA . SER B 1 397 ? 0.445 41.656 9.648 1 93.25 397 SER B CA 1
ATOM 6679 C C . SER B 1 397 ? -0.34 42.406 10.727 1 93.25 397 SER B C 1
ATOM 6681 O O . SER B 1 397 ? 0.12 42.531 11.859 1 93.25 397 SER B O 1
ATOM 6683 N N . GLY B 1 398 ? -1.46 42.844 10.32 1 94.25 398 GLY B N 1
ATOM 6684 C CA . GLY B 1 398 ? -2.281 43.562 11.281 1 94.25 398 GLY B CA 1
ATOM 6685 C C . GLY B 1 398 ? -2.793 42.688 12.406 1 94.25 398 GLY B C 1
ATOM 6686 O O . GLY B 1 398 ? -2.721 43.062 13.578 1 94.25 398 GLY B O 1
ATOM 6687 N N . GLY B 1 399 ? -3.283 41.531 12.07 1 94.69 399 GLY B N 1
ATOM 6688 C CA . GLY B 1 399 ? -3.879 40.625 13.039 1 94.69 399 GLY B CA 1
ATOM 6689 C C . GLY B 1 399 ? -2.889 40.125 14.078 1 94.69 399 GLY B C 1
ATOM 6690 O O . GLY B 1 399 ? -3.217 40.031 15.258 1 94.69 399 GLY B O 1
ATOM 6691 N N . VAL B 1 400 ? -1.704 39.844 13.68 1 92.38 400 VAL B N 1
ATOM 6692 C CA . VAL B 1 400 ? -0.708 39.281 14.586 1 92.38 400 VAL B CA 1
ATOM 6693 C C . VAL B 1 400 ? -0.192 40.344 15.523 1 92.38 400 VAL B C 1
ATOM 6695 O O . VAL B 1 400 ? 0.307 40.062 16.609 1 92.38 400 VAL B O 1
ATOM 6698 N N . SER B 1 401 ? -0.379 41.625 15.172 1 92.69 401 SER B N 1
ATOM 6699 C CA . SER B 1 401 ? 0.184 42.719 15.922 1 92.69 401 SER B CA 1
ATOM 6700 C C . SER B 1 401 ? -0.821 43.281 16.938 1 92.69 401 SER B C 1
ATOM 6702 O O . SER B 1 401 ? -0.471 44.125 17.781 1 92.69 401 SER B O 1
ATOM 6704 N N . GLU B 1 402 ? -2.02 42.781 16.891 1 93.88 402 GLU B N 1
ATOM 6705 C CA . GLU B 1 402 ? -3.039 43.281 17.812 1 93.88 402 GLU B CA 1
ATOM 6706 C C . GLU B 1 402 ? -2.768 42.812 19.25 1 93.88 402 GLU B C 1
ATOM 6708 O O . GLU B 1 402 ? -2.311 41.688 19.469 1 93.88 402 GLU B O 1
ATOM 6713 N N . ARG B 1 403 ? -3.111 43.719 20.125 1 92.88 403 ARG B N 1
ATOM 6714 C CA . ARG B 1 403 ? -3.07 43.312 21.516 1 92.88 403 ARG B CA 1
ATOM 6715 C C . ARG B 1 403 ? -4.125 42.25 21.797 1 92.88 403 ARG B C 1
ATOM 6717 O O . ARG B 1 403 ? -5.254 42.344 21.312 1 92.88 403 ARG B O 1
ATOM 6724 N N . PRO B 1 404 ? -3.732 41.281 22.594 1 92.75 404 PRO B N 1
ATOM 6725 C CA . PRO B 1 404 ? -4.684 40.188 22.891 1 92.75 404 PRO B CA 1
ATOM 6726 C C . PRO B 1 404 ? -5.871 40.688 23.719 1 92.75 404 PRO B C 1
ATOM 6728 O O . PRO B 1 404 ? -5.73 41.594 24.531 1 92.75 404 PRO B O 1
ATOM 6731 N N . LEU B 1 405 ? -6.977 40.031 23.516 1 93.75 405 LEU B N 1
ATOM 6732 C CA . LEU B 1 405 ? -8.148 40.25 24.359 1 93.75 405 LEU B CA 1
ATOM 6733 C C . LEU B 1 405 ? -7.945 39.656 25.75 1 93.75 405 LEU B C 1
ATOM 6735 O O . LEU B 1 405 ? -7.141 38.75 25.922 1 93.75 405 LEU B O 1
ATOM 6739 N N . PRO B 1 406 ? -8.695 40.25 26.703 1 91.38 406 PRO B N 1
ATOM 6740 C CA . PRO B 1 406 ? -8.594 39.625 28.031 1 91.38 406 PRO B CA 1
ATOM 6741 C C . PRO B 1 406 ? -8.945 38.156 28.031 1 91.38 406 PRO B C 1
ATOM 6743 O O . PRO B 1 406 ? -10.023 37.75 27.562 1 91.38 406 PRO B O 1
ATOM 6746 N N . GLY B 1 407 ? -8.023 37.375 28.516 1 90.94 407 GLY B N 1
ATOM 6747 C CA . GLY B 1 407 ? -8.258 35.938 28.625 1 90.94 407 GLY B CA 1
ATOM 6748 C C . GLY B 1 407 ? -8.023 35.219 27.312 1 90.94 407 GLY B C 1
ATOM 6749 O O . GLY B 1 407 ? -8.297 34 27.219 1 90.94 407 GLY B O 1
ATOM 6750 N N . SER B 1 408 ? -7.641 35.938 26.359 1 92 408 SER B N 1
ATOM 6751 C CA . SER B 1 408 ? -7.402 35.375 25.031 1 92 408 SER B CA 1
ATOM 6752 C C . SER B 1 408 ? -5.938 35.5 24.625 1 92 408 SER B C 1
ATOM 6754 O O . SER B 1 408 ? -5.227 36.375 25.141 1 92 408 SER B O 1
ATOM 6756 N N . MET B 1 409 ? -5.523 34.594 23.766 1 91.81 409 MET B N 1
ATOM 6757 C CA . MET B 1 409 ? -4.188 34.719 23.188 1 91.81 409 MET B CA 1
ATOM 6758 C C . MET B 1 409 ? -4.215 35.562 21.922 1 91.81 409 MET B C 1
ATOM 6760 O O . MET B 1 409 ? -3.17 36.031 21.453 1 91.81 409 MET B O 1
ATOM 6764 N N . LEU B 1 410 ? -5.402 35.875 21.453 1 94.31 410 LEU B N 1
ATOM 6765 C CA . LEU B 1 410 ? -5.559 36.562 20.172 1 94.31 410 LEU B CA 1
ATOM 6766 C C . LEU B 1 410 ? -6.125 37.938 20.328 1 94.31 410 LEU B C 1
ATOM 6768 O O . LEU B 1 410 ? -6.828 38.219 21.312 1 94.31 410 LEU B O 1
ATOM 6772 N N . GLY B 1 411 ? -5.746 38.75 19.344 1 94.94 411 GLY B N 1
ATOM 6773 C CA . GLY B 1 411 ? -6.445 40.031 19.219 1 94.94 411 GLY B CA 1
ATOM 6774 C C . GLY B 1 411 ? -7.863 39.875 18.703 1 94.94 411 GLY B C 1
ATOM 6775 O O . GLY B 1 411 ? -8.273 38.781 18.297 1 94.94 411 GLY B O 1
ATOM 6776 N N . PRO B 1 412 ? -8.57 40.969 18.703 1 97.06 412 PRO B N 1
ATOM 6777 C CA . PRO B 1 412 ? -10 40.906 18.406 1 97.06 412 PRO B CA 1
ATOM 6778 C C . PRO B 1 412 ? -10.281 40.469 16.969 1 97.06 412 PRO B C 1
ATOM 6780 O O . PRO B 1 412 ? -11.242 39.75 16.719 1 97.06 412 PRO B O 1
ATOM 6783 N N . THR B 1 413 ? -9.492 40.875 15.992 1 97.81 413 THR B N 1
ATOM 6784 C CA . THR B 1 413 ? -9.773 40.562 14.602 1 97.81 413 THR B CA 1
ATOM 6785 C C . THR B 1 413 ? -9.562 39.062 14.344 1 97.81 413 THR B C 1
ATOM 6787 O O . THR B 1 413 ? -10.414 38.406 13.75 1 97.81 413 THR B O 1
ATOM 6790 N N . PHE B 1 414 ? -8.43 38.531 14.766 1 97.38 414 PHE B N 1
ATOM 6791 C CA . PHE B 1 414 ? -8.156 37.125 14.578 1 97.38 414 PHE B CA 1
ATOM 6792 C C . PHE B 1 414 ? -9.125 36.25 15.398 1 97.38 414 PHE B C 1
ATOM 6794 O O . PHE B 1 414 ? -9.57 35.219 14.938 1 97.38 414 PHE B O 1
ATOM 6801 N N . ALA B 1 415 ? -9.453 36.719 16.594 1 98.12 415 ALA B N 1
ATOM 6802 C CA . ALA B 1 415 ? -10.438 36 17.406 1 98.12 415 ALA B CA 1
ATOM 6803 C C . ALA B 1 415 ? -11.773 35.906 16.672 1 98.12 415 ALA B C 1
ATOM 6805 O O . ALA B 1 415 ? -12.414 34.875 16.672 1 98.12 415 ALA B O 1
ATOM 6806 N N . CYS B 1 416 ? -12.133 36.969 16.062 1 98.31 416 CYS B N 1
ATOM 6807 C CA . CYS B 1 416 ? -13.383 37.031 15.312 1 98.31 416 CYS B CA 1
ATOM 6808 C C . CYS B 1 416 ? -13.383 36.031 14.164 1 98.31 416 CYS B C 1
ATOM 6810 O O . CYS B 1 416 ? -14.328 35.281 14 1 98.31 416 CYS B O 1
ATOM 6812 N N . ILE B 1 417 ? -12.367 35.938 13.391 1 98.31 417 ILE B N 1
ATOM 6813 C CA . ILE B 1 417 ? -12.289 35.094 12.211 1 98.31 417 ILE B CA 1
ATOM 6814 C C . ILE B 1 417 ? -12.219 33.625 12.625 1 98.31 417 ILE B C 1
ATOM 6816 O O . ILE B 1 417 ? -12.945 32.781 12.078 1 98.31 417 ILE B O 1
ATOM 6820 N N . ILE B 1 418 ? -11.398 33.312 13.594 1 98.38 418 ILE B N 1
ATOM 6821 C CA . ILE B 1 418 ? -11.203 31.938 14.047 1 98.38 418 ILE B CA 1
ATOM 6822 C C . ILE B 1 418 ? -12.477 31.438 14.711 1 98.38 418 ILE B C 1
ATOM 6824 O O . ILE B 1 418 ? -12.914 30.312 14.445 1 98.38 418 ILE B O 1
ATOM 6828 N N . ALA B 1 419 ? -13.094 32.281 15.523 1 98.5 419 ALA B N 1
ATOM 6829 C CA . ALA B 1 419 ? -14.352 31.906 16.156 1 98.5 419 ALA B CA 1
ATOM 6830 C C . ALA B 1 419 ? -15.438 31.641 15.117 1 98.5 419 ALA B C 1
ATOM 6832 O O . ALA B 1 419 ? -16.219 30.703 15.258 1 98.5 419 ALA B O 1
ATOM 6833 N N . THR B 1 420 ? -15.461 32.438 14.141 1 98.06 420 THR B N 1
ATOM 6834 C CA . THR B 1 420 ? -16.438 32.25 13.07 1 98.06 420 THR B CA 1
ATOM 6835 C C . THR B 1 420 ? -16.234 30.922 12.367 1 98.06 420 THR B C 1
ATOM 6837 O O . THR B 1 420 ? -17.188 30.188 12.148 1 98.06 420 THR B O 1
ATOM 6840 N N . GLN B 1 421 ? -15.008 30.609 12.016 1 97.81 421 GLN B N 1
ATOM 6841 C CA . GLN B 1 421 ? -14.703 29.359 11.328 1 97.81 421 GLN B CA 1
ATOM 6842 C C . GLN B 1 421 ? -15.133 28.156 12.164 1 97.81 421 GLN B C 1
ATOM 6844 O O . GLN B 1 421 ? -15.781 27.234 11.656 1 97.81 421 GLN B O 1
ATOM 6849 N N . PHE B 1 422 ? -14.789 28.141 13.422 1 97.94 422 PHE B N 1
ATOM 6850 C CA . PHE B 1 422 ? -15.078 26.984 14.258 1 97.94 422 PHE B CA 1
ATOM 6851 C C . PHE B 1 422 ? -16.578 26.891 14.562 1 97.94 422 PHE B C 1
ATOM 6853 O O . PHE B 1 422 ? -17.109 25.797 14.758 1 97.94 422 PHE B O 1
ATOM 6860 N N . SER B 1 423 ? -17.234 28.031 14.594 1 97.06 423 SER B N 1
ATOM 6861 C CA . SER B 1 423 ? -18.688 28.031 14.711 1 97.06 423 SER B CA 1
ATOM 6862 C C . SER B 1 423 ? -19.344 27.375 13.5 1 97.06 423 SER B C 1
ATOM 6864 O O . SER B 1 423 ? -20.234 26.547 13.641 1 97.06 423 SER B O 1
ATOM 6866 N N . TYR B 1 424 ? -18.859 27.75 12.344 1 96.81 424 TYR B N 1
ATOM 6867 C CA . TYR B 1 424 ? -19.406 27.172 11.117 1 96.81 424 TYR B CA 1
ATOM 6868 C C . TYR B 1 424 ? -19.109 25.688 11.047 1 96.81 424 TYR B C 1
ATOM 6870 O O . TYR B 1 424 ? -19.953 24.891 10.648 1 96.81 424 TYR B O 1
ATOM 6878 N N . ALA B 1 425 ? -17.906 25.312 11.453 1 96 425 ALA B N 1
ATOM 6879 C CA . ALA B 1 425 ? -17.516 23.906 11.414 1 96 425 ALA B CA 1
ATOM 6880 C C . ALA B 1 425 ? -18.422 23.062 12.32 1 96 425 ALA B C 1
ATOM 6882 O O . ALA B 1 425 ? -18.781 21.938 11.969 1 96 425 ALA B O 1
ATOM 6883 N N . ARG B 1 426 ? -18.734 23.609 13.438 1 94.69 426 ARG B N 1
ATOM 6884 C CA . ARG B 1 426 ? -19.562 22.891 14.391 1 94.69 426 ARG B CA 1
ATOM 6885 C C . ARG B 1 426 ? -21.016 22.828 13.906 1 94.69 426 ARG B C 1
ATOM 6887 O O . ARG B 1 426 ? -21.625 21.766 13.898 1 94.69 426 ARG B O 1
ATOM 6894 N N . ARG B 1 427 ? -21.547 23.891 13.461 1 95.38 427 ARG B N 1
ATOM 6895 C CA . ARG B 1 427 ? -22.953 24 13.094 1 95.38 427 ARG B CA 1
ATOM 6896 C C . ARG B 1 427 ? -23.203 23.359 11.727 1 95.38 427 ARG B C 1
ATOM 6898 O O . ARG B 1 427 ? -24.328 22.938 11.43 1 95.38 427 ARG B O 1
ATOM 6905 N N . GLY B 1 428 ? -22.203 23.312 10.977 1 94.81 428 GLY B N 1
ATOM 6906 C CA . GLY B 1 428 ? -22.375 22.797 9.625 1 94.81 428 GLY B CA 1
ATOM 6907 C C . GLY B 1 428 ? -22.109 21.312 9.508 1 94.81 428 GLY B C 1
ATOM 6908 O O . GLY B 1 428 ? -22.328 20.719 8.453 1 94.81 428 GLY B O 1
ATOM 6909 N N . ASP B 1 429 ? -21.641 20.688 10.516 1 91.31 429 ASP B N 1
ATOM 6910 C CA . ASP B 1 429 ? -21.375 19.266 10.523 1 91.31 429 ASP B CA 1
ATOM 6911 C C . ASP B 1 429 ? -22.562 18.469 11.055 1 91.31 429 ASP B C 1
ATOM 6913 O O . ASP B 1 429 ? -22.891 18.562 12.242 1 91.31 429 ASP B O 1
ATOM 6917 N N . ARG B 1 430 ? -23.078 17.625 10.211 1 85.31 430 ARG B N 1
ATOM 6918 C CA . ARG B 1 430 ? -24.25 16.844 10.586 1 85.31 430 ARG B CA 1
ATOM 6919 C C . ARG B 1 430 ? -23.891 15.766 11.602 1 85.31 430 ARG B C 1
ATOM 6921 O O . ARG B 1 430 ? -24.766 15.258 12.305 1 85.31 430 ARG B O 1
ATOM 6928 N N . PHE B 1 431 ? -22.641 15.562 11.75 1 79.38 431 PHE B N 1
ATOM 6929 C CA . PHE B 1 431 ? -22.219 14.438 12.57 1 79.38 431 PHE B CA 1
ATOM 6930 C C . PHE B 1 431 ? -21.484 14.922 13.812 1 79.38 431 PHE B C 1
ATOM 6932 O O . PHE B 1 431 ? -21.312 14.172 14.781 1 79.38 431 PHE B O 1
#